Protein AF-0000000085036689 (afdb_homodimer)

Sequence (858 aa):
MASTMSAVLLLLTFVGFIYYIVKGGNLMIGFFVMAILWAVIGQIPADQVIQKVFAEPALNYGPTIIYIIFGSWFGRVLVDSGIAPAISEATNRVGKKRPLLAVLLVLIVTAFIFVSAYGVGSVIAIGVILLPIMLSVGLPRDIALSAFSMAIGAPMYLNVVLYNQIKAFFPKAQYGGTYLIFGVCATLVQLLAVMLFIFWHRKKIDPSKADENLKIIGAETQKATDVRVPRLAFVVPIIPVLMNMLFKWDAIPALTLATLLAMLLTGKFKGYQKFVTFLNDTIKQAISDIAGLIMFLMALIMFSGAASMDAVRFRPLFEAVLPHNMLILALAFGVLAPLALFRGPFHVWGAGAATAAVLSGIGLFSDAFLLPLLYVPTLLAVSTDITQSWNVWGLDYMKVQTRDFLKHGVPIMWGVSIINELLVYCFFGMASTMSAVLLLLTFVGFIYYIVKGGNLMIGFFVMAILWAVIGQIPADQVIQKVFAEPALNYGPTIIYIIFGSWFGRVLVDSGIAPAISEATNRVGKKRPLLAVLLVLIVTAFIFVSAYGVGSVIAIGVILLPIMLSVGLPRDIALSAFSMAIGAPMYLNVVLYNQIKAFFPKAQYGGTYLIFGVCATLVQLLAVMLFIFWHRKKIDPSKADENLKIIGAETQKATDVRVPRLAFVVPIIPVLMNMLFKWDAIPALTLATLLAMLLTGKFKGYQKFVTFLNDTIKQAISDIAGLIMFLMALIMFSGAASMDAVRFRPLFEAVLPHNMLILALAFGVLAPLALFRGPFHVWGAGAATAAVLSGIGLFSDAFLLPLLYVPTLLAVSTDITQSWNVWGLDYMKVQTRDFLKHGVPIMWGVSIINELLVYCFFG

Solvent-accessible surface area (backbone atoms only — not comparable to full-atom values): 41742 Å² total; per-residue (Å²): 106,74,58,58,53,34,38,51,51,52,50,52,51,49,53,52,46,52,52,42,44,67,73,62,46,60,61,42,60,50,28,39,52,47,20,53,50,44,30,58,62,60,60,51,52,69,77,48,39,50,43,51,18,42,26,47,34,42,39,70,42,12,37,42,50,48,40,44,48,50,22,17,30,34,16,34,44,38,48,76,58,32,47,48,57,41,59,49,48,63,38,49,71,50,21,81,81,36,45,68,61,20,45,51,43,46,39,52,50,42,21,45,45,26,29,45,37,32,54,55,59,34,51,51,63,50,43,71,56,48,51,54,51,38,21,58,39,8,38,48,57,49,60,48,51,30,42,50,38,37,19,46,35,18,23,41,62,54,10,58,47,60,45,44,56,57,32,70,63,20,73,81,38,67,97,45,74,68,49,50,53,50,17,52,50,44,19,49,52,37,44,49,50,47,50,48,52,50,61,72,47,48,84,60,48,34,58,85,46,9,64,60,53,32,57,73,51,63,52,63,81,61,72,73,71,82,57,88,55,54,75,75,51,73,55,39,41,46,38,33,58,49,36,28,75,77,69,65,44,53,66,57,47,23,38,50,51,31,41,52,47,47,35,54,59,50,53,45,64,61,51,68,68,57,24,51,51,53,52,52,52,35,41,31,52,24,42,35,62,40,25,64,55,53,55,32,50,42,21,44,37,18,23,29,25,23,34,37,74,41,19,75,59,43,42,67,59,46,66,69,68,51,65,86,48,54,60,58,42,29,50,50,46,13,74,50,22,71,45,6,40,67,43,20,56,39,8,51,96,37,49,6,27,46,49,43,22,29,50,53,56,69,58,84,58,54,35,68,40,50,46,55,58,42,43,43,20,27,42,38,18,66,23,41,19,72,77,34,68,60,47,41,49,47,33,62,53,55,71,38,59,69,65,56,33,39,66,62,28,43,62,55,38,42,53,39,26,38,54,43,22,51,49,43,30,73,75,52,90,105,73,59,57,52,33,38,52,52,52,51,50,52,50,53,52,47,52,52,41,45,67,73,64,46,61,61,40,61,50,29,40,51,47,20,53,50,43,32,58,62,62,62,51,53,68,77,49,40,50,44,51,18,44,28,47,34,40,38,71,43,12,36,43,52,49,41,45,48,50,23,16,29,35,16,34,45,37,49,76,58,32,47,49,57,39,58,50,50,63,36,49,70,49,21,82,82,35,44,70,61,19,45,53,44,47,39,52,50,44,22,44,44,26,29,44,39,33,55,57,60,35,52,50,62,48,42,69,54,48,52,54,50,37,22,57,37,9,38,49,56,48,60,47,51,31,41,5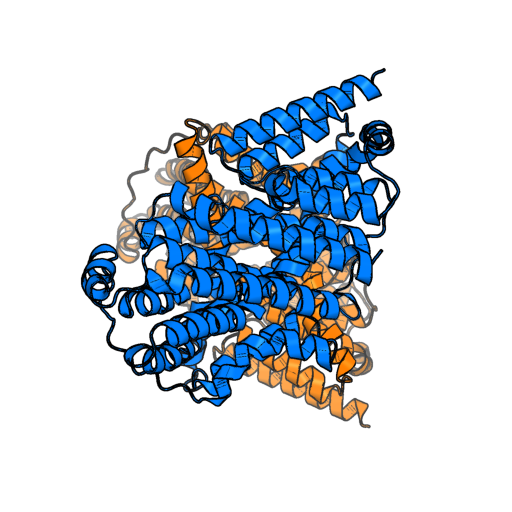0,37,39,20,46,36,18,22,42,62,55,11,58,46,60,45,44,58,56,32,68,60,20,72,81,39,66,96,47,74,68,49,49,54,50,17,53,52,44,18,50,50,36,44,50,51,46,49,48,53,49,58,74,47,49,84,60,46,34,59,85,46,8,63,60,54,31,58,73,51,61,52,64,82,62,71,74,71,83,55,90,56,53,74,75,50,71,55,39,41,47,38,34,55,48,37,27,75,77,68,64,43,54,67,57,47,24,37,51,50,30,41,52,48,47,34,54,58,50,53,47,63,61,51,68,68,58,23,51,50,53,52,51,52,37,40,30,52,24,41,34,63,41,25,64,57,54,55,32,51,42,22,44,36,18,23,28,26,24,35,36,74,43,17,74,59,43,42,68,60,46,65,70,68,52,65,87,48,55,61,59,40,29,49,48,46,14,74,50,22,72,45,6,39,67,43,19,59,40,8,52,94,36,49,6,26,48,50,42,22,30,50,53,54,67,57,82,59,55,36,68,41,50,45,54,58,42,45,43,19,24,43,38,19,66,23,43,18,71,77,34,66,58,46,42,49,48,32,62,52,54,70,39,58,68,65,55,34,38,67,62,26,45,63,55,36,42,54,40,24,38,54,41,23,50,47,42,30,72,76,52,89

Structure (mmCIF, N/CA/C/O backbone):
data_AF-0000000085036689-model_v1
#
loop_
_entity.id
_entity.type
_entity.pdbx_description
1 polymer 'H+/gluconate symporter related permease'
#
loop_
_atom_site.group_PDB
_atom_site.id
_atom_site.type_symbol
_atom_site.label_atom_id
_atom_site.label_alt_id
_atom_site.label_comp_id
_atom_site.label_asym_id
_atom_site.label_entity_id
_atom_site.label_seq_id
_atom_site.pdbx_PDB_ins_code
_atom_site.Cartn_x
_atom_site.Cartn_y
_atom_site.Cartn_z
_atom_site.occupancy
_atom_site.B_iso_or_equiv
_atom_site.auth_seq_id
_atom_site.auth_comp_id
_atom_site.auth_asym_id
_atom_site.auth_atom_id
_atom_site.pdbx_PDB_model_num
ATOM 1 N N . MET A 1 1 ? -37.438 -19.234 10.258 1 51.78 1 MET A N 1
ATOM 2 C CA . MET A 1 1 ? -37.969 -18.828 8.969 1 51.78 1 MET A CA 1
ATOM 3 C C . MET A 1 1 ? -37.219 -17.641 8.391 1 51.78 1 MET A C 1
ATOM 5 O O . MET A 1 1 ? -36.781 -17.672 7.234 1 51.78 1 MET A O 1
ATOM 9 N N . ALA A 1 2 ? -37.031 -16.656 9.195 1 57.5 2 ALA A N 1
ATOM 10 C CA . ALA A 1 2 ? -36.281 -15.492 8.75 1 57.5 2 ALA A CA 1
ATOM 11 C C . ALA A 1 2 ? -34.812 -15.875 8.414 1 57.5 2 ALA A C 1
ATOM 13 O O . ALA A 1 2 ? -34.25 -15.375 7.441 1 57.5 2 ALA A O 1
ATOM 14 N N . SER A 1 3 ? -34.406 -16.891 9.07 1 73.44 3 SER A N 1
ATOM 15 C CA . SER A 1 3 ? -33.031 -17.344 8.859 1 73.44 3 SER A CA 1
ATOM 16 C C . SER A 1 3 ? -32.906 -18.141 7.559 1 73.44 3 SER A C 1
ATOM 18 O O . SER A 1 3 ? -31.938 -17.953 6.809 1 73.44 3 SER A O 1
ATOM 20 N N . THR A 1 4 ? -33.906 -18.859 7.227 1 79.38 4 THR A N 1
ATOM 21 C CA . THR A 1 4 ? -33.875 -19.641 5.996 1 79.38 4 THR A CA 1
ATOM 22 C C . THR A 1 4 ? -34.031 -18.734 4.777 1 79.38 4 THR A C 1
ATOM 24 O O . THR A 1 4 ? -33.375 -18.922 3.76 1 79.38 4 THR A O 1
ATOM 27 N N . MET A 1 5 ? -34.875 -17.781 4.934 1 84.94 5 MET A N 1
ATOM 28 C CA . MET A 1 5 ? -35.094 -16.844 3.838 1 84.94 5 MET A CA 1
ATOM 29 C C . MET A 1 5 ? -33.812 -16.047 3.557 1 84.94 5 MET A C 1
ATOM 31 O O . MET A 1 5 ? -33.469 -15.828 2.396 1 84.94 5 MET A O 1
ATOM 35 N N . SER A 1 6 ? -33.188 -15.703 4.59 1 87 6 SER A N 1
ATOM 36 C CA . SER A 1 6 ? -31.922 -14.969 4.426 1 87 6 SER A CA 1
ATOM 37 C C . SER A 1 6 ? -30.859 -15.82 3.746 1 87 6 SER A C 1
ATOM 39 O O . SER A 1 6 ? -30.109 -15.328 2.896 1 87 6 SER A O 1
ATOM 41 N N . ALA A 1 7 ? -30.844 -17 4.102 1 85.31 7 ALA A N 1
ATOM 42 C CA . ALA A 1 7 ? -29.859 -17.906 3.508 1 85.31 7 ALA A CA 1
ATOM 43 C C . ALA A 1 7 ? -30.109 -18.094 2.016 1 85.31 7 ALA A C 1
ATOM 45 O O . ALA A 1 7 ? -29.172 -18.125 1.216 1 85.31 7 ALA A O 1
ATOM 46 N N . VAL A 1 8 ? -31.297 -18.188 1.628 1 88.81 8 VAL A N 1
ATOM 47 C CA . VAL A 1 8 ? -31.672 -18.375 0.229 1 88.81 8 VAL A CA 1
ATOM 48 C C . VAL A 1 8 ? -31.344 -17.109 -0.56 1 88.81 8 VAL A C 1
ATOM 50 O O . VAL A 1 8 ? -30.828 -17.188 -1.678 1 88.81 8 VAL A O 1
ATOM 53 N N . LEU A 1 9 ? -31.656 -16.016 0.013 1 91.38 9 LEU A N 1
ATOM 54 C CA . LEU A 1 9 ? -31.375 -14.75 -0.651 1 91.38 9 LEU A CA 1
ATOM 55 C C . LEU A 1 9 ? -29.875 -14.555 -0.835 1 91.38 9 LEU A C 1
ATOM 57 O O . LEU A 1 9 ? -29.438 -14.031 -1.858 1 91.38 9 LEU A O 1
ATOM 61 N N . LEU A 1 10 ? -29.172 -14.93 0.199 1 89.31 10 LEU A N 1
ATOM 62 C CA . LEU A 1 10 ? -27.719 -14.836 0.106 1 89.31 10 LEU A CA 1
ATOM 63 C C . LEU A 1 10 ? -27.188 -15.727 -1.005 1 89.31 10 LEU A C 1
ATOM 65 O O . LEU A 1 10 ? -26.297 -15.328 -1.756 1 89.31 10 LEU A O 1
ATOM 69 N N . LEU A 1 11 ? -27.734 -16.859 -1.144 1 87.44 11 LEU A N 1
ATOM 70 C CA . LEU A 1 11 ? -27.328 -17.781 -2.201 1 87.44 11 LEU A CA 1
ATOM 71 C C . LEU A 1 11 ? -27.703 -17.234 -3.574 1 87.44 11 LEU A C 1
ATOM 73 O O . LEU A 1 11 ? -26.938 -17.359 -4.531 1 87.44 11 LEU A O 1
ATOM 77 N N . LEU A 1 12 ? -28.812 -16.625 -3.727 1 91.56 12 LEU A N 1
ATOM 78 C CA . LEU A 1 12 ? -29.25 -16.031 -4.984 1 91.56 12 LEU A CA 1
ATOM 79 C C . LEU A 1 12 ? -28.328 -14.883 -5.398 1 91.56 12 LEU A C 1
ATOM 81 O O . LEU A 1 12 ? -28.016 -14.734 -6.578 1 91.56 12 LEU A O 1
ATOM 85 N N . THR A 1 13 ? -27.969 -14.094 -4.406 1 91.88 13 THR A N 1
ATOM 86 C CA . THR A 1 13 ? -27.062 -13 -4.719 1 91.88 13 THR A CA 1
ATOM 87 C C . THR A 1 13 ? -25.703 -13.531 -5.156 1 91.88 13 THR A C 1
ATOM 89 O O . THR A 1 13 ? -25.016 -12.922 -5.984 1 91.88 13 THR A O 1
ATOM 92 N N . PHE A 1 14 ? -25.375 -14.602 -4.555 1 86.81 14 PHE A N 1
ATOM 93 C CA . PHE A 1 14 ? -24.109 -15.227 -4.922 1 86.81 14 PHE A CA 1
ATOM 94 C C . PHE A 1 14 ? -24.141 -15.719 -6.367 1 86.81 14 PHE A C 1
ATOM 96 O O . PHE A 1 14 ? -23.188 -15.523 -7.117 1 86.81 14 PHE A O 1
ATOM 103 N N . VAL A 1 15 ? -25.156 -16.281 -6.797 1 89.38 15 VAL A N 1
ATOM 104 C CA . VAL A 1 15 ? -25.344 -16.75 -8.164 1 89.38 15 VAL A CA 1
ATOM 105 C C . VAL A 1 15 ? -25.359 -15.555 -9.117 1 89.38 15 VAL A C 1
ATOM 107 O O . VAL A 1 15 ? -24.75 -15.602 -10.195 1 89.38 15 VAL A O 1
ATOM 110 N N . GLY A 1 16 ? -26.078 -14.562 -8.758 1 91.31 16 GLY A N 1
ATOM 111 C CA . GLY A 1 16 ? -26.062 -13.336 -9.531 1 91.31 16 GLY A CA 1
ATOM 112 C C . GLY A 1 16 ? -24.672 -12.742 -9.688 1 91.31 16 GLY A C 1
A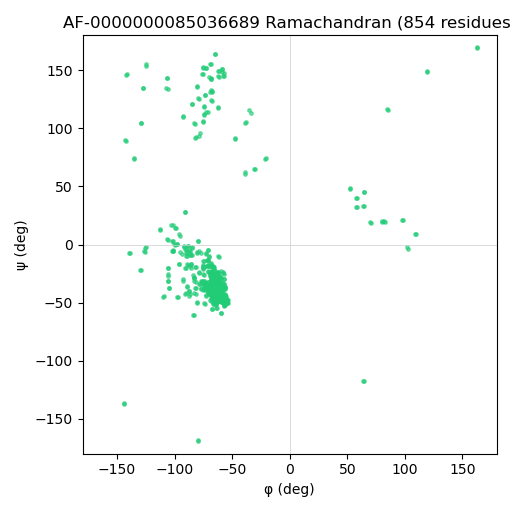TOM 113 O O . GLY A 1 16 ? -24.328 -12.227 -10.75 1 91.31 16 GLY A O 1
ATOM 114 N N . PHE A 1 17 ? -23.906 -12.852 -8.625 1 91 17 PHE A N 1
ATOM 115 C CA . PHE A 1 17 ? -22.531 -12.359 -8.648 1 91 17 PHE A CA 1
ATOM 116 C C . PHE A 1 17 ? -21.688 -13.148 -9.641 1 91 17 PHE A C 1
ATOM 118 O O . PHE A 1 17 ? -20.906 -12.57 -10.406 1 91 17 PHE A O 1
ATOM 125 N N . ILE A 1 18 ? -21.844 -14.414 -9.641 1 86.81 18 ILE A N 1
ATOM 126 C CA . ILE A 1 18 ? -21.109 -15.258 -10.578 1 86.81 18 ILE A CA 1
ATOM 127 C C . ILE A 1 18 ? -21.469 -14.875 -12.008 1 86.81 18 ILE A C 1
ATOM 129 O O . ILE A 1 18 ? -20.594 -14.758 -12.867 1 86.81 18 ILE A O 1
ATOM 133 N N . TYR A 1 19 ? -22.688 -14.633 -12.281 1 89.56 19 TYR A N 1
ATOM 134 C CA . TYR A 1 19 ? -23.141 -14.203 -13.602 1 89.56 19 TYR A CA 1
ATOM 135 C C . TYR A 1 19 ? -22.516 -12.867 -13.992 1 89.56 19 TYR A C 1
ATOM 137 O O . TYR A 1 19 ? -22.062 -12.695 -15.125 1 89.56 19 TYR A O 1
ATOM 145 N N . TYR A 1 20 ? -22.469 -11.977 -13.023 1 91 20 TYR A N 1
ATOM 146 C CA . TYR A 1 20 ? -21.875 -10.664 -13.227 1 91 20 TYR A CA 1
ATOM 147 C C . TYR A 1 20 ? -20.422 -10.789 -13.641 1 91 20 TYR A C 1
ATOM 149 O O . TYR A 1 20 ? -19.969 -10.125 -14.578 1 91 20 TYR A O 1
ATOM 157 N N . ILE A 1 21 ? -19.703 -11.641 -12.992 1 86.38 21 ILE A N 1
ATOM 158 C CA . ILE A 1 21 ? -18.281 -11.797 -13.234 1 86.38 21 ILE A CA 1
ATOM 159 C C . ILE A 1 21 ? -18.047 -12.438 -14.602 1 86.38 21 ILE A C 1
ATOM 161 O O . ILE A 1 21 ? -17.188 -12 -15.359 1 86.38 21 ILE A O 1
ATOM 165 N N . VAL A 1 22 ? -18.859 -13.398 -14.953 1 81.88 22 VAL A N 1
ATOM 166 C CA . VAL A 1 22 ? -18.703 -14.125 -16.203 1 81.88 22 VAL A CA 1
ATOM 167 C C . VAL A 1 22 ? -19.031 -13.203 -17.375 1 81.88 22 VAL A C 1
ATOM 169 O O . VAL A 1 22 ? -18.453 -13.32 -18.453 1 81.88 22 VAL A O 1
ATOM 172 N N . LYS A 1 23 ? -19.844 -12.211 -17.156 1 87.44 23 LYS A N 1
ATOM 173 C CA . LYS A 1 23 ? -20.219 -11.273 -18.203 1 87.44 23 LYS A CA 1
ATOM 174 C C . LYS A 1 23 ? -19.188 -10.156 -18.328 1 87.44 23 LYS A C 1
ATOM 176 O O . LYS A 1 23 ? -19.344 -9.242 -19.141 1 87.44 23 LYS A O 1
ATOM 181 N N . GLY A 1 24 ? -18.234 -10.227 -17.469 1 83 24 GLY A N 1
ATOM 182 C CA . GLY A 1 24 ? -17.125 -9.297 -17.625 1 83 24 GLY A CA 1
ATOM 183 C C . GLY A 1 24 ? -17.25 -8.078 -16.719 1 83 24 GLY A C 1
ATOM 184 O O . GLY A 1 24 ? -16.656 -7.031 -17 1 83 24 GLY A O 1
ATOM 185 N N . GLY A 1 25 ? -17.984 -8.211 -15.742 1 89.56 25 GLY A N 1
ATOM 186 C CA . GLY A 1 25 ? -18.125 -7.105 -14.805 1 89.56 25 GLY A CA 1
ATOM 187 C C . GLY A 1 25 ? -16.859 -6.844 -14 1 89.56 25 GLY A C 1
ATOM 188 O O . GLY A 1 25 ? -16 -7.727 -13.875 1 89.56 25 GLY A O 1
ATOM 189 N N . ASN A 1 26 ? -16.734 -5.602 -13.547 1 92.62 26 ASN A N 1
ATOM 190 C CA . ASN A 1 26 ? -15.578 -5.234 -12.734 1 92.62 26 ASN A CA 1
ATOM 191 C C . ASN A 1 26 ? -15.609 -5.914 -11.367 1 92.62 26 ASN A C 1
ATOM 193 O O . ASN A 1 26 ? -16.562 -5.746 -10.609 1 92.62 26 ASN A O 1
ATOM 197 N N . LEU A 1 27 ? -14.602 -6.602 -11.062 1 91.19 27 LEU A N 1
ATOM 198 C CA . LEU A 1 27 ? -14.562 -7.438 -9.867 1 91.19 27 LEU A CA 1
ATOM 199 C C . LEU A 1 27 ? -14.562 -6.578 -8.609 1 91.19 27 LEU A C 1
ATOM 201 O O . LEU A 1 27 ? -15.234 -6.906 -7.625 1 91.19 27 LEU A O 1
ATOM 205 N N . MET A 1 28 ? -13.797 -5.539 -8.586 1 94.81 28 MET A N 1
ATOM 206 C CA . MET A 1 28 ? -13.703 -4.664 -7.418 1 94.81 28 MET A CA 1
ATOM 207 C C . MET A 1 28 ? -15.078 -4.117 -7.047 1 94.81 28 MET A C 1
ATOM 209 O O . MET A 1 28 ? -15.484 -4.184 -5.887 1 94.81 28 MET A O 1
ATOM 213 N N . ILE A 1 29 ? -15.82 -3.615 -8.008 1 96.06 29 ILE A N 1
ATOM 214 C CA . ILE A 1 29 ? -17.156 -3.07 -7.797 1 96.06 29 ILE A CA 1
ATOM 215 C C . ILE A 1 29 ? -18.094 -4.184 -7.352 1 96.06 29 ILE A C 1
ATOM 217 O O . ILE A 1 29 ? -18.891 -4.004 -6.418 1 96.06 29 ILE A O 1
ATOM 221 N N . GLY A 1 30 ? -18 -5.27 -8.023 1 94.88 30 GLY A N 1
ATOM 222 C CA . GLY A 1 30 ? -18.859 -6.402 -7.684 1 94.88 30 GLY A CA 1
ATOM 223 C C . GLY A 1 30 ? -18.719 -6.836 -6.238 1 94.88 30 GLY A C 1
ATOM 224 O O . GLY A 1 30 ? -19.719 -6.996 -5.539 1 94.88 30 GLY A O 1
ATOM 225 N N . PHE A 1 31 ? -17.516 -7.012 -5.773 1 95.25 31 PHE A N 1
ATOM 226 C CA . PHE A 1 31 ? -17.281 -7.469 -4.406 1 95.25 31 PHE A CA 1
ATOM 227 C C . PHE A 1 31 ? -17.719 -6.418 -3.4 1 95.25 31 PHE A C 1
ATOM 229 O O . PHE A 1 31 ? -18.234 -6.754 -2.328 1 95.25 31 PHE A O 1
ATOM 236 N N . PHE A 1 32 ? -17.484 -5.195 -3.707 1 97.38 32 PHE A N 1
ATOM 237 C CA . PHE A 1 32 ? -17.906 -4.133 -2.803 1 97.38 32 PHE A CA 1
ATOM 238 C C . PHE A 1 32 ? -19.422 -4.121 -2.66 1 97.38 32 PHE A C 1
ATOM 240 O O . PHE A 1 32 ? -19.938 -4.008 -1.549 1 97.38 32 PHE A O 1
ATOM 247 N N . VAL A 1 33 ? -20.156 -4.207 -3.768 1 96.81 33 VAL A N 1
ATOM 248 C CA . VAL A 1 33 ? -21.609 -4.246 -3.754 1 96.81 33 VAL A CA 1
ATOM 249 C C . VAL A 1 33 ? -22.094 -5.488 -3.004 1 96.81 33 VAL A C 1
ATOM 251 O O . VAL A 1 33 ? -23.047 -5.426 -2.236 1 96.81 33 VAL A O 1
ATOM 254 N N . MET A 1 34 ? -21.422 -6.574 -3.217 1 95.62 34 MET A N 1
ATOM 255 C CA . MET A 1 34 ? -21.781 -7.812 -2.523 1 95.62 34 MET A CA 1
ATOM 256 C C . MET A 1 34 ? -21.609 -7.66 -1.017 1 95.62 34 MET A C 1
ATOM 258 O O . MET A 1 34 ? -22.391 -8.211 -0.24 1 95.62 34 MET A O 1
ATOM 262 N N . ALA A 1 35 ? -20.516 -6.98 -0.6 1 96.31 35 ALA A N 1
ATOM 263 C CA . ALA A 1 35 ? -20.328 -6.727 0.825 1 96.31 35 ALA A CA 1
ATOM 264 C C . ALA A 1 35 ? -21.516 -5.996 1.423 1 96.31 35 ALA A C 1
ATOM 266 O O . ALA A 1 35 ? -22 -6.359 2.5 1 96.31 35 ALA A O 1
ATOM 267 N N . ILE A 1 36 ? -22.016 -5.016 0.723 1 96.69 36 ILE A N 1
ATOM 268 C CA . ILE A 1 36 ? -23.156 -4.234 1.182 1 96.69 36 ILE A CA 1
ATOM 269 C C . ILE A 1 36 ? -24.422 -5.105 1.171 1 96.69 36 ILE A C 1
ATOM 271 O O . ILE A 1 36 ? -25.156 -5.145 2.154 1 96.69 36 ILE A O 1
ATOM 275 N N . LEU A 1 37 ? -24.672 -5.836 0.072 1 96.5 37 LEU A N 1
ATOM 276 C CA . LEU A 1 37 ? -25.859 -6.676 -0.071 1 96.5 37 LEU A CA 1
ATOM 277 C C . LEU A 1 37 ? -25.922 -7.734 1.025 1 96.5 37 LEU A C 1
ATOM 279 O O . LEU A 1 37 ? -26.969 -7.965 1.621 1 96.5 37 LEU A O 1
ATOM 283 N N . TRP A 1 38 ? -24.797 -8.352 1.251 1 95 38 TRP A N 1
ATOM 284 C CA . TRP A 1 38 ? -24.766 -9.414 2.248 1 95 38 TRP A CA 1
ATOM 285 C C . TRP A 1 38 ? -24.938 -8.852 3.652 1 95 38 TRP A C 1
ATOM 287 O O . TRP A 1 38 ? -25.516 -9.516 4.523 1 95 38 TRP A O 1
ATOM 297 N N . ALA A 1 39 ? -24.438 -7.66 3.9 1 96.06 39 ALA A N 1
ATOM 298 C CA . ALA A 1 39 ? -24.672 -7.008 5.188 1 96.06 39 ALA A CA 1
ATOM 299 C C . ALA A 1 39 ? -26.156 -6.719 5.395 1 96.06 39 ALA A C 1
ATOM 301 O O . ALA A 1 39 ? -26.688 -6.934 6.484 1 96.06 39 ALA A O 1
ATOM 302 N N . VAL A 1 40 ? -26.812 -6.285 4.359 1 95.44 40 VAL A N 1
ATOM 303 C CA . VAL A 1 40 ? -28.219 -5.906 4.441 1 95.44 40 VAL A CA 1
ATOM 304 C C . VAL A 1 40 ? -29.094 -7.16 4.539 1 95.44 40 VAL A C 1
ATOM 306 O O . VAL A 1 40 ? -29.938 -7.266 5.426 1 95.44 40 VAL A O 1
ATOM 309 N N . ILE A 1 41 ? -28.875 -8.078 3.65 1 94.56 41 ILE A N 1
ATOM 310 C CA . ILE A 1 41 ? -29.672 -9.297 3.611 1 94.56 41 ILE A CA 1
ATOM 311 C C . ILE A 1 41 ? -29.453 -10.094 4.895 1 94.56 41 ILE A C 1
ATOM 313 O O . ILE A 1 41 ? -30.406 -10.688 5.434 1 94.56 41 ILE A O 1
ATOM 317 N N . GLY A 1 42 ? -28.188 -10.141 5.355 1 92.69 42 GLY A N 1
ATOM 318 C CA . GLY A 1 42 ? -27.875 -10.836 6.594 1 92.69 42 GLY A CA 1
ATOM 319 C C . GLY A 1 42 ? -28.359 -10.102 7.832 1 92.69 42 GLY A C 1
ATOM 320 O O . GLY A 1 42 ? -28.281 -10.625 8.945 1 92.69 42 GLY A O 1
ATOM 321 N N . GLN A 1 43 ? -28.844 -8.883 7.672 1 92.81 43 GLN A N 1
ATOM 322 C CA . GLN A 1 43 ? -29.375 -8.055 8.75 1 92.81 43 GLN A CA 1
ATOM 323 C C . GLN A 1 43 ? -28.328 -7.816 9.828 1 92.81 43 GLN A C 1
ATOM 325 O O . GLN A 1 43 ? -28.594 -7.973 11.023 1 92.81 43 GLN A O 1
ATOM 330 N N . ILE A 1 44 ? -27.188 -7.605 9.375 1 93.25 44 ILE A N 1
ATOM 331 C CA . ILE A 1 44 ? -26.125 -7.25 10.305 1 93.25 44 ILE A CA 1
ATOM 332 C C . ILE A 1 44 ? -26.375 -5.859 10.875 1 93.25 44 ILE A C 1
ATOM 334 O O . ILE A 1 44 ? -26.656 -4.918 10.133 1 93.25 44 ILE A O 1
ATOM 338 N N . PRO A 1 45 ? -26.281 -5.715 12.18 1 93.56 45 PRO A N 1
ATOM 339 C CA . PRO A 1 45 ? -26.5 -4.395 12.781 1 93.56 45 PRO A CA 1
ATOM 340 C C . PRO A 1 45 ? -25.562 -3.328 12.227 1 93.56 45 PRO A C 1
ATOM 342 O O . PRO A 1 45 ? -24.391 -3.607 11.969 1 93.56 45 PRO A O 1
ATOM 345 N N . ALA A 1 46 ? -26.016 -2.182 12.164 1 88.44 46 ALA A N 1
ATOM 346 C CA . ALA A 1 46 ? -25.312 -1.079 11.523 1 88.44 46 ALA A CA 1
ATOM 347 C C . ALA A 1 46 ? -23.969 -0.832 12.203 1 88.44 46 ALA A C 1
ATOM 349 O O . ALA A 1 46 ? -22.969 -0.539 11.531 1 88.44 46 ALA A O 1
ATOM 350 N N . ASP A 1 47 ? -23.984 -0.813 13.461 1 86.44 47 ASP A N 1
ATOM 351 C CA . ASP A 1 47 ? -22.75 -0.567 14.195 1 86.44 47 ASP A CA 1
ATOM 352 C C . ASP A 1 47 ? -21.734 -1.677 13.938 1 86.44 47 ASP A C 1
ATOM 354 O O . ASP A 1 47 ? -20.531 -1.415 13.852 1 86.44 47 ASP A O 1
ATOM 358 N N . GLN A 1 48 ? -22.219 -2.854 13.695 1 94.06 48 GLN A N 1
ATOM 359 C CA . GLN A 1 48 ? -21.344 -3.988 13.43 1 94.06 48 GLN A CA 1
ATOM 360 C C . GLN A 1 48 ? -20.875 -3.996 11.969 1 94.06 48 GLN A C 1
ATOM 362 O O . GLN A 1 48 ? -19.75 -4.398 11.672 1 94.06 48 GLN A O 1
ATOM 367 N N . VAL A 1 49 ? -21.766 -3.5 11.148 1 96 49 VAL A N 1
ATOM 368 C CA . VAL A 1 49 ? -21.438 -3.492 9.727 1 96 49 VAL A CA 1
ATOM 369 C C . VAL A 1 49 ? -20.234 -2.602 9.469 1 96 49 VAL A C 1
ATOM 371 O O . VAL A 1 49 ? -19.297 -3.004 8.781 1 96 49 VAL A O 1
ATOM 374 N N . ILE A 1 50 ? -20.188 -1.428 10.078 1 96.25 50 ILE A N 1
ATOM 375 C CA . ILE A 1 50 ? -19.141 -0.451 9.836 1 96.25 50 ILE A CA 1
ATOM 376 C C . ILE A 1 50 ? -17.797 -0.993 10.359 1 96.25 50 ILE A C 1
ATOM 378 O O . ILE A 1 50 ? -16.781 -0.9 9.672 1 96.25 50 ILE A O 1
ATOM 382 N N . GLN A 1 51 ? -17.844 -1.628 11.461 1 95.75 51 GLN A N 1
ATOM 383 C CA . GLN A 1 51 ? -16.625 -2.082 12.109 1 95.75 51 GLN A CA 1
ATOM 384 C C . GLN A 1 51 ? -16.203 -3.461 11.594 1 95.75 51 GLN A C 1
ATOM 386 O O . GLN A 1 51 ? -15.055 -3.668 11.211 1 95.75 51 GLN A O 1
ATOM 391 N N . LYS A 1 52 ? -17.125 -4.371 11.469 1 95.75 52 LYS A N 1
ATOM 392 C CA . LYS A 1 52 ? -16.781 -5.777 11.273 1 95.75 52 LYS A CA 1
ATOM 393 C C . LYS A 1 52 ? -16.797 -6.141 9.789 1 95.75 52 LYS A C 1
ATOM 395 O O . LYS A 1 52 ? -16.25 -7.172 9.391 1 95.75 52 LYS A O 1
ATOM 400 N N . VAL A 1 53 ? -17.406 -5.336 8.961 1 96.56 53 VAL A N 1
ATOM 401 C CA . VAL A 1 53 ? -17.469 -5.633 7.535 1 96.56 53 VAL A CA 1
ATOM 402 C C . VAL A 1 53 ? -16.5 -4.734 6.777 1 96.56 53 VAL A C 1
ATOM 404 O O . VAL A 1 53 ? -15.789 -5.195 5.883 1 96.56 53 VAL A O 1
ATOM 407 N N . PHE A 1 54 ? -16.391 -3.502 7.207 1 97.25 54 PHE A N 1
ATOM 408 C CA . PHE A 1 54 ? -15.648 -2.562 6.375 1 97.25 54 PHE A CA 1
ATOM 409 C C . PHE A 1 54 ? -14.32 -2.191 7.027 1 97.25 54 PHE A C 1
ATOM 411 O O . PHE A 1 54 ? -13.266 -2.273 6.391 1 97.25 54 PHE A O 1
ATOM 418 N N . ALA A 1 55 ? -14.25 -1.912 8.258 1 96.56 55 ALA A N 1
ATOM 419 C CA . ALA A 1 55 ? -13.055 -1.37 8.883 1 96.56 55 ALA A CA 1
ATOM 420 C C . ALA A 1 55 ? -12.078 -2.484 9.258 1 96.56 55 ALA A C 1
ATOM 422 O O . ALA A 1 55 ? -10.969 -2.555 8.719 1 96.56 55 ALA A O 1
ATOM 423 N N . GLU A 1 56 ? -12.508 -3.396 10.109 1 96.5 56 GLU A N 1
ATOM 424 C CA . GLU A 1 56 ? -11.625 -4.395 10.695 1 96.5 56 GLU A CA 1
ATOM 425 C C . GLU A 1 56 ? -11.039 -5.316 9.625 1 96.5 56 GLU A C 1
ATOM 427 O O . GLU A 1 56 ? -9.836 -5.562 9.602 1 96.5 56 GLU A O 1
ATOM 432 N N . PRO A 1 57 ? -11.883 -5.797 8.695 1 95.81 57 PRO A N 1
ATOM 433 C CA . PRO A 1 57 ? -11.297 -6.676 7.68 1 95.81 57 PRO A CA 1
ATOM 434 C C . PRO A 1 57 ? -10.219 -5.98 6.848 1 95.81 57 PRO A C 1
ATOM 436 O O . PRO A 1 57 ? -9.164 -6.562 6.586 1 95.81 57 PRO A O 1
ATOM 439 N N . ALA A 1 58 ? -10.469 -4.777 6.461 1 96.94 58 ALA A N 1
ATOM 440 C CA . ALA A 1 58 ? -9.508 -4.016 5.668 1 96.94 58 ALA A CA 1
ATOM 441 C C . ALA A 1 58 ? -8.219 -3.783 6.449 1 96.94 58 ALA A C 1
ATOM 443 O O . ALA A 1 58 ? -7.121 -3.982 5.922 1 96.94 58 ALA A O 1
ATOM 444 N N . LEU A 1 59 ? -8.344 -3.398 7.641 1 96.75 59 LEU A N 1
ATOM 445 C CA . LEU A 1 59 ? -7.18 -3.092 8.469 1 96.75 59 LEU A CA 1
ATOM 446 C C . LEU A 1 59 ? -6.398 -4.359 8.797 1 96.75 59 LEU A C 1
ATOM 448 O O . LEU A 1 59 ? -5.164 -4.352 8.789 1 96.75 59 LEU A O 1
ATOM 452 N N . ASN A 1 60 ? -7.125 -5.453 9.078 1 95.75 60 ASN A N 1
ATOM 453 C CA . ASN A 1 60 ? -6.48 -6.723 9.391 1 95.75 60 ASN A CA 1
ATOM 454 C C . ASN A 1 60 ? -5.738 -7.289 8.188 1 95.75 60 ASN A C 1
ATOM 456 O O . ASN A 1 60 ? -4.863 -8.148 8.336 1 95.75 60 ASN A O 1
ATOM 460 N N . TYR A 1 61 ? -6.102 -6.801 7.02 1 96.88 61 TYR A N 1
ATOM 461 C CA . TYR A 1 61 ? -5.441 -7.246 5.801 1 96.88 61 TYR A CA 1
ATOM 462 C C . TYR A 1 61 ? -4.215 -6.391 5.504 1 96.88 61 TYR A C 1
ATOM 464 O O . TYR A 1 61 ? -3.492 -6.645 4.535 1 96.88 61 TYR A O 1
ATOM 472 N N . GLY A 1 62 ? -3.941 -5.402 6.324 1 97.31 62 GLY A N 1
ATOM 473 C CA . GLY A 1 62 ? -2.826 -4.484 6.164 1 97.31 62 GLY A CA 1
ATOM 474 C C . GLY A 1 62 ? -1.489 -5.184 6.027 1 97.31 62 GLY A C 1
ATOM 475 O O . GLY A 1 62 ? -0.74 -4.926 5.082 1 97.31 62 GLY A O 1
ATOM 476 N N . PRO A 1 63 ? -1.197 -6.078 6.914 1 96.88 63 PRO A N 1
ATOM 477 C CA . PRO A 1 63 ? 0.076 -6.793 6.809 1 96.88 63 PRO A CA 1
ATOM 478 C C . PRO A 1 63 ? 0.246 -7.496 5.465 1 96.88 63 PRO A C 1
ATOM 480 O O . PRO A 1 63 ? 1.346 -7.508 4.902 1 96.88 63 PRO A O 1
ATOM 483 N N . THR A 1 64 ? -0.825 -8.055 4.945 1 96.56 64 THR A N 1
ATOM 484 C CA . THR A 1 64 ? -0.771 -8.727 3.652 1 96.56 64 THR A CA 1
ATOM 485 C C . THR A 1 64 ? -0.383 -7.746 2.551 1 96.56 64 THR A C 1
ATOM 487 O O . THR A 1 64 ? 0.386 -8.086 1.649 1 96.56 64 THR A O 1
ATOM 490 N N . ILE A 1 65 ? -0.895 -6.543 2.648 1 97.62 65 ILE A N 1
ATOM 491 C CA . ILE A 1 65 ? -0.574 -5.527 1.655 1 97.62 65 ILE A CA 1
ATOM 492 C C . ILE A 1 65 ? 0.914 -5.191 1.723 1 97.62 65 ILE A C 1
ATOM 494 O O . ILE A 1 65 ? 1.545 -4.926 0.696 1 97.62 65 ILE A O 1
ATOM 498 N N . ILE A 1 66 ? 1.494 -5.219 2.893 1 97.75 66 ILE A N 1
ATOM 499 C CA . ILE A 1 66 ? 2.924 -4.961 3.029 1 97.75 66 ILE A CA 1
ATOM 500 C C . ILE A 1 66 ? 3.715 -6.055 2.314 1 97.75 66 ILE A C 1
ATOM 502 O O . ILE A 1 66 ? 4.68 -5.766 1.6 1 97.75 66 ILE A O 1
ATOM 506 N N . TYR A 1 67 ? 3.275 -7.301 2.465 1 96.81 67 TYR A N 1
ATOM 507 C CA . TYR A 1 67 ? 3.932 -8.398 1.761 1 96.81 67 TYR A CA 1
ATOM 508 C C . TYR A 1 67 ? 3.871 -8.188 0.252 1 96.81 67 TYR A C 1
ATOM 510 O O . TYR A 1 67 ? 4.852 -8.438 -0.454 1 96.81 67 TYR A O 1
ATOM 518 N N . ILE A 1 68 ? 2.758 -7.777 -0.212 1 96.56 68 ILE A N 1
ATOM 519 C CA . ILE A 1 68 ? 2.547 -7.594 -1.645 1 96.56 68 ILE A CA 1
ATOM 520 C C . ILE A 1 68 ? 3.447 -6.473 -2.158 1 96.56 68 ILE A C 1
ATOM 522 O O . ILE A 1 68 ? 4.059 -6.598 -3.223 1 96.56 68 ILE A O 1
ATOM 526 N N . ILE A 1 69 ? 3.553 -5.426 -1.383 1 97.56 69 ILE A N 1
ATOM 527 C CA . ILE A 1 69 ? 4.379 -4.285 -1.76 1 97.56 69 ILE A CA 1
ATOM 528 C C . ILE A 1 69 ? 5.84 -4.719 -1.872 1 97.56 69 ILE A C 1
ATOM 530 O O . ILE A 1 69 ? 6.496 -4.457 -2.885 1 97.56 69 ILE A O 1
ATOM 534 N N . PHE A 1 70 ? 6.355 -5.398 -0.913 1 97.75 70 PHE A N 1
ATOM 535 C CA . PHE A 1 70 ? 7.754 -5.82 -0.919 1 97.75 70 PHE A CA 1
ATOM 536 C C . PHE A 1 70 ? 7.992 -6.883 -1.987 1 97.75 70 PHE A C 1
ATOM 538 O O . PHE A 1 70 ? 9.055 -6.914 -2.609 1 97.75 70 PHE A O 1
ATOM 545 N N . GLY A 1 71 ? 7.02 -7.742 -2.139 1 96.31 71 GLY A N 1
ATOM 546 C CA . GLY A 1 71 ? 7.133 -8.734 -3.199 1 96.31 71 GLY A CA 1
ATOM 547 C C . GLY A 1 71 ? 7.188 -8.117 -4.586 1 96.31 71 GLY A C 1
ATOM 548 O O . GLY A 1 71 ? 7.988 -8.531 -5.426 1 96.31 71 GLY A O 1
ATOM 549 N N . SER A 1 72 ? 6.309 -7.191 -4.766 1 96.06 72 SER A N 1
ATOM 550 C CA . SER A 1 72 ? 6.293 -6.496 -6.047 1 96.06 72 SER A CA 1
ATOM 551 C C . SER A 1 72 ? 7.594 -5.73 -6.273 1 96.06 72 SER A C 1
ATOM 553 O O . SER A 1 72 ? 8.117 -5.711 -7.391 1 96.06 72 SER A O 1
ATOM 555 N N . TRP A 1 73 ? 8.094 -5.078 -5.262 1 97.62 73 TRP A N 1
ATOM 556 C CA . TRP A 1 73 ? 9.352 -4.352 -5.363 1 97.62 73 TRP A CA 1
ATOM 557 C C . TRP A 1 73 ? 10.5 -5.297 -5.707 1 97.62 73 TRP A C 1
ATOM 559 O O . TRP A 1 73 ? 11.32 -4.996 -6.578 1 97.62 73 TRP A O 1
ATOM 569 N N . PHE A 1 74 ? 10.562 -6.402 -5.055 1 97.62 74 PHE A N 1
ATOM 570 C CA . PHE A 1 74 ? 11.578 -7.41 -5.344 1 97.62 74 PHE A CA 1
ATOM 571 C C . PHE A 1 74 ? 11.516 -7.84 -6.801 1 97.62 74 PHE A C 1
ATOM 573 O O . PHE A 1 74 ? 12.539 -7.91 -7.48 1 97.62 74 PHE A O 1
ATOM 580 N N . GLY A 1 75 ? 10.312 -8.141 -7.27 1 95.06 75 GLY A N 1
ATOM 581 C CA . GLY A 1 75 ? 10.141 -8.523 -8.664 1 95.06 75 GLY A CA 1
ATOM 582 C C . GLY A 1 75 ? 10.641 -7.473 -9.633 1 95.06 75 GLY A C 1
ATOM 583 O O . GLY A 1 75 ? 11.328 -7.797 -10.602 1 95.06 75 GLY A O 1
ATOM 584 N N . ARG A 1 76 ? 10.32 -6.258 -9.336 1 95.44 76 ARG A N 1
ATOM 585 C CA . ARG A 1 76 ? 10.742 -5.16 -10.203 1 95.44 76 ARG A CA 1
ATOM 586 C C . ARG A 1 76 ? 12.258 -5.016 -10.203 1 95.44 76 ARG A C 1
ATOM 588 O O . ARG A 1 76 ? 12.867 -4.773 -11.25 1 95.44 76 ARG A O 1
ATOM 595 N N . VAL A 1 77 ? 12.906 -5.18 -9.102 1 97 77 VAL A N 1
ATOM 596 C CA . VAL A 1 77 ? 14.352 -5.062 -9 1 97 77 VAL A CA 1
ATOM 597 C C . VAL A 1 77 ? 15.023 -6.207 -9.758 1 97 77 VAL A C 1
ATOM 599 O O . VAL A 1 77 ? 16.047 -6.016 -10.398 1 97 77 VAL A O 1
ATOM 602 N N . LEU A 1 78 ? 14.453 -7.391 -9.688 1 95 78 LEU A N 1
ATOM 603 C CA . LEU A 1 78 ? 14.992 -8.523 -10.438 1 95 78 LEU A CA 1
ATOM 604 C C . LEU A 1 78 ? 15.023 -8.227 -11.93 1 95 78 LEU A C 1
ATOM 606 O O . LEU A 1 78 ? 15.953 -8.633 -12.625 1 95 78 LEU A O 1
ATOM 610 N N . VAL A 1 79 ? 14.047 -7.5 -12.352 1 92.62 79 VAL A N 1
ATOM 611 C CA . VAL A 1 79 ? 13.922 -7.188 -13.773 1 92.62 79 VAL A CA 1
ATOM 612 C C . VAL A 1 79 ? 14.852 -6.035 -14.141 1 92.62 79 VAL A C 1
ATOM 614 O O . VAL A 1 79 ? 15.672 -6.16 -15.055 1 92.62 79 VAL A O 1
ATOM 617 N N . ASP A 1 80 ? 14.828 -4.988 -13.414 1 94 80 ASP A N 1
ATOM 618 C CA . ASP A 1 80 ? 15.516 -3.758 -13.789 1 94 80 ASP A CA 1
ATOM 619 C C . ASP A 1 80 ? 17.016 -3.852 -13.492 1 94 80 ASP A C 1
ATOM 621 O O . ASP A 1 80 ? 17.812 -3.111 -14.062 1 94 80 ASP A O 1
ATOM 625 N N . SER A 1 81 ? 17.344 -4.719 -12.555 1 95.19 81 SER A N 1
ATOM 626 C CA . SER A 1 81 ? 18.766 -4.902 -12.273 1 95.19 81 SER A CA 1
ATOM 627 C C . SER A 1 81 ? 19.453 -5.719 -13.375 1 95.19 81 SER A C 1
ATOM 629 O O . SER A 1 81 ? 20.672 -5.762 -13.453 1 95.19 81 SER A O 1
ATOM 631 N N . GLY A 1 82 ? 18.656 -6.469 -14.164 1 92.75 82 GLY A N 1
ATOM 632 C CA . GLY A 1 82 ? 19.203 -7.25 -15.266 1 92.75 82 GLY A CA 1
ATOM 633 C C . GLY A 1 82 ? 19.328 -8.727 -14.945 1 92.75 82 GLY A C 1
ATOM 634 O O . GLY A 1 82 ? 19.656 -9.531 -15.82 1 92.75 82 GLY A O 1
ATOM 635 N N . ILE A 1 83 ? 18.984 -9.078 -13.75 1 93.44 83 ILE A N 1
ATOM 636 C CA . ILE A 1 83 ? 19.156 -10.469 -13.328 1 93.44 83 ILE A CA 1
ATOM 637 C C . ILE A 1 83 ? 18.203 -11.359 -14.125 1 93.44 83 ILE A C 1
ATOM 639 O O . ILE A 1 83 ? 18.625 -12.352 -14.727 1 93.44 83 ILE A O 1
ATOM 643 N N . ALA A 1 84 ? 16.953 -10.992 -14.141 1 89.38 84 ALA A N 1
ATOM 644 C CA . ALA A 1 84 ? 15.953 -11.82 -14.82 1 89.38 84 ALA A CA 1
ATOM 645 C C . ALA A 1 84 ? 16.25 -11.93 -16.312 1 89.38 84 ALA A C 1
ATOM 647 O O . ALA A 1 84 ? 16.281 -13.023 -16.859 1 89.38 84 ALA A O 1
ATOM 648 N N . PRO A 1 85 ? 16.562 -10.836 -16.969 1 86.94 85 PRO A N 1
ATOM 649 C CA . PRO A 1 85 ? 16.953 -10.93 -18.375 1 86.94 85 PRO A CA 1
ATOM 650 C C . PRO A 1 85 ? 18.188 -11.789 -18.578 1 86.94 85 PRO A C 1
ATOM 652 O O . PRO A 1 85 ? 18.266 -12.539 -19.562 1 86.94 85 PRO A O 1
ATOM 655 N N . ALA A 1 86 ? 19.141 -11.664 -17.719 1 88.88 86 ALA A N 1
ATOM 656 C CA . ALA A 1 86 ? 20.391 -12.422 -17.859 1 88.88 86 ALA A CA 1
ATOM 657 C C . ALA A 1 86 ? 20.141 -13.922 -17.734 1 88.88 86 ALA A C 1
ATOM 659 O O . ALA A 1 86 ? 20.703 -14.711 -18.5 1 88.88 86 ALA A O 1
ATOM 660 N N . ILE A 1 87 ? 19.391 -14.281 -16.781 1 86.06 87 ILE A N 1
ATOM 661 C CA . ILE A 1 87 ? 19.031 -15.688 -16.609 1 86.06 87 ILE A CA 1
ATOM 662 C C . ILE A 1 87 ? 18.312 -16.188 -17.859 1 86.06 87 ILE A C 1
ATOM 664 O O . ILE A 1 87 ? 18.578 -17.281 -18.344 1 86.06 87 ILE A O 1
ATOM 668 N N . SER A 1 88 ? 17.422 -15.375 -18.375 1 82.06 88 SER A N 1
ATOM 669 C CA . SER A 1 88 ? 16.625 -15.719 -19.562 1 82.06 88 SER A CA 1
ATOM 670 C C . SER A 1 88 ? 17.531 -15.883 -20.781 1 82.06 88 SER A C 1
ATOM 672 O O . SER A 1 88 ? 17.328 -16.797 -21.578 1 82.06 88 SER A O 1
ATOM 674 N N . GLU A 1 89 ? 18.516 -15.031 -20.906 1 80.88 89 GLU A N 1
ATOM 675 C CA . GLU A 1 89 ? 19.422 -15.086 -22.047 1 80.88 89 GLU A CA 1
ATOM 676 C C . GLU A 1 89 ? 20.328 -16.297 -21.969 1 80.88 89 GLU A C 1
ATOM 678 O O . GLU A 1 89 ? 20.688 -16.875 -23 1 80.88 89 GLU A O 1
ATOM 683 N N . ALA A 1 90 ? 20.766 -16.609 -20.812 1 81.81 90 ALA A N 1
ATOM 684 C CA . ALA A 1 90 ? 21.594 -17.797 -20.641 1 81.81 90 ALA A CA 1
ATOM 685 C C . ALA A 1 90 ? 20.875 -19.047 -21.141 1 81.81 90 ALA A C 1
ATOM 687 O O . ALA A 1 90 ? 21.5 -19.969 -21.656 1 81.81 90 ALA A O 1
ATOM 688 N N . THR A 1 91 ? 19.594 -19.094 -21.078 1 79.69 91 THR A N 1
ATOM 689 C CA . THR A 1 91 ? 18.766 -20.203 -21.547 1 79.69 91 THR A CA 1
ATOM 690 C C . THR A 1 91 ? 18.656 -20.203 -23.078 1 79.69 91 THR A C 1
ATOM 692 O O . THR A 1 91 ? 18.594 -21.266 -23.703 1 79.69 91 THR A O 1
ATOM 695 N N . ASN A 1 92 ? 18.672 -19.047 -23.672 1 78.25 92 ASN A N 1
ATOM 696 C CA . ASN A 1 92 ? 18.562 -18.891 -25.125 1 78.25 92 ASN A CA 1
ATOM 697 C C . ASN A 1 92 ? 19.75 -19.516 -25.844 1 78.25 92 ASN A C 1
ATOM 699 O O . ASN A 1 92 ? 19.609 -19.984 -26.984 1 78.25 92 ASN A O 1
ATOM 703 N N . ARG A 1 93 ? 20.844 -19.516 -25.281 1 77.31 93 ARG A N 1
ATOM 704 C CA . ARG A 1 93 ? 22.062 -20.031 -25.906 1 77.31 93 ARG A CA 1
ATOM 705 C C . ARG A 1 93 ? 21.969 -21.547 -26.109 1 77.31 93 ARG A C 1
ATOM 707 O O . ARG A 1 93 ? 22.609 -22.094 -27.016 1 77.31 93 ARG A O 1
ATOM 714 N N . VAL A 1 94 ? 21.172 -22.188 -25.344 1 74.5 94 VAL A N 1
ATOM 715 C CA . VAL A 1 94 ? 21.031 -23.625 -25.422 1 74.5 94 VAL A CA 1
ATOM 716 C C . VAL A 1 94 ? 20.047 -23.984 -26.547 1 74.5 94 VAL A C 1
ATOM 718 O O . VAL A 1 94 ? 20.141 -25.078 -27.125 1 74.5 94 VAL A O 1
ATOM 721 N N . GLY A 1 95 ? 19.109 -23.172 -26.906 1 67.81 95 GLY A N 1
ATOM 722 C CA . GLY A 1 95 ? 18 -23.406 -27.812 1 67.81 95 GLY A CA 1
ATOM 723 C C . GLY A 1 95 ? 18.422 -23.672 -29.234 1 67.81 95 GLY A C 1
ATOM 724 O O . GLY A 1 95 ? 17.812 -24.5 -29.922 1 67.81 95 GLY A O 1
ATOM 725 N N . LYS A 1 96 ? 19.484 -23.109 -29.688 1 66.81 96 LYS A N 1
ATOM 726 C CA . LYS A 1 96 ? 19.844 -23.25 -31.094 1 66.81 96 LYS A CA 1
ATOM 727 C C . LYS A 1 96 ? 20.188 -24.688 -31.438 1 66.81 96 LYS A C 1
ATOM 729 O O . LYS A 1 96 ? 19.844 -25.188 -32.5 1 66.81 96 LYS A O 1
ATOM 734 N N . LYS A 1 97 ? 20.609 -25.438 -30.516 1 77.38 97 LYS A N 1
ATOM 735 C CA . LYS A 1 97 ? 21.078 -26.781 -30.828 1 77.38 97 LYS A CA 1
ATOM 736 C C . LYS A 1 97 ? 20.062 -27.828 -30.375 1 77.38 97 LYS A C 1
ATOM 738 O O . LYS A 1 97 ? 19.984 -28.906 -30.969 1 77.38 97 LYS A O 1
ATOM 743 N N . ARG A 1 98 ? 19.297 -27.562 -29.469 1 89.12 98 ARG A N 1
ATOM 744 C CA . ARG A 1 98 ? 18.328 -28.5 -28.906 1 89.12 98 ARG A CA 1
ATOM 745 C C . ARG A 1 98 ? 17.031 -27.766 -28.531 1 89.12 98 ARG A C 1
ATOM 747 O O . ARG A 1 98 ? 16.812 -27.438 -27.375 1 89.12 98 ARG A O 1
ATOM 754 N N . PRO A 1 99 ? 16.141 -27.719 -29.516 1 88.12 99 PRO A N 1
ATOM 755 C CA . PRO A 1 99 ? 14.953 -26.906 -29.312 1 88.12 99 PRO A CA 1
ATOM 756 C C . PRO A 1 99 ? 14.133 -27.328 -28.109 1 88.12 99 PRO A C 1
ATOM 758 O O . PRO A 1 99 ? 13.742 -26.5 -27.297 1 88.12 99 PRO A O 1
ATOM 761 N N . LEU A 1 100 ? 13.883 -28.609 -27.938 1 93 100 LEU A N 1
ATOM 762 C CA . LEU A 1 100 ? 13.102 -29.109 -26.812 1 93 100 LEU A CA 1
ATOM 763 C C . LEU A 1 100 ? 13.766 -28.766 -25.5 1 93 100 LEU A C 1
ATOM 765 O O . LEU A 1 100 ? 13.102 -28.328 -24.547 1 93 100 LEU A O 1
ATOM 769 N N . LEU A 1 101 ? 15.023 -28.938 -25.391 1 92.31 101 LEU A N 1
ATOM 770 C CA . LEU A 1 101 ? 15.758 -28.625 -24.156 1 92.31 101 LEU A CA 1
ATOM 771 C C . LEU A 1 101 ? 15.672 -27.141 -23.828 1 92.31 101 LEU A C 1
ATOM 773 O O . LEU A 1 101 ? 15.578 -26.766 -22.656 1 92.31 101 LEU A O 1
ATOM 777 N N . ALA A 1 102 ? 15.727 -26.312 -24.844 1 90.12 102 ALA A N 1
ATOM 778 C CA . ALA A 1 102 ? 15.633 -24.875 -24.641 1 90.12 102 ALA A CA 1
ATOM 779 C C . ALA A 1 102 ? 14.305 -24.484 -24.016 1 90.12 102 ALA A C 1
ATOM 781 O O . ALA A 1 102 ? 14.258 -23.703 -23.062 1 90.12 102 ALA A O 1
ATOM 782 N N . VAL A 1 103 ? 13.281 -25.047 -24.547 1 94.56 103 VAL A N 1
ATOM 783 C CA . VAL A 1 103 ? 11.945 -24.734 -24.047 1 94.56 103 VAL A CA 1
ATOM 784 C C . VAL A 1 103 ? 11.812 -25.234 -22.609 1 94.56 103 VAL A C 1
ATOM 786 O O . VAL A 1 103 ? 11.289 -24.516 -21.75 1 94.56 103 VAL A O 1
ATOM 789 N N . LEU A 1 104 ? 12.289 -26.422 -22.328 1 95.94 104 LEU A N 1
ATOM 790 C CA . LEU A 1 104 ? 12.219 -26.969 -20.984 1 95.94 104 LEU A CA 1
ATOM 791 C C . LEU A 1 104 ? 13.016 -26.109 -20 1 95.94 104 LEU A C 1
ATOM 793 O O . LEU A 1 104 ? 12.578 -25.891 -18.875 1 95.94 104 LEU A O 1
ATOM 797 N N . LEU A 1 105 ? 14.117 -25.594 -20.438 1 93.62 105 LEU A N 1
ATOM 798 C CA . LEU A 1 105 ? 14.93 -24.734 -19.594 1 93.62 105 LEU A CA 1
ATOM 799 C C . LEU A 1 105 ? 14.219 -23.422 -19.312 1 93.62 105 LEU A C 1
ATOM 801 O O . LEU A 1 105 ? 14.312 -22.875 -18.219 1 93.62 105 LEU A O 1
ATOM 805 N N . VAL A 1 106 ? 13.562 -22.906 -20.344 1 93.62 106 VAL A N 1
ATOM 806 C CA . VAL A 1 106 ? 12.805 -21.672 -20.172 1 93.62 106 VAL A CA 1
ATOM 807 C C . VAL A 1 106 ? 11.734 -21.875 -19.094 1 93.62 106 VAL A C 1
ATOM 809 O O . VAL A 1 106 ? 11.508 -20.984 -18.266 1 93.62 106 VAL A O 1
ATOM 812 N N . LEU A 1 107 ? 11.086 -23 -19.078 1 96.69 107 LEU A N 1
ATOM 813 C CA . LEU A 1 107 ? 10.055 -23.297 -18.094 1 96.69 107 LEU A CA 1
ATOM 814 C C . LEU A 1 107 ? 10.656 -23.375 -16.688 1 96.69 107 LEU A C 1
ATOM 816 O O . LEU A 1 107 ? 10.078 -22.844 -15.742 1 96.69 107 LEU A O 1
ATOM 820 N N . ILE A 1 108 ? 11.773 -24 -16.562 1 96 108 ILE A N 1
ATOM 821 C CA . ILE A 1 108 ? 12.453 -24.125 -15.273 1 96 108 ILE A CA 1
ATOM 822 C C . ILE A 1 108 ? 12.883 -22.75 -14.773 1 96 108 ILE A C 1
ATOM 824 O O . ILE A 1 108 ? 12.711 -22.438 -13.594 1 96 108 ILE A O 1
ATOM 828 N N . VAL A 1 109 ? 13.383 -21.953 -15.656 1 93.62 109 VAL A N 1
ATOM 829 C CA . VAL A 1 109 ? 13.82 -20.594 -15.312 1 93.62 109 VAL A CA 1
ATOM 830 C C . VAL A 1 109 ? 12.625 -19.75 -14.891 1 93.62 109 VAL A C 1
ATOM 832 O O . VAL A 1 109 ? 12.695 -19 -13.922 1 93.62 109 VAL A O 1
ATOM 835 N N . THR A 1 110 ? 11.562 -19.891 -15.648 1 95.94 110 THR A N 1
ATOM 836 C CA . THR A 1 110 ? 10.344 -19.172 -15.297 1 95.94 110 THR A CA 1
ATOM 837 C C . THR A 1 110 ? 9.898 -19.516 -13.883 1 95.94 110 THR A C 1
ATOM 839 O O . THR A 1 110 ? 9.664 -18.625 -13.062 1 95.94 110 THR A O 1
ATOM 842 N N . ALA A 1 111 ? 9.805 -20.781 -13.641 1 96.94 111 ALA A N 1
ATOM 843 C CA . ALA A 1 111 ? 9.391 -21.25 -12.32 1 96.94 111 ALA A CA 1
ATOM 844 C C . ALA A 1 111 ? 10.359 -20.75 -11.242 1 96.94 111 ALA A C 1
ATOM 846 O O . ALA A 1 111 ? 9.938 -20.328 -10.164 1 96.94 111 ALA A O 1
ATOM 847 N N . PHE A 1 112 ? 11.586 -20.781 -11.562 1 95.25 112 PHE A N 1
ATOM 848 C CA . PHE A 1 112 ? 12.641 -20.391 -10.625 1 95.25 112 PHE A CA 1
ATOM 849 C C . PHE A 1 112 ? 12.5 -18.922 -10.25 1 95.25 112 PHE A C 1
ATOM 851 O O . PHE A 1 112 ? 12.578 -18.578 -9.07 1 95.25 112 PHE A O 1
ATOM 858 N N . ILE A 1 113 ? 12.289 -18.094 -11.188 1 93.62 113 ILE A N 1
ATOM 859 C CA . ILE A 1 113 ? 12.188 -16.656 -10.977 1 93.62 113 ILE A CA 1
ATOM 860 C C . ILE A 1 113 ? 10.961 -16.344 -10.125 1 93.62 113 ILE A C 1
ATOM 862 O O . ILE A 1 113 ? 11.023 -15.562 -9.188 1 93.62 113 ILE A O 1
ATOM 866 N N . PHE A 1 114 ? 9.875 -17.047 -10.305 1 96.56 114 PHE A N 1
ATOM 867 C CA . PHE A 1 114 ? 8.602 -16.656 -9.688 1 96.56 114 PHE A CA 1
ATOM 868 C C . PHE A 1 114 ? 8.383 -17.422 -8.383 1 96.56 114 PHE A C 1
ATOM 870 O O . PHE A 1 114 ? 7.316 -17.312 -7.773 1 96.56 114 PHE A O 1
ATOM 877 N N . VAL A 1 115 ? 9.414 -18.109 -7.977 1 95.38 115 VAL A N 1
ATOM 878 C CA . VAL A 1 115 ? 9.375 -18.656 -6.621 1 95.38 115 VAL A CA 1
ATOM 879 C C . VAL A 1 115 ? 9.141 -17.531 -5.617 1 95.38 115 VAL A C 1
ATOM 881 O O . VAL A 1 115 ? 8.383 -17.688 -4.66 1 95.38 115 VAL A O 1
ATOM 884 N N . SER A 1 116 ? 9.742 -16.359 -5.906 1 94.12 116 SER A N 1
ATOM 885 C CA . SER A 1 116 ? 9.617 -15.273 -4.938 1 94.12 116 SER A CA 1
ATOM 886 C C . SER A 1 116 ? 9.164 -13.984 -5.609 1 94.12 116 SER A C 1
ATOM 888 O O . SER A 1 116 ? 8.68 -13.07 -4.945 1 94.12 116 SER A O 1
ATOM 890 N N . ALA A 1 117 ? 9.406 -13.914 -6.918 1 92.81 117 ALA A N 1
ATOM 891 C CA . ALA A 1 117 ? 8.938 -12.719 -7.617 1 92.81 117 ALA A CA 1
ATOM 892 C C . ALA A 1 117 ? 7.418 -12.68 -7.684 1 92.81 117 ALA A C 1
ATOM 894 O O . ALA A 1 117 ? 6.766 -13.719 -7.773 1 92.81 117 ALA A O 1
ATOM 895 N N . TYR A 1 118 ? 6.918 -11.461 -7.566 1 91.69 118 TYR A N 1
ATOM 896 C CA . TYR A 1 118 ? 5.469 -11.281 -7.598 1 91.69 118 TYR A CA 1
ATOM 897 C C . TYR A 1 118 ? 5.094 -10.016 -8.367 1 91.69 118 TYR A C 1
ATOM 899 O O . TYR A 1 118 ? 5.848 -9.039 -8.367 1 91.69 118 TYR A O 1
ATOM 907 N N . GLY A 1 119 ? 3.912 -10.133 -9.039 1 90.56 119 GLY A N 1
ATOM 908 C CA . GLY A 1 119 ? 3.338 -8.945 -9.648 1 90.56 119 GLY A CA 1
ATOM 909 C C . GLY A 1 119 ? 3.186 -9.055 -11.148 1 90.56 119 GLY A C 1
ATOM 910 O O . GLY A 1 119 ? 4.008 -9.688 -11.82 1 90.56 119 GLY A O 1
ATOM 911 N N . VAL A 1 120 ? 2.189 -8.398 -11.617 1 91.81 120 VAL A N 1
ATOM 912 C CA . VAL A 1 120 ? 1.879 -8.43 -13.039 1 91.81 120 VAL A CA 1
ATOM 913 C C . VAL A 1 120 ? 3.012 -7.777 -13.828 1 91.81 120 VAL A C 1
ATOM 915 O O . VAL A 1 120 ? 3.383 -8.258 -14.906 1 91.81 120 VAL A O 1
ATOM 918 N N . GLY A 1 121 ? 3.553 -6.738 -13.344 1 90.06 121 GLY A N 1
ATOM 919 C CA . GLY A 1 121 ? 4.656 -6.059 -14.008 1 90.06 121 GLY A CA 1
ATOM 920 C C . GLY A 1 121 ? 5.863 -6.953 -14.219 1 90.06 121 GLY A C 1
ATOM 921 O O . GLY A 1 121 ? 6.48 -6.93 -15.289 1 90.06 121 GLY A O 1
ATOM 922 N N . SER A 1 122 ? 6.152 -7.684 -13.234 1 92.25 122 SER A N 1
ATOM 923 C CA . SER A 1 122 ? 7.281 -8.602 -13.336 1 92.25 122 SER A CA 1
ATOM 924 C C . SER A 1 122 ? 7.016 -9.695 -14.367 1 92.25 122 SER A C 1
ATOM 926 O O . SER A 1 122 ? 7.91 -10.062 -15.133 1 92.25 122 SER A O 1
ATOM 928 N N . VAL A 1 123 ? 5.781 -10.219 -14.398 1 94.62 123 VAL A N 1
ATOM 929 C CA . VAL A 1 123 ? 5.422 -11.266 -15.344 1 94.62 123 VAL A CA 1
ATOM 930 C C . VAL A 1 123 ? 5.551 -10.734 -16.766 1 94.62 123 VAL A C 1
ATOM 932 O O . VAL A 1 123 ? 6.086 -11.414 -17.656 1 94.62 123 VAL A O 1
ATOM 935 N N . ILE A 1 124 ? 5.121 -9.531 -17.031 1 92.94 124 ILE A N 1
ATOM 936 C CA . ILE A 1 124 ? 5.168 -8.922 -18.359 1 92.94 124 ILE A CA 1
ATOM 937 C C . ILE A 1 124 ? 6.621 -8.734 -18.781 1 92.94 124 ILE A C 1
ATOM 939 O O . ILE A 1 124 ? 7.004 -9.117 -19.891 1 92.94 124 ILE A O 1
ATOM 943 N N . ALA A 1 125 ? 7.391 -8.203 -17.891 1 89.44 125 ALA A N 1
ATOM 944 C CA . ALA A 1 125 ? 8.789 -7.914 -18.203 1 89.44 125 ALA A CA 1
ATOM 945 C C . ALA A 1 125 ? 9.555 -9.188 -18.531 1 89.44 125 ALA A C 1
ATOM 947 O O . ALA A 1 125 ? 10.375 -9.203 -19.453 1 89.44 125 ALA A O 1
ATOM 948 N N . ILE A 1 126 ? 9.289 -10.203 -17.812 1 91.06 126 ILE A N 1
ATOM 949 C CA . ILE A 1 126 ? 9.984 -11.477 -18.016 1 91.06 126 ILE A CA 1
ATOM 950 C C . ILE A 1 126 ? 9.406 -12.18 -19.25 1 91.06 126 ILE A C 1
ATOM 952 O O . ILE A 1 126 ? 10.141 -12.805 -20.016 1 91.06 126 ILE A O 1
ATOM 956 N N . GLY A 1 127 ? 8.117 -12.062 -19.406 1 93.69 127 GLY A N 1
ATOM 957 C CA . GLY A 1 127 ? 7.445 -12.688 -20.531 1 93.69 127 GLY A CA 1
ATOM 958 C C . GLY A 1 127 ? 7.922 -12.164 -21.875 1 93.69 127 GLY A C 1
ATOM 959 O O . GLY A 1 127 ? 8.102 -12.938 -22.812 1 93.69 127 GLY A O 1
ATOM 960 N N . VAL A 1 128 ? 8.203 -10.922 -21.953 1 92.06 128 VAL A N 1
ATOM 961 C CA . VAL A 1 128 ? 8.625 -10.305 -23.203 1 92.06 128 VAL A CA 1
ATOM 962 C C . VAL A 1 128 ? 10.016 -10.82 -23.594 1 92.06 128 VAL A C 1
ATOM 964 O O . VAL A 1 128 ? 10.422 -10.719 -24.75 1 92.06 128 VAL A O 1
ATOM 967 N N . ILE A 1 129 ? 10.664 -11.391 -22.641 1 88.38 129 ILE A N 1
ATOM 968 C CA . ILE A 1 129 ? 12 -11.922 -22.906 1 88.38 129 ILE A CA 1
ATOM 969 C C . ILE A 1 129 ? 11.914 -13.422 -23.188 1 88.38 129 ILE A C 1
ATOM 971 O O . ILE A 1 129 ? 12.492 -13.906 -24.172 1 88.38 129 ILE A O 1
ATOM 975 N N . LEU A 1 130 ? 11.172 -14.125 -22.406 1 92.62 130 LEU A N 1
ATOM 976 C CA . LEU A 1 130 ? 11.195 -15.586 -22.422 1 92.62 130 LEU A CA 1
ATOM 977 C C . LEU A 1 130 ? 10.312 -16.125 -23.547 1 92.62 130 LEU A C 1
ATOM 979 O O . LEU A 1 130 ? 10.664 -17.125 -24.188 1 92.62 130 LEU A O 1
ATOM 983 N N . LEU A 1 131 ? 9.234 -15.5 -23.781 1 94.56 131 LEU A N 1
ATOM 984 C CA . LEU A 1 131 ? 8.289 -16.016 -24.75 1 94.56 131 LEU A CA 1
ATOM 985 C C . LEU A 1 131 ? 8.898 -16.016 -26.156 1 94.56 131 LEU A C 1
ATOM 987 O O . LEU A 1 131 ? 8.828 -17 -26.875 1 94.56 131 LEU A O 1
ATOM 991 N N . PRO A 1 132 ? 9.57 -14.938 -26.547 1 91.44 132 PRO A N 1
ATOM 992 C CA . PRO A 1 132 ? 10.227 -14.945 -27.859 1 91.44 132 PRO A CA 1
ATOM 993 C C . PRO A 1 132 ? 11.297 -16.031 -27.984 1 91.44 132 PRO A C 1
ATOM 995 O O . PRO A 1 132 ? 11.531 -16.547 -29.078 1 91.44 132 PRO A O 1
ATOM 998 N N . ILE A 1 133 ? 11.93 -16.359 -26.938 1 89.06 133 ILE A N 1
ATOM 999 C CA . ILE A 1 133 ? 12.93 -17.422 -26.953 1 89.06 133 ILE A CA 1
ATOM 1000 C C . ILE A 1 133 ? 12.273 -18.75 -27.344 1 89.06 133 ILE A C 1
ATOM 1002 O O . ILE A 1 133 ? 12.805 -19.5 -28.172 1 89.06 133 ILE A O 1
ATOM 1006 N N . MET A 1 134 ? 11.117 -19.031 -26.797 1 93.31 134 MET A N 1
ATOM 1007 C CA . MET A 1 134 ? 10.391 -20.25 -27.125 1 93.31 134 MET A CA 1
ATOM 1008 C C . MET A 1 134 ? 9.914 -20.234 -28.578 1 93.31 134 MET A C 1
ATOM 1010 O O . MET A 1 134 ? 9.922 -21.266 -29.25 1 93.31 134 MET A O 1
ATOM 1014 N N . LEU A 1 135 ? 9.594 -19.078 -29 1 93.12 135 LEU A N 1
ATOM 1015 C CA . LEU A 1 135 ? 9.133 -18.953 -30.391 1 93.12 135 LEU A CA 1
ATOM 1016 C C . LEU A 1 135 ? 10.297 -19.094 -31.359 1 93.12 135 LEU A C 1
ATOM 1018 O O . LEU A 1 135 ? 10.125 -19.578 -32.469 1 93.12 135 LEU A O 1
ATOM 1022 N N . SER A 1 136 ? 11.43 -18.656 -30.984 1 89.44 136 SER A N 1
ATOM 1023 C CA . SER A 1 136 ? 12.602 -18.656 -31.859 1 89.44 136 SER A CA 1
ATOM 1024 C C . SER A 1 136 ? 13.031 -20.078 -32.188 1 89.44 136 SER A C 1
ATOM 1026 O O . SER A 1 136 ? 13.703 -20.297 -33.219 1 89.44 136 SER A O 1
ATOM 1028 N N . VAL A 1 137 ? 12.656 -21.016 -31.391 1 90.81 137 VAL A N 1
ATOM 1029 C CA . VAL A 1 137 ? 13.023 -22.406 -31.672 1 90.81 137 VAL A CA 1
ATOM 1030 C C . VAL A 1 137 ? 11.891 -23.094 -32.406 1 90.81 137 VAL A C 1
ATOM 1032 O O . VAL A 1 137 ? 12.016 -24.266 -32.781 1 90.81 137 VAL A O 1
ATOM 1035 N N . GLY A 1 138 ? 10.797 -22.406 -32.531 1 92.88 138 GLY A N 1
ATOM 1036 C CA . GLY A 1 138 ? 9.758 -22.922 -33.406 1 92.88 138 GLY A CA 1
ATOM 1037 C C . GLY A 1 138 ? 8.547 -23.438 -32.656 1 92.88 138 GLY A C 1
ATOM 1038 O O . GLY A 1 138 ? 7.68 -24.094 -33.219 1 92.88 138 GLY A O 1
ATOM 1039 N N . LEU A 1 139 ? 8.477 -23.219 -31.391 1 95.56 139 LEU A N 1
ATOM 1040 C CA . LEU A 1 139 ? 7.301 -23.625 -30.625 1 95.56 139 LEU A CA 1
ATOM 1041 C C . LEU A 1 139 ? 6.09 -22.781 -31.016 1 95.56 139 LEU A C 1
ATOM 1043 O O . LEU A 1 139 ? 6.199 -21.562 -31.156 1 95.56 139 LEU A O 1
ATOM 1047 N N . PRO A 1 140 ? 4.965 -23.422 -31.25 1 97 140 PRO A N 1
ATOM 1048 C CA . PRO A 1 140 ? 3.764 -22.641 -31.562 1 97 140 PRO A CA 1
ATOM 1049 C C . PRO A 1 140 ? 3.389 -21.672 -30.453 1 97 140 PRO A C 1
ATOM 1051 O O . PRO A 1 140 ? 3.561 -21.969 -29.266 1 97 140 PRO A O 1
ATOM 1054 N N . ARG A 1 141 ? 2.771 -20.609 -30.797 1 97.62 141 ARG A N 1
ATOM 1055 C CA . ARG A 1 141 ? 2.492 -19.5 -29.891 1 97.62 141 ARG A CA 1
ATOM 1056 C C . ARG A 1 141 ? 1.541 -19.922 -28.781 1 97.62 141 ARG A C 1
ATOM 1058 O O . ARG A 1 141 ? 1.729 -19.547 -27.625 1 97.62 141 ARG A O 1
ATOM 1065 N N . ASP A 1 142 ? 0.503 -20.672 -29.109 1 97.56 142 ASP A N 1
ATOM 1066 C CA . ASP A 1 142 ? -0.504 -21.078 -28.141 1 97.56 142 ASP A CA 1
ATOM 1067 C C . ASP A 1 142 ? 0.087 -22.031 -27.109 1 97.56 142 ASP A C 1
ATOM 1069 O O . ASP A 1 142 ? -0.199 -21.906 -25.906 1 97.56 142 ASP A O 1
ATOM 1073 N N . ILE A 1 143 ? 0.944 -22.922 -27.547 1 98 143 ILE A N 1
ATOM 1074 C CA . ILE A 1 143 ? 1.587 -23.875 -26.656 1 98 143 ILE A CA 1
ATOM 1075 C C . ILE A 1 143 ? 2.586 -23.141 -25.75 1 98 143 ILE A C 1
ATOM 1077 O O . ILE A 1 143 ? 2.652 -23.406 -24.547 1 98 143 ILE A O 1
ATOM 1081 N N . ALA A 1 144 ? 3.303 -22.219 -26.344 1 97.88 144 ALA A N 1
ATOM 1082 C CA . ALA A 1 144 ? 4.293 -21.453 -25.594 1 97.88 144 ALA A CA 1
ATOM 1083 C C . ALA A 1 144 ? 3.631 -20.641 -24.484 1 97.88 144 ALA A C 1
ATOM 1085 O O . ALA A 1 144 ? 4.098 -20.656 -23.344 1 97.88 144 ALA A O 1
ATOM 1086 N N . LEU A 1 145 ? 2.574 -19.969 -24.797 1 98.25 145 LEU A N 1
ATOM 1087 C CA . LEU A 1 145 ? 1.887 -19.125 -23.828 1 98.25 145 LEU A CA 1
ATOM 1088 C C . LEU A 1 145 ? 1.32 -19.969 -22.688 1 98.25 145 LEU A C 1
ATOM 1090 O O . LEU A 1 145 ? 1.452 -19.609 -21.516 1 98.25 145 LEU A O 1
ATOM 1094 N N . SER A 1 146 ? 0.63 -21.078 -23.031 1 98.44 146 SER A N 1
ATOM 1095 C CA . SER A 1 146 ? 0.042 -21.938 -22.016 1 98.44 146 SER A CA 1
ATOM 1096 C C . SER A 1 146 ? 1.111 -22.516 -21.078 1 98.44 146 SER A C 1
ATOM 1098 O O . SER A 1 146 ? 0.931 -22.547 -19.859 1 98.44 146 SER A O 1
ATOM 1100 N N . ALA A 1 147 ? 2.205 -22.953 -21.688 1 98.44 147 ALA A N 1
ATOM 1101 C CA . ALA A 1 147 ? 3.301 -23.5 -20.891 1 98.44 147 ALA A CA 1
ATOM 1102 C C . ALA A 1 147 ? 3.902 -22.438 -19.969 1 98.44 147 ALA A C 1
ATOM 1104 O O . ALA A 1 147 ? 4.188 -22.703 -18.797 1 98.44 147 ALA A O 1
ATOM 1105 N N . PHE A 1 148 ? 4.094 -21.266 -20.516 1 98 148 PHE A N 1
ATOM 1106 C CA . PHE A 1 148 ? 4.648 -20.141 -19.766 1 98 148 PHE A CA 1
ATOM 1107 C C . PHE A 1 148 ? 3.764 -19.812 -18.562 1 98 148 PHE A C 1
ATOM 1109 O O . PHE A 1 148 ? 4.254 -19.688 -17.438 1 98 148 PHE A O 1
ATOM 1116 N N . SER A 1 149 ? 2.48 -19.688 -18.734 1 98.31 149 SER A N 1
ATOM 1117 C CA . SER A 1 149 ? 1.529 -19.328 -17.688 1 98.31 149 SER A CA 1
ATOM 1118 C C . SER A 1 149 ? 1.492 -20.406 -16.594 1 98.31 149 SER A C 1
ATOM 1120 O O . SER A 1 149 ? 1.476 -20.094 -15.406 1 98.31 149 SER A O 1
ATOM 1122 N N . MET A 1 150 ? 1.463 -21.672 -17.031 1 98.62 150 MET A N 1
ATOM 1123 C CA . MET A 1 150 ? 1.441 -22.766 -16.062 1 98.62 150 MET A CA 1
ATOM 1124 C C . MET A 1 150 ? 2.75 -22.828 -15.281 1 98.62 150 MET A C 1
ATOM 1126 O O . MET A 1 150 ? 2.756 -23.188 -14.102 1 98.62 150 MET A O 1
ATOM 1130 N N . ALA A 1 151 ? 3.848 -22.438 -15.938 1 98.31 151 ALA A N 1
ATOM 1131 C CA . ALA A 1 151 ? 5.148 -22.438 -15.281 1 98.31 151 ALA A CA 1
ATOM 1132 C C . ALA A 1 151 ? 5.227 -21.328 -14.234 1 98.31 151 ALA A C 1
ATOM 1134 O O . ALA A 1 151 ? 5.934 -21.453 -13.234 1 98.31 151 ALA A O 1
ATOM 1135 N N . ILE A 1 152 ? 4.555 -20.234 -14.492 1 97.62 152 ILE A N 1
ATOM 1136 C CA . ILE A 1 152 ? 4.453 -19.172 -13.5 1 97.62 152 ILE A CA 1
ATOM 1137 C C . ILE A 1 152 ? 3.686 -19.672 -12.281 1 97.62 152 ILE A C 1
ATOM 1139 O O . ILE A 1 152 ? 4.059 -19.375 -11.141 1 97.62 152 ILE A O 1
ATOM 1143 N N . GLY A 1 153 ? 2.617 -20.453 -12.539 1 97.81 153 GLY A N 1
ATOM 1144 C CA . GLY A 1 153 ? 1.747 -20.938 -11.477 1 97.81 153 GLY A CA 1
ATOM 1145 C C . GLY A 1 153 ? 2.391 -22 -10.602 1 97.81 153 GLY A C 1
ATOM 1146 O O . GLY A 1 153 ? 2.049 -22.141 -9.43 1 97.81 153 GLY A O 1
ATOM 1147 N N . ALA A 1 154 ? 3.352 -22.672 -11.094 1 98.06 154 ALA A N 1
ATOM 1148 C CA . ALA A 1 154 ? 3.934 -23.828 -10.414 1 98.06 154 ALA A CA 1
ATOM 1149 C C . ALA A 1 154 ? 4.586 -23.422 -9.094 1 98.06 154 ALA A C 1
ATOM 1151 O O . ALA A 1 154 ? 4.266 -23.984 -8.047 1 98.06 154 ALA A O 1
ATOM 1152 N N . PRO A 1 155 ? 5.438 -22.453 -9.125 1 97.44 155 PRO A N 1
ATOM 1153 C CA . PRO A 1 155 ? 6.121 -22.141 -7.867 1 97.44 155 PRO A CA 1
ATOM 1154 C C . PRO A 1 155 ? 5.266 -21.312 -6.918 1 97.44 155 PRO A C 1
ATOM 1156 O O . PRO A 1 155 ? 5.703 -20.969 -5.816 1 97.44 155 PRO A O 1
ATOM 1159 N N . MET A 1 156 ? 4.062 -21.016 -7.242 1 97.12 156 MET A N 1
ATOM 1160 C CA . MET A 1 156 ? 3.203 -20.156 -6.43 1 97.12 156 MET A CA 1
ATOM 1161 C C . MET A 1 156 ? 2.814 -20.859 -5.129 1 97.12 156 MET A C 1
ATOM 1163 O O . MET A 1 156 ? 2.455 -20.188 -4.152 1 97.12 156 MET A O 1
ATOM 1167 N N . TYR A 1 157 ? 2.939 -22.172 -5.043 1 97.44 157 TYR A N 1
ATOM 1168 C CA . TYR A 1 157 ? 2.752 -22.906 -3.793 1 97.44 157 TYR A CA 1
ATOM 1169 C C . TYR A 1 157 ? 3.787 -22.484 -2.758 1 97.44 157 TYR A C 1
ATOM 1171 O O . TYR A 1 157 ? 3.549 -22.594 -1.552 1 97.44 157 TYR A O 1
ATOM 1179 N N . LEU A 1 158 ? 4.887 -21.984 -3.242 1 96.56 158 LEU A N 1
ATOM 1180 C CA . LEU A 1 158 ? 6.004 -21.641 -2.371 1 96.56 158 LEU A CA 1
ATOM 1181 C C . LEU A 1 158 ? 6.113 -20.125 -2.211 1 96.56 158 LEU A C 1
ATOM 1183 O O . LEU A 1 158 ? 6.734 -19.641 -1.264 1 96.56 158 LEU A O 1
ATOM 1187 N N . ASN A 1 159 ? 5.551 -19.391 -3.104 1 96.75 159 ASN A N 1
ATOM 1188 C CA . ASN A 1 159 ? 5.664 -17.922 -3.102 1 96.75 159 ASN A CA 1
ATOM 1189 C C . ASN A 1 159 ? 5.055 -17.328 -1.842 1 96.75 159 ASN A C 1
ATOM 1191 O O . ASN A 1 159 ? 3.842 -17.391 -1.639 1 96.75 159 ASN A O 1
ATOM 1195 N N . VAL A 1 160 ? 5.855 -16.703 -1.119 1 94.81 160 VAL A N 1
ATOM 1196 C CA . VAL A 1 160 ? 5.473 -16.25 0.212 1 94.81 160 VAL A CA 1
ATOM 1197 C C . VAL A 1 160 ? 4.445 -15.125 0.094 1 94.81 160 VAL A C 1
ATOM 1199 O O . VAL A 1 160 ? 3.557 -14.992 0.941 1 94.81 160 VAL A O 1
ATOM 1202 N N . VAL A 1 161 ? 4.547 -14.32 -0.894 1 94.94 161 VAL A N 1
ATOM 1203 C CA . VAL A 1 161 ? 3.627 -13.203 -1.075 1 94.94 161 VAL A CA 1
ATOM 1204 C C . VAL A 1 161 ? 2.219 -13.734 -1.337 1 94.94 161 VAL A C 1
ATOM 1206 O O . VAL A 1 161 ? 1.261 -13.312 -0.683 1 94.94 161 VAL A O 1
ATOM 1209 N N . LEU A 1 162 ? 2.133 -14.633 -2.248 1 95.81 162 LEU A N 1
ATOM 1210 C CA . LEU A 1 162 ? 0.828 -15.195 -2.576 1 95.81 162 LEU A CA 1
ATOM 1211 C C . LEU A 1 162 ? 0.284 -16.016 -1.411 1 95.81 162 LEU A C 1
ATOM 1213 O O . LEU A 1 162 ? -0.924 -16.016 -1.162 1 95.81 162 LEU A O 1
ATOM 1217 N N . TYR A 1 163 ? 1.152 -16.703 -0.751 1 96.25 163 TYR A N 1
ATOM 1218 C CA . TYR A 1 163 ? 0.733 -17.453 0.427 1 96.25 163 TYR A CA 1
ATOM 1219 C C . TYR A 1 163 ? 0.072 -16.531 1.45 1 96.25 163 TYR A C 1
ATOM 1221 O O . TYR A 1 163 ? -0.96 -16.891 2.029 1 96.25 163 TYR A O 1
ATOM 1229 N N . ASN A 1 164 ? 0.681 -15.453 1.715 1 95.06 164 ASN A N 1
ATOM 1230 C CA . ASN A 1 164 ? 0.131 -14.562 2.727 1 95.06 164 ASN A CA 1
ATOM 1231 C C . ASN A 1 164 ? -1.197 -13.953 2.281 1 95.06 164 ASN A C 1
ATOM 1233 O O . ASN A 1 164 ? -2.037 -13.609 3.111 1 95.06 164 ASN A O 1
ATOM 1237 N N . GLN A 1 165 ? -1.433 -13.852 1.035 1 95.06 165 GLN A N 1
ATOM 1238 C CA . GLN A 1 165 ? -2.73 -13.406 0.54 1 95.06 165 GLN A CA 1
ATOM 1239 C C . GLN A 1 165 ? -3.83 -14.398 0.903 1 95.06 165 GLN A C 1
ATOM 1241 O O . GLN A 1 165 ? -4.895 -14.008 1.387 1 95.06 165 GLN A O 1
ATOM 1246 N N . ILE A 1 166 ? -3.572 -15.633 0.656 1 95.5 166 ILE A N 1
ATOM 1247 C CA . ILE A 1 166 ? -4.602 -16.625 0.937 1 95.5 166 ILE A CA 1
ATOM 1248 C C . ILE A 1 166 ? -4.699 -16.859 2.443 1 95.5 166 ILE A C 1
ATOM 1250 O O . ILE A 1 166 ? -5.777 -17.156 2.965 1 95.5 166 ILE A O 1
ATOM 1254 N N . LYS A 1 167 ? -3.598 -16.734 3.166 1 95 167 LYS A N 1
ATOM 1255 C CA . LYS A 1 167 ? -3.57 -16.906 4.613 1 95 167 LYS A CA 1
ATOM 1256 C C . LYS A 1 167 ? -4.547 -15.961 5.305 1 95 167 LYS A C 1
ATOM 1258 O O . LYS A 1 167 ? -5.066 -16.266 6.379 1 95 167 LYS A O 1
ATOM 1263 N N . ALA A 1 168 ? -4.801 -14.953 4.688 1 90.5 168 ALA A N 1
ATOM 1264 C CA . ALA A 1 168 ? -5.734 -13.984 5.25 1 90.5 168 ALA A CA 1
ATOM 1265 C C . ALA A 1 168 ? -7.105 -14.617 5.48 1 90.5 168 ALA A C 1
ATOM 1267 O O . ALA A 1 168 ? -7.84 -14.203 6.383 1 90.5 168 ALA A O 1
ATOM 1268 N N . PHE A 1 169 ? -7.414 -15.586 4.691 1 92.62 169 PHE A N 1
ATOM 1269 C CA . PHE A 1 169 ? -8.688 -16.281 4.832 1 92.62 169 PHE A CA 1
ATOM 1270 C C . PHE A 1 169 ? -8.586 -17.406 5.859 1 92.62 169 PHE A C 1
ATOM 1272 O O . PHE A 1 169 ? -9.602 -17.891 6.355 1 92.62 169 PHE A O 1
ATOM 1279 N N . PHE A 1 170 ? -7.344 -17.75 6.137 1 95 170 PHE A N 1
ATOM 1280 C CA . PHE A 1 170 ? -7.051 -18.828 7.062 1 95 170 PHE A CA 1
ATOM 1281 C C . PHE A 1 170 ? -5.941 -18.438 8.031 1 95 170 PHE A C 1
ATOM 1283 O O . PHE A 1 170 ? -4.84 -18.984 7.98 1 95 170 PHE A O 1
ATOM 1290 N N . PRO A 1 171 ? -6.266 -17.609 8.953 1 90.19 171 PRO A N 1
ATOM 1291 C CA . PRO A 1 171 ? -5.246 -16.906 9.742 1 90.19 171 PRO A CA 1
ATOM 1292 C C . PRO A 1 171 ? -4.438 -17.859 10.633 1 90.19 171 PRO A C 1
ATOM 1294 O O . PRO A 1 171 ? -3.32 -17.531 11.031 1 90.19 171 PRO A O 1
ATOM 1297 N N . LYS A 1 172 ? -4.895 -19.016 10.953 1 92.94 172 LYS A N 1
ATOM 1298 C CA . LYS A 1 172 ? -4.188 -19.922 11.852 1 92.94 172 LYS A CA 1
ATOM 1299 C C . LYS A 1 172 ? -3.189 -20.797 11.086 1 92.94 172 LYS A C 1
ATOM 1301 O O . LYS A 1 172 ? -2.42 -21.547 11.688 1 92.94 172 LYS A O 1
ATOM 1306 N N . ALA A 1 173 ? -3.244 -20.625 9.758 1 94.56 173 ALA A N 1
ATOM 1307 C CA . ALA A 1 173 ? -2.279 -21.375 8.953 1 94.56 173 ALA A CA 1
ATOM 1308 C C . ALA A 1 173 ? -0.878 -20.781 9.102 1 94.56 173 ALA A C 1
ATOM 1310 O O . ALA A 1 173 ? -0.721 -19.594 9.359 1 94.56 173 ALA A O 1
ATOM 1311 N N . GLN A 1 174 ? 0.135 -21.625 8.938 1 92.88 174 GLN A N 1
ATOM 1312 C CA . GLN A 1 174 ? 1.518 -21.188 9.109 1 92.88 174 GLN A CA 1
ATOM 1313 C C . GLN A 1 174 ? 2.361 -21.547 7.887 1 92.88 174 GLN A C 1
ATOM 1315 O O . GLN A 1 174 ? 2.27 -22.656 7.371 1 92.88 174 GLN A O 1
ATOM 1320 N N . TYR A 1 175 ? 3.111 -20.625 7.477 1 94.38 175 TYR A N 1
ATOM 1321 C CA . TYR A 1 175 ? 4.082 -20.844 6.41 1 94.38 175 TYR A CA 1
ATOM 1322 C C . TYR A 1 175 ? 5.355 -21.469 6.957 1 94.38 175 TYR A C 1
ATOM 1324 O O . TYR A 1 175 ? 6.297 -20.766 7.332 1 94.38 175 TYR A O 1
ATOM 1332 N N . GLY A 1 176 ? 5.496 -22.719 6.984 1 91.44 176 GLY A N 1
ATOM 1333 C CA . GLY A 1 176 ? 6.637 -23.453 7.504 1 91.44 176 GLY A CA 1
ATOM 1334 C C . GLY A 1 176 ? 6.34 -24.906 7.77 1 91.44 176 GLY A C 1
ATOM 1335 O O . GLY A 1 176 ? 5.211 -25.359 7.562 1 91.44 176 GLY A O 1
ATOM 1336 N N . GLY A 1 177 ? 7.375 -25.625 8.023 1 91.31 177 GLY A N 1
ATOM 1337 C CA . GLY A 1 177 ? 7.223 -27.016 8.414 1 91.31 177 GLY A CA 1
ATOM 1338 C C . GLY A 1 177 ? 6.613 -27.875 7.32 1 91.31 177 GLY A C 1
ATOM 1339 O O . GLY A 1 177 ? 7.152 -27.953 6.215 1 91.31 177 GLY A O 1
ATOM 1340 N N . THR A 1 178 ? 5.484 -28.391 7.652 1 93.56 178 THR A N 1
ATOM 1341 C CA . THR A 1 178 ? 4.805 -29.328 6.781 1 93.56 178 THR A CA 1
ATOM 1342 C C . THR A 1 178 ? 4.316 -28.656 5.508 1 93.56 178 THR A C 1
ATOM 1344 O O . THR A 1 178 ? 4.344 -29.234 4.426 1 93.56 178 THR A O 1
ATOM 1347 N N . TYR A 1 179 ? 3.934 -27.438 5.613 1 96.56 179 TYR A N 1
ATOM 1348 C CA . TYR A 1 179 ? 3.404 -26.75 4.445 1 96.56 179 TYR A CA 1
ATOM 1349 C C . TYR A 1 179 ? 4.477 -26.578 3.375 1 96.56 179 TYR A C 1
ATOM 1351 O O . TYR A 1 179 ? 4.199 -26.75 2.184 1 96.56 179 TYR A O 1
ATOM 1359 N N . LEU A 1 180 ? 5.656 -26.234 3.771 1 95.31 180 LEU A N 1
ATOM 1360 C CA . LEU A 1 180 ? 6.711 -25.984 2.795 1 95.31 180 LEU A CA 1
ATOM 1361 C C . LEU A 1 180 ? 7.098 -27.281 2.08 1 95.31 180 LEU A C 1
ATOM 1363 O O . LEU A 1 180 ? 7.449 -27.266 0.898 1 95.31 180 LEU A O 1
ATOM 1367 N N . ILE A 1 181 ? 7.043 -28.375 2.787 1 96.06 181 ILE A N 1
ATOM 1368 C CA . ILE A 1 181 ? 7.305 -29.656 2.137 1 96.06 181 ILE A CA 1
ATOM 1369 C C . ILE A 1 181 ? 6.203 -29.953 1.121 1 96.06 181 ILE A C 1
ATOM 1371 O O . ILE A 1 181 ? 6.484 -30.344 -0.013 1 96.06 181 ILE A O 1
ATOM 1375 N N . PHE A 1 182 ? 4.988 -29.781 1.541 1 97.88 182 PHE A N 1
ATOM 1376 C CA . PHE A 1 182 ? 3.861 -29.891 0.62 1 97.88 182 PHE A CA 1
ATOM 1377 C C . PHE A 1 182 ? 4.051 -28.969 -0.582 1 97.88 182 PHE A C 1
ATOM 1379 O O . PHE A 1 182 ? 3.852 -29.391 -1.725 1 97.88 182 PHE A O 1
ATOM 1386 N N . GLY A 1 183 ? 4.426 -27.688 -0.254 1 97.69 183 GLY A N 1
ATOM 1387 C CA . GLY A 1 183 ? 4.613 -26.703 -1.312 1 97.69 183 GLY A CA 1
ATOM 1388 C C . GLY A 1 183 ? 5.633 -27.141 -2.35 1 97.69 183 GLY A C 1
ATOM 1389 O O . GLY A 1 183 ? 5.41 -26.969 -3.551 1 97.69 183 GLY A O 1
ATOM 1390 N N . VAL A 1 184 ? 6.73 -27.672 -1.917 1 97.31 184 VAL A N 1
ATOM 1391 C CA . VAL A 1 184 ? 7.77 -28.141 -2.824 1 97.31 184 VAL A CA 1
ATOM 1392 C C . VAL A 1 184 ? 7.23 -29.297 -3.676 1 97.31 184 VAL A C 1
ATOM 1394 O O . VAL A 1 184 ? 7.414 -29.312 -4.895 1 97.31 184 VAL A O 1
ATOM 1397 N N . CYS A 1 185 ? 6.535 -30.219 -3.047 1 98.44 185 CYS A N 1
ATOM 1398 C CA . CYS A 1 185 ? 5.984 -31.359 -3.758 1 98.44 185 CYS A CA 1
ATOM 1399 C C . CYS A 1 185 ? 4.965 -30.922 -4.801 1 98.44 185 CYS A C 1
ATOM 1401 O O . CYS A 1 185 ? 5.004 -31.375 -5.945 1 98.44 185 CYS A O 1
ATOM 1403 N N . ALA A 1 186 ? 4.062 -30.062 -4.359 1 98.69 186 ALA A N 1
ATOM 1404 C CA . ALA A 1 186 ? 3.021 -29.594 -5.262 1 98.69 186 ALA A CA 1
ATOM 1405 C C . ALA A 1 186 ? 3.625 -28.828 -6.438 1 98.69 186 ALA A C 1
ATOM 1407 O O . ALA A 1 186 ? 3.146 -28.938 -7.57 1 98.69 186 ALA A O 1
ATOM 1408 N N . THR A 1 187 ? 4.641 -28 -6.156 1 98.56 187 THR A N 1
ATOM 1409 C CA . THR A 1 187 ? 5.355 -27.266 -7.203 1 98.56 187 THR A CA 1
ATOM 1410 C C . THR A 1 187 ? 5.961 -28.234 -8.219 1 98.56 187 THR A C 1
ATOM 1412 O O . THR A 1 187 ? 5.828 -28.031 -9.43 1 98.56 187 THR A O 1
ATOM 1415 N N . LEU A 1 188 ? 6.602 -29.281 -7.766 1 98.62 188 LEU A N 1
ATOM 1416 C CA . LEU A 1 188 ? 7.266 -30.25 -8.633 1 98.62 188 LEU A CA 1
ATOM 1417 C C . LEU A 1 188 ? 6.246 -31 -9.477 1 98.62 188 LEU A C 1
ATOM 1419 O O . LEU A 1 188 ? 6.496 -31.281 -10.648 1 98.62 188 LEU A O 1
ATOM 1423 N N . VAL A 1 189 ? 5.121 -31.328 -8.844 1 98.75 189 VAL A N 1
ATOM 1424 C CA . VAL A 1 189 ? 4.059 -32 -9.578 1 98.75 189 VAL A CA 1
ATOM 1425 C C . VAL A 1 189 ? 3.605 -31.141 -10.75 1 98.75 189 VAL A C 1
ATOM 1427 O O . VAL A 1 189 ? 3.504 -31.625 -11.883 1 98.75 189 VAL A O 1
ATOM 1430 N N . GLN A 1 190 ? 3.332 -29.875 -10.477 1 98.69 190 GLN A N 1
ATOM 1431 C CA . GLN A 1 190 ? 2.852 -29 -11.531 1 98.69 190 GLN A CA 1
ATOM 1432 C C . GLN A 1 190 ? 3.938 -28.734 -12.57 1 98.69 190 GLN A C 1
ATOM 1434 O O . GLN A 1 190 ? 3.66 -28.719 -13.773 1 98.69 190 GLN A O 1
ATOM 1439 N N . LEU A 1 191 ? 5.16 -28.5 -12.148 1 98.56 191 LEU A N 1
ATOM 1440 C CA . LEU A 1 191 ? 6.25 -28.25 -13.094 1 98.56 191 LEU A CA 1
ATOM 1441 C C . LEU A 1 191 ? 6.465 -29.469 -13.992 1 98.56 191 LEU A C 1
ATOM 1443 O O . LEU A 1 191 ? 6.695 -29.312 -15.195 1 98.56 191 LEU A O 1
ATOM 1447 N N . LEU A 1 192 ? 6.414 -30.625 -13.438 1 98.5 192 LEU A N 1
ATOM 1448 C CA . LEU A 1 192 ? 6.547 -31.859 -14.211 1 98.5 192 LEU A CA 1
ATOM 1449 C C . LEU A 1 192 ? 5.414 -31.984 -15.227 1 98.5 192 LEU A C 1
ATOM 1451 O O . LEU A 1 192 ? 5.633 -32.406 -16.359 1 98.5 192 LEU A O 1
ATOM 1455 N N . ALA A 1 193 ? 4.234 -31.688 -14.789 1 98.69 193 ALA A N 1
ATOM 1456 C CA . ALA A 1 193 ? 3.086 -31.75 -15.688 1 98.69 193 ALA A CA 1
ATOM 1457 C C . ALA A 1 193 ? 3.266 -30.797 -16.875 1 98.69 193 ALA A C 1
ATOM 1459 O O . ALA A 1 193 ? 2.918 -31.125 -18 1 98.69 193 ALA A O 1
ATOM 1460 N N . VAL A 1 194 ? 3.783 -29.578 -16.625 1 98.38 194 VAL A N 1
ATOM 1461 C CA . VAL A 1 194 ? 4.016 -28.609 -17.688 1 98.38 194 VAL A CA 1
ATOM 1462 C C . VAL A 1 194 ? 5.098 -29.109 -18.625 1 98.38 194 VAL A C 1
ATOM 1464 O O . VAL A 1 194 ? 4.977 -28.969 -19.844 1 98.38 194 VAL A O 1
ATOM 1467 N N . MET A 1 195 ? 6.137 -29.672 -18.094 1 98.12 195 MET A N 1
ATOM 1468 C CA . MET A 1 195 ? 7.215 -30.219 -18.922 1 98.12 195 MET A CA 1
ATOM 1469 C C . MET A 1 195 ? 6.719 -31.391 -19.766 1 98.12 195 MET A C 1
ATOM 1471 O O . MET A 1 195 ? 7.102 -31.531 -20.922 1 98.12 195 MET A O 1
ATOM 1475 N N . LEU A 1 196 ? 5.879 -32.25 -19.172 1 98.06 196 LEU A N 1
ATOM 1476 C CA . LEU A 1 196 ? 5.281 -33.344 -19.922 1 98.06 196 LEU A CA 1
ATOM 1477 C C . LEU A 1 196 ? 4.379 -32.812 -21.031 1 98.06 196 LEU A C 1
ATOM 1479 O O . LEU A 1 196 ? 4.309 -33.406 -22.109 1 98.06 196 LEU A O 1
ATOM 1483 N N . PHE A 1 197 ? 3.662 -31.75 -20.75 1 98.06 197 PHE A N 1
ATOM 1484 C CA . PHE A 1 197 ? 2.826 -31.094 -21.75 1 98.06 197 PHE A CA 1
ATOM 1485 C C . PHE A 1 197 ? 3.65 -30.703 -22.969 1 98.06 197 PHE A C 1
ATOM 1487 O O . PHE A 1 197 ? 3.246 -30.953 -24.109 1 98.06 197 PHE A O 1
ATOM 1494 N N . ILE A 1 198 ? 4.855 -30.125 -22.734 1 97.5 198 ILE A N 1
ATOM 1495 C CA . ILE A 1 198 ? 5.742 -29.719 -23.828 1 97.5 198 ILE A CA 1
ATOM 1496 C C . ILE A 1 198 ? 6.293 -30.969 -24.516 1 97.5 198 ILE A C 1
ATOM 1498 O O . ILE A 1 198 ? 6.391 -31 -25.75 1 97.5 198 ILE A O 1
ATOM 1502 N N . PHE A 1 199 ? 6.621 -31.969 -23.734 1 96.44 199 PHE A N 1
ATOM 1503 C CA . PHE A 1 199 ? 7.145 -33.188 -24.297 1 96.44 199 PHE A CA 1
ATOM 1504 C C . PHE A 1 199 ? 6.129 -33.844 -25.234 1 96.44 199 PHE A C 1
ATOM 1506 O O . PHE A 1 199 ? 6.488 -34.344 -26.297 1 96.44 199 PHE A O 1
ATOM 1513 N N . TRP A 1 200 ? 4.906 -33.812 -24.844 1 96 200 TRP A N 1
ATOM 1514 C CA . TRP A 1 200 ? 3.844 -34.406 -25.641 1 96 200 TRP A CA 1
ATOM 1515 C C . TRP A 1 200 ? 3.613 -33.625 -26.922 1 96 200 TRP A C 1
ATOM 1517 O O . TRP A 1 200 ? 3.156 -34.156 -27.922 1 96 200 TRP A O 1
ATOM 1527 N N . HIS A 1 201 ? 3.91 -32.344 -26.906 1 96.31 201 HIS A N 1
ATOM 1528 C CA . HIS A 1 201 ? 3.713 -31.5 -28.078 1 96.31 201 HIS A CA 1
ATOM 1529 C C . HIS A 1 201 ? 5.031 -31.25 -28.797 1 96.31 201 HIS A C 1
ATOM 1531 O O . HIS A 1 201 ? 5.121 -30.344 -29.625 1 96.31 201 HIS A O 1
ATOM 1537 N N . ARG A 1 202 ? 6.039 -32.031 -28.516 1 94.44 202 ARG A N 1
ATOM 1538 C CA . ARG A 1 202 ? 7.383 -31.797 -29.047 1 94.44 202 ARG A CA 1
ATOM 1539 C C . ARG A 1 202 ? 7.398 -31.875 -30.562 1 94.44 202 ARG A C 1
ATOM 1541 O O . ARG A 1 202 ? 8.203 -31.203 -31.219 1 94.44 202 ARG A O 1
ATOM 1548 N N . LYS A 1 203 ? 6.5 -32.594 -31.172 1 95.06 203 LYS A N 1
ATOM 1549 C CA . LYS A 1 203 ? 6.465 -32.75 -32.625 1 95.06 203 LYS A CA 1
ATOM 1550 C C . LYS A 1 203 ? 5.953 -31.5 -33.312 1 95.06 203 LYS A C 1
ATOM 1552 O O . LYS A 1 203 ? 6.141 -31.312 -34.5 1 95.06 203 LYS A O 1
ATOM 1557 N N . LYS A 1 204 ? 5.395 -30.672 -32.531 1 95.62 204 LYS A N 1
ATOM 1558 C CA . LYS A 1 204 ? 4.859 -29.438 -33.094 1 95.62 204 LYS A CA 1
ATOM 1559 C C . LYS A 1 204 ? 5.93 -28.359 -33.156 1 95.62 204 LYS A C 1
ATOM 1561 O O . LYS A 1 204 ? 5.715 -27.312 -33.781 1 95.62 204 LYS A O 1
ATOM 1566 N N . ILE A 1 205 ? 7.062 -28.625 -32.594 1 94.75 205 ILE A N 1
ATOM 1567 C CA . ILE A 1 205 ? 8.172 -27.688 -32.688 1 94.75 205 ILE A CA 1
ATOM 1568 C C . ILE A 1 205 ? 8.742 -27.703 -34.094 1 94.75 205 ILE A C 1
ATOM 1570 O O . ILE A 1 205 ? 9.281 -28.703 -34.531 1 94.75 205 ILE A O 1
ATOM 1574 N N . ASP A 1 206 ? 8.57 -26.547 -34.75 1 93.25 206 ASP A N 1
ATOM 1575 C CA . ASP A 1 206 ? 9 -26.406 -36.125 1 93.25 206 ASP A CA 1
ATOM 1576 C C . ASP A 1 206 ? 9.859 -25.156 -36.312 1 93.25 206 ASP A C 1
ATOM 1578 O O . ASP A 1 206 ? 9.336 -24.047 -36.469 1 93.25 206 ASP A O 1
ATOM 1582 N N . PRO A 1 207 ? 11.172 -25.375 -36.438 1 89.62 207 PRO A N 1
ATOM 1583 C CA . PRO A 1 207 ? 12.094 -24.234 -36.594 1 89.62 207 PRO A CA 1
ATOM 1584 C C . PRO A 1 207 ? 11.781 -23.359 -37.812 1 89.62 207 PRO A C 1
ATOM 1586 O O . PRO A 1 207 ? 12.117 -22.172 -37.812 1 89.62 207 PRO A O 1
ATOM 1589 N N . SER A 1 208 ? 11.141 -23.891 -38.75 1 91.44 208 SER A N 1
ATOM 1590 C CA . SER A 1 208 ? 10.828 -23.141 -39.938 1 91.44 208 SER A CA 1
ATOM 1591 C C . SER A 1 208 ? 9.773 -22.078 -39.688 1 91.44 208 SER A C 1
ATOM 1593 O O . SER A 1 208 ? 9.656 -21.109 -40.438 1 91.44 208 SER A O 1
ATOM 1595 N N . LYS A 1 209 ? 9.07 -22.188 -38.656 1 93.56 209 LYS A N 1
ATOM 1596 C CA . LYS A 1 209 ? 8 -21.25 -38.344 1 93.56 209 LYS A CA 1
ATOM 1597 C C . LYS A 1 209 ? 8.461 -20.203 -37.312 1 93.56 209 LYS A C 1
ATOM 1599 O O . LYS A 1 209 ? 7.695 -19.328 -36.938 1 93.56 209 LYS A O 1
ATOM 1604 N N . ALA A 1 210 ? 9.648 -20.281 -36.875 1 91.38 210 ALA A N 1
ATOM 1605 C CA . ALA A 1 210 ? 10.195 -19.406 -35.844 1 91.38 210 ALA A CA 1
ATOM 1606 C C . ALA A 1 210 ? 10.094 -17.938 -36.25 1 91.38 210 ALA A C 1
ATOM 1608 O O . ALA A 1 210 ? 9.578 -17.109 -35.5 1 91.38 210 ALA A O 1
ATOM 1609 N N . ASP A 1 211 ? 10.531 -17.594 -37.438 1 90.62 211 ASP A N 1
ATOM 1610 C CA . ASP A 1 211 ? 10.547 -16.219 -37.938 1 90.62 211 ASP A CA 1
ATOM 1611 C C . ASP A 1 211 ? 9.133 -15.664 -38.062 1 90.62 211 ASP A C 1
ATOM 1613 O O . ASP A 1 211 ? 8.875 -14.508 -37.719 1 90.62 211 ASP A O 1
ATOM 1617 N N . GLU A 1 212 ? 8.336 -16.453 -38.594 1 93.12 212 GLU A N 1
ATOM 1618 C CA . GLU A 1 212 ? 6.941 -16.047 -38.75 1 93.12 212 GLU A CA 1
ATOM 1619 C C . GLU A 1 212 ? 6.293 -15.742 -37.406 1 93.12 212 GLU A C 1
ATOM 1621 O O . GLU A 1 212 ? 5.602 -14.734 -37.25 1 93.12 212 GLU A O 1
ATOM 1626 N N . ASN A 1 213 ? 6.48 -16.594 -36.469 1 93.19 213 ASN A N 1
ATOM 1627 C CA . ASN A 1 213 ? 5.93 -16.422 -35.125 1 93.19 213 ASN A CA 1
ATOM 1628 C C . ASN A 1 213 ? 6.461 -15.156 -34.438 1 93.19 213 ASN A C 1
ATOM 1630 O O . ASN A 1 213 ? 5.707 -14.43 -33.812 1 93.19 213 ASN A O 1
ATOM 1634 N N . LEU A 1 214 ? 7.684 -14.898 -34.594 1 92.44 214 LEU A N 1
ATOM 1635 C CA . LEU A 1 214 ? 8.312 -13.727 -34 1 92.44 214 LEU A CA 1
ATOM 1636 C C . LEU A 1 214 ? 7.801 -12.445 -34.656 1 92.44 214 LEU A C 1
ATOM 1638 O O . LEU A 1 214 ? 7.605 -11.43 -34 1 92.44 214 LEU A O 1
ATOM 1642 N N . LYS A 1 215 ? 7.609 -12.461 -35.938 1 91.44 215 LYS A N 1
ATOM 1643 C CA . LYS A 1 215 ? 7.082 -11.312 -36.688 1 91.44 215 LYS A CA 1
ATOM 1644 C C . LYS A 1 215 ? 5.66 -10.984 -36.219 1 91.44 215 LYS A C 1
ATOM 1646 O O . LYS A 1 215 ? 5.293 -9.812 -36.125 1 91.44 215 LYS A O 1
ATOM 1651 N N . ILE A 1 216 ? 4.91 -11.945 -35.969 1 92.69 216 ILE A N 1
ATOM 1652 C CA . ILE A 1 216 ? 3.518 -11.773 -35.562 1 92.69 216 ILE A CA 1
ATOM 1653 C C . ILE A 1 216 ? 3.445 -10.977 -34.281 1 92.69 216 ILE A C 1
ATOM 1655 O O . ILE A 1 216 ? 2.588 -10.109 -34.125 1 92.69 216 ILE A O 1
ATOM 1659 N N . ILE A 1 217 ? 4.301 -11.25 -33.344 1 92.31 217 ILE A N 1
ATOM 1660 C CA . ILE A 1 217 ? 4.223 -10.602 -32.031 1 92.31 217 ILE A CA 1
ATOM 1661 C C . ILE A 1 217 ? 5.082 -9.336 -32.031 1 92.31 217 ILE A C 1
ATOM 1663 O O . ILE A 1 217 ? 5.086 -8.578 -31.062 1 92.31 217 ILE A O 1
ATOM 1667 N N . GLY A 1 218 ? 5.727 -9.086 -33.125 1 87 218 GLY A N 1
ATOM 1668 C CA . GLY A 1 218 ? 6.555 -7.895 -33.25 1 87 218 GLY A CA 1
ATOM 1669 C C . GLY A 1 218 ? 7.812 -7.953 -32.406 1 87 218 GLY A C 1
ATOM 1670 O O . GLY A 1 218 ? 8.297 -6.922 -31.922 1 87 218 GLY A O 1
ATOM 1671 N N . ALA A 1 219 ? 8.141 -9.055 -32.031 1 76.19 219 ALA A N 1
ATOM 1672 C CA . ALA A 1 219 ? 9.32 -9.195 -31.188 1 76.19 219 ALA A CA 1
ATOM 1673 C C . ALA A 1 219 ? 10.594 -9.211 -32.031 1 76.19 219 ALA A C 1
ATOM 1675 O O . ALA A 1 219 ? 10.617 -9.766 -33.125 1 76.19 219 ALA A O 1
ATOM 1676 N N . GLU A 1 220 ? 11.32 -8.023 -32 1 59.25 220 GLU A N 1
ATOM 1677 C CA . GLU A 1 220 ? 12.633 -8.117 -32.625 1 59.25 220 GLU A CA 1
ATOM 1678 C C . GLU A 1 220 ? 13.617 -8.883 -31.75 1 59.25 220 GLU A C 1
ATOM 1680 O O . GLU A 1 220 ? 13.508 -8.852 -30.516 1 59.25 220 GLU A O 1
ATOM 1685 N N . THR A 1 221 ? 13.945 -9.969 -32.219 1 53.12 221 THR A N 1
ATOM 1686 C CA . THR A 1 221 ? 14.977 -10.633 -31.453 1 53.12 221 THR A CA 1
ATOM 1687 C C . THR A 1 221 ? 15.891 -9.609 -30.766 1 53.12 221 THR A C 1
ATOM 1689 O O . THR A 1 221 ? 16.578 -8.852 -31.453 1 53.12 221 THR A O 1
ATOM 1692 N N . GLN A 1 222 ? 15.336 -8.953 -29.953 1 51.41 222 GLN A N 1
ATOM 1693 C CA . GLN A 1 222 ? 16.125 -7.945 -29.266 1 51.41 222 GLN A CA 1
ATOM 1694 C C . GLN A 1 222 ? 17.562 -8.422 -29.047 1 51.41 222 GLN A C 1
ATOM 1696 O O . GLN A 1 222 ? 17.797 -9.547 -28.594 1 51.41 222 GLN A O 1
ATOM 1701 N N . LYS A 1 223 ? 18.375 -7.633 -29.75 1 47.31 223 LYS A N 1
ATOM 1702 C CA . LYS A 1 223 ? 19.797 -7.773 -29.438 1 47.31 223 LYS A CA 1
ATOM 1703 C C . LYS A 1 223 ? 20.016 -7.961 -27.938 1 47.31 223 LYS A C 1
ATOM 1705 O O . LYS A 1 223 ? 19.438 -7.227 -27.125 1 47.31 223 LYS A O 1
ATOM 1710 N N . ALA A 1 224 ? 20.312 -9.273 -27.609 1 45.78 224 ALA A N 1
ATOM 1711 C CA . ALA A 1 224 ? 20.812 -9.609 -26.281 1 45.78 224 ALA A CA 1
ATOM 1712 C C . ALA A 1 224 ? 21.422 -8.391 -25.594 1 45.78 224 ALA A C 1
ATOM 1714 O O . ALA A 1 224 ? 22.422 -7.844 -26.062 1 45.78 224 ALA A O 1
ATOM 1715 N N . THR A 1 225 ? 20.656 -7.492 -25.156 1 51.5 225 THR A N 1
ATOM 1716 C CA . THR A 1 225 ? 21.391 -6.488 -24.391 1 51.5 225 THR A CA 1
ATOM 1717 C C . THR A 1 225 ? 22.344 -7.148 -23.391 1 51.5 225 THR A C 1
ATOM 1719 O O . THR A 1 225 ? 21.938 -7.996 -22.609 1 51.5 225 THR A O 1
ATOM 1722 N N . ASP A 1 226 ? 23.547 -7.348 -23.859 1 57.34 226 ASP A N 1
ATOM 1723 C CA . ASP A 1 226 ? 24.656 -7.863 -23.047 1 57.34 226 ASP A CA 1
ATOM 1724 C C . ASP A 1 226 ? 24.625 -7.27 -21.641 1 57.34 226 ASP A C 1
ATOM 1726 O O . ASP A 1 226 ? 25.25 -6.238 -21.391 1 57.34 226 ASP A O 1
ATOM 1730 N N . VAL A 1 227 ? 23.547 -7.598 -20.984 1 66.75 227 VAL A N 1
ATOM 1731 C CA . VAL A 1 227 ? 23.641 -7.152 -19.594 1 66.75 227 VAL A CA 1
ATOM 1732 C C . VAL A 1 227 ? 24.594 -8.07 -18.828 1 66.75 227 VAL A C 1
ATOM 1734 O O . VAL A 1 227 ? 24.375 -9.281 -18.766 1 66.75 227 VAL A O 1
ATOM 1737 N N . ARG A 1 228 ? 25.75 -7.625 -18.531 1 77.25 228 ARG A N 1
ATOM 1738 C CA . ARG A 1 228 ? 26.734 -8.398 -17.797 1 77.25 228 ARG A CA 1
ATOM 1739 C C . ARG A 1 228 ? 26.422 -8.406 -16.297 1 77.25 228 ARG A C 1
ATOM 1741 O O . ARG A 1 228 ? 26.625 -7.406 -15.617 1 77.25 228 ARG A O 1
ATOM 1748 N N . VAL A 1 229 ? 25.641 -9.523 -15.883 1 90.88 229 VAL A N 1
ATOM 1749 C CA . VAL A 1 229 ? 25.391 -9.766 -14.461 1 90.88 229 VAL A CA 1
ATOM 1750 C C . VAL A 1 229 ? 26.234 -10.945 -13.984 1 90.88 229 VAL A C 1
ATOM 1752 O O . VAL A 1 229 ? 26.391 -11.938 -14.703 1 90.88 229 VAL A O 1
ATOM 1755 N N . PRO A 1 230 ? 26.875 -10.781 -12.844 1 92.19 230 PRO A N 1
ATOM 1756 C CA . PRO A 1 230 ? 27.609 -11.922 -12.312 1 92.19 230 PRO A CA 1
ATOM 1757 C C . PRO A 1 230 ? 26.734 -13.156 -12.102 1 92.19 230 PRO A C 1
ATOM 1759 O O . PRO A 1 230 ? 25.578 -13.031 -11.703 1 92.19 230 PRO A O 1
ATOM 1762 N N . ARG A 1 231 ? 27.281 -14.328 -12.312 1 90.62 231 ARG A N 1
ATOM 1763 C CA . ARG A 1 231 ? 26.547 -15.578 -12.219 1 90.62 231 ARG A CA 1
ATOM 1764 C C . ARG A 1 231 ? 26.031 -15.812 -10.797 1 90.62 231 ARG A C 1
ATOM 1766 O O . ARG A 1 231 ? 25 -16.453 -10.602 1 90.62 231 ARG A O 1
ATOM 1773 N N . LEU A 1 232 ? 26.656 -15.25 -9.859 1 93.44 232 LEU A N 1
ATOM 1774 C CA . LEU A 1 232 ? 26.25 -15.383 -8.469 1 93.44 232 LEU A CA 1
ATOM 1775 C C . LEU A 1 232 ? 24.875 -14.766 -8.25 1 93.44 232 LEU A C 1
ATOM 1777 O O . LEU A 1 232 ? 24.125 -15.219 -7.379 1 93.44 232 LEU A O 1
ATOM 1781 N N . ALA A 1 233 ? 24.516 -13.844 -9.055 1 94.88 233 ALA A N 1
ATOM 1782 C CA . ALA A 1 233 ? 23.25 -13.141 -8.922 1 94.88 233 ALA A CA 1
ATOM 1783 C C . ALA A 1 233 ? 22.078 -14.039 -9.312 1 94.88 233 ALA A C 1
ATOM 1785 O O . ALA A 1 233 ? 20.922 -13.742 -8.984 1 94.88 233 ALA A O 1
ATOM 1786 N N . PHE A 1 234 ? 22.344 -15.164 -9.945 1 93.25 234 PHE A N 1
ATOM 1787 C CA . PHE A 1 234 ? 21.297 -16.062 -10.43 1 93.25 234 PHE A CA 1
ATOM 1788 C C . PHE A 1 234 ? 20.609 -16.766 -9.266 1 93.25 234 PHE A C 1
ATOM 1790 O O . PHE A 1 234 ? 19.516 -17.312 -9.43 1 93.25 234 PHE A O 1
ATOM 1797 N N . VAL A 1 235 ? 21.188 -16.703 -8.094 1 95.12 235 VAL A N 1
ATOM 1798 C CA . VAL A 1 235 ? 20.625 -17.406 -6.945 1 95.12 235 VAL A CA 1
ATOM 1799 C C . VAL A 1 235 ? 19.641 -16.5 -6.219 1 95.12 235 VAL A C 1
ATOM 1801 O O . VAL A 1 235 ? 18.828 -16.969 -5.418 1 95.12 235 VAL A O 1
ATOM 1804 N N . VAL A 1 236 ? 19.531 -15.242 -6.59 1 96.12 236 VAL A N 1
ATOM 1805 C CA . VAL A 1 236 ? 18.828 -14.211 -5.832 1 96.12 236 VAL A CA 1
ATOM 1806 C C . VAL A 1 236 ? 17.328 -14.539 -5.777 1 96.12 236 VAL A C 1
ATOM 1808 O O . VAL A 1 236 ? 16.688 -14.359 -4.738 1 96.12 236 VAL A O 1
ATOM 1811 N N . PRO A 1 237 ? 16.719 -15.07 -6.844 1 93.94 237 PRO A N 1
ATOM 1812 C CA . PRO A 1 237 ? 15.273 -15.305 -6.844 1 93.94 237 PRO A CA 1
ATOM 1813 C C . PRO A 1 237 ? 14.844 -16.297 -5.77 1 93.94 237 PRO A C 1
ATOM 1815 O O . PRO A 1 237 ? 13.695 -16.266 -5.316 1 93.94 237 PRO A O 1
ATOM 1818 N N . ILE A 1 238 ? 15.648 -17.156 -5.289 1 95.12 238 ILE A N 1
ATOM 1819 C CA . ILE A 1 238 ? 15.219 -18.188 -4.359 1 95.12 238 ILE A CA 1
ATOM 1820 C C . ILE A 1 238 ? 15.609 -17.797 -2.936 1 95.12 238 ILE A C 1
ATOM 1822 O O . ILE A 1 238 ? 15.195 -18.453 -1.971 1 95.12 238 ILE A O 1
ATOM 1826 N N . ILE A 1 239 ? 16.312 -16.734 -2.777 1 95.81 239 ILE A N 1
ATOM 1827 C CA . ILE A 1 239 ? 16.859 -16.344 -1.488 1 95.81 239 ILE A CA 1
ATOM 1828 C C . ILE A 1 239 ? 15.734 -16.141 -0.485 1 95.81 239 ILE A C 1
ATOM 1830 O O . ILE A 1 239 ? 15.812 -16.594 0.656 1 95.81 239 ILE A O 1
ATOM 1834 N N . PRO A 1 240 ? 14.648 -15.469 -0.83 1 94.44 240 PRO A N 1
ATOM 1835 C CA . PRO A 1 240 ? 13.602 -15.266 0.173 1 94.44 240 PRO A CA 1
ATOM 1836 C C . PRO A 1 240 ? 13.055 -16.578 0.735 1 94.44 240 PRO A C 1
ATOM 1838 O O . PRO A 1 240 ? 12.906 -16.719 1.951 1 94.44 240 PRO A O 1
ATOM 1841 N N . VAL A 1 241 ? 12.766 -17.5 -0.089 1 92 241 VAL A N 1
ATOM 1842 C CA . VAL A 1 241 ? 12.227 -18.797 0.341 1 92 241 VAL A CA 1
ATOM 1843 C C . VAL A 1 241 ? 13.289 -19.562 1.135 1 92 241 VAL A C 1
ATOM 1845 O O . VAL A 1 241 ? 12.977 -20.188 2.148 1 92 241 VAL A O 1
ATOM 1848 N N . LEU A 1 242 ? 14.531 -19.5 0.698 1 93.88 242 LEU A N 1
ATOM 1849 C CA . LEU A 1 242 ? 15.633 -20.172 1.378 1 93.88 242 LEU A CA 1
ATOM 1850 C C . LEU A 1 242 ? 15.812 -19.625 2.791 1 93.88 242 LEU A C 1
ATOM 1852 O O . LEU A 1 242 ? 16.094 -20.391 3.723 1 93.88 242 LEU A O 1
ATOM 1856 N N . MET A 1 243 ? 15.688 -18.312 2.914 1 94.31 243 MET A N 1
ATOM 1857 C CA . MET A 1 243 ? 15.859 -17.703 4.227 1 94.31 243 MET A CA 1
ATOM 1858 C C . MET A 1 243 ? 14.773 -18.156 5.191 1 94.31 243 MET A C 1
ATOM 1860 O O . MET A 1 243 ? 15.023 -18.312 6.391 1 94.31 243 MET A O 1
ATOM 1864 N N . ASN A 1 244 ? 13.594 -18.344 4.711 1 90.56 244 ASN A N 1
ATOM 1865 C CA . ASN A 1 244 ? 12.523 -18.859 5.551 1 90.56 244 ASN A CA 1
ATOM 1866 C C . ASN A 1 244 ? 12.773 -20.312 5.938 1 90.56 244 ASN A C 1
ATOM 1868 O O . ASN A 1 244 ? 12.656 -20.688 7.105 1 90.56 244 ASN A O 1
ATOM 1872 N N . MET A 1 245 ? 13.141 -21.141 4.992 1 89.75 245 MET A N 1
ATOM 1873 C CA . MET A 1 245 ? 13.32 -22.578 5.207 1 89.75 245 MET A CA 1
ATOM 1874 C C . MET A 1 245 ? 14.492 -22.844 6.145 1 89.75 245 MET A C 1
ATOM 1876 O O . MET A 1 245 ? 14.406 -23.719 7.012 1 89.75 245 MET A O 1
ATOM 1880 N N . LEU A 1 246 ? 15.578 -22.094 5.988 1 91.81 246 LEU A N 1
ATOM 1881 C CA . LEU A 1 246 ? 16.812 -22.375 6.723 1 91.81 246 LEU A CA 1
ATOM 1882 C C . LEU A 1 246 ? 16.812 -21.641 8.062 1 91.81 246 LEU A C 1
ATOM 1884 O O . LEU A 1 246 ? 17.281 -22.188 9.062 1 91.81 246 LEU A O 1
ATOM 1888 N N . PHE A 1 247 ? 16.234 -20.422 8.086 1 93.06 247 PHE A N 1
ATOM 1889 C CA . PHE A 1 247 ? 16.422 -19.594 9.281 1 93.06 247 PHE A CA 1
ATOM 1890 C C . PHE A 1 247 ? 15.078 -19.156 9.844 1 93.06 247 PHE A C 1
ATOM 1892 O O . PHE A 1 247 ? 15.023 -18.406 10.82 1 93.06 247 PHE A O 1
ATOM 1899 N N . LYS A 1 248 ? 13.977 -19.516 9.164 1 92 248 LYS A N 1
ATOM 1900 C CA . LYS A 1 248 ? 12.617 -19.188 9.594 1 92 248 LYS A CA 1
ATOM 1901 C C . LYS A 1 248 ? 12.383 -17.688 9.586 1 92 248 LYS A C 1
ATOM 1903 O O . LYS A 1 248 ? 11.695 -17.141 10.453 1 92 248 LYS A O 1
ATOM 1908 N N . TRP A 1 249 ? 13.039 -17.031 8.648 1 94.12 249 TRP A N 1
ATOM 1909 C CA . TRP A 1 249 ? 12.836 -15.594 8.5 1 94.12 249 TRP A CA 1
ATOM 1910 C C . TRP A 1 249 ? 11.43 -15.297 8 1 94.12 249 TRP A C 1
ATOM 1912 O O . TRP A 1 249 ? 10.875 -16.047 7.188 1 94.12 249 TRP A O 1
ATOM 1922 N N . ASP A 1 250 ? 10.914 -14.219 8.539 1 94.31 250 ASP A N 1
ATOM 1923 C CA . ASP A 1 250 ? 9.695 -13.695 7.93 1 94.31 250 ASP A CA 1
ATOM 1924 C C . ASP A 1 250 ? 9.953 -13.211 6.504 1 94.31 250 ASP A C 1
ATOM 1926 O O . ASP A 1 250 ? 11.102 -12.984 6.121 1 94.31 250 ASP A O 1
ATOM 1930 N N . ALA A 1 251 ? 8.867 -13.031 5.785 1 94.69 251 ALA A N 1
ATOM 1931 C CA . ALA A 1 251 ? 8.953 -12.711 4.363 1 94.69 251 ALA A CA 1
ATOM 1932 C C . ALA A 1 251 ? 9.547 -11.328 4.145 1 94.69 251 ALA A C 1
ATOM 1934 O O . ALA A 1 251 ? 10.312 -11.109 3.199 1 94.69 251 ALA A O 1
ATOM 1935 N N . ILE A 1 252 ? 9.258 -10.391 5.023 1 97.06 252 ILE A N 1
ATOM 1936 C CA . ILE A 1 252 ? 9.633 -8.992 4.809 1 97.06 252 ILE A CA 1
ATOM 1937 C C . ILE A 1 252 ? 11.148 -8.852 4.859 1 97.06 252 ILE A C 1
ATOM 1939 O O . ILE A 1 252 ? 11.773 -8.383 3.902 1 97.06 252 ILE A O 1
ATOM 1943 N N . PRO A 1 253 ? 11.789 -9.289 5.949 1 96.81 253 PRO A N 1
ATOM 1944 C CA . PRO A 1 253 ? 13.25 -9.195 5.953 1 96.81 253 PRO A CA 1
ATOM 1945 C C . PRO A 1 253 ? 13.898 -10.055 4.867 1 96.81 253 PRO A C 1
ATOM 1947 O O . PRO A 1 253 ? 14.93 -9.672 4.309 1 96.81 253 PRO A O 1
ATOM 1950 N N .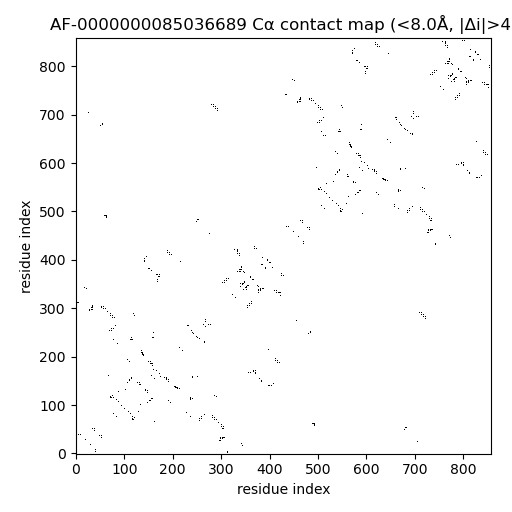 ALA A 1 254 ? 13.32 -11.195 4.52 1 96.44 254 ALA A N 1
ATOM 1951 C CA . ALA A 1 254 ? 13.875 -12.07 3.49 1 96.44 254 ALA A CA 1
ATOM 1952 C C . ALA A 1 254 ? 13.836 -11.398 2.121 1 96.44 254 ALA A C 1
ATOM 1954 O O . ALA A 1 254 ? 14.82 -11.422 1.382 1 96.44 254 ALA A O 1
ATOM 1955 N N . LEU A 1 255 ? 12.742 -10.812 1.818 1 97.12 255 LEU A N 1
ATOM 1956 C CA . LEU A 1 255 ? 12.586 -10.117 0.546 1 97.12 255 LEU A CA 1
ATOM 1957 C C . LEU A 1 255 ? 13.484 -8.891 0.486 1 97.12 255 LEU A C 1
ATOM 1959 O O . LEU A 1 255 ? 14.055 -8.578 -0.562 1 97.12 255 LEU A O 1
ATOM 1963 N N . THR A 1 256 ? 13.586 -8.18 1.583 1 97.75 256 THR A N 1
ATOM 1964 C CA . THR A 1 256 ? 14.438 -6.996 1.646 1 97.75 256 THR A CA 1
ATOM 1965 C C . THR A 1 256 ? 15.898 -7.371 1.415 1 97.75 256 THR A C 1
ATOM 1967 O O . THR A 1 256 ? 16.594 -6.723 0.634 1 97.75 256 THR A O 1
ATOM 1970 N N . LEU A 1 257 ? 16.344 -8.414 2.088 1 97.25 257 LEU A N 1
ATOM 1971 C CA . LEU A 1 257 ? 17.703 -8.891 1.909 1 97.25 257 LEU A CA 1
ATOM 1972 C C . LEU A 1 257 ? 17.969 -9.266 0.455 1 97.25 257 LEU A C 1
ATOM 1974 O O . LEU A 1 257 ? 19 -8.891 -0.117 1 97.25 257 LEU A O 1
ATOM 1978 N N . ALA A 1 258 ? 17.047 -10.047 -0.08 1 97.69 258 ALA A N 1
ATOM 1979 C CA . ALA A 1 258 ? 17.188 -10.484 -1.465 1 97.69 258 ALA A CA 1
ATOM 1980 C C . ALA A 1 258 ? 17.25 -9.297 -2.418 1 97.69 258 ALA A C 1
ATOM 1982 O O . ALA A 1 258 ? 18.031 -9.297 -3.375 1 97.69 258 ALA A O 1
ATOM 1983 N N . THR A 1 259 ? 16.469 -8.289 -2.168 1 97.88 259 THR A N 1
ATOM 1984 C CA . THR A 1 259 ? 16.438 -7.09 -2.996 1 97.88 259 THR A CA 1
ATOM 1985 C C . THR A 1 259 ? 17.766 -6.336 -2.912 1 97.88 259 THR A C 1
ATOM 1987 O O . THR A 1 259 ? 18.312 -5.914 -3.934 1 9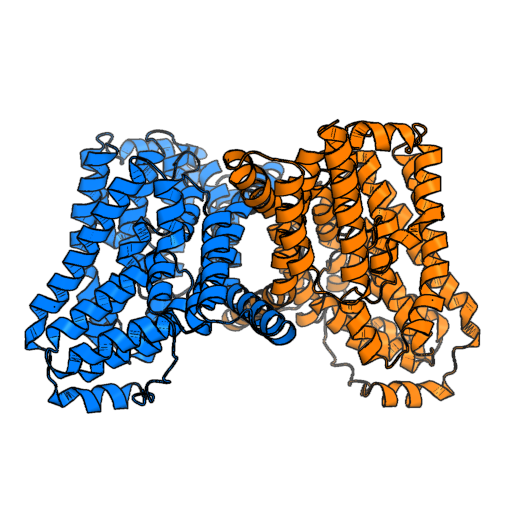7.88 259 THR A O 1
ATOM 1990 N N . LEU A 1 260 ? 18.266 -6.168 -1.755 1 97.56 260 LEU A N 1
ATOM 1991 C CA . LEU A 1 260 ? 19.531 -5.48 -1.557 1 97.56 260 LEU A CA 1
ATOM 1992 C C . LEU A 1 260 ? 20.688 -6.266 -2.182 1 97.56 260 LEU A C 1
ATOM 1994 O O . LEU A 1 260 ? 21.594 -5.68 -2.762 1 97.56 260 LEU A O 1
ATOM 1998 N N . LEU A 1 261 ? 20.641 -7.566 -2.035 1 97.44 261 LEU A N 1
ATOM 1999 C CA . LEU A 1 261 ? 21.656 -8.414 -2.639 1 97.44 261 LEU A CA 1
ATOM 2000 C C . LEU A 1 261 ? 21.625 -8.305 -4.16 1 97.44 261 LEU A C 1
ATOM 2002 O O . LEU A 1 261 ? 22.672 -8.312 -4.809 1 97.44 261 LEU A O 1
ATOM 2006 N N . ALA A 1 262 ? 20.406 -8.258 -4.707 1 97.31 262 ALA A N 1
ATOM 2007 C CA . ALA A 1 262 ? 20.281 -8.062 -6.148 1 97.31 262 ALA A CA 1
ATOM 2008 C C . ALA A 1 262 ? 20.969 -6.77 -6.582 1 97.31 262 ALA A C 1
ATOM 2010 O O . ALA A 1 262 ? 21.734 -6.758 -7.555 1 97.31 262 ALA A O 1
ATOM 2011 N N . MET A 1 263 ? 20.75 -5.719 -5.875 1 97.25 263 MET A N 1
ATOM 2012 C CA . MET A 1 263 ? 21.328 -4.422 -6.203 1 97.25 263 MET A CA 1
ATOM 2013 C C . MET A 1 263 ? 22.844 -4.445 -6.012 1 97.25 263 MET A C 1
ATOM 2015 O O . MET A 1 263 ? 23.578 -3.865 -6.809 1 97.25 263 MET A O 1
ATOM 2019 N N . LEU A 1 264 ? 23.25 -5.113 -4.98 1 96.62 264 LEU A N 1
ATOM 2020 C CA . LEU A 1 264 ? 24.672 -5.195 -4.68 1 96.62 264 LEU A CA 1
ATOM 2021 C C . LEU A 1 264 ? 25.406 -5.973 -5.762 1 96.62 264 LEU A C 1
ATOM 2023 O O . LEU A 1 264 ? 26.422 -5.508 -6.281 1 96.62 264 LEU A O 1
ATOM 2027 N N . LEU A 1 265 ? 24.922 -7.102 -6.102 1 96.44 265 LEU A N 1
ATOM 2028 C CA . LEU A 1 265 ? 25.609 -8.016 -7.012 1 96.44 265 LEU A CA 1
ATOM 2029 C C . LEU A 1 265 ? 25.578 -7.48 -8.438 1 96.44 265 LEU A C 1
ATOM 2031 O O . LEU A 1 265 ? 26.391 -7.891 -9.273 1 96.44 265 LEU A O 1
ATOM 2035 N N . THR A 1 266 ? 24.719 -6.59 -8.734 1 95.94 266 THR A N 1
ATOM 2036 C CA . THR A 1 266 ? 24.609 -6.078 -10.102 1 95.94 266 THR A CA 1
ATOM 2037 C C . THR A 1 266 ? 25.203 -4.672 -10.195 1 95.94 266 THR A C 1
ATOM 2039 O O . THR A 1 266 ? 25.031 -3.994 -11.211 1 95.94 266 THR A O 1
ATOM 2042 N N . GLY A 1 267 ? 25.781 -4.152 -9.148 1 94.06 267 GLY A N 1
ATOM 2043 C CA . GLY A 1 267 ? 26.5 -2.896 -9.148 1 94.06 267 GLY A CA 1
ATOM 2044 C C . GLY A 1 267 ? 25.594 -1.681 -9.07 1 94.06 267 GLY A C 1
ATOM 2045 O O . GLY A 1 267 ? 26 -0.577 -9.445 1 94.06 267 GLY A O 1
ATOM 2046 N N . LYS A 1 268 ? 24.406 -1.843 -8.641 1 94.19 268 LYS A N 1
ATOM 2047 C CA . LYS A 1 268 ? 23.469 -0.721 -8.578 1 94.19 268 LYS A CA 1
ATOM 2048 C C . LYS A 1 268 ? 23.766 0.174 -7.379 1 94.19 268 LYS A C 1
ATOM 2050 O O . LYS A 1 268 ? 23.219 1.275 -7.273 1 94.19 268 LYS A O 1
ATOM 2055 N N . PHE A 1 269 ? 24.688 -0.262 -6.516 1 93.62 269 PHE A N 1
ATOM 2056 C CA . PHE A 1 269 ? 25.094 0.553 -5.371 1 93.62 269 PHE A CA 1
ATOM 2057 C C . PHE A 1 269 ? 26.188 1.534 -5.766 1 93.62 269 PHE A C 1
ATOM 2059 O O . PHE A 1 269 ? 26.547 2.422 -4.988 1 93.62 269 PHE A O 1
ATOM 2066 N N . LYS A 1 270 ? 26.688 1.347 -6.973 1 92.5 270 LYS A N 1
ATOM 2067 C CA . LYS A 1 270 ? 27.766 2.221 -7.406 1 92.5 270 LYS A CA 1
ATOM 2068 C C . LYS A 1 270 ? 27.25 3.611 -7.762 1 92.5 270 LYS A C 1
ATOM 2070 O O . LYS A 1 270 ? 26.453 3.762 -8.695 1 92.5 270 LYS A O 1
ATOM 2075 N N . GLY A 1 271 ? 27.766 4.609 -7.031 1 93.19 271 GLY A N 1
ATOM 2076 C CA . GLY A 1 271 ? 27.281 5.969 -7.215 1 93.19 271 GLY A CA 1
ATOM 2077 C C . GLY A 1 271 ? 26.031 6.273 -6.41 1 93.19 271 GLY A C 1
ATOM 2078 O O . GLY A 1 271 ? 24.969 5.699 -6.664 1 93.19 271 GLY A O 1
ATOM 2079 N N . TYR A 1 272 ? 26.078 7.148 -5.516 1 93.44 272 TYR A N 1
ATOM 2080 C CA . TYR A 1 272 ? 25 7.422 -4.57 1 93.44 272 TYR A CA 1
ATOM 2081 C C . TYR A 1 272 ? 23.75 7.918 -5.293 1 93.44 272 TYR A C 1
ATOM 2083 O O . TYR A 1 272 ? 22.656 7.402 -5.074 1 93.44 272 TYR A O 1
ATOM 2091 N N . GLN A 1 273 ? 23.906 8.867 -6.164 1 94.25 273 GLN A N 1
ATOM 2092 C CA . GLN A 1 273 ? 22.766 9.445 -6.867 1 94.25 273 GLN A CA 1
ATOM 2093 C C . GLN A 1 273 ? 22.125 8.422 -7.793 1 94.25 273 GLN A C 1
ATOM 2095 O O . GLN A 1 273 ? 20.891 8.383 -7.922 1 94.25 273 GLN A O 1
ATOM 2100 N N . LYS A 1 274 ? 22.953 7.672 -8.438 1 95 274 LYS A N 1
ATOM 2101 C CA . LYS A 1 274 ? 22.422 6.629 -9.312 1 95 274 LYS A CA 1
ATOM 2102 C C . LYS A 1 274 ? 21.672 5.57 -8.516 1 95 274 LYS A C 1
ATOM 2104 O O . LYS A 1 274 ? 20.625 5.082 -8.961 1 95 274 LYS A O 1
ATOM 2109 N N . PHE A 1 275 ? 22.219 5.262 -7.398 1 96.5 275 PHE A N 1
ATOM 2110 C CA . PHE A 1 275 ? 21.578 4.297 -6.516 1 96.5 275 PHE A CA 1
ATOM 2111 C C . PHE A 1 275 ? 20.219 4.801 -6.051 1 96.5 275 PHE A C 1
ATOM 2113 O O . PHE A 1 275 ? 19.219 4.074 -6.133 1 96.5 275 PHE A O 1
ATOM 2120 N N . VAL A 1 276 ? 20.156 6.02 -5.652 1 95.88 276 VAL A N 1
ATOM 2121 C CA . VAL A 1 276 ? 18.922 6.617 -5.141 1 95.88 276 VAL A CA 1
ATOM 2122 C C . VAL A 1 276 ? 17.875 6.668 -6.246 1 95.88 276 VAL A C 1
ATOM 2124 O O . VAL A 1 276 ? 16.703 6.387 -6.008 1 95.88 276 VAL A O 1
ATOM 2127 N N . THR A 1 277 ? 18.281 6.992 -7.387 1 96.12 277 THR A N 1
ATOM 2128 C CA . THR A 1 277 ? 17.375 7.059 -8.523 1 96.12 277 THR A CA 1
ATOM 2129 C C . THR A 1 277 ? 16.812 5.676 -8.844 1 96.12 277 THR A C 1
ATOM 2131 O O . THR A 1 277 ? 15.602 5.523 -9.055 1 96.12 277 THR A O 1
ATOM 2134 N N . PHE A 1 278 ? 17.703 4.672 -8.898 1 97.19 278 PHE A N 1
ATOM 2135 C CA . PHE A 1 278 ? 17.266 3.303 -9.156 1 97.19 278 PHE A CA 1
ATOM 2136 C C . PHE A 1 278 ? 16.281 2.836 -8.094 1 97.19 278 PHE A C 1
ATOM 2138 O O . PHE A 1 278 ? 15.25 2.236 -8.422 1 97.19 278 PHE A O 1
ATOM 2145 N N . LEU A 1 279 ? 16.625 3.145 -6.871 1 97.06 279 LEU A N 1
ATOM 2146 C CA . LEU A 1 279 ? 15.789 2.764 -5.734 1 97.06 279 LEU A CA 1
ATOM 2147 C C . LEU A 1 279 ? 14.406 3.391 -5.84 1 97.06 279 LEU A C 1
ATOM 2149 O O . LEU A 1 279 ? 13.391 2.691 -5.746 1 97.06 279 LEU A O 1
ATOM 2153 N N . ASN A 1 280 ? 14.32 4.621 -6.09 1 95.88 280 ASN A N 1
ATOM 2154 C CA . ASN A 1 280 ? 13.055 5.348 -6.164 1 95.88 280 ASN A CA 1
ATOM 2155 C C . ASN A 1 280 ? 12.234 4.914 -7.371 1 95.88 280 ASN A C 1
ATOM 2157 O O . ASN A 1 280 ? 11.016 4.738 -7.266 1 95.88 280 ASN A O 1
ATOM 2161 N N . ASP A 1 281 ? 12.875 4.738 -8.5 1 96.69 281 ASP A N 1
ATOM 2162 C CA . ASP A 1 281 ? 12.172 4.359 -9.727 1 96.69 281 ASP A CA 1
ATOM 2163 C C . ASP A 1 281 ? 11.555 2.971 -9.602 1 96.69 281 ASP A C 1
ATOM 2165 O O . ASP A 1 281 ? 10.406 2.76 -10.008 1 96.69 281 ASP A O 1
ATOM 2169 N N . THR A 1 282 ? 12.32 2.07 -9.031 1 97.19 282 THR A N 1
ATOM 2170 C CA . THR A 1 282 ? 11.812 0.708 -8.906 1 97.19 282 THR A CA 1
ATOM 2171 C C . THR A 1 282 ? 10.664 0.647 -7.906 1 97.19 282 THR A C 1
ATOM 2173 O O . THR A 1 282 ? 9.688 -0.071 -8.117 1 97.19 282 THR A O 1
ATOM 2176 N N . ILE A 1 283 ? 10.75 1.379 -6.844 1 97.38 283 ILE A N 1
ATOM 2177 C CA . ILE A 1 283 ? 9.688 1.431 -5.844 1 97.38 283 ILE A CA 1
ATOM 2178 C C . ILE A 1 283 ? 8.422 2.018 -6.457 1 97.38 283 ILE A C 1
ATOM 2180 O O . ILE A 1 283 ? 7.336 1.442 -6.332 1 97.38 283 ILE A O 1
ATOM 2184 N N . LYS A 1 284 ? 8.586 3.127 -7.098 1 96.44 284 LYS A N 1
ATOM 2185 C CA . LYS A 1 284 ? 7.438 3.801 -7.699 1 96.44 284 LYS A CA 1
ATOM 2186 C C . LYS A 1 284 ? 6.746 2.904 -8.719 1 96.44 284 LYS A C 1
ATOM 2188 O O . LYS A 1 284 ? 5.52 2.766 -8.703 1 96.44 284 LYS A O 1
ATOM 2193 N N . GLN A 1 285 ? 7.52 2.305 -9.562 1 95.94 285 GLN A N 1
ATOM 2194 C CA . GLN A 1 285 ? 6.957 1.445 -10.594 1 95.94 285 GLN A CA 1
ATOM 2195 C C . GLN A 1 285 ? 6.293 0.215 -9.984 1 95.94 285 GLN A C 1
ATOM 2197 O O . GLN A 1 285 ? 5.199 -0.178 -10.406 1 95.94 285 GLN A O 1
ATOM 2202 N N . ALA A 1 286 ? 6.949 -0.394 -9.047 1 96.44 286 ALA A N 1
ATOM 2203 C CA . ALA A 1 286 ? 6.438 -1.611 -8.422 1 96.44 286 ALA A CA 1
ATOM 2204 C C . ALA A 1 286 ? 5.086 -1.361 -7.762 1 96.44 286 ALA A C 1
ATOM 2206 O O . ALA A 1 286 ? 4.156 -2.156 -7.914 1 96.44 286 ALA A O 1
ATOM 2207 N N . ILE A 1 287 ? 4.945 -0.325 -7.043 1 96.69 287 ILE A N 1
ATOM 2208 C CA . ILE A 1 287 ? 3.73 -0.04 -6.285 1 96.69 287 ILE A CA 1
ATOM 2209 C C . ILE A 1 287 ? 2.631 0.427 -7.238 1 96.69 287 ILE A C 1
ATOM 2211 O O . ILE A 1 287 ? 1.465 0.057 -7.074 1 96.69 287 ILE A O 1
ATOM 2215 N N . SER A 1 288 ? 3.018 1.207 -8.234 1 95.25 288 SER A N 1
ATOM 2216 C CA . SER A 1 288 ? 2.047 1.625 -9.242 1 95.25 288 SER A CA 1
ATOM 2217 C C . SER A 1 288 ? 1.434 0.423 -9.953 1 95.25 288 SER A C 1
ATOM 2219 O O . SER A 1 288 ? 0.233 0.405 -10.227 1 95.25 288 SER A O 1
ATOM 2221 N N . ASP A 1 289 ? 2.215 -0.566 -10.133 1 93.19 289 ASP A N 1
ATOM 2222 C CA . ASP A 1 289 ? 1.794 -1.749 -10.875 1 93.19 289 ASP A CA 1
ATOM 2223 C C . ASP A 1 289 ? 0.738 -2.535 -10.102 1 93.19 289 ASP A C 1
ATOM 2225 O O . ASP A 1 289 ? -0.068 -3.254 -10.695 1 93.19 289 ASP A O 1
ATOM 2229 N N . ILE A 1 290 ? 0.717 -2.361 -8.82 1 95.81 290 ILE A N 1
ATOM 2230 C CA . ILE A 1 290 ? -0.192 -3.201 -8.047 1 95.81 290 ILE A CA 1
ATOM 2231 C C . ILE A 1 290 ? -1.302 -2.342 -7.445 1 95.81 290 ILE A C 1
ATOM 2233 O O . ILE A 1 290 ? -2.018 -2.783 -6.543 1 95.81 290 ILE A O 1
ATOM 2237 N N . ALA A 1 291 ? -1.439 -1.107 -7.875 1 96.56 291 ALA A N 1
ATOM 2238 C CA . ALA A 1 291 ? -2.432 -0.185 -7.328 1 96.56 291 ALA A CA 1
ATOM 2239 C C . ALA A 1 291 ? -3.84 -0.763 -7.445 1 96.56 291 ALA A C 1
ATOM 2241 O O . ALA A 1 291 ? -4.574 -0.834 -6.457 1 96.56 291 ALA A O 1
ATOM 2242 N N . GLY A 1 292 ? -4.223 -1.184 -8.641 1 94.75 292 GLY A N 1
ATOM 2243 C CA . GLY A 1 292 ? -5.539 -1.767 -8.852 1 94.75 292 GLY A CA 1
ATOM 2244 C C . GLY A 1 292 ? -5.77 -3.025 -8.039 1 94.75 292 GLY A C 1
ATOM 2245 O O . GLY A 1 292 ? -6.863 -3.236 -7.508 1 94.75 292 GLY A O 1
ATOM 2246 N N . LEU A 1 293 ? -4.727 -3.816 -7.922 1 94.06 293 LEU A N 1
ATOM 2247 C CA . LEU A 1 293 ? -4.816 -5.055 -7.152 1 94.06 293 LEU A CA 1
ATOM 2248 C C . LEU A 1 293 ? -5.105 -4.762 -5.684 1 94.06 293 LEU A C 1
ATOM 2250 O O . LEU A 1 293 ? -5.926 -5.438 -5.062 1 94.06 293 LEU A O 1
ATOM 2254 N N . ILE A 1 294 ? -4.445 -3.805 -5.102 1 96.56 294 ILE A N 1
ATOM 2255 C CA . ILE A 1 294 ? -4.613 -3.461 -3.693 1 96.56 294 ILE A CA 1
ATOM 2256 C C . ILE A 1 294 ? -6.078 -3.141 -3.41 1 96.56 294 ILE A C 1
ATOM 2258 O O . ILE A 1 294 ? -6.672 -3.691 -2.48 1 96.56 294 ILE A O 1
ATOM 2262 N N . MET A 1 295 ? -6.676 -2.289 -4.172 1 96.31 295 MET A N 1
ATOM 2263 C CA . MET A 1 295 ? -8.047 -1.858 -3.916 1 96.31 295 MET A CA 1
ATOM 2264 C C . MET A 1 295 ? -9.031 -2.984 -4.211 1 96.31 295 MET A C 1
ATOM 2266 O O . MET A 1 295 ? -10.062 -3.102 -3.545 1 96.31 295 MET A O 1
ATOM 2270 N N . PHE A 1 296 ? -8.734 -3.785 -5.266 1 95.44 296 PHE A N 1
ATOM 2271 C CA . PHE A 1 296 ? -9.523 -4.984 -5.512 1 95.44 296 PHE A CA 1
ATOM 2272 C C . PHE A 1 296 ? -9.555 -5.879 -4.277 1 95.44 296 PHE A C 1
ATOM 2274 O O . PHE A 1 296 ? -10.617 -6.32 -3.848 1 95.44 296 PHE A O 1
ATOM 2281 N N . LEU A 1 297 ? -8.406 -6.125 -3.676 1 95.5 297 LEU A N 1
ATOM 2282 C CA . LEU A 1 297 ? -8.297 -7 -2.512 1 95.5 297 LEU A CA 1
ATOM 2283 C C . LEU A 1 297 ? -9.008 -6.395 -1.309 1 95.5 297 LEU A C 1
ATOM 2285 O O . LEU A 1 297 ? -9.57 -7.121 -0.482 1 95.5 297 LEU A O 1
ATOM 2289 N N . MET A 1 298 ? -8.969 -5.047 -1.198 1 97.25 298 MET A N 1
ATOM 2290 C CA . MET A 1 298 ? -9.719 -4.402 -0.12 1 97.25 298 MET A CA 1
ATOM 2291 C C . MET A 1 298 ? -11.203 -4.707 -0.23 1 97.25 298 MET A C 1
ATOM 2293 O O . MET A 1 298 ? -11.844 -5.059 0.762 1 97.25 298 MET A O 1
ATOM 2297 N N . ALA A 1 299 ? -11.773 -4.582 -1.439 1 96.75 299 ALA A N 1
ATOM 2298 C CA . ALA A 1 299 ? -13.188 -4.891 -1.653 1 96.75 299 ALA A CA 1
ATOM 2299 C C . ALA A 1 299 ? -13.477 -6.359 -1.359 1 96.75 299 ALA A C 1
ATOM 2301 O O . ALA A 1 299 ? -14.508 -6.688 -0.758 1 96.75 299 ALA A O 1
ATOM 2302 N N . LEU A 1 300 ? -12.586 -7.156 -1.751 1 94.94 300 LEU A N 1
ATOM 2303 C CA . LEU A 1 300 ? -12.734 -8.594 -1.558 1 94.94 300 LEU A CA 1
ATOM 2304 C C . LEU A 1 300 ? -12.789 -8.945 -0.073 1 94.94 300 LEU A C 1
ATOM 2306 O O . LEU A 1 300 ? -13.633 -9.727 0.357 1 94.94 300 LEU A O 1
ATOM 2310 N N . ILE A 1 301 ? -11.938 -8.375 0.69 1 95.69 301 ILE A N 1
ATOM 2311 C CA . ILE A 1 301 ? -11.852 -8.734 2.102 1 95.69 301 ILE A CA 1
ATOM 2312 C C . ILE A 1 301 ? -13.039 -8.148 2.859 1 95.69 301 ILE A C 1
ATOM 2314 O O . ILE A 1 301 ? -13.492 -8.727 3.85 1 95.69 301 ILE A O 1
ATOM 2318 N N . MET A 1 302 ? -13.492 -7 2.463 1 96.81 302 MET A N 1
ATOM 2319 C CA . MET A 1 302 ? -14.734 -6.477 3.035 1 96.81 302 MET A CA 1
ATOM 2320 C C . MET A 1 302 ? -15.883 -7.449 2.814 1 96.81 302 MET A C 1
ATOM 2322 O O . MET A 1 302 ? -16.672 -7.707 3.729 1 96.81 302 MET A O 1
ATOM 2326 N N . PHE A 1 303 ? -15.977 -7.988 1.589 1 95.81 303 PHE A N 1
ATOM 2327 C CA . PHE A 1 303 ? -16.984 -9 1.306 1 95.81 303 PHE A CA 1
ATOM 2328 C C . PHE A 1 303 ? -16.797 -10.219 2.197 1 95.81 303 PHE A C 1
ATOM 2330 O O . PHE A 1 303 ? -17.766 -10.766 2.73 1 95.81 303 PHE A O 1
ATOM 2337 N N . SER A 1 304 ? -15.586 -10.641 2.316 1 93.19 304 SER A N 1
ATOM 2338 C CA . SER A 1 304 ? -15.281 -11.773 3.182 1 93.19 304 SER A CA 1
ATOM 2339 C C . SER A 1 304 ? -15.727 -11.516 4.617 1 93.19 304 SER A C 1
ATOM 2341 O O . SER A 1 304 ? -16.156 -12.438 5.312 1 93.19 304 SER A O 1
ATOM 2343 N N . GLY A 1 305 ? -15.539 -10.266 5.074 1 93.69 305 GLY A N 1
ATOM 2344 C CA . GLY A 1 305 ? -16.031 -9.891 6.391 1 93.69 305 GLY A CA 1
ATOM 2345 C C . GLY A 1 305 ? -17.516 -10.094 6.555 1 93.69 305 GLY A C 1
ATOM 2346 O O . GLY A 1 305 ? -17.969 -10.672 7.547 1 93.69 305 GLY A O 1
ATOM 2347 N N . ALA A 1 306 ? -18.281 -9.664 5.574 1 95.06 306 ALA A N 1
ATOM 2348 C CA . ALA A 1 306 ? -19.734 -9.852 5.605 1 95.06 306 ALA A CA 1
ATOM 2349 C C . ALA A 1 306 ? -20.094 -11.336 5.555 1 95.06 306 ALA A C 1
ATOM 2351 O O . ALA A 1 306 ? -20.969 -11.789 6.285 1 95.06 306 ALA A O 1
ATOM 2352 N N . ALA A 1 307 ? -19.438 -12.023 4.719 1 91.81 307 ALA A N 1
ATOM 2353 C CA . ALA A 1 307 ? -19.703 -13.445 4.551 1 91.81 307 ALA A CA 1
ATOM 2354 C C . ALA A 1 307 ? -19.422 -14.211 5.844 1 91.81 307 ALA A C 1
ATOM 2356 O O . ALA A 1 307 ? -20.156 -15.141 6.191 1 91.81 307 ALA A O 1
ATOM 2357 N N . SER A 1 308 ? -18.359 -13.844 6.52 1 90.75 308 SER A N 1
ATOM 2358 C CA . SER A 1 308 ? -18 -14.508 7.773 1 90.75 308 SER A CA 1
ATOM 2359 C C . SER A 1 308 ? -19.062 -14.273 8.844 1 90.75 308 SER A C 1
ATOM 2361 O O . SER A 1 308 ? -19.344 -15.164 9.641 1 90.75 308 SER A O 1
ATOM 2363 N N . MET A 1 309 ? -19.594 -13.086 8.836 1 91.69 309 MET A N 1
ATOM 2364 C CA . MET A 1 309 ? -20.641 -12.773 9.812 1 91.69 309 MET A CA 1
ATOM 2365 C C . MET A 1 309 ? -21.922 -13.547 9.516 1 91.69 309 MET A C 1
ATOM 2367 O O . MET A 1 309 ? -22.703 -13.828 10.414 1 91.69 309 MET A O 1
ATOM 2371 N N . ASP A 1 310 ? -22.094 -13.938 8.273 1 90.94 310 ASP A N 1
ATOM 2372 C CA . ASP A 1 310 ? -23.297 -14.633 7.855 1 90.94 310 ASP A CA 1
ATOM 2373 C C . ASP A 1 310 ? -23.078 -16.141 7.816 1 90.94 310 ASP A C 1
ATOM 2375 O O . ASP A 1 310 ? -23.969 -16.906 7.441 1 90.94 310 ASP A O 1
ATOM 2379 N N . ALA A 1 311 ? -21.922 -16.594 8.141 1 86.44 311 ALA A N 1
ATOM 2380 C CA . ALA A 1 311 ? -21.531 -17.984 8.008 1 86.44 311 ALA A CA 1
ATOM 2381 C C . ALA A 1 311 ? -22.484 -18.891 8.781 1 86.44 311 ALA A C 1
ATOM 2383 O O . ALA A 1 311 ? -22.781 -20.016 8.336 1 86.44 311 ALA A O 1
ATOM 2384 N N . VAL A 1 312 ? -22.938 -18.453 9.922 1 84.06 312 VAL A N 1
ATOM 2385 C CA . VAL A 1 312 ? -23.797 -19.25 10.781 1 84.06 312 VAL A CA 1
ATOM 2386 C C . VAL A 1 312 ? -25.094 -19.594 10.047 1 84.06 312 VAL A C 1
ATOM 2388 O O . VAL A 1 312 ? -25.656 -20.672 10.227 1 84.06 312 VAL A O 1
ATOM 2391 N N . ARG A 1 313 ? -25.453 -18.75 9.156 1 84.62 313 ARG A N 1
ATOM 2392 C CA . ARG A 1 313 ? -26.703 -18.938 8.43 1 84.62 313 ARG A CA 1
ATOM 2393 C C . ARG A 1 313 ? -26.562 -20.047 7.379 1 84.62 313 ARG A C 1
ATOM 2395 O O . ARG A 1 313 ? -27.547 -20.609 6.926 1 84.62 313 ARG A O 1
ATOM 2402 N N . PHE A 1 314 ? -25.359 -20.375 7.043 1 82.75 314 PHE A N 1
ATOM 2403 C CA . PHE A 1 314 ? -25.109 -21.359 5.996 1 82.75 314 PHE A CA 1
ATOM 2404 C C . PHE A 1 314 ? -24.75 -22.719 6.602 1 82.75 314 PHE A C 1
ATOM 2406 O O . PHE A 1 314 ? -24.625 -23.703 5.883 1 82.75 314 PHE A O 1
ATOM 2413 N N . ARG A 1 315 ? -24.625 -22.75 7.883 1 81.44 315 ARG A N 1
ATOM 2414 C CA . ARG A 1 315 ? -24.141 -23.953 8.562 1 81.44 315 ARG A CA 1
ATOM 2415 C C . ARG A 1 315 ? -25 -25.156 8.234 1 81.44 315 ARG A C 1
ATOM 2417 O O . ARG A 1 315 ? -24.484 -26.219 7.887 1 81.44 315 ARG A O 1
ATOM 2424 N N . PRO A 1 316 ? -26.312 -25.047 8.273 1 79.44 316 PRO A N 1
ATOM 2425 C CA . PRO A 1 316 ? -27.125 -26.234 7.969 1 79.44 316 PRO A CA 1
ATOM 2426 C C . PRO A 1 316 ? -26.922 -26.719 6.535 1 79.44 316 PRO A C 1
ATOM 2428 O O . PRO A 1 316 ? -26.922 -27.922 6.285 1 79.44 316 PRO A O 1
ATOM 2431 N N . LEU A 1 317 ? -26.797 -25.828 5.699 1 77.56 317 LEU A N 1
ATOM 2432 C CA . LEU A 1 317 ? -26.578 -26.188 4.301 1 77.56 317 LEU A CA 1
ATOM 2433 C C . LEU A 1 317 ? -25.25 -26.891 4.121 1 77.56 317 LEU A C 1
ATOM 2435 O O . LEU A 1 317 ? -25.172 -27.906 3.424 1 77.56 317 LEU A O 1
ATOM 2439 N N . PHE A 1 318 ? -24.188 -26.422 4.723 1 76.75 318 PHE A N 1
ATOM 2440 C CA . PHE A 1 318 ? -22.844 -26.969 4.574 1 76.75 318 PHE A CA 1
ATOM 2441 C C . PHE A 1 318 ? -22.734 -28.297 5.305 1 76.75 318 PHE A C 1
ATOM 2443 O O . PHE A 1 318 ? -22.031 -29.219 4.84 1 76.75 318 PHE A O 1
ATOM 2450 N N . GLU A 1 319 ? -23.406 -28.328 6.387 1 77.19 319 GLU A N 1
ATOM 2451 C CA . GLU A 1 319 ? -23.406 -29.594 7.113 1 77.19 319 GLU A CA 1
ATOM 2452 C C . GLU A 1 319 ? -24.094 -30.688 6.309 1 77.19 319 GLU A C 1
ATOM 2454 O O . GLU A 1 319 ? -23.734 -31.859 6.402 1 77.19 319 GLU A O 1
ATOM 2459 N N . ALA A 1 320 ? -24.969 -30.188 5.492 1 78.19 320 ALA A N 1
ATOM 2460 C CA . ALA A 1 320 ? -25.734 -31.156 4.707 1 78.19 320 ALA A CA 1
ATOM 2461 C C . ALA A 1 320 ? -24.969 -31.594 3.463 1 78.19 320 ALA A C 1
ATOM 2463 O O . ALA A 1 320 ? -25.109 -32.719 2.99 1 78.19 320 ALA A O 1
ATOM 2464 N N . VAL A 1 321 ? -24.141 -30.734 2.969 1 79.88 321 VAL A N 1
ATOM 2465 C CA . VAL A 1 321 ? -23.562 -30.969 1.654 1 79.88 321 VAL A CA 1
ATOM 2466 C C . VAL A 1 321 ? -22.094 -31.391 1.81 1 79.88 321 VAL A C 1
ATOM 2468 O O . VAL A 1 321 ? -21.594 -32.188 1.028 1 79.88 321 VAL A O 1
ATOM 2471 N N . LEU A 1 322 ? -21.422 -30.938 2.793 1 81.81 322 LEU A N 1
ATOM 2472 C CA . LEU A 1 322 ? -19.984 -31.125 2.895 1 81.81 322 LEU A CA 1
ATOM 2473 C C . LEU A 1 322 ? -19.656 -32.469 3.533 1 81.81 322 LEU A C 1
ATOM 2475 O O . LEU A 1 322 ? -20.125 -32.75 4.645 1 81.81 322 LEU A O 1
ATOM 2479 N N . PRO A 1 323 ? -18.953 -33.25 2.816 1 83 323 PRO A N 1
ATOM 2480 C CA . PRO A 1 323 ? -18.484 -34.5 3.451 1 83 323 PRO A CA 1
ATOM 2481 C C . PRO A 1 323 ? -17.578 -34.25 4.648 1 83 323 PRO A C 1
ATOM 2483 O O . PRO A 1 323 ? -16.781 -33.281 4.629 1 83 323 PRO A O 1
ATOM 2486 N N . HIS A 1 324 ? -17.688 -35.062 5.617 1 84.25 324 HIS A N 1
ATOM 2487 C CA . HIS A 1 324 ? -16.891 -34.906 6.82 1 84.25 324 HIS A CA 1
ATOM 2488 C C . HIS A 1 324 ? -15.555 -35.625 6.699 1 84.25 324 HIS A C 1
ATOM 2490 O O . HIS A 1 324 ? -14.609 -35.312 7.422 1 84.25 324 HIS A O 1
ATOM 2496 N N . ASN A 1 325 ? -15.531 -36.531 5.727 1 91.38 325 ASN A N 1
ATOM 2497 C CA . ASN A 1 325 ? -14.273 -37.219 5.473 1 91.38 325 ASN A CA 1
ATOM 2498 C C . ASN A 1 325 ? -13.312 -36.344 4.664 1 91.38 325 ASN A C 1
ATOM 2500 O O . ASN A 1 325 ? -13.633 -35.938 3.549 1 91.38 325 ASN A O 1
ATOM 2504 N N . MET A 1 326 ? -12.109 -36.156 5.191 1 94.44 326 MET A N 1
ATOM 2505 C CA . MET A 1 326 ? -11.141 -35.25 4.59 1 94.44 326 MET A CA 1
ATOM 2506 C C . MET A 1 326 ? -10.672 -35.75 3.236 1 94.44 326 MET A C 1
ATOM 2508 O O . MET A 1 326 ? -10.375 -34.969 2.338 1 94.44 326 MET A O 1
ATOM 2512 N N . LEU A 1 327 ? -10.57 -37.031 3.102 1 95.94 327 LEU A N 1
ATOM 2513 C CA . LEU A 1 327 ? -10.164 -37.594 1.821 1 95.94 327 LEU A CA 1
ATOM 2514 C C . LEU A 1 327 ? -11.219 -37.344 0.75 1 95.94 327 LEU A C 1
ATOM 2516 O O . LEU A 1 327 ? -10.883 -36.938 -0.367 1 95.94 327 LEU A O 1
ATOM 2520 N N . ILE A 1 328 ? -12.461 -37.562 1.08 1 95.44 328 ILE A N 1
ATOM 2521 C CA . ILE A 1 328 ? -13.555 -37.312 0.142 1 95.44 328 ILE A CA 1
ATOM 2522 C C . ILE A 1 328 ? -13.625 -35.844 -0.219 1 95.44 328 ILE A C 1
ATOM 2524 O O . ILE A 1 328 ? -13.875 -35.5 -1.374 1 95.44 328 ILE A O 1
ATOM 2528 N N . LEU A 1 329 ? -13.445 -35.062 0.77 1 94.56 329 LEU A N 1
ATOM 2529 C CA . LEU A 1 329 ? -13.461 -33.625 0.53 1 94.56 329 LEU A CA 1
ATOM 2530 C C . LEU A 1 329 ? -12.336 -33.219 -0.41 1 94.56 329 LEU A C 1
ATOM 2532 O O . LEU A 1 329 ? -12.555 -32.469 -1.356 1 94.56 329 LEU A O 1
ATOM 2536 N N . ALA A 1 330 ? -11.141 -33.656 -0.161 1 96.94 330 ALA A N 1
ATOM 2537 C CA . ALA A 1 330 ? -9.992 -33.375 -1.009 1 96.94 330 ALA A CA 1
ATOM 2538 C C . ALA A 1 330 ? -10.227 -33.844 -2.441 1 96.94 330 ALA A C 1
ATOM 2540 O O . ALA A 1 330 ? -9.961 -33.094 -3.395 1 96.94 330 ALA A O 1
ATOM 2541 N N . LEU A 1 331 ? -10.758 -35 -2.59 1 96.56 331 LEU A N 1
ATOM 2542 C CA . LEU A 1 331 ? -11.023 -35.531 -3.916 1 96.56 331 LEU A CA 1
ATOM 2543 C C . LEU A 1 331 ? -12.117 -34.75 -4.625 1 96.56 331 LEU A C 1
ATOM 2545 O O . LEU A 1 331 ? -12.039 -34.531 -5.836 1 96.56 331 LEU A O 1
ATOM 2549 N N . ALA A 1 332 ? -13.102 -34.375 -3.893 1 96 332 ALA A N 1
ATOM 2550 C CA . ALA A 1 332 ? -14.172 -33.594 -4.469 1 96 332 ALA A CA 1
ATOM 2551 C C . ALA A 1 332 ? -13.633 -32.25 -4.988 1 96 332 ALA A C 1
ATOM 2553 O O . ALA A 1 332 ? -13.984 -31.812 -6.09 1 96 332 ALA A O 1
ATOM 2554 N N . PHE A 1 333 ? -12.797 -31.609 -4.191 1 96.88 333 PHE A N 1
ATOM 2555 C CA . PHE A 1 333 ? -12.234 -30.312 -4.602 1 96.88 333 PHE A CA 1
ATOM 2556 C C . PHE A 1 333 ? -11.289 -30.5 -5.781 1 96.88 333 PHE A C 1
ATOM 2558 O O . PHE A 1 333 ? -11.148 -29.594 -6.613 1 96.88 333 PHE A O 1
ATOM 2565 N N . GLY A 1 334 ? -10.625 -31.641 -5.859 1 97.75 334 GLY A N 1
ATOM 2566 C CA . GLY A 1 334 ? -9.797 -31.938 -7.016 1 97.75 334 GLY A CA 1
ATOM 2567 C C . GLY A 1 334 ? -10.594 -32.125 -8.289 1 97.75 334 GLY A C 1
ATOM 2568 O O . GLY A 1 334 ? -10.281 -31.547 -9.32 1 97.75 334 GLY A O 1
ATOM 2569 N N . VAL A 1 335 ? -11.664 -32.844 -8.203 1 97.75 335 VAL A N 1
ATOM 2570 C CA . VAL A 1 335 ? -12.492 -33.188 -9.352 1 97.75 335 VAL A CA 1
ATOM 2571 C C . VAL A 1 335 ? -13.266 -31.938 -9.797 1 97.75 335 VAL A C 1
ATOM 2573 O O . VAL A 1 335 ? -13.438 -31.703 -11 1 97.75 335 VAL A O 1
ATOM 2576 N N . LEU A 1 336 ? -13.633 -31.109 -8.859 1 97.19 336 LEU A N 1
ATOM 2577 C CA . LEU A 1 336 ? -14.422 -29.922 -9.172 1 97.19 336 LEU A CA 1
ATOM 2578 C C . LEU A 1 336 ? -13.539 -28.688 -9.266 1 97.19 336 LEU A C 1
ATOM 2580 O O . LEU A 1 336 ? -14.039 -27.562 -9.266 1 97.19 336 LEU A O 1
ATOM 2584 N N . ALA A 1 337 ? -12.289 -28.859 -9.352 1 97.94 337 ALA A N 1
ATOM 2585 C CA . ALA A 1 337 ? -11.328 -27.766 -9.336 1 97.94 337 ALA A CA 1
ATOM 2586 C C . ALA A 1 337 ? -11.617 -26.766 -10.445 1 97.94 337 ALA A C 1
ATOM 2588 O O . ALA A 1 337 ? -11.406 -25.562 -10.281 1 97.94 337 ALA A O 1
ATOM 2589 N N . PRO A 1 338 ? -12.109 -27.172 -11.641 1 97.06 338 PRO A N 1
ATOM 2590 C CA . PRO A 1 338 ? -12.391 -26.219 -12.727 1 97.06 338 PRO A CA 1
ATOM 2591 C C . PRO A 1 338 ? -13.445 -25.188 -12.344 1 97.06 338 PRO A C 1
ATOM 2593 O O . PRO A 1 338 ? -13.602 -24.188 -13.039 1 97.06 338 PRO A O 1
ATOM 2596 N N . LEU A 1 339 ? -14.117 -25.375 -11.242 1 95 339 LEU A N 1
ATOM 2597 C CA . LEU A 1 339 ? -15.078 -24.391 -10.766 1 95 339 LEU A CA 1
ATOM 2598 C C . LEU A 1 339 ? -14.367 -23.141 -10.266 1 95 339 LEU A C 1
ATOM 2600 O O . LEU A 1 339 ? -15.016 -22.125 -9.969 1 95 339 LEU A O 1
ATOM 2604 N N . ALA A 1 340 ? -13.086 -23.188 -10.25 1 95.94 340 ALA A N 1
ATOM 2605 C CA . ALA A 1 340 ? -12.297 -22 -9.891 1 95.94 340 ALA A CA 1
ATOM 2606 C C . ALA A 1 340 ? -12.148 -21.062 -11.078 1 95.94 340 ALA A C 1
ATOM 2608 O O . ALA A 1 340 ? -11.805 -19.891 -10.906 1 95.94 340 ALA A O 1
ATOM 2609 N N . LEU A 1 341 ? -12.352 -21.562 -12.297 1 93.75 341 LEU A N 1
ATOM 2610 C CA . LEU A 1 341 ? -12.203 -20.75 -13.5 1 93.75 341 LEU A CA 1
ATOM 2611 C C . LEU A 1 341 ? -13.188 -19.594 -13.508 1 93.75 341 LEU A C 1
ATOM 2613 O O . LEU A 1 341 ? -14.266 -19.688 -12.914 1 93.75 341 LEU A O 1
ATOM 2617 N N . PHE A 1 342 ? -12.727 -18.453 -14.18 1 90.62 342 PHE A N 1
ATOM 2618 C CA . PHE A 1 342 ? -13.539 -17.25 -14.32 1 90.62 342 PHE A CA 1
ATOM 2619 C C . PHE A 1 342 ? -13.961 -16.703 -12.961 1 90.62 342 PHE A C 1
ATOM 2621 O O . PHE A 1 342 ? -15.102 -16.297 -12.773 1 90.62 342 PHE A O 1
ATOM 2628 N N . ARG A 1 343 ? -13.016 -16.938 -11.969 1 91.62 343 ARG A N 1
ATOM 2629 C CA . ARG A 1 343 ? -13.211 -16.453 -10.609 1 91.62 343 ARG A CA 1
ATOM 2630 C C . ARG A 1 343 ? -14.422 -17.125 -9.953 1 91.62 343 ARG A C 1
ATOM 2632 O O . ARG A 1 343 ? -15.211 -16.453 -9.281 1 91.62 343 ARG A O 1
ATOM 2639 N N . GLY A 1 344 ? -14.523 -18.391 -10.094 1 90.56 344 GLY A N 1
ATOM 2640 C CA . GLY A 1 344 ? -15.664 -19.172 -9.625 1 90.56 344 GLY A CA 1
ATOM 2641 C C . GLY A 1 344 ? -15.609 -19.469 -8.141 1 90.56 344 GLY A C 1
ATOM 2642 O O . GLY A 1 344 ? -14.836 -18.859 -7.402 1 90.56 344 GLY A O 1
ATOM 2643 N N . PRO A 1 345 ? -16.484 -20.375 -7.688 1 91.25 345 PRO A N 1
ATOM 2644 C CA . PRO A 1 345 ? -16.703 -20.609 -6.262 1 91.25 345 PRO A CA 1
ATOM 2645 C C . PRO A 1 345 ? -15.484 -21.219 -5.578 1 91.25 345 PRO A C 1
ATOM 2647 O O . PRO A 1 345 ? -15.383 -21.203 -4.348 1 91.25 345 PRO A O 1
ATOM 2650 N N . PHE A 1 346 ? -14.562 -21.812 -6.309 1 95.5 346 PHE A N 1
ATOM 2651 C CA . PHE A 1 346 ? -13.391 -22.406 -5.676 1 95.5 346 PHE A CA 1
ATOM 2652 C C . PHE A 1 346 ? -12.18 -21.5 -5.805 1 95.5 346 PHE A C 1
ATOM 2654 O O . PHE A 1 346 ? -11.086 -21.844 -5.344 1 95.5 346 PHE A O 1
ATOM 2661 N N . HIS A 1 347 ? -12.359 -20.312 -6.402 1 95.5 347 HIS A N 1
ATOM 2662 C CA . HIS A 1 347 ? -11.305 -19.312 -6.523 1 95.5 347 HIS A CA 1
ATOM 2663 C C . HIS A 1 347 ? -11.344 -18.328 -5.359 1 95.5 347 HIS A C 1
ATOM 2665 O O . HIS A 1 347 ? -12.188 -17.422 -5.332 1 95.5 347 HIS A O 1
ATOM 2671 N N . VAL A 1 348 ? -10.391 -18.406 -4.527 1 95 348 VAL A N 1
ATOM 2672 C CA . VAL A 1 348 ? -10.438 -17.641 -3.283 1 95 348 VAL A CA 1
ATOM 2673 C C . VAL A 1 348 ? -10.406 -16.141 -3.592 1 95 348 VAL A C 1
ATOM 2675 O O . VAL A 1 348 ? -10.977 -15.344 -2.852 1 95 348 VAL A O 1
ATOM 2678 N N . TRP A 1 349 ? -9.758 -15.719 -4.625 1 93.94 349 TRP A N 1
ATOM 2679 C CA . TRP A 1 349 ? -9.742 -14.32 -5.023 1 93.94 349 TRP A CA 1
ATOM 2680 C C . TRP A 1 349 ? -10.867 -14.016 -6.004 1 93.94 349 TRP A C 1
ATOM 2682 O O . TRP A 1 349 ? -10.703 -13.211 -6.922 1 93.94 349 TRP A O 1
ATOM 2692 N N . GLY A 1 350 ? -11.891 -14.688 -5.949 1 91.62 350 GLY A N 1
ATOM 2693 C CA . GLY A 1 350 ? -13.164 -14.547 -6.637 1 91.62 350 GLY A CA 1
ATOM 2694 C C . GLY A 1 350 ? -14.352 -14.938 -5.777 1 91.62 350 GLY A C 1
ATOM 2695 O O . GLY A 1 350 ? -14.445 -14.539 -4.613 1 91.62 350 GLY A O 1
ATOM 2696 N N . ALA A 1 351 ? -15.266 -15.664 -6.383 1 88.88 351 ALA A N 1
ATOM 2697 C CA . ALA A 1 351 ? -16.453 -16.094 -5.66 1 88.88 351 ALA A CA 1
ATOM 2698 C C . ALA A 1 351 ? -16.094 -17.094 -4.559 1 88.88 351 ALA A C 1
ATOM 2700 O O . ALA A 1 351 ? -16.859 -17.297 -3.617 1 88.88 351 ALA A O 1
ATOM 2701 N N . GLY A 1 352 ? -14.961 -17.672 -4.641 1 92.06 352 GLY A N 1
ATOM 2702 C CA . GLY A 1 352 ? -14.5 -18.609 -3.633 1 92.06 352 GLY A CA 1
ATOM 2703 C C . GLY A 1 352 ? -14.164 -17.938 -2.311 1 92.06 352 GLY A C 1
ATOM 2704 O O . GLY A 1 352 ? -13.992 -18.625 -1.295 1 92.06 352 GLY A O 1
ATOM 2705 N N . ALA A 1 353 ? -14.125 -16.672 -2.332 1 91.19 353 ALA A N 1
ATOM 2706 C CA . ALA A 1 353 ? -13.93 -15.945 -1.075 1 91.19 353 ALA A CA 1
ATOM 2707 C C . ALA A 1 353 ? -15.062 -16.234 -0.093 1 91.19 353 ALA A C 1
ATOM 2709 O O . ALA A 1 353 ? -14.828 -16.359 1.111 1 91.19 353 ALA A O 1
ATOM 2710 N N . ALA A 1 354 ? -16.234 -16.266 -0.626 1 86.69 354 ALA A N 1
ATOM 2711 C CA . ALA A 1 354 ? -17.391 -16.609 0.203 1 86.69 354 ALA A CA 1
ATOM 2712 C C . ALA A 1 354 ? -17.266 -18.016 0.764 1 86.69 354 ALA A C 1
ATOM 2714 O O . ALA A 1 354 ? -17.531 -18.25 1.942 1 86.69 354 ALA A O 1
ATOM 2715 N N . THR A 1 355 ? -16.859 -18.891 -0.127 1 88.5 355 THR A N 1
ATOM 2716 C CA . THR A 1 355 ? -16.656 -20.281 0.28 1 88.5 355 THR A CA 1
ATOM 2717 C C . THR A 1 355 ? -15.617 -20.375 1.388 1 88.5 355 THR A C 1
ATOM 2719 O O . THR A 1 355 ? -15.828 -21.047 2.398 1 88.5 355 THR A O 1
ATOM 2722 N N . ALA A 1 356 ? -14.547 -19.703 1.223 1 92.44 356 ALA A N 1
ATOM 2723 C CA . ALA A 1 356 ? -13.469 -19.703 2.205 1 92.44 356 ALA A CA 1
ATOM 2724 C C . ALA A 1 356 ? -13.93 -19.125 3.537 1 92.44 356 ALA A C 1
ATOM 2726 O O . ALA A 1 356 ? -13.633 -19.672 4.598 1 92.44 356 ALA A O 1
ATOM 2727 N N . ALA A 1 357 ? -14.648 -18.078 3.441 1 87.62 357 ALA A N 1
ATOM 2728 C CA . ALA A 1 357 ? -15.102 -17.406 4.652 1 87.62 357 ALA A CA 1
ATOM 2729 C C . ALA A 1 357 ? -16.078 -18.281 5.434 1 87.62 357 ALA A C 1
ATOM 2731 O O . ALA A 1 357 ? -16 -18.359 6.66 1 87.62 357 ALA A O 1
ATOM 2732 N N . VAL A 1 358 ? -16.938 -18.875 4.711 1 83.75 358 VAL A N 1
ATOM 2733 C CA . VAL A 1 358 ? -17.953 -19.703 5.359 1 83.75 358 VAL A CA 1
ATOM 2734 C C . VAL A 1 358 ? -17.312 -20.953 5.934 1 83.75 358 VAL A C 1
ATOM 2736 O O . VAL A 1 358 ? -17.578 -21.344 7.07 1 83.75 358 VAL A O 1
ATOM 2739 N N . LEU A 1 359 ? -16.422 -21.562 5.199 1 87.31 359 LEU A N 1
ATOM 2740 C CA . LEU A 1 359 ? -15.758 -22.781 5.668 1 87.31 359 LEU A CA 1
ATOM 2741 C C . LEU A 1 359 ? -14.898 -22.5 6.898 1 87.31 359 LEU A C 1
ATOM 2743 O O . LEU A 1 359 ? -14.891 -23.281 7.848 1 87.31 359 LEU A O 1
ATOM 2747 N N . SER A 1 360 ? -14.211 -21.438 6.828 1 87.44 360 SER A N 1
ATOM 2748 C CA . SER A 1 360 ? -13.383 -21.047 7.969 1 87.44 360 SER A CA 1
ATOM 2749 C C . SER A 1 360 ? -14.242 -20.656 9.164 1 87.44 360 SER A C 1
ATOM 2751 O O . SER A 1 360 ? -13.891 -20.922 10.312 1 87.44 360 SER A O 1
ATOM 2753 N N . GLY A 1 361 ? -15.336 -20.141 8.953 1 82.44 361 GLY A N 1
ATOM 2754 C CA . GLY A 1 361 ? -16.219 -19.641 10 1 82.44 361 GLY A CA 1
ATOM 2755 C C . GLY A 1 361 ? -16.938 -20.75 10.742 1 82.44 361 GLY A C 1
ATOM 2756 O O . GLY A 1 361 ? -17.234 -20.625 11.93 1 82.44 361 GLY A O 1
ATOM 2757 N N . ILE A 1 362 ? -17.203 -21.766 10.07 1 81.69 362 ILE A N 1
ATOM 2758 C CA . ILE A 1 362 ? -17.938 -22.875 10.688 1 81.69 362 ILE A CA 1
ATOM 2759 C C . ILE A 1 362 ? -17.016 -23.641 11.633 1 81.69 362 ILE A C 1
ATOM 2761 O O . ILE A 1 362 ? -17.5 -24.281 12.578 1 81.69 362 ILE A O 1
ATOM 2765 N N . GLY A 1 363 ? -15.727 -23.766 11.336 1 83.56 363 GLY A N 1
ATOM 2766 C CA . GLY A 1 363 ? -14.758 -24.344 12.25 1 83.56 363 GLY A CA 1
ATOM 2767 C C . GLY A 1 363 ? -14.734 -25.859 12.203 1 83.56 363 GLY A C 1
ATOM 2768 O O . GLY A 1 363 ? -14.281 -26.516 13.148 1 83.56 363 GLY A O 1
ATOM 2769 N N . LEU A 1 364 ? -15.219 -26.422 11.188 1 84.25 364 LEU A N 1
ATOM 2770 C CA . LEU A 1 364 ? -15.273 -27.875 11.047 1 84.25 364 LEU A CA 1
ATOM 2771 C C . LEU A 1 364 ? -13.891 -28.438 10.711 1 84.25 364 LEU A C 1
ATOM 2773 O O . LEU A 1 364 ? -13.57 -29.562 11.078 1 84.25 364 LEU A O 1
ATOM 2777 N N . PHE A 1 365 ? -13.117 -27.719 9.992 1 91.5 365 PHE A N 1
ATOM 2778 C CA . PHE A 1 365 ? -11.797 -28.141 9.547 1 91.5 365 PHE A CA 1
ATOM 2779 C C . PHE A 1 365 ? -10.727 -27.141 9.961 1 91.5 365 PHE A C 1
ATOM 2781 O O . PHE A 1 365 ? -11.031 -25.969 10.172 1 91.5 365 PHE A O 1
ATOM 2788 N N . SER A 1 366 ? -9.578 -27.641 10.086 1 94.19 366 SER A N 1
ATOM 2789 C CA . SER A 1 366 ? -8.477 -26.766 10.492 1 94.19 366 SER A CA 1
ATOM 2790 C C . SER A 1 366 ? -8.023 -25.875 9.336 1 94.19 366 SER A C 1
ATOM 2792 O O . SER A 1 366 ? -8.156 -26.25 8.164 1 94.19 366 SER A O 1
ATOM 2794 N N . ASP A 1 367 ? -7.473 -24.703 9.656 1 95.62 367 ASP A N 1
ATOM 2795 C CA . ASP A 1 367 ? -6.93 -23.781 8.656 1 95.62 367 ASP A CA 1
ATOM 2796 C C . ASP A 1 367 ? -5.781 -24.422 7.887 1 95.62 367 ASP A C 1
ATOM 2798 O O . ASP A 1 367 ? -5.586 -24.141 6.703 1 95.62 367 ASP A O 1
ATOM 2802 N N . ALA A 1 368 ? -5 -25.297 8.594 1 96.19 368 ALA A N 1
ATOM 2803 C CA . ALA A 1 368 ? -3.863 -25.969 7.969 1 96.19 368 ALA A CA 1
ATOM 2804 C C . ALA A 1 368 ? -4.312 -26.828 6.793 1 96.19 368 ALA A C 1
ATOM 2806 O O . ALA A 1 368 ? -3.588 -26.969 5.809 1 96.19 368 ALA A O 1
ATOM 2807 N N . PHE A 1 369 ? -5.516 -27.328 6.902 1 96.81 369 PHE A N 1
ATOM 2808 C CA . PHE A 1 369 ? -6.082 -28.188 5.859 1 96.81 369 PHE A CA 1
ATOM 2809 C C . PHE A 1 369 ? -6.844 -27.344 4.836 1 96.81 369 PHE A C 1
ATOM 2811 O O . PHE A 1 369 ? -6.711 -27.562 3.631 1 96.81 369 PHE A O 1
ATOM 2818 N N . LEU A 1 370 ? -7.617 -26.359 5.273 1 96.25 370 LEU A N 1
ATOM 2819 C CA . LEU A 1 370 ? -8.5 -25.594 4.406 1 96.25 370 LEU A CA 1
ATOM 2820 C C . LEU A 1 370 ? -7.699 -24.719 3.443 1 96.25 370 LEU A C 1
ATOM 2822 O O . LEU A 1 370 ? -8.109 -24.516 2.299 1 96.25 370 LEU A O 1
ATOM 2826 N N . LEU A 1 371 ? -6.582 -24.188 3.918 1 97.56 371 LEU A N 1
ATOM 2827 C CA . LEU A 1 371 ? -5.793 -23.281 3.084 1 97.56 371 LEU A CA 1
ATOM 2828 C C . LEU A 1 371 ? -5.332 -23.984 1.811 1 97.56 371 LEU A C 1
ATOM 2830 O O . LEU A 1 371 ? -5.684 -23.562 0.705 1 97.56 371 LEU A O 1
ATOM 2834 N N . PRO A 1 372 ? -4.555 -25.125 1.961 1 98.12 372 PRO A N 1
ATOM 2835 C CA . PRO A 1 372 ? -4.137 -25.781 0.719 1 98.12 372 PRO A CA 1
ATOM 2836 C C . PRO A 1 372 ? -5.309 -26.375 -0.06 1 98.12 372 PRO A C 1
ATOM 2838 O O . PRO A 1 372 ? -5.258 -26.453 -1.29 1 98.12 372 PRO A O 1
ATOM 2841 N N . LEU A 1 373 ? -6.387 -26.75 0.625 1 97.5 373 LEU A N 1
ATOM 2842 C CA . LEU A 1 373 ? -7.566 -27.312 -0.031 1 97.5 373 LEU A CA 1
ATOM 2843 C C . LEU A 1 373 ? -8.125 -26.328 -1.065 1 97.5 373 LEU A C 1
ATOM 2845 O O . LEU A 1 373 ? -8.461 -26.734 -2.18 1 97.5 373 LEU A O 1
ATOM 2849 N N . LEU A 1 374 ? -8.203 -25.078 -0.677 1 97.5 374 LEU A N 1
ATOM 2850 C CA . LEU A 1 374 ? -8.758 -24.078 -1.578 1 97.5 374 LEU A CA 1
ATOM 2851 C C . LEU A 1 374 ? -7.66 -23.453 -2.428 1 97.5 374 LEU A C 1
ATOM 2853 O O . LEU A 1 374 ? -7.945 -22.828 -3.459 1 97.5 374 LEU A O 1
ATOM 2857 N N . TYR A 1 375 ? -6.391 -23.547 -1.992 1 98.31 375 TYR A N 1
ATOM 2858 C CA . TYR A 1 375 ? -5.262 -22.984 -2.723 1 98.31 375 TYR A CA 1
ATOM 2859 C C . TYR A 1 375 ? -5.059 -23.703 -4.051 1 98.31 375 TYR A C 1
ATOM 2861 O O . TYR A 1 375 ? -4.793 -23.062 -5.074 1 98.31 375 TYR A O 1
ATOM 2869 N N . VAL A 1 376 ? -5.254 -25 -4.066 1 98.69 376 VAL A N 1
ATOM 2870 C CA . VAL A 1 376 ? -4.98 -25.859 -5.219 1 98.69 376 VAL A CA 1
ATOM 2871 C C . VAL A 1 376 ? -5.895 -25.469 -6.379 1 98.69 376 VAL A C 1
ATOM 2873 O O . VAL A 1 376 ? -5.422 -25.141 -7.469 1 98.69 376 VAL A O 1
ATOM 2876 N N . PRO A 1 377 ? -7.23 -25.438 -6.184 1 98.31 377 PRO A N 1
ATOM 2877 C CA . PRO A 1 377 ? -8.062 -25.016 -7.312 1 98.31 377 PRO A CA 1
ATOM 2878 C C . PRO A 1 377 ? -7.828 -23.562 -7.699 1 98.31 377 PRO A C 1
ATOM 2880 O O . PRO A 1 377 ? -7.949 -23.203 -8.875 1 98.31 377 PRO A O 1
ATOM 2883 N N . THR A 1 378 ? -7.504 -22.734 -6.758 1 97.94 378 THR A N 1
ATOM 2884 C CA . THR A 1 378 ? -7.215 -21.328 -7.055 1 97.94 378 THR A CA 1
ATOM 2885 C C . THR A 1 378 ? -6.008 -21.203 -7.977 1 97.94 378 THR A C 1
ATOM 2887 O O . THR A 1 378 ? -6.004 -20.391 -8.898 1 97.94 378 THR A O 1
ATOM 2890 N N . LEU A 1 379 ? -5.012 -22.031 -7.77 1 98.25 379 LEU A N 1
ATOM 2891 C CA . LEU A 1 379 ? -3.797 -21.984 -8.578 1 98.25 379 LEU A CA 1
ATOM 2892 C C . LEU A 1 379 ? -4.035 -22.562 -9.961 1 98.25 379 LEU A C 1
ATOM 2894 O O . LEU A 1 379 ? -3.328 -22.234 -10.914 1 98.25 379 LEU A O 1
ATOM 2898 N N . LEU A 1 380 ? -5.039 -23.469 -10.031 1 98.38 380 LEU A N 1
ATOM 2899 C CA . LEU A 1 380 ? -5.477 -23.891 -11.359 1 98.38 380 LEU A CA 1
ATOM 2900 C C . LEU A 1 380 ? -5.949 -22.688 -12.172 1 98.38 380 LEU A C 1
ATOM 2902 O O . LEU A 1 380 ? -5.551 -22.516 -13.328 1 98.38 380 LEU A O 1
ATOM 2906 N N . ALA A 1 381 ? -6.727 -21.859 -11.57 1 96.25 381 ALA A N 1
ATOM 2907 C CA . ALA A 1 381 ? -7.262 -20.688 -12.242 1 96.25 381 ALA A CA 1
ATOM 2908 C C . ALA A 1 381 ? -6.16 -19.656 -12.516 1 96.25 381 ALA A C 1
ATOM 2910 O O . ALA A 1 381 ? -6.117 -19.062 -13.594 1 96.25 381 ALA A O 1
ATOM 2911 N N . VAL A 1 382 ? -5.27 -19.453 -11.609 1 95.62 382 VAL A N 1
ATOM 2912 C CA . VAL A 1 382 ? -4.168 -18.516 -11.773 1 95.62 382 VAL A CA 1
ATOM 2913 C C . VAL A 1 382 ? -3.326 -18.906 -12.984 1 95.62 382 VAL A C 1
ATOM 2915 O O . VAL A 1 382 ? -2.838 -18.047 -13.719 1 95.62 382 VAL A O 1
ATOM 2918 N N . SER A 1 383 ? -3.229 -20.188 -13.242 1 97.69 383 SER A N 1
ATOM 2919 C CA . SER A 1 383 ? -2.355 -20.719 -14.281 1 97.69 383 SER A CA 1
ATOM 2920 C C . SER A 1 383 ? -3.049 -20.734 -15.633 1 97.69 383 SER A C 1
ATOM 2922 O O . SER A 1 383 ? -2.391 -20.812 -16.672 1 97.69 383 SER A O 1
ATOM 2924 N N . THR A 1 384 ? -4.43 -20.656 -15.625 1 97.31 384 THR A N 1
ATOM 2925 C CA . THR A 1 384 ? -5.066 -20.938 -16.906 1 97.31 384 THR A CA 1
ATOM 2926 C C . THR A 1 384 ? -6.23 -19.969 -17.156 1 97.31 384 THR A C 1
ATOM 2928 O O . THR A 1 384 ? -6.797 -19.938 -18.25 1 97.31 384 THR A O 1
ATOM 2931 N N . ASP A 1 385 ? -6.562 -19.188 -16.172 1 94.81 385 ASP A N 1
ATOM 2932 C CA . ASP A 1 385 ? -7.777 -18.375 -16.25 1 94.81 385 ASP A CA 1
ATOM 2933 C C . ASP A 1 385 ? -7.547 -17.109 -17.062 1 94.81 385 ASP A C 1
ATOM 2935 O O . ASP A 1 385 ? -6.539 -16.422 -16.891 1 94.81 385 ASP A O 1
ATOM 2939 N N . ILE A 1 386 ? -8.492 -16.766 -17.938 1 91.81 386 ILE A N 1
ATOM 2940 C CA . ILE A 1 386 ? -8.359 -15.648 -18.875 1 91.81 386 ILE A CA 1
ATOM 2941 C C . ILE A 1 386 ? -8.672 -14.336 -18.156 1 91.81 386 ILE A C 1
ATOM 2943 O O . ILE A 1 386 ? -8.531 -13.258 -18.734 1 91.81 386 ILE A O 1
ATOM 2947 N N . THR A 1 387 ? -9.148 -14.43 -16.875 1 88.62 387 THR A N 1
ATOM 2948 C CA . THR A 1 387 ? -9.43 -13.219 -16.109 1 88.62 387 THR A CA 1
ATOM 2949 C C . THR A 1 387 ? -8.195 -12.773 -15.328 1 88.62 387 THR A C 1
ATOM 2951 O O . THR A 1 387 ? -8.172 -11.68 -14.766 1 88.62 387 THR A O 1
ATOM 2954 N N . GLN A 1 388 ? -7.211 -13.625 -15.32 1 91.94 388 GLN A N 1
ATOM 2955 C CA . GLN A 1 388 ? -5.953 -13.281 -14.664 1 91.94 388 GLN A CA 1
ATOM 2956 C C . GLN A 1 388 ? -5.168 -12.266 -15.492 1 91.94 388 GLN A C 1
ATOM 2958 O O . GLN A 1 388 ? -4.957 -12.461 -16.688 1 91.94 388 GLN A O 1
ATOM 2963 N N . SER A 1 389 ? -4.75 -11.219 -14.914 1 90.31 389 SER A N 1
ATOM 2964 C CA . SER A 1 389 ? -4.191 -10.047 -15.578 1 90.31 389 SER A CA 1
ATOM 2965 C C . SER A 1 389 ? -3.029 -10.422 -16.484 1 90.31 389 SER A C 1
ATOM 2967 O O . SER A 1 389 ? -2.979 -10 -17.641 1 90.31 389 SER A O 1
ATOM 2969 N N . TRP A 1 390 ? -2.09 -11.195 -15.984 1 93.62 390 TRP A N 1
ATOM 2970 C CA . TRP A 1 390 ? -0.926 -11.477 -16.812 1 93.62 390 TRP A CA 1
ATOM 2971 C C . TRP A 1 390 ? -1.271 -12.492 -17.906 1 93.62 390 TRP A C 1
ATOM 2973 O O . TRP A 1 390 ? -0.61 -12.539 -18.938 1 93.62 390 TRP A O 1
ATOM 2983 N N . ASN A 1 391 ? -2.352 -13.281 -17.734 1 96.31 391 ASN A N 1
ATOM 2984 C CA . ASN A 1 391 ? -2.807 -14.148 -18.812 1 96.31 391 ASN A CA 1
ATOM 2985 C C . ASN A 1 391 ? -3.486 -13.352 -19.922 1 96.31 391 ASN A C 1
ATOM 2987 O O . ASN A 1 391 ? -3.318 -13.656 -21.109 1 96.31 391 ASN A O 1
ATOM 2991 N N . VAL A 1 392 ? -4.207 -12.352 -19.594 1 93.06 392 VAL A N 1
ATOM 2992 C CA . VAL A 1 392 ? -4.828 -11.461 -20.562 1 93.06 392 VAL A CA 1
ATOM 2993 C C . VAL A 1 392 ? -3.748 -10.773 -21.391 1 93.06 392 VAL A C 1
ATOM 2995 O O . VAL A 1 392 ? -3.85 -10.711 -22.625 1 93.06 392 VAL A O 1
ATOM 2998 N N . TRP A 1 393 ? -2.803 -10.266 -20.75 1 95 393 TRP A N 1
ATOM 2999 C CA . TRP A 1 393 ? -1.676 -9.656 -21.453 1 95 393 TRP A CA 1
ATOM 3000 C C . TRP A 1 393 ? -1.026 -10.641 -22.406 1 95 393 TRP A C 1
ATOM 3002 O O . TRP A 1 393 ? -0.748 -10.305 -23.562 1 95 393 TRP A O 1
ATOM 3012 N N . GLY A 1 394 ? -0.776 -11.836 -21.906 1 96.75 394 GLY A N 1
ATOM 3013 C CA . GLY A 1 394 ? -0.134 -12.844 -22.734 1 96.75 394 GLY A CA 1
ATOM 3014 C C . GLY A 1 394 ? -0.923 -13.188 -23.984 1 96.75 394 GLY A C 1
ATOM 3015 O O . GLY A 1 394 ? -0.346 -13.359 -25.062 1 96.75 394 GLY A O 1
ATOM 3016 N N . LEU A 1 395 ? -2.207 -13.25 -23.828 1 96.75 395 LEU A N 1
ATOM 3017 C CA . LEU A 1 395 ? -3.082 -13.547 -24.953 1 96.75 395 LEU A CA 1
ATOM 3018 C C . LEU A 1 395 ? -2.982 -12.453 -26.016 1 96.75 395 LEU A C 1
ATOM 3020 O O . LEU A 1 395 ? -2.893 -12.75 -27.219 1 96.75 395 LEU A O 1
ATOM 3024 N N . ASP A 1 396 ? -2.926 -11.297 -25.609 1 95.06 396 ASP A N 1
ATOM 3025 C CA . ASP A 1 396 ? -2.82 -10.164 -26.531 1 95.06 396 ASP A CA 1
ATOM 3026 C C . ASP A 1 396 ? -1.428 -10.086 -27.156 1 95.06 396 ASP A C 1
ATOM 3028 O O . ASP A 1 396 ? -1.292 -9.906 -28.359 1 95.06 396 ASP A O 1
ATOM 3032 N N . TYR A 1 397 ? -0.456 -10.281 -26.344 1 95.5 397 TYR A N 1
ATOM 3033 C CA . TYR A 1 397 ? 0.931 -10.188 -26.797 1 95.5 397 TYR A CA 1
ATOM 3034 C C . TYR A 1 397 ? 1.256 -11.289 -27.797 1 95.5 397 TYR A C 1
ATOM 3036 O O . TYR A 1 397 ? 1.888 -11.039 -28.812 1 95.5 397 TYR A O 1
ATOM 3044 N N . MET A 1 398 ? 0.779 -12.477 -27.516 1 97.38 398 MET A N 1
ATOM 3045 C CA . MET A 1 398 ? 1.111 -13.656 -28.312 1 97.38 398 MET A CA 1
ATOM 3046 C C . MET A 1 398 ? 0.103 -13.844 -29.438 1 97.38 398 MET A C 1
ATOM 3048 O O . MET A 1 398 ? 0.279 -14.719 -30.297 1 97.38 398 MET A O 1
ATOM 3052 N N . LYS A 1 399 ? -0.944 -13 -29.469 1 96.12 399 LYS A N 1
ATOM 3053 C CA . LYS A 1 399 ? -2 -13.094 -30.469 1 96.12 399 LYS A CA 1
ATOM 3054 C C . LYS A 1 399 ? -2.576 -14.508 -30.531 1 96.12 399 LYS A C 1
ATOM 3056 O O . LYS A 1 399 ? -2.676 -15.102 -31.609 1 96.12 399 LYS A O 1
ATOM 3061 N N . VAL A 1 400 ? -2.875 -14.992 -29.359 1 97.06 400 VAL A N 1
ATOM 3062 C CA . VAL A 1 400 ? -3.434 -16.328 -29.219 1 97.06 400 VAL A CA 1
ATOM 3063 C C . VAL A 1 400 ? -4.918 -16.25 -28.875 1 97.06 400 VAL A C 1
ATOM 3065 O O . VAL A 1 400 ? -5.332 -15.352 -28.141 1 97.06 400 VAL A O 1
ATOM 3068 N N . GLN A 1 401 ? -5.66 -17.125 -29.391 1 95.12 401 GLN A N 1
ATOM 3069 C CA . GLN A 1 401 ? -7.082 -17.172 -29.078 1 95.12 401 GLN A CA 1
ATOM 3070 C C . GLN A 1 401 ? -7.316 -17.766 -27.688 1 95.12 401 GLN A C 1
ATOM 3072 O O . GLN A 1 401 ? -6.621 -18.688 -27.266 1 95.12 401 GLN A O 1
ATOM 3077 N N . THR A 1 402 ? -8.336 -17.281 -27.016 1 95.31 402 THR A N 1
ATOM 3078 C CA . THR A 1 402 ? -8.672 -17.688 -25.656 1 95.31 402 THR A CA 1
ATOM 3079 C C . THR A 1 402 ? -9 -19.188 -25.609 1 95.31 402 THR A C 1
ATOM 3081 O O . THR A 1 402 ? -8.625 -19.875 -24.672 1 95.31 402 THR A O 1
ATOM 3084 N N . ARG A 1 403 ? -9.625 -19.625 -26.609 1 94.94 403 ARG A N 1
ATOM 3085 C CA . ARG A 1 403 ? -10.047 -21.016 -26.656 1 94.94 403 ARG A CA 1
ATOM 3086 C C . ARG A 1 403 ? -8.844 -21.953 -26.641 1 94.94 403 ARG A C 1
ATOM 3088 O O . ARG A 1 403 ? -8.852 -22.984 -25.953 1 94.94 403 ARG A O 1
ATOM 3095 N N . ASP A 1 404 ? -7.879 -21.672 -27.359 1 96.06 404 ASP A N 1
ATOM 3096 C CA . ASP A 1 404 ? -6.684 -22.516 -27.453 1 96.06 404 ASP A CA 1
ATOM 3097 C C . ASP A 1 404 ? -5.926 -22.516 -26.125 1 96.06 404 ASP A C 1
ATOM 3099 O O . ASP A 1 404 ? -5.414 -23.562 -25.703 1 96.06 404 ASP A O 1
ATOM 3103 N N . PHE A 1 405 ? -5.898 -21.391 -25.547 1 96.88 405 PHE A N 1
ATOM 3104 C CA . PHE A 1 405 ? -5.242 -21.25 -24.25 1 96.88 405 PHE A CA 1
ATOM 3105 C C . PHE A 1 405 ? -5.914 -22.141 -23.203 1 96.88 405 PHE A C 1
ATOM 3107 O O . PHE A 1 405 ? -5.238 -22.891 -22.484 1 96.88 405 PHE A O 1
ATOM 3114 N N . LEU A 1 406 ? -7.211 -22.141 -23.125 1 96.38 406 LEU A N 1
ATOM 3115 C CA . LEU A 1 406 ? -7.973 -22.938 -22.172 1 96.38 406 LEU A CA 1
ATOM 3116 C C . LEU A 1 406 ? -7.879 -24.422 -22.516 1 96.38 406 LEU A C 1
ATOM 3118 O O . LEU A 1 406 ? -7.723 -25.25 -21.609 1 96.38 406 LEU A O 1
ATOM 3122 N N . LYS A 1 407 ? -7.973 -24.734 -23.734 1 96.56 407 LYS A N 1
ATOM 3123 C CA . LYS A 1 407 ? -7.941 -26.125 -24.188 1 96.56 407 LYS A CA 1
ATOM 3124 C C . LYS A 1 407 ? -6.617 -26.797 -23.828 1 96.56 407 LYS A C 1
ATOM 3126 O O . LYS A 1 407 ? -6.586 -27.984 -23.5 1 96.56 407 LYS A O 1
ATOM 3131 N N . HIS A 1 408 ? -5.555 -26.031 -23.891 1 97 408 HIS A N 1
ATOM 3132 C CA . HIS A 1 408 ? -4.234 -26.578 -23.594 1 97 408 HIS A CA 1
ATOM 3133 C C . HIS A 1 408 ? -3.988 -26.641 -22.094 1 97 408 HIS A C 1
ATOM 3135 O O . HIS A 1 408 ? -3.436 -27.625 -21.594 1 97 408 HIS A O 1
ATOM 3141 N N . GLY A 1 409 ? -4.344 -25.656 -21.406 1 97.56 409 GLY A N 1
ATOM 3142 C CA . GLY A 1 409 ? -3.926 -25.5 -20.016 1 97.56 409 GLY A CA 1
ATOM 3143 C C . GLY A 1 409 ? -4.852 -26.188 -19.031 1 97.56 409 GLY A C 1
ATOM 3144 O O . GLY A 1 409 ? -4.391 -26.828 -18.078 1 97.56 409 GLY A O 1
ATOM 3145 N N . VAL A 1 410 ? -6.164 -26.125 -19.234 1 97.94 410 VAL A N 1
ATOM 3146 C CA . VAL A 1 410 ? -7.152 -26.516 -18.234 1 97.94 410 VAL A CA 1
ATOM 3147 C C . VAL A 1 410 ? -7.066 -28.016 -17.969 1 97.94 410 VAL A C 1
ATOM 3149 O O . VAL A 1 410 ? -7.035 -28.438 -16.812 1 97.94 410 VAL A O 1
ATOM 3152 N N . PRO A 1 411 ? -7.023 -28.875 -19 1 97.94 411 PRO A N 1
ATOM 3153 C CA . PRO A 1 411 ? -6.941 -30.312 -18.719 1 97.94 411 PRO A CA 1
ATOM 3154 C C . PRO A 1 411 ? -5.688 -30.688 -17.938 1 97.94 411 PRO A C 1
ATOM 3156 O O . PRO A 1 411 ? -5.742 -31.547 -17.047 1 97.94 411 PRO A O 1
ATOM 3159 N N . ILE A 1 412 ? -4.586 -30.078 -18.234 1 98.25 412 ILE A N 1
ATOM 3160 C CA . ILE A 1 412 ? -3.334 -30.359 -17.547 1 98.25 412 ILE A CA 1
ATOM 3161 C C . ILE A 1 412 ? -3.449 -29.953 -16.078 1 98.25 412 ILE A C 1
ATOM 3163 O O . ILE A 1 412 ? -3.131 -30.734 -15.18 1 98.25 412 ILE A O 1
ATOM 3167 N N . MET A 1 413 ? -3.912 -28.734 -15.852 1 98.62 413 MET A N 1
ATOM 3168 C CA . MET A 1 413 ? -4.008 -28.219 -14.492 1 98.62 413 MET A CA 1
ATOM 3169 C C . MET A 1 413 ? -5.082 -28.953 -13.703 1 98.62 413 MET A C 1
ATOM 3171 O O . MET A 1 413 ? -5 -29.047 -12.477 1 98.62 413 MET A O 1
ATOM 3175 N N . TRP A 1 414 ? -6.105 -29.406 -14.43 1 98.62 414 TRP A N 1
ATOM 3176 C CA . TRP A 1 414 ? -7.113 -30.219 -13.773 1 98.62 414 TRP A CA 1
ATOM 3177 C C . TRP A 1 414 ? -6.492 -31.5 -13.203 1 98.62 414 TRP A C 1
ATOM 3179 O O . TRP A 1 414 ? -6.715 -31.828 -12.039 1 98.62 414 TRP A O 1
ATOM 3189 N N . GLY A 1 415 ? -5.719 -32.188 -13.992 1 98.56 415 GLY A N 1
ATOM 3190 C CA . GLY A 1 415 ? -4.984 -33.344 -13.5 1 98.56 415 GLY A CA 1
ATOM 3191 C C . GLY A 1 415 ? -4.059 -33.031 -12.344 1 98.56 415 GLY A C 1
ATOM 3192 O O . GLY A 1 415 ? -4.004 -33.75 -11.352 1 98.56 415 GLY A O 1
ATOM 3193 N N . VAL A 1 416 ? -3.338 -31.922 -12.484 1 98.81 416 VAL A N 1
ATOM 3194 C CA . VAL A 1 416 ? -2.432 -31.469 -11.438 1 98.81 416 VAL A CA 1
ATOM 3195 C C . VAL A 1 416 ? -3.213 -31.234 -10.148 1 98.81 416 VAL A C 1
ATOM 3197 O O . VAL A 1 416 ? -2.75 -31.578 -9.062 1 98.81 416 VAL A O 1
ATOM 3200 N N . SER A 1 417 ? -4.375 -30.625 -10.273 1 98.75 417 SER A N 1
ATOM 3201 C CA . SER A 1 417 ? -5.184 -30.297 -9.102 1 98.75 417 SER A CA 1
ATOM 3202 C C . SER A 1 417 ? -5.633 -31.562 -8.375 1 98.75 417 SER A C 1
ATOM 3204 O O . SER A 1 417 ? -5.672 -31.594 -7.141 1 98.75 417 SER A O 1
ATOM 3206 N N . ILE A 1 418 ? -5.996 -32.594 -9.102 1 98.62 418 ILE A N 1
ATOM 3207 C CA . ILE A 1 418 ? -6.414 -33.844 -8.484 1 98.62 418 ILE A CA 1
ATOM 3208 C C . ILE A 1 418 ? -5.246 -34.469 -7.711 1 98.62 418 ILE A C 1
ATOM 3210 O O . ILE A 1 418 ? -5.402 -34.875 -6.559 1 98.62 418 ILE A O 1
ATOM 3214 N N . ILE A 1 419 ? -4.082 -34.469 -8.312 1 98.75 419 ILE A N 1
ATOM 3215 C CA . ILE A 1 419 ? -2.902 -35.031 -7.664 1 98.75 419 ILE A CA 1
ATOM 3216 C C . ILE A 1 419 ? -2.527 -34.188 -6.449 1 98.75 419 ILE A C 1
ATOM 3218 O O . ILE A 1 419 ? -2.246 -34.719 -5.375 1 98.75 419 ILE A O 1
ATOM 3222 N N . ASN A 1 420 ? -2.527 -32.844 -6.602 1 98.81 420 ASN A N 1
ATOM 3223 C CA . ASN A 1 420 ? -2.129 -31.969 -5.508 1 98.81 420 ASN A CA 1
ATOM 3224 C C . ASN A 1 420 ? -3.139 -32 -4.363 1 98.81 420 ASN A C 1
ATOM 3226 O O . ASN A 1 420 ? -2.777 -31.797 -3.205 1 98.81 420 ASN A O 1
ATOM 3230 N N . GLU A 1 421 ? -4.426 -32.281 -4.699 1 98.69 421 GLU A N 1
ATOM 3231 C CA . GLU A 1 421 ? -5.402 -32.438 -3.623 1 98.69 421 GLU A CA 1
ATOM 3232 C C . GLU A 1 421 ? -5.152 -33.719 -2.838 1 98.69 421 GLU A C 1
ATOM 3234 O O . GLU A 1 421 ? -5.383 -33.75 -1.629 1 98.69 421 GLU A O 1
ATOM 3239 N N . LEU A 1 422 ? -4.754 -34.719 -3.502 1 98.31 422 LEU A N 1
ATOM 3240 C CA . LEU A 1 422 ? -4.355 -35.938 -2.803 1 98.31 422 LEU A CA 1
ATOM 3241 C C . LEU A 1 422 ? -3.16 -35.656 -1.895 1 98.31 422 LEU A C 1
ATOM 3243 O O . LEU A 1 422 ? -3.086 -36.219 -0.788 1 98.31 422 LEU A O 1
ATOM 3247 N N . LEU A 1 423 ? -2.232 -34.875 -2.404 1 98.5 423 LEU A N 1
ATOM 3248 C CA . LEU A 1 423 ? -1.107 -34.469 -1.563 1 98.5 423 LEU A CA 1
ATOM 3249 C C . LEU A 1 423 ? -1.588 -33.688 -0.341 1 98.5 423 LEU A C 1
ATOM 3251 O O . LEU A 1 423 ? -1.043 -33.844 0.754 1 98.5 423 LEU A O 1
ATOM 3255 N N . VAL A 1 424 ? -2.59 -32.812 -0.55 1 98.44 424 VAL A N 1
ATOM 3256 C CA . VAL A 1 424 ? -3.148 -32.062 0.566 1 98.44 424 VAL A CA 1
ATOM 3257 C C . VAL A 1 424 ? -3.641 -33.031 1.646 1 98.44 424 VAL A C 1
ATOM 3259 O O . VAL A 1 424 ? -3.373 -32.812 2.834 1 98.44 424 VAL A O 1
ATOM 3262 N N . TYR A 1 425 ? -4.34 -34.094 1.254 1 97.75 425 TYR A N 1
ATOM 3263 C CA . TYR A 1 425 ? -4.84 -35.094 2.205 1 97.75 425 TYR A CA 1
ATOM 3264 C C . TYR A 1 425 ? -3.689 -35.812 2.896 1 97.75 425 TYR A C 1
ATOM 3266 O O . TYR A 1 425 ? -3.725 -36.031 4.113 1 97.75 425 TYR A O 1
ATOM 3274 N N . CYS A 1 426 ? -2.697 -36.156 2.199 1 97.81 426 CYS A N 1
ATOM 3275 C CA . CYS A 1 426 ? -1.573 -36.906 2.744 1 97.81 426 CYS A CA 1
ATOM 3276 C C . CYS A 1 426 ? -0.829 -36.094 3.793 1 97.81 426 CYS A C 1
ATOM 3278 O O . CYS A 1 426 ? -0.385 -36.625 4.809 1 97.81 426 CYS A O 1
ATOM 3280 N N . PHE A 1 427 ? -0.715 -34.781 3.576 1 97.44 427 PHE A N 1
ATOM 3281 C CA . PHE A 1 427 ? 0.109 -33.969 4.453 1 97.44 427 PHE A CA 1
ATOM 3282 C C . PHE A 1 427 ? -0.726 -33.375 5.578 1 97.44 427 PHE A C 1
ATOM 3284 O O . PHE A 1 427 ? -0.216 -33.125 6.676 1 97.44 427 PHE A O 1
ATOM 3291 N N . PHE A 1 428 ? -1.988 -33.125 5.324 1 96.44 428 PHE A N 1
ATOM 3292 C CA . PHE A 1 428 ? -2.74 -32.344 6.293 1 96.44 428 PHE A CA 1
ATOM 3293 C C . PHE A 1 428 ? -4.016 -33.062 6.707 1 96.44 428 PHE A C 1
ATOM 3295 O O . PHE A 1 428 ? -4.75 -32.594 7.578 1 96.44 428 PHE A O 1
ATOM 3302 N N . GLY A 1 429 ? -4.305 -34.219 6.047 1 91.06 429 GLY A N 1
ATOM 3303 C CA . GLY A 1 429 ? -5.531 -34.906 6.352 1 91.06 429 GLY A CA 1
ATOM 3304 C C . GLY A 1 429 ? -5.41 -35.844 7.547 1 91.06 429 GLY A C 1
ATOM 3305 O O . GLY A 1 429 ? -4.301 -36.125 8.016 1 91.06 429 GLY A O 1
ATOM 3306 N N . MET B 1 1 ? 28.844 -1.028 32.281 1 50.81 1 MET B N 1
ATOM 3307 C CA . MET B 1 1 ? 29.844 -0.417 31.422 1 50.81 1 MET B CA 1
ATOM 3308 C C . MET B 1 1 ? 29.5 -0.653 29.953 1 50.81 1 MET B C 1
ATOM 3310 O O . MET B 1 1 ? 29.484 0.287 29.156 1 50.81 1 MET B O 1
ATOM 3314 N N . ALA B 1 2 ? 29.203 -1.871 29.625 1 57.06 2 ALA B N 1
ATOM 3315 C CA . ALA B 1 2 ? 28.812 -2.182 28.25 1 57.06 2 ALA B CA 1
ATOM 3316 C C . ALA B 1 2 ? 27.531 -1.465 27.875 1 57.06 2 ALA B C 1
ATOM 3318 O O . ALA B 1 2 ? 27.391 -0.98 26.75 1 57.06 2 ALA B O 1
ATOM 3319 N N . SER B 1 3 ? 26.766 -1.215 28.875 1 73.5 3 SER B N 1
ATOM 3320 C CA . SER B 1 3 ? 25.484 -0.552 28.641 1 73.5 3 SER B CA 1
ATOM 3321 C C . SER B 1 3 ? 25.656 0.947 28.438 1 73.5 3 SER B C 1
ATOM 3323 O O . SER B 1 3 ? 25.047 1.533 27.547 1 73.5 3 SER B O 1
ATOM 3325 N N . THR B 1 4 ? 26.609 1.505 29.109 1 79.38 4 THR B N 1
ATOM 3326 C CA . THR B 1 4 ? 26.844 2.936 28.969 1 79.38 4 THR B CA 1
ATOM 3327 C C . THR B 1 4 ? 27.531 3.232 27.641 1 79.38 4 THR B C 1
ATOM 3329 O O . THR B 1 4 ? 27.203 4.215 26.969 1 79.38 4 THR B O 1
ATOM 3332 N N . MET B 1 5 ? 28.422 2.369 27.297 1 84.88 5 MET B N 1
ATOM 3333 C CA . MET B 1 5 ? 29.109 2.539 26.016 1 84.88 5 MET B CA 1
ATOM 3334 C C . MET B 1 5 ? 28.125 2.434 24.844 1 84.88 5 MET B C 1
ATOM 3336 O O . MET B 1 5 ? 28.203 3.205 23.891 1 84.88 5 MET B O 1
ATOM 3340 N N . SER B 1 6 ? 27.266 1.539 24.984 1 87 6 SER B N 1
ATOM 3341 C CA . SER B 1 6 ? 26.266 1.374 23.938 1 87 6 SER B CA 1
ATOM 3342 C C . SER B 1 6 ? 25.359 2.6 23.844 1 87 6 SER B C 1
ATOM 3344 O O . SER B 1 6 ? 25.016 3.029 22.734 1 87 6 SER B O 1
ATOM 3346 N N . ALA B 1 7 ? 25.047 3.109 24.906 1 85.31 7 ALA B N 1
ATOM 3347 C CA . ALA B 1 7 ? 24.188 4.289 24.922 1 85.31 7 ALA B CA 1
ATOM 3348 C C . ALA B 1 7 ? 24.875 5.484 24.281 1 85.31 7 ALA B C 1
ATOM 3350 O O . ALA B 1 7 ? 24.25 6.242 23.531 1 85.31 7 ALA B O 1
ATOM 3351 N N . VAL B 1 8 ? 26.094 5.656 24.516 1 88.81 8 VAL B N 1
ATOM 3352 C CA . VAL B 1 8 ? 26.875 6.754 23.953 1 88.81 8 VAL B CA 1
ATOM 3353 C C . VAL B 1 8 ? 27 6.574 22.438 1 88.81 8 VAL B C 1
ATOM 3355 O O . VAL B 1 8 ? 26.875 7.535 21.672 1 88.81 8 VAL B O 1
ATOM 3358 N N . LEU B 1 9 ? 27.281 5.387 22.062 1 91.5 9 LEU B N 1
ATOM 3359 C CA . LEU B 1 9 ? 27.422 5.105 20.641 1 91.5 9 LEU B CA 1
ATOM 3360 C C . LEU B 1 9 ? 26.094 5.348 19.906 1 91.5 9 LEU B C 1
ATOM 3362 O O . LEU B 1 9 ? 26.094 5.836 18.766 1 91.5 9 LEU B O 1
ATOM 3366 N N . LEU B 1 10 ? 25.062 4.926 20.562 1 89.56 10 LEU B N 1
ATOM 3367 C CA . LEU B 1 10 ? 23.75 5.156 19.969 1 89.56 10 LEU B CA 1
ATOM 3368 C C . LEU B 1 10 ? 23.469 6.648 19.812 1 89.56 10 LEU B C 1
ATOM 3370 O O . LEU B 1 10 ? 22.938 7.086 18.797 1 89.56 10 LEU B O 1
ATOM 3374 N N . LEU B 1 11 ? 23.859 7.41 20.75 1 87.69 11 LEU B N 1
ATOM 3375 C CA . LEU B 1 11 ? 23.688 8.859 20.688 1 87.69 11 LEU B CA 1
ATOM 3376 C C . LEU B 1 11 ? 24.547 9.469 19.594 1 87.69 11 LEU B C 1
ATOM 3378 O O . LEU B 1 11 ? 24.125 10.391 18.906 1 87.69 11 LEU B O 1
ATOM 3382 N N . LEU B 1 12 ? 25.719 9.008 19.422 1 91.75 12 LEU B N 1
ATOM 3383 C CA . LEU B 1 12 ? 26.625 9.5 18.375 1 91.75 12 LEU B CA 1
ATOM 3384 C C . LEU B 1 12 ? 26.078 9.203 16.984 1 91.75 12 LEU B C 1
ATOM 3386 O O . LEU B 1 12 ? 26.172 10.031 16.094 1 91.75 12 LEU B O 1
ATOM 3390 N N . THR B 1 13 ? 25.547 8.008 16.859 1 92 13 THR B N 1
ATOM 3391 C CA . THR B 1 13 ? 24.969 7.664 15.57 1 92 13 THR B CA 1
ATOM 3392 C C . THR B 1 13 ? 23.75 8.539 15.273 1 92 13 THR B C 1
ATOM 3394 O O . THR B 1 13 ? 23.469 8.859 14.117 1 92 13 THR B O 1
ATOM 3397 N N . PHE B 1 14 ? 23.078 8.836 16.328 1 87 14 PHE B N 1
ATOM 3398 C CA . PHE B 1 14 ? 21.922 9.711 16.172 1 87 14 PHE B CA 1
ATOM 3399 C C . PHE B 1 14 ? 22.344 11.094 15.703 1 87 14 PHE B C 1
ATOM 3401 O O . PHE B 1 14 ? 21.734 11.672 14.812 1 87 14 PHE B O 1
ATOM 3408 N N . VAL B 1 15 ? 23.344 11.633 16.203 1 89.62 15 VAL B N 1
ATOM 3409 C CA . VAL B 1 15 ? 23.891 12.93 15.797 1 89.62 15 VAL B CA 1
ATOM 3410 C C . VAL B 1 15 ? 24.391 12.859 14.359 1 89.62 15 VAL B C 1
ATOM 3412 O O . VAL B 1 15 ? 24.156 13.789 13.57 1 89.62 15 VAL B O 1
ATOM 3415 N N . GLY B 1 16 ? 25.094 11.828 14.07 1 91.44 16 GLY B N 1
ATOM 3416 C CA . GLY B 1 16 ? 25.516 11.617 12.695 1 91.44 16 GLY B CA 1
ATOM 3417 C C . GLY B 1 16 ? 24.359 11.555 11.719 1 91.44 16 GLY B C 1
ATOM 3418 O O . GLY B 1 16 ? 24.453 12.07 10.594 1 91.44 16 GLY B O 1
ATOM 3419 N N . PHE B 1 17 ? 23.281 10.953 12.172 1 91.25 17 PHE B N 1
ATOM 3420 C CA . PHE B 1 17 ? 22.078 10.859 11.352 1 91.25 17 PHE B CA 1
ATOM 3421 C C . PHE B 1 17 ? 21.484 12.242 11.094 1 91.25 17 PHE B C 1
ATOM 3423 O O . PHE B 1 17 ? 21.094 12.547 9.969 1 91.25 17 PHE B O 1
ATOM 3430 N N . ILE B 1 18 ? 21.453 13.039 12.078 1 87.12 18 ILE B N 1
ATOM 3431 C CA . ILE B 1 18 ? 20.938 14.398 11.938 1 87.12 18 ILE B CA 1
ATOM 3432 C C . ILE B 1 18 ? 21.797 15.156 10.922 1 87.12 18 ILE B C 1
ATOM 3434 O O . ILE B 1 18 ? 21.266 15.859 10.055 1 87.12 18 ILE B O 1
ATOM 3438 N N . TYR B 1 19 ? 23.062 15.008 10.977 1 89.75 19 TYR B N 1
ATOM 3439 C CA . TYR B 1 19 ? 23.969 15.648 10.031 1 89.75 19 TYR B CA 1
ATOM 3440 C C . TYR B 1 19 ? 23.703 15.164 8.609 1 89.75 19 TYR B C 1
ATOM 3442 O O . TYR B 1 19 ? 23.672 15.969 7.672 1 89.75 19 TYR B O 1
ATOM 3450 N N . TYR B 1 20 ? 23.5 13.883 8.484 1 91.25 20 TYR B N 1
ATOM 3451 C CA . TYR B 1 20 ? 23.203 13.273 7.188 1 91.25 20 TYR B CA 1
ATOM 3452 C C . TYR B 1 20 ? 21.953 13.883 6.574 1 91.25 20 TYR B C 1
ATOM 3454 O O . TYR B 1 20 ? 21.938 14.227 5.387 1 91.25 20 TYR B O 1
ATOM 3462 N N . ILE B 1 21 ? 20.938 14.062 7.371 1 86.5 21 ILE B N 1
ATOM 3463 C CA . ILE B 1 21 ? 19.656 14.562 6.891 1 86.5 21 ILE B CA 1
ATOM 3464 C C . ILE B 1 21 ? 19.797 16.031 6.496 1 86.5 21 ILE B C 1
ATOM 3466 O O . ILE B 1 21 ? 19.297 16.453 5.445 1 86.5 21 ILE B O 1
ATOM 3470 N N . VAL B 1 22 ? 20.5 16.797 7.277 1 82.19 22 VAL B N 1
ATOM 3471 C CA . VAL B 1 22 ? 20.672 18.219 7.035 1 82.19 22 VAL B CA 1
ATOM 3472 C C . VAL B 1 22 ? 21.484 18.453 5.766 1 82.19 22 VAL B C 1
ATOM 3474 O O . VAL B 1 22 ? 21.266 19.422 5.035 1 82.19 22 VAL B O 1
ATOM 3477 N N . LYS B 1 23 ? 22.328 17.516 5.414 1 87.56 23 LYS B N 1
ATOM 3478 C CA . LYS B 1 23 ? 23.141 17.625 4.215 1 87.56 23 LYS B CA 1
ATOM 3479 C C . LYS B 1 23 ? 22.391 17.156 2.979 1 87.56 23 LYS B C 1
ATOM 3481 O O . LYS B 1 23 ? 22.938 17.156 1.872 1 87.56 23 LYS B O 1
ATOM 3486 N N . GLY B 1 24 ? 21.203 16.703 3.23 1 83.25 24 GLY B N 1
ATOM 3487 C CA . GLY B 1 24 ? 20.359 16.375 2.096 1 83.25 24 GLY B CA 1
ATOM 3488 C C . GLY B 1 24 ? 20.375 14.898 1.756 1 83.25 24 GLY B C 1
ATOM 3489 O O . GLY B 1 24 ? 20.078 14.516 0.622 1 83.25 24 GLY B O 1
ATOM 3490 N N . GLY B 1 25 ? 20.734 14.148 2.652 1 89.56 25 GLY B N 1
ATOM 3491 C CA . GLY B 1 25 ? 20.734 12.711 2.416 1 89.56 25 GLY B CA 1
ATOM 3492 C C . GLY B 1 25 ? 19.328 12.133 2.283 1 89.56 25 GLY B C 1
ATOM 3493 O O . GLY B 1 25 ? 18.359 12.734 2.748 1 89.56 25 GLY B O 1
ATOM 3494 N N . ASN B 1 26 ? 19.25 11.008 1.58 1 92.75 26 ASN B N 1
ATOM 3495 C CA . ASN B 1 26 ? 17.969 10.336 1.409 1 92.75 26 ASN B CA 1
ATOM 3496 C C . ASN B 1 26 ? 17.453 9.758 2.727 1 92.75 26 ASN B C 1
ATOM 3498 O O . ASN B 1 26 ? 18.141 8.938 3.352 1 92.75 26 ASN B O 1
ATOM 3502 N N . LEU B 1 27 ? 16.312 10.133 3.102 1 91.38 27 LEU B N 1
ATOM 3503 C CA . LEU B 1 27 ? 15.758 9.789 4.41 1 91.38 27 LEU B CA 1
ATOM 3504 C C . LEU B 1 27 ? 15.484 8.289 4.504 1 91.38 27 LEU B C 1
ATOM 3506 O O . LEU B 1 27 ? 15.742 7.672 5.535 1 91.38 27 LEU B O 1
ATOM 3510 N N . MET B 1 28 ? 14.914 7.711 3.49 1 94.94 28 MET B N 1
ATOM 3511 C CA . MET B 1 28 ? 14.594 6.285 3.486 1 94.94 28 MET B CA 1
ATOM 3512 C C . MET B 1 28 ? 15.844 5.445 3.738 1 94.94 28 MET B C 1
ATOM 3514 O O . MET B 1 28 ? 15.836 4.562 4.598 1 94.94 28 MET B O 1
ATOM 3518 N N . ILE B 1 29 ? 16.906 5.73 3.037 1 96.12 29 ILE B N 1
ATOM 3519 C CA . ILE B 1 29 ? 18.172 5.02 3.186 1 96.12 29 ILE B CA 1
ATOM 3520 C C . ILE B 1 29 ? 18.75 5.266 4.578 1 96.12 29 ILE B C 1
ATOM 3522 O O . ILE B 1 29 ? 19.219 4.336 5.242 1 96.12 29 ILE B O 1
ATOM 3526 N N . GLY B 1 30 ? 18.719 6.488 4.961 1 94.94 30 GLY B N 1
ATOM 3527 C CA . GLY B 1 30 ? 19.234 6.844 6.277 1 94.94 30 GLY B CA 1
ATOM 3528 C C . GLY B 1 30 ? 18.578 6.066 7.402 1 94.94 30 GLY B C 1
ATOM 3529 O O . GLY B 1 30 ? 19.266 5.496 8.25 1 94.94 30 GLY B O 1
ATOM 3530 N N . PHE B 1 31 ? 17.266 6.008 7.434 1 95.38 31 PHE B N 1
ATOM 3531 C CA . PHE B 1 31 ? 16.531 5.324 8.492 1 95.38 31 PHE B CA 1
ATOM 3532 C C . PHE B 1 31 ? 16.797 3.822 8.445 1 95.38 31 PHE B C 1
ATOM 3534 O O . PHE B 1 31 ? 16.875 3.166 9.484 1 95.38 31 PHE B O 1
ATOM 3541 N N . PHE B 1 32 ? 16.844 3.299 7.266 1 97.44 32 PHE B N 1
ATOM 3542 C CA . PHE B 1 32 ? 17.109 1.871 7.141 1 97.44 32 PHE B CA 1
ATOM 3543 C C . PHE B 1 32 ? 18.484 1.524 7.699 1 97.44 32 PHE B C 1
ATOM 3545 O O . PHE B 1 32 ? 18.625 0.546 8.438 1 97.44 32 PHE B O 1
ATOM 3552 N N . VAL B 1 33 ? 19.516 2.291 7.344 1 96.81 33 VAL B N 1
ATOM 3553 C CA . VAL B 1 33 ? 20.859 2.084 7.848 1 96.81 33 VAL B CA 1
ATOM 3554 C C . VAL B 1 33 ? 20.891 2.258 9.367 1 96.81 33 VAL B C 1
ATOM 3556 O O . VAL B 1 33 ? 21.547 1.501 10.07 1 96.81 33 VAL B O 1
ATOM 3559 N N . MET B 1 34 ? 20.172 3.227 9.836 1 95.69 34 MET B N 1
ATOM 3560 C CA . MET B 1 34 ? 20.094 3.463 11.273 1 95.69 34 MET B CA 1
ATOM 3561 C C . MET B 1 34 ? 19.469 2.268 11.992 1 95.69 34 MET B C 1
ATOM 3563 O O . MET B 1 34 ? 19.859 1.932 13.109 1 95.69 34 MET B O 1
ATOM 3567 N N . ALA B 1 35 ? 18.422 1.679 11.391 1 96.38 35 ALA B N 1
ATOM 3568 C CA . ALA B 1 35 ? 17.812 0.484 11.969 1 96.38 35 ALA B CA 1
ATOM 3569 C C . ALA B 1 35 ? 18.844 -0.62 12.156 1 96.38 35 ALA B C 1
ATOM 3571 O O . ALA B 1 35 ? 18.891 -1.262 13.211 1 96.38 35 ALA B O 1
ATOM 3572 N N . ILE B 1 36 ? 19.688 -0.821 11.18 1 96.69 36 ILE B N 1
ATOM 3573 C CA . ILE B 1 36 ? 20.719 -1.844 11.227 1 96.69 36 ILE B CA 1
ATOM 3574 C C . ILE B 1 36 ? 21.766 -1.463 12.273 1 96.69 36 ILE B C 1
ATOM 3576 O O . ILE B 1 36 ? 22.141 -2.283 13.117 1 96.69 36 ILE B O 1
ATOM 3580 N N . LEU B 1 37 ? 22.266 -0.2 12.25 1 96.5 37 LEU B N 1
ATOM 3581 C CA . LEU B 1 37 ? 23.281 0.272 13.172 1 96.5 37 LEU B CA 1
ATOM 3582 C C . LEU B 1 37 ? 22.828 0.136 14.625 1 96.5 37 LEU B C 1
ATOM 3584 O O . LEU B 1 37 ? 23.578 -0.316 15.484 1 96.5 37 LEU B O 1
ATOM 3588 N N . TRP B 1 38 ? 21.609 0.536 14.859 1 95.06 38 TRP B N 1
ATOM 3589 C CA . TRP B 1 38 ? 21.094 0.491 16.219 1 95.06 38 TRP B CA 1
ATOM 3590 C C . TRP B 1 38 ? 20.906 -0.95 16.688 1 95.06 38 TRP B C 1
ATOM 3592 O O . TRP B 1 38 ? 21.062 -1.256 17.875 1 95.06 38 TRP B O 1
ATOM 3602 N N . ALA B 1 39 ? 20.531 -1.826 15.781 1 96 39 ALA B N 1
ATOM 3603 C CA . ALA B 1 39 ? 20.422 -3.244 16.125 1 96 39 ALA B CA 1
ATOM 3604 C C . ALA B 1 39 ? 21.797 -3.812 16.5 1 96 39 ALA B C 1
ATOM 3606 O O . ALA B 1 39 ? 21.906 -4.57 17.469 1 96 39 ALA B O 1
ATOM 3607 N N . VAL B 1 40 ? 22.812 -3.436 15.781 1 95.5 40 VAL B N 1
ATOM 3608 C CA . VAL B 1 40 ? 24.156 -3.957 16 1 95.5 40 VAL B CA 1
ATOM 3609 C C . VAL B 1 40 ? 24.75 -3.352 17.266 1 95.5 40 VAL B C 1
ATOM 3611 O O . VAL B 1 40 ? 25.234 -4.074 18.141 1 95.5 40 VAL B O 1
ATOM 3614 N N . ILE B 1 41 ? 24.703 -2.051 17.359 1 94.62 41 ILE B N 1
ATOM 3615 C CA . ILE B 1 41 ? 25.266 -1.354 18.5 1 94.62 41 ILE B CA 1
ATOM 3616 C C . ILE B 1 41 ? 24.531 -1.764 19.781 1 94.62 41 ILE B C 1
ATOM 3618 O O . ILE B 1 41 ? 25.156 -1.93 20.828 1 94.62 41 ILE B O 1
ATOM 3622 N N . GLY B 1 42 ? 23.203 -1.885 19.688 1 92.62 42 GLY B N 1
ATOM 3623 C CA . GLY B 1 42 ? 22.406 -2.307 20.828 1 92.62 42 GLY B CA 1
ATOM 3624 C C . GLY B 1 42 ? 22.562 -3.779 21.141 1 92.62 42 GLY B C 1
ATOM 3625 O O . GLY B 1 42 ? 22.047 -4.25 22.172 1 92.62 42 GLY B O 1
ATOM 3626 N N . GLN B 1 43 ? 23.25 -4.52 20.312 1 92.81 43 GLN B N 1
ATOM 3627 C CA . GLN B 1 43 ? 23.516 -5.941 20.484 1 92.81 43 GLN B CA 1
ATOM 3628 C C . GLN B 1 43 ? 22.219 -6.738 20.594 1 92.81 43 GLN B C 1
ATOM 3630 O O . GLN B 1 43 ? 22.062 -7.57 21.5 1 92.81 43 GLN B O 1
ATOM 3635 N N . ILE B 1 44 ? 21.328 -6.367 19.828 1 93.25 44 ILE B N 1
ATOM 3636 C CA . ILE B 1 44 ? 20.094 -7.129 19.75 1 93.25 44 ILE B CA 1
ATOM 3637 C C . ILE B 1 44 ? 20.359 -8.5 19.141 1 93.25 44 ILE B C 1
ATOM 3639 O O . ILE B 1 44 ? 21.016 -8.602 18.094 1 93.25 44 ILE B O 1
ATOM 3643 N N . PRO B 1 45 ? 19.875 -9.547 19.75 1 93.38 45 PRO B N 1
ATOM 3644 C CA . PRO B 1 45 ? 20.109 -10.883 19.203 1 93.38 45 PRO B CA 1
ATOM 3645 C C . PRO B 1 45 ? 19.562 -11.039 17.781 1 93.38 45 PRO B C 1
ATOM 3647 O O . PRO B 1 45 ? 18.516 -10.484 17.453 1 93.38 45 PRO B O 1
ATOM 3650 N N . ALA B 1 46 ? 20.188 -11.812 17.047 1 88.12 46 ALA B N 1
ATOM 3651 C CA . ALA B 1 46 ? 19.891 -11.961 15.633 1 88.12 46 ALA B CA 1
ATOM 3652 C C . ALA B 1 46 ? 18.469 -12.438 15.406 1 88.12 46 ALA B C 1
ATOM 3654 O O . ALA B 1 46 ? 17.797 -12 14.469 1 88.12 46 ALA B O 1
ATOM 3655 N N . ASP B 1 47 ? 18.094 -13.375 16.141 1 86.19 47 ASP B N 1
ATOM 3656 C CA . ASP B 1 47 ? 16.75 -13.906 15.992 1 86.19 47 ASP B CA 1
ATOM 3657 C C . ASP B 1 47 ? 15.695 -12.852 16.328 1 86.19 47 ASP B C 1
ATOM 3659 O O . ASP B 1 47 ? 14.633 -12.805 15.711 1 86.19 47 ASP B O 1
ATOM 3663 N N . GLN B 1 48 ? 16.047 -11.953 17.203 1 93.94 48 GLN B N 1
ATOM 3664 C CA . GLN B 1 48 ? 15.133 -10.891 17.609 1 93.94 48 GLN B CA 1
ATOM 3665 C C . GLN B 1 48 ? 15.164 -9.734 16.625 1 93.94 48 GLN B C 1
ATOM 3667 O O . GLN B 1 48 ? 14.141 -9.086 16.375 1 93.94 48 GLN B O 1
ATOM 3672 N N . VAL B 1 49 ? 16.328 -9.562 16.047 1 95.94 49 VAL B N 1
ATOM 3673 C CA . VAL B 1 49 ? 16.484 -8.445 15.125 1 95.94 49 VAL B CA 1
ATOM 3674 C C . VAL B 1 49 ? 15.57 -8.641 13.914 1 95.94 49 VAL B C 1
ATOM 3676 O O . VAL B 1 49 ? 14.859 -7.719 13.516 1 95.94 49 VAL B O 1
ATOM 3679 N N . ILE B 1 50 ? 15.516 -9.852 13.375 1 96.19 50 ILE B N 1
ATOM 3680 C CA . ILE B 1 50 ? 14.758 -10.133 12.156 1 96.19 50 ILE B CA 1
ATOM 3681 C C . ILE B 1 50 ? 13.266 -9.969 12.438 1 96.19 50 ILE B C 1
ATOM 3683 O O . ILE B 1 50 ? 12.547 -9.359 11.641 1 96.19 50 ILE B O 1
ATOM 3687 N N . GLN B 1 51 ? 12.852 -10.414 13.555 1 95.69 51 GLN B N 1
ATOM 3688 C CA . GLN B 1 51 ? 11.422 -10.406 13.875 1 95.69 51 GLN B CA 1
ATOM 3689 C C . GLN B 1 51 ? 11 -9.078 14.484 1 95.69 51 GLN B C 1
ATOM 3691 O O . GLN B 1 51 ? 10.008 -8.484 14.055 1 95.69 51 GLN B O 1
ATOM 3696 N N . LYS B 1 52 ? 11.766 -8.531 15.375 1 95.75 52 LYS B N 1
ATOM 3697 C CA . LYS B 1 52 ? 11.297 -7.426 16.203 1 95.75 52 LYS B CA 1
ATOM 3698 C C . LYS B 1 52 ? 11.727 -6.082 15.625 1 95.75 52 LYS B C 1
ATOM 3700 O O . LYS B 1 52 ? 11.18 -5.039 15.984 1 95.75 52 LYS B O 1
ATOM 3705 N N . VAL B 1 53 ? 12.688 -6.07 14.734 1 96.56 53 VAL B N 1
ATOM 3706 C CA . VAL B 1 53 ? 13.156 -4.82 14.148 1 96.56 53 VAL B CA 1
ATOM 3707 C C . VAL B 1 53 ? 12.625 -4.688 12.727 1 96.56 53 VAL B C 1
ATOM 3709 O O . VAL B 1 53 ? 12.18 -3.609 12.32 1 96.56 53 VAL B O 1
ATOM 3712 N N . PHE B 1 54 ? 12.562 -5.789 12.023 1 97.25 54 PHE B N 1
ATOM 3713 C CA . PHE B 1 54 ? 12.281 -5.664 10.594 1 97.25 54 PHE B CA 1
ATOM 3714 C C . PHE B 1 54 ? 10.883 -6.188 10.273 1 97.25 54 PHE B C 1
ATOM 3716 O O . PHE B 1 54 ? 10.086 -5.496 9.633 1 97.25 54 PHE B O 1
ATOM 3723 N N . ALA B 1 55 ? 10.477 -7.281 10.758 1 96.5 55 ALA B N 1
ATOM 3724 C CA . ALA B 1 55 ? 9.234 -7.918 10.336 1 96.5 55 ALA B CA 1
ATOM 3725 C C . ALA B 1 55 ? 8.031 -7.324 11.07 1 96.5 55 ALA B C 1
ATOM 3727 O O . ALA B 1 55 ? 7.164 -6.707 10.453 1 96.5 55 ALA B O 1
ATOM 3728 N N . GLU B 1 56 ? 8.031 -7.434 12.391 1 96.44 56 GLU B N 1
ATOM 3729 C CA . GLU B 1 56 ? 6.859 -7.086 13.195 1 96.44 56 GLU B CA 1
ATOM 3730 C C . GLU B 1 56 ? 6.523 -5.602 13.062 1 96.44 56 GLU B C 1
ATOM 3732 O O . GLU B 1 56 ? 5.363 -5.242 12.852 1 96.44 56 GLU B O 1
ATOM 3737 N N . PRO B 1 57 ? 7.539 -4.723 13.148 1 95.81 57 PRO B N 1
ATOM 3738 C CA . PRO B 1 57 ? 7.184 -3.307 13.023 1 95.81 57 PRO B CA 1
ATOM 3739 C C . PRO B 1 57 ? 6.555 -2.975 11.672 1 95.81 57 PRO B C 1
ATOM 3741 O O . PRO B 1 57 ? 5.559 -2.246 11.617 1 95.81 57 PRO B O 1
ATOM 3744 N N . ALA B 1 58 ? 7.094 -3.504 10.633 1 96.94 58 ALA B N 1
ATOM 3745 C CA . ALA B 1 58 ? 6.562 -3.262 9.297 1 96.94 58 ALA B CA 1
ATOM 3746 C C . ALA B 1 58 ? 5.141 -3.799 9.164 1 96.94 58 ALA B C 1
ATOM 3748 O O . ALA B 1 58 ? 4.258 -3.111 8.648 1 96.94 58 ALA B O 1
ATOM 3749 N N . LEU B 1 59 ? 4.938 -4.961 9.602 1 96.75 59 LEU B N 1
ATOM 3750 C CA . LEU B 1 59 ? 3.633 -5.602 9.484 1 96.75 59 LEU B CA 1
ATOM 3751 C C . LEU B 1 59 ? 2.602 -4.906 10.367 1 96.75 59 LEU B C 1
ATOM 3753 O O . LEU B 1 59 ? 1.454 -4.719 9.961 1 96.75 59 LEU B O 1
ATOM 3757 N N . ASN B 1 60 ? 3.023 -4.52 11.586 1 95.75 60 ASN B N 1
ATOM 3758 C CA . ASN B 1 60 ? 2.123 -3.834 12.508 1 95.75 60 ASN B CA 1
ATOM 3759 C C . ASN B 1 60 ? 1.729 -2.455 11.984 1 95.75 60 ASN B C 1
ATOM 3761 O O . ASN B 1 60 ? 0.734 -1.88 12.43 1 95.75 60 ASN B O 1
ATOM 3765 N N . TYR B 1 61 ? 2.516 -1.951 11.055 1 96.94 61 TYR B N 1
ATOM 3766 C CA . TYR B 1 61 ? 2.225 -0.652 10.461 1 96.94 61 TYR B CA 1
ATOM 3767 C C . TYR B 1 61 ? 1.303 -0.798 9.258 1 96.94 61 TYR B C 1
ATOM 3769 O O . TYR B 1 61 ? 0.896 0.198 8.656 1 96.94 61 TYR B O 1
ATOM 3777 N N . GLY B 1 62 ? 0.934 -2.016 8.914 1 97.31 62 GLY B N 1
ATOM 3778 C CA . GLY B 1 62 ? 0.081 -2.322 7.773 1 97.31 62 GLY B CA 1
ATOM 3779 C C . GLY B 1 62 ? -1.231 -1.562 7.789 1 97.31 62 GLY B C 1
ATOM 3780 O O . GLY B 1 62 ? -1.591 -0.912 6.805 1 97.31 62 GLY B O 1
ATOM 3781 N N . PRO B 1 63 ? -1.923 -1.595 8.883 1 96.88 63 PRO B N 1
ATOM 3782 C CA . PRO B 1 63 ? -3.188 -0.859 8.945 1 96.88 63 PRO B CA 1
ATOM 3783 C C . PRO B 1 63 ? -3.021 0.627 8.633 1 96.88 63 PRO B C 1
ATOM 3785 O O . PRO B 1 63 ? -3.873 1.221 7.965 1 96.88 63 PRO B O 1
ATOM 3788 N N . THR B 1 64 ? -1.937 1.212 9.086 1 96.56 64 THR B N 1
ATOM 3789 C CA . THR B 1 64 ? -1.674 2.621 8.812 1 96.56 64 THR B CA 1
ATOM 3790 C C . THR B 1 64 ? -1.534 2.867 7.316 1 96.56 64 THR B C 1
ATOM 3792 O O . THR B 1 64 ? -2.014 3.879 6.801 1 96.56 64 THR B O 1
ATOM 3795 N N . ILE B 1 65 ? -0.908 1.933 6.637 1 97.62 65 ILE B N 1
ATOM 3796 C CA . ILE B 1 65 ? -0.736 2.064 5.195 1 97.62 65 ILE B CA 1
ATOM 3797 C C . ILE B 1 65 ? -2.098 2.021 4.508 1 97.62 65 ILE B C 1
ATOM 3799 O O . ILE B 1 65 ? -2.318 2.713 3.51 1 97.62 65 ILE B O 1
ATOM 3803 N N . ILE B 1 66 ? -3.021 1.261 5.031 1 97.75 66 ILE B N 1
ATOM 3804 C CA . ILE B 1 66 ? -4.363 1.209 4.461 1 97.75 66 ILE B CA 1
ATOM 3805 C C . ILE B 1 66 ? -5.039 2.57 4.602 1 97.75 66 ILE B C 1
ATOM 3807 O O . ILE B 1 66 ? -5.664 3.062 3.662 1 97.75 66 ILE B O 1
ATOM 3811 N N . TYR B 1 67 ? -4.867 3.201 5.758 1 96.75 67 TYR B N 1
ATOM 3812 C CA . TYR B 1 67 ? -5.414 4.539 5.953 1 96.75 67 TYR B CA 1
ATOM 3813 C C . TYR B 1 67 ? -4.84 5.52 4.938 1 96.75 67 TYR B C 1
ATOM 3815 O O . TYR B 1 67 ? -5.566 6.355 4.395 1 96.75 67 TYR B O 1
ATOM 3823 N N . ILE B 1 68 ? -3.588 5.43 4.719 1 96.5 68 ILE B N 1
ATOM 3824 C CA . ILE B 1 68 ? -2.902 6.344 3.812 1 96.5 68 ILE B CA 1
ATOM 3825 C C . ILE B 1 68 ? -3.408 6.137 2.387 1 96.5 68 ILE B C 1
ATOM 3827 O O . ILE B 1 68 ? -3.654 7.105 1.663 1 96.5 68 ILE B O 1
ATOM 3831 N N . ILE B 1 69 ? -3.6 4.895 2.025 1 97.56 69 ILE B N 1
ATOM 3832 C CA . ILE B 1 69 ? -4.078 4.562 0.688 1 97.56 69 ILE B CA 1
ATOM 3833 C C . ILE B 1 69 ? -5.473 5.148 0.478 1 97.56 69 ILE B C 1
ATOM 3835 O O . ILE B 1 69 ? -5.719 5.836 -0.516 1 97.56 69 ILE B O 1
ATOM 3839 N N . PHE B 1 70 ? -6.367 4.949 1.382 1 97.75 70 PHE B N 1
ATOM 3840 C CA . PHE B 1 70 ? -7.73 5.445 1.247 1 97.75 70 PHE B CA 1
ATOM 3841 C C . PHE B 1 70 ? -7.77 6.965 1.337 1 97.75 70 PHE B C 1
ATOM 3843 O O . PHE B 1 70 ? -8.57 7.613 0.657 1 97.75 70 PHE B O 1
ATOM 3850 N N . GLY B 1 71 ? -6.945 7.496 2.199 1 96.19 71 GLY B N 1
ATOM 3851 C CA . GLY B 1 71 ? -6.855 8.945 2.279 1 96.19 71 GLY B CA 1
ATOM 3852 C C . GLY B 1 71 ? -6.367 9.586 0.993 1 96.19 71 GLY B C 1
ATOM 3853 O O . GLY B 1 71 ? -6.906 10.602 0.557 1 96.19 71 GLY B O 1
ATOM 3854 N N . SER B 1 72 ? -5.348 8.977 0.48 1 95.94 72 SER B N 1
ATOM 3855 C CA . SER B 1 72 ? -4.82 9.477 -0.784 1 95.94 72 SER B CA 1
ATOM 3856 C C . SER B 1 72 ? -5.848 9.352 -1.903 1 95.94 72 SER B C 1
ATOM 3858 O O . SER B 1 72 ? -5.98 10.25 -2.738 1 95.94 72 SER B O 1
ATOM 3860 N N . TRP B 1 73 ? -6.535 8.25 -1.959 1 97.56 73 TRP B N 1
ATOM 3861 C CA . TRP B 1 73 ? -7.574 8.047 -2.963 1 97.56 73 TRP B CA 1
ATOM 3862 C C . TRP B 1 73 ? -8.672 9.094 -2.826 1 97.56 73 TRP B C 1
ATOM 3864 O O . TRP B 1 73 ? -9.117 9.672 -3.82 1 97.56 73 TRP B O 1
ATOM 3874 N N . PHE B 1 74 ? -9.109 9.336 -1.64 1 97.56 74 PHE B N 1
ATOM 3875 C CA . PHE B 1 74 ? -10.117 10.359 -1.385 1 97.56 74 PHE B CA 1
ATOM 3876 C C . PHE B 1 74 ? -9.648 11.719 -1.896 1 97.56 74 PHE B C 1
ATOM 3878 O O . PHE B 1 74 ? -10.406 12.422 -2.57 1 97.56 74 PHE B O 1
ATOM 3885 N N . GLY B 1 75 ? -8.43 12.078 -1.559 1 94.88 75 GLY B N 1
ATOM 3886 C CA . GLY B 1 75 ? -7.875 13.336 -2.035 1 94.88 75 GLY B CA 1
ATOM 3887 C C . GLY B 1 75 ? -7.879 13.453 -3.547 1 94.88 75 GLY B C 1
ATOM 3888 O O . GLY B 1 75 ? -8.258 14.492 -4.09 1 94.88 75 GLY B O 1
ATOM 3889 N N . ARG B 1 76 ? -7.492 12.383 -4.176 1 95.25 76 ARG B N 1
ATOM 3890 C CA . ARG B 1 76 ? -7.445 12.383 -5.637 1 95.25 76 ARG B CA 1
ATOM 3891 C C . ARG B 1 76 ? -8.844 12.516 -6.23 1 95.25 76 ARG B C 1
ATOM 3893 O O . ARG B 1 76 ? -9.039 13.234 -7.215 1 95.25 76 ARG B O 1
ATOM 3900 N N . VAL B 1 77 ? -9.828 11.906 -5.672 1 96.88 77 VAL B N 1
ATOM 3901 C CA . VAL B 1 77 ? -11.195 11.977 -6.16 1 96.88 77 VAL B CA 1
ATOM 3902 C C . VAL B 1 77 ? -11.742 13.391 -5.965 1 96.88 77 VAL B C 1
ATOM 3904 O O . VAL B 1 77 ? -12.484 13.898 -6.812 1 96.88 77 VAL B O 1
ATOM 3907 N N . LEU B 1 78 ? -11.414 14.016 -4.859 1 94.81 78 LEU B N 1
ATOM 3908 C CA . LEU B 1 78 ? -11.844 15.391 -4.617 1 94.81 78 LEU B CA 1
ATOM 3909 C C . LEU B 1 78 ? -11.352 16.312 -5.723 1 94.81 78 LEU B C 1
ATOM 3911 O O . LEU B 1 78 ? -12.055 17.25 -6.125 1 94.81 78 LEU B O 1
ATOM 3915 N N . VAL B 1 79 ? -10.203 16.016 -6.211 1 92.38 79 VAL B N 1
ATOM 3916 C CA . VAL B 1 79 ? -9.578 16.844 -7.23 1 92.38 79 VAL B CA 1
ATOM 3917 C C . VAL B 1 79 ? -10.164 16.516 -8.602 1 92.38 79 VAL B C 1
ATOM 3919 O O . VAL B 1 79 ? -10.656 17.406 -9.305 1 92.38 79 VAL B O 1
ATOM 3922 N N . ASP B 1 80 ? -10.211 15.289 -8.945 1 94 80 ASP B N 1
ATOM 3923 C CA . ASP B 1 80 ? -10.555 14.875 -10.305 1 94 80 ASP B CA 1
ATOM 3924 C C . ASP B 1 80 ? -12.062 14.93 -10.539 1 94 80 ASP B C 1
ATOM 3926 O O . ASP B 1 80 ? -12.516 15 -11.68 1 94 80 ASP B O 1
ATOM 3930 N N . SER B 1 81 ? -12.812 14.852 -9.453 1 95.06 81 SER B N 1
ATOM 3931 C CA . SER B 1 81 ? -14.258 14.977 -9.609 1 95.06 81 SER B CA 1
ATOM 3932 C C . SER B 1 81 ? -14.664 16.422 -9.859 1 95.06 81 SER B C 1
ATOM 3934 O O . SER B 1 81 ? -15.797 16.688 -10.266 1 95.06 81 SER B O 1
ATOM 3936 N N . GLY B 1 82 ? -13.797 17.391 -9.516 1 92.5 82 GLY B N 1
ATOM 3937 C CA . GLY B 1 82 ? -14.078 18.797 -9.75 1 92.5 82 GLY B CA 1
ATOM 3938 C C . GLY B 1 82 ? -14.5 19.531 -8.5 1 92.5 82 GLY B C 1
ATOM 3939 O O . GLY B 1 82 ? -14.656 20.766 -8.516 1 92.5 82 GLY B O 1
ATOM 3940 N N . ILE B 1 83 ? -14.625 18.828 -7.438 1 93.31 83 ILE B N 1
ATOM 3941 C CA . ILE B 1 83 ? -15.117 19.438 -6.207 1 93.31 83 ILE B CA 1
ATOM 3942 C C . ILE B 1 83 ? -14.102 20.469 -5.699 1 93.31 83 ILE B C 1
ATOM 3944 O O . ILE B 1 83 ? -14.453 21.625 -5.445 1 93.31 83 ILE B O 1
ATOM 3948 N N . ALA B 1 84 ? -12.875 20.047 -5.602 1 89.19 84 ALA B N 1
ATOM 3949 C CA . ALA B 1 84 ? -11.844 20.938 -5.07 1 89.19 84 ALA B CA 1
ATOM 3950 C C . ALA B 1 84 ? -11.672 22.172 -5.961 1 89.19 84 ALA B C 1
ATOM 3952 O O . ALA B 1 84 ? -11.672 23.312 -5.469 1 89.19 84 ALA B O 1
ATOM 3953 N N . PRO B 1 85 ? -11.594 22 -7.242 1 86.88 85 PRO B N 1
ATOM 3954 C CA . PRO B 1 85 ? -11.523 23.172 -8.117 1 86.88 85 PRO B CA 1
ATOM 3955 C C . PRO B 1 85 ? -12.75 24.062 -7.996 1 86.88 85 PRO B C 1
ATOM 3957 O O . PRO B 1 85 ? -12.633 25.297 -8.031 1 86.88 85 PRO B O 1
ATOM 3960 N N . ALA B 1 86 ? -13.898 23.484 -7.875 1 88.69 86 ALA B N 1
ATOM 3961 C CA . ALA B 1 86 ? -15.133 24.266 -7.789 1 88.69 86 ALA B CA 1
ATOM 3962 C C . ALA B 1 86 ? -15.156 25.109 -6.52 1 88.69 86 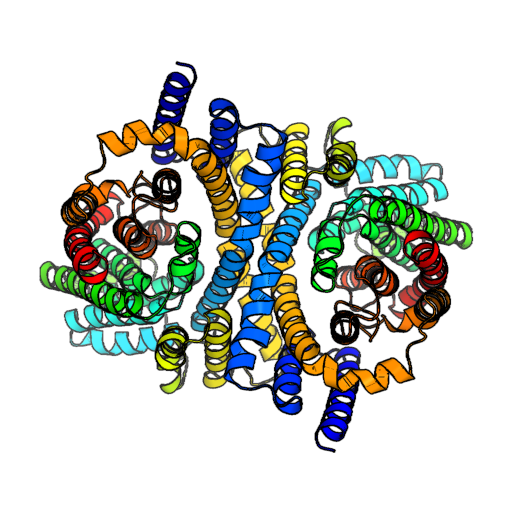ALA B C 1
ATOM 3964 O O . ALA B 1 86 ? -15.562 26.281 -6.555 1 88.69 86 ALA B O 1
ATOM 3965 N N . ILE B 1 87 ? -14.805 24.516 -5.449 1 85.94 87 ILE B N 1
ATOM 3966 C CA . ILE B 1 87 ? -14.734 25.25 -4.191 1 85.94 87 ILE B CA 1
ATOM 3967 C C . ILE B 1 87 ? -13.734 26.391 -4.316 1 85.94 87 ILE B C 1
ATOM 3969 O O . ILE B 1 87 ? -14 27.516 -3.865 1 85.94 87 ILE B O 1
ATOM 3973 N N . SER B 1 88 ? -12.625 26.125 -4.941 1 81.88 88 SER B N 1
ATOM 3974 C CA . SER B 1 88 ? -11.562 27.109 -5.129 1 81.88 88 SER B CA 1
ATOM 3975 C C . SER B 1 88 ? -12.039 28.266 -6.004 1 81.88 88 SER B C 1
ATOM 3977 O O . SER B 1 88 ? -11.734 29.438 -5.719 1 81.88 88 SER B O 1
ATOM 3979 N N . GLU B 1 89 ? -12.797 27.953 -7.016 1 80.81 89 GLU B N 1
ATOM 3980 C CA . GLU B 1 89 ? -13.297 28.969 -7.938 1 80.81 89 GLU B CA 1
ATOM 3981 C C . GLU B 1 89 ? -14.359 29.844 -7.27 1 80.81 89 GLU B C 1
ATOM 3983 O O . GLU B 1 89 ? -14.453 31.031 -7.559 1 80.81 89 GLU B O 1
ATOM 3988 N N . ALA B 1 90 ? -15.164 29.25 -6.512 1 81.81 90 ALA B N 1
ATOM 3989 C CA . ALA B 1 90 ? -16.172 30 -5.785 1 81.81 90 ALA B CA 1
ATOM 3990 C C . ALA B 1 90 ? -15.539 31.078 -4.918 1 81.81 90 ALA B C 1
ATOM 3992 O O . ALA B 1 90 ? -16.109 32.156 -4.73 1 81.81 90 ALA B O 1
ATOM 3993 N N . THR B 1 91 ? -14.352 30.891 -4.441 1 79.75 91 THR B N 1
ATOM 3994 C CA . THR B 1 91 ? -13.617 31.844 -3.621 1 79.75 91 THR B CA 1
ATOM 3995 C C . THR B 1 91 ? -13.031 32.969 -4.484 1 79.75 91 THR B C 1
ATOM 3997 O O . THR B 1 91 ? -12.922 34.094 -4.035 1 79.75 91 THR B O 1
ATOM 4000 N N . ASN B 1 92 ? -12.688 32.656 -5.699 1 78.25 92 ASN B N 1
ATOM 4001 C CA . ASN B 1 92 ? -12.094 33.625 -6.629 1 78.25 92 ASN B CA 1
ATOM 4002 C C . ASN B 1 92 ? -13.07 34.75 -6.969 1 78.25 92 ASN B C 1
ATOM 4004 O O . ASN B 1 92 ? -12.648 35.875 -7.23 1 78.25 92 ASN B O 1
ATOM 4008 N N . ARG B 1 93 ? -14.273 34.469 -6.965 1 77.19 93 ARG B N 1
ATOM 4009 C CA . ARG B 1 93 ? -15.281 35.469 -7.34 1 77.19 93 ARG B CA 1
ATOM 4010 C C . ARG B 1 93 ? -15.367 36.594 -6.301 1 77.19 93 ARG B C 1
ATOM 4012 O O . ARG B 1 93 ? -15.742 37.719 -6.625 1 77.19 93 ARG B O 1
ATOM 4019 N N . VAL B 1 94 ? -14.953 36.312 -5.129 1 74.62 94 VAL B N 1
ATOM 4020 C CA . VAL B 1 94 ? -15.008 37.312 -4.047 1 74.62 94 VAL B CA 1
ATOM 4021 C C . VAL B 1 94 ? -13.789 38.219 -4.117 1 74.62 94 VAL B C 1
ATOM 4023 O O . VAL B 1 94 ? -13.844 39.375 -3.674 1 74.62 94 VAL B O 1
ATOM 4026 N N . GLY B 1 95 ? -12.672 37.812 -4.656 1 68.12 95 GLY B N 1
ATOM 4027 C CA . GLY B 1 95 ? -11.375 38.469 -4.652 1 68.12 95 GLY B CA 1
ATOM 4028 C C . GLY B 1 95 ? -11.367 39.781 -5.422 1 68.12 95 GLY B C 1
ATOM 4029 O O . GLY B 1 95 ? -10.688 40.75 -5.027 1 68.12 95 GLY B O 1
ATOM 4030 N N . LYS B 1 96 ? -12.148 39.906 -6.441 1 66.75 96 LYS B N 1
ATOM 4031 C CA . LYS B 1 96 ? -12.055 41.125 -7.273 1 66.75 96 LYS B CA 1
ATOM 4032 C C . LYS B 1 96 ? -12.477 42.375 -6.496 1 66.75 96 LYS B C 1
ATOM 4034 O O . LYS B 1 96 ? -11.859 43.406 -6.633 1 66.75 96 LYS B O 1
ATOM 4039 N N . LYS B 1 97 ? -13.273 42.219 -5.547 1 77.75 97 LYS B N 1
ATOM 4040 C CA . LYS B 1 97 ? -13.812 43.375 -4.859 1 77.75 97 LYS B CA 1
ATOM 4041 C C . LYS B 1 97 ? -13.164 43.562 -3.488 1 77.75 97 LYS B C 1
ATOM 4043 O O . LYS B 1 97 ? -13.07 44.688 -2.986 1 77.75 97 LYS B O 1
ATOM 4048 N N . ARG B 1 98 ? -12.719 42.594 -2.914 1 89.19 98 ARG B N 1
ATOM 4049 C CA . ARG B 1 98 ? -12.125 42.625 -1.578 1 89.19 98 ARG B CA 1
ATOM 4050 C C . ARG B 1 98 ? -10.93 41.688 -1.491 1 89.19 98 ARG B C 1
ATOM 4052 O O . ARG B 1 98 ? -11.055 40.562 -0.993 1 89.19 98 ARG B O 1
ATOM 4059 N N . PRO B 1 99 ? -9.781 42.25 -1.819 1 88.19 99 PRO B N 1
ATOM 4060 C CA . PRO B 1 99 ? -8.602 41.375 -1.937 1 88.19 99 PRO B CA 1
ATOM 4061 C C . PRO B 1 99 ? -8.289 40.656 -0.643 1 88.19 99 PRO B C 1
ATOM 4063 O O . PRO B 1 99 ? -8.047 39.438 -0.669 1 88.19 99 PRO B O 1
ATOM 4066 N N . LEU B 1 100 ? -8.312 41.312 0.482 1 93 100 LEU B N 1
ATOM 4067 C CA . LEU B 1 100 ? -8.016 40.688 1.763 1 93 100 LEU B CA 1
ATOM 4068 C C . LEU B 1 100 ? -9.008 39.562 2.062 1 93 100 LEU B C 1
ATOM 4070 O O . LEU B 1 100 ? -8.609 38.469 2.506 1 93 100 LEU B O 1
ATOM 4074 N N . LEU B 1 101 ? -10.234 39.781 1.85 1 92.31 101 LEU B N 1
ATOM 4075 C CA . LEU B 1 101 ? -11.266 38.781 2.1 1 92.31 101 LEU B CA 1
ATOM 4076 C C . LEU B 1 101 ? -11.062 37.562 1.214 1 92.31 101 LEU B C 1
ATOM 4078 O O . LEU B 1 101 ? -11.289 36.406 1.648 1 92.31 101 LEU B O 1
ATOM 4082 N N . ALA B 1 102 ? -10.656 37.781 -0.016 1 90.12 102 ALA B N 1
ATOM 4083 C CA . ALA B 1 102 ? -10.414 36.688 -0.946 1 90.12 102 ALA B CA 1
ATOM 4084 C C . ALA B 1 102 ? -9.305 35.75 -0.434 1 90.12 102 ALA B C 1
ATOM 4086 O O . ALA B 1 102 ? -9.453 34.531 -0.452 1 90.12 102 ALA B O 1
ATOM 4087 N N . VAL B 1 103 ? -8.281 36.375 -0.002 1 94.56 103 VAL B N 1
ATOM 4088 C CA . VAL B 1 103 ? -7.141 35.594 0.49 1 94.56 103 VAL B CA 1
ATOM 4089 C C . VAL B 1 103 ? -7.551 34.812 1.738 1 94.56 103 VAL B C 1
ATOM 4091 O O . VAL B 1 103 ? -7.219 33.656 1.875 1 94.56 103 VAL B O 1
ATOM 4094 N N . LEU B 1 104 ? -8.258 35.469 2.627 1 95.94 104 LEU B N 1
ATOM 4095 C CA . LEU B 1 104 ? -8.711 34.812 3.85 1 95.94 104 LEU B CA 1
ATOM 4096 C C . LEU B 1 104 ? -9.633 33.625 3.527 1 95.94 104 LEU B C 1
ATOM 4098 O O . LEU B 1 104 ? -9.562 32.594 4.168 1 95.94 104 LEU B O 1
ATOM 4102 N N . LEU B 1 105 ? -10.445 33.781 2.539 1 93.62 105 LEU B N 1
ATOM 4103 C CA . LEU B 1 105 ? -11.344 32.719 2.127 1 93.62 105 LEU B CA 1
ATOM 4104 C C . LEU B 1 105 ? -10.57 31.547 1.535 1 93.62 105 LEU B C 1
ATOM 4106 O O . LEU B 1 105 ? -10.93 30.391 1.749 1 93.62 105 LEU B O 1
ATOM 4110 N N . VAL B 1 106 ? -9.547 31.875 0.76 1 93.56 106 VAL B N 1
ATOM 4111 C CA . VAL B 1 106 ? -8.703 30.844 0.186 1 93.56 106 VAL B CA 1
ATOM 4112 C C . VAL B 1 106 ? -8.078 30 1.304 1 93.56 106 VAL B C 1
ATOM 4114 O O . VAL B 1 106 ? -7.992 28.781 1.201 1 93.56 106 VAL B O 1
ATOM 4117 N N . LEU B 1 107 ? -7.645 30.625 2.361 1 96.69 107 LEU B N 1
ATOM 4118 C CA . LEU B 1 107 ? -7.039 29.938 3.49 1 96.69 107 LEU B CA 1
ATOM 4119 C C . LEU B 1 107 ? -8.055 29.031 4.176 1 96.69 107 LEU B C 1
ATOM 4121 O O . LEU B 1 107 ? -7.742 27.891 4.523 1 96.69 107 LEU B O 1
ATOM 4125 N N . ILE B 1 108 ? -9.25 29.5 4.363 1 95.94 108 ILE B N 1
ATOM 4126 C CA . ILE B 1 108 ? -10.305 28.734 5 1 95.94 108 ILE B CA 1
ATOM 4127 C C . ILE B 1 108 ? -10.656 27.516 4.129 1 95.94 108 ILE B C 1
ATOM 4129 O O . ILE B 1 108 ? -10.828 26.406 4.633 1 95.94 108 ILE B O 1
ATOM 4133 N N . VAL B 1 109 ? -10.727 27.734 2.85 1 93.62 109 VAL B N 1
ATOM 4134 C CA . VAL B 1 109 ? -11.039 26.672 1.9 1 93.62 109 VAL B CA 1
ATOM 4135 C C . VAL B 1 109 ? -9.922 25.641 1.902 1 93.62 109 VAL B C 1
ATOM 4137 O O . VAL B 1 109 ? -10.188 24.438 1.879 1 93.62 109 VAL B O 1
ATOM 4140 N N . THR B 1 110 ? -8.719 26.125 1.901 1 95.75 110 THR B N 1
ATOM 4141 C CA . THR B 1 110 ? -7.574 25.219 1.959 1 95.75 110 THR B CA 1
ATOM 4142 C C . THR B 1 110 ? -7.664 24.312 3.186 1 95.75 110 THR B C 1
ATOM 4144 O O . THR B 1 110 ? -7.566 23.094 3.072 1 95.75 110 THR B O 1
ATOM 4147 N N . ALA B 1 111 ? -7.844 24.953 4.309 1 96.81 111 ALA B N 1
ATOM 4148 C CA . ALA B 1 111 ? -7.953 24.188 5.555 1 96.81 111 ALA B CA 1
ATOM 4149 C C . ALA B 1 111 ? -9.117 23.219 5.5 1 96.81 111 ALA B C 1
ATOM 4151 O O . ALA B 1 111 ? -9 22.078 5.949 1 96.81 111 ALA B O 1
ATOM 4152 N N . PHE B 1 112 ? -10.172 23.656 4.949 1 95.12 112 PHE B N 1
ATOM 4153 C CA . PHE B 1 112 ? -11.391 22.859 4.859 1 95.12 112 PHE B CA 1
ATOM 4154 C C . PHE B 1 112 ? -11.156 21.609 4.027 1 95.12 112 PHE B C 1
ATOM 4156 O O . PHE B 1 112 ? -11.547 20.5 4.43 1 95.12 112 PHE B O 1
ATOM 4163 N N . ILE B 1 113 ? -10.531 21.75 2.941 1 93.44 113 ILE B N 1
ATOM 4164 C CA . ILE B 1 113 ? -10.281 20.641 2.027 1 93.44 113 ILE B CA 1
ATOM 4165 C C . ILE B 1 113 ? -9.352 19.625 2.686 1 93.44 113 ILE B C 1
ATOM 4167 O O . ILE B 1 113 ? -9.594 18.422 2.627 1 93.44 113 ILE B O 1
ATOM 4171 N N . PHE B 1 114 ? -8.391 20.047 3.447 1 96.44 114 PHE B N 1
ATOM 4172 C CA . PHE B 1 114 ? -7.34 19.156 3.928 1 96.44 114 PHE B CA 1
ATOM 4173 C C . PHE B 1 114 ? -7.668 18.625 5.324 1 96.44 114 PHE B C 1
ATOM 4175 O O . PHE B 1 114 ? -6.848 17.953 5.945 1 96.44 114 PHE B O 1
ATOM 4182 N N . VAL B 1 115 ? -8.859 18.922 5.762 1 95.25 115 VAL B N 1
ATOM 4183 C CA . VAL B 1 115 ? -9.336 18.266 6.969 1 95.25 115 VAL B CA 1
ATOM 4184 C C . VAL B 1 115 ? -9.273 16.75 6.789 1 95.25 115 VAL B C 1
ATOM 4186 O O . VAL B 1 115 ? -8.898 16.031 7.711 1 95.25 115 VAL B O 1
ATOM 4189 N N . SER B 1 116 ? -9.57 16.297 5.551 1 94 116 SER B N 1
ATOM 4190 C CA . SER B 1 116 ? -9.594 14.859 5.344 1 94 116 SER B CA 1
ATOM 4191 C C . SER B 1 116 ? -8.758 14.453 4.137 1 94 116 SER B C 1
ATOM 4193 O O . SER B 1 116 ? -8.383 13.289 3.998 1 94 116 SER B O 1
ATOM 4195 N N . ALA B 1 117 ? -8.547 15.422 3.254 1 92.62 117 ALA B N 1
ATOM 4196 C CA . ALA B 1 117 ? -7.707 15.094 2.104 1 92.62 117 ALA B CA 1
ATOM 4197 C C . ALA B 1 117 ? -6.254 14.898 2.523 1 92.62 117 ALA B C 1
ATOM 4199 O O . ALA B 1 117 ? -5.777 15.547 3.457 1 92.62 117 ALA B O 1
ATOM 4200 N N . TYR B 1 118 ? -5.633 13.953 1.836 1 91.44 118 TYR B N 1
ATOM 4201 C CA . TYR B 1 118 ? -4.246 13.641 2.15 1 91.44 118 TYR B CA 1
ATOM 4202 C C . TYR B 1 118 ? -3.453 13.336 0.883 1 91.44 118 TYR B C 1
ATOM 4204 O O . TYR B 1 118 ? -4.008 12.836 -0.096 1 91.44 118 TYR B O 1
ATOM 4212 N N . GLY B 1 119 ? -2.152 13.75 0.957 1 90.19 119 GLY B N 1
ATOM 4213 C CA . GLY B 1 119 ? -1.237 13.344 -0.098 1 90.19 119 GLY B CA 1
ATOM 4214 C C . GLY B 1 119 ? -0.634 14.516 -0.849 1 90.19 119 GLY B C 1
ATOM 4215 O O . GLY B 1 119 ? -1.289 15.539 -1.034 1 90.19 119 GLY B O 1
ATOM 4216 N N . VAL B 1 120 ? 0.548 14.281 -1.294 1 91.62 120 VAL B N 1
ATOM 4217 C CA . VAL B 1 120 ? 1.286 15.312 -2.006 1 91.62 120 VAL B CA 1
ATOM 4218 C C . VAL B 1 120 ? 0.575 15.648 -3.316 1 91.62 120 VAL B C 1
ATOM 4220 O O . VAL B 1 120 ? 0.494 16.812 -3.705 1 91.62 120 VAL B O 1
ATOM 4223 N N . GLY B 1 121 ? 0.077 14.695 -3.977 1 89.81 121 GLY B N 1
ATOM 4224 C CA . GLY B 1 121 ? -0.639 14.914 -5.223 1 89.81 121 GLY B CA 1
ATOM 4225 C C . GLY B 1 121 ? -1.842 15.828 -5.066 1 89.81 121 GLY B C 1
ATOM 4226 O O . GLY B 1 121 ? -2.08 16.703 -5.906 1 89.81 121 GLY B O 1
ATOM 4227 N N . SER B 1 122 ? -2.539 15.609 -4.039 1 91.94 122 SER B N 1
ATOM 4228 C CA . SER B 1 122 ? -3.705 16.453 -3.771 1 91.94 122 SER B CA 1
ATOM 4229 C C . SER B 1 122 ? -3.295 17.891 -3.479 1 91.94 122 SER B C 1
ATOM 4231 O O . SER B 1 122 ? -3.945 18.828 -3.941 1 91.94 122 SER B O 1
ATOM 4233 N N . VAL B 1 123 ? -2.207 18.062 -2.709 1 94.44 123 VAL B N 1
ATOM 4234 C CA . VAL B 1 123 ? -1.731 19.391 -2.371 1 94.44 123 VAL B CA 1
ATOM 4235 C C . VAL B 1 123 ? -1.316 20.125 -3.641 1 94.44 123 VAL B C 1
ATOM 4237 O O . VAL B 1 123 ? -1.642 21.312 -3.816 1 94.44 123 VAL B O 1
ATOM 4240 N N . ILE B 1 124 ? -0.653 19.484 -4.555 1 92.81 124 ILE B N 1
ATOM 4241 C CA . ILE B 1 124 ? -0.184 20.094 -5.797 1 92.81 124 ILE B CA 1
ATOM 4242 C C . ILE B 1 124 ? -1.379 20.5 -6.656 1 92.81 124 ILE B C 1
ATOM 4244 O O . ILE B 1 124 ? -1.444 21.625 -7.145 1 92.81 124 ILE B O 1
ATOM 4248 N N . ALA B 1 125 ? -2.307 19.594 -6.777 1 89.25 125 ALA B N 1
ATOM 4249 C CA . ALA B 1 125 ? -3.469 19.844 -7.625 1 89.25 125 ALA B CA 1
ATOM 4250 C C . ALA B 1 125 ? -4.273 21.031 -7.113 1 89.25 125 ALA B C 1
ATOM 4252 O O . ALA B 1 125 ? -4.75 21.859 -7.902 1 89.25 125 ALA B O 1
ATOM 4253 N N . ILE B 1 126 ? -4.414 21.109 -5.852 1 90.88 126 ILE B N 1
ATOM 4254 C CA . ILE B 1 126 ? -5.188 22.203 -5.246 1 90.88 126 ILE B CA 1
ATOM 4255 C C . ILE B 1 126 ? -4.367 23.484 -5.25 1 90.88 126 ILE B C 1
ATOM 4257 O O . ILE B 1 126 ? -4.91 24.562 -5.473 1 90.88 126 ILE B O 1
ATOM 4261 N N . GLY B 1 127 ? -3.09 23.328 -5.023 1 93.56 127 GLY B N 1
ATOM 4262 C CA . GLY B 1 127 ? -2.199 24.484 -5.004 1 93.56 127 GLY B CA 1
ATOM 4263 C C . GLY B 1 127 ? -2.143 25.219 -6.328 1 93.56 127 GLY B C 1
ATOM 4264 O O . GLY B 1 127 ? -2.131 26.453 -6.363 1 93.56 127 GLY B O 1
ATOM 4265 N N . VAL B 1 128 ? -2.195 24.516 -7.395 1 91.94 128 VAL B N 1
ATOM 4266 C CA . VAL B 1 128 ? -2.105 25.109 -8.719 1 91.94 128 VAL B CA 1
ATOM 4267 C C . VAL B 1 128 ? -3.359 25.938 -9.008 1 91.94 128 VAL B C 1
ATOM 4269 O O . VAL B 1 128 ? -3.355 26.797 -9.883 1 91.94 128 VAL B O 1
ATOM 4272 N N . ILE B 1 129 ? -4.348 25.703 -8.227 1 88.25 129 ILE B N 1
ATOM 4273 C CA . ILE B 1 129 ? -5.594 26.438 -8.406 1 88.25 129 ILE B CA 1
ATOM 4274 C C . ILE B 1 129 ? -5.656 27.609 -7.43 1 88.25 129 ILE B C 1
ATOM 4276 O O . ILE B 1 129 ? -5.957 28.734 -7.816 1 88.25 129 ILE B O 1
ATOM 4280 N N . LEU B 1 130 ? -5.316 27.359 -6.203 1 92.56 130 LEU B N 1
ATOM 4281 C CA . LEU B 1 130 ? -5.555 28.328 -5.137 1 92.56 130 LEU B CA 1
ATOM 4282 C C . LEU B 1 130 ? -4.457 29.3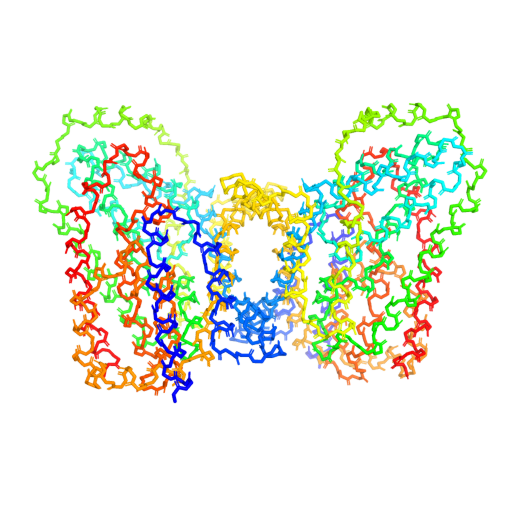91 -5.109 1 92.56 130 LEU B C 1
ATOM 4284 O O . LEU B 1 130 ? -4.73 30.562 -4.848 1 92.56 130 LEU B O 1
ATOM 4288 N N . LEU B 1 131 ? -3.279 28.984 -5.367 1 94.5 131 LEU B N 1
ATOM 4289 C CA . LEU B 1 131 ? -2.164 29.922 -5.25 1 94.5 131 LEU B CA 1
ATOM 4290 C C . LEU B 1 131 ? -2.287 31.047 -6.273 1 94.5 131 LEU B C 1
ATOM 4292 O O . LEU B 1 131 ? -2.141 32.219 -5.926 1 94.5 131 LEU B O 1
ATOM 4296 N N . PRO B 1 132 ? -2.637 30.766 -7.512 1 91.38 132 PRO B N 1
ATOM 4297 C CA . PRO B 1 132 ? -2.834 31.828 -8.484 1 91.38 132 PRO B CA 1
ATOM 4298 C C . PRO B 1 132 ? -3.961 32.781 -8.094 1 91.38 132 PRO B C 1
ATOM 4300 O O . PRO B 1 132 ? -3.912 33.969 -8.422 1 91.38 132 PRO B O 1
ATOM 4303 N N . ILE B 1 133 ? -4.934 32.312 -7.426 1 89.12 133 ILE B N 1
ATOM 4304 C CA . ILE B 1 133 ? -6.023 33.188 -6.973 1 89.12 133 ILE B CA 1
ATOM 4305 C C . ILE B 1 133 ? -5.484 34.219 -6.004 1 89.12 133 ILE B C 1
ATOM 4307 O O . ILE B 1 133 ? -5.844 35.406 -6.09 1 89.12 133 ILE B O 1
ATOM 4311 N N . MET B 1 134 ? -4.617 33.812 -5.109 1 93.31 134 MET B N 1
ATOM 4312 C CA . MET B 1 134 ? -4.023 34.75 -4.156 1 93.31 134 MET B CA 1
ATOM 4313 C C . MET B 1 134 ? -3.109 35.75 -4.863 1 93.31 134 MET B C 1
ATOM 4315 O O . MET B 1 134 ? -3.061 36.938 -4.5 1 93.31 134 MET B O 1
ATOM 4319 N N . LEU B 1 135 ? -2.508 35.281 -5.867 1 93.19 135 LEU B N 1
ATOM 4320 C CA . LEU B 1 135 ? -1.622 36.156 -6.625 1 93.19 135 LEU B CA 1
ATOM 4321 C C . LEU B 1 135 ? -2.424 37.156 -7.465 1 93.19 135 LEU B C 1
ATOM 4323 O O . LEU B 1 135 ? -1.979 38.281 -7.699 1 93.19 135 LEU B O 1
ATOM 4327 N N . SER B 1 136 ? -3.527 36.75 -7.926 1 89.5 136 SER B N 1
ATOM 4328 C CA . SER B 1 136 ? -4.352 37.594 -8.805 1 89.5 136 SER B CA 1
ATOM 4329 C C . SER B 1 136 ? -4.859 38.812 -8.086 1 89.5 136 SER B C 1
ATOM 4331 O O . SER B 1 136 ? -5.199 39.812 -8.727 1 89.5 136 SER B O 1
ATOM 4333 N N . VAL B 1 137 ? -4.914 38.75 -6.797 1 90.88 137 VAL B N 1
ATOM 4334 C CA . VAL B 1 137 ? -5.383 39.906 -6.051 1 90.88 137 VAL B CA 1
ATOM 4335 C C . VAL B 1 137 ? -4.191 40.781 -5.613 1 90.88 137 VAL B C 1
ATOM 4337 O O . VAL B 1 137 ? -4.363 41.844 -5.012 1 90.88 137 VAL B O 1
ATOM 4340 N N . GLY B 1 138 ? -3.016 40.25 -5.84 1 92.88 138 GLY B N 1
ATOM 4341 C CA . GLY B 1 138 ? -1.84 41.094 -5.637 1 92.88 138 GLY B CA 1
ATOM 4342 C C . GLY B 1 138 ? -1.027 40.688 -4.422 1 92.88 138 GLY B C 1
ATOM 4343 O O . GLY B 1 138 ? -0.131 41.406 -3.996 1 92.88 138 GLY B O 1
ATOM 4344 N N . LEU B 1 139 ? -1.328 39.594 -3.818 1 95.56 139 LEU B N 1
ATOM 4345 C CA . LEU B 1 139 ? -0.533 39.094 -2.697 1 95.56 139 LEU B CA 1
ATOM 4346 C C . LEU B 1 139 ? 0.851 38.656 -3.162 1 95.56 139 LEU B C 1
ATOM 4348 O O . LEU B 1 139 ? 0.982 38 -4.188 1 95.56 139 LEU B O 1
ATOM 4352 N N . PRO B 1 140 ? 1.88 39.094 -2.455 1 97 140 PRO B N 1
ATOM 4353 C CA . PRO B 1 140 ? 3.221 38.656 -2.84 1 97 140 PRO B CA 1
ATOM 4354 C C . PRO B 1 140 ? 3.371 37.125 -2.803 1 97 140 PRO B C 1
ATOM 4356 O O . PRO B 1 140 ? 2.789 36.469 -1.938 1 97 140 PRO B O 1
ATOM 4359 N N . ARG B 1 141 ? 4.219 36.594 -3.611 1 97.62 141 ARG B N 1
ATOM 4360 C CA . ARG B 1 141 ? 4.359 35.156 -3.818 1 97.62 141 ARG B CA 1
ATOM 4361 C C . ARG B 1 141 ? 4.832 34.469 -2.545 1 97.62 141 ARG B C 1
ATOM 4363 O O . ARG B 1 141 ? 4.344 33.406 -2.203 1 97.62 141 ARG B O 1
ATOM 4370 N N . ASP B 1 142 ? 5.797 35.062 -1.844 1 97.56 142 ASP B N 1
ATOM 4371 C CA . ASP B 1 142 ? 6.367 34.438 -0.65 1 97.56 142 ASP B CA 1
ATOM 4372 C C . ASP B 1 142 ? 5.344 34.375 0.479 1 97.56 142 ASP B C 1
ATOM 4374 O O . ASP B 1 142 ? 5.25 33.375 1.181 1 97.56 142 ASP B O 1
ATOM 4378 N N . ILE B 1 143 ? 4.543 35.406 0.604 1 98 143 ILE B N 1
ATOM 4379 C CA . ILE B 1 143 ? 3.514 35.469 1.636 1 98 143 ILE B CA 1
ATOM 4380 C C . ILE B 1 143 ? 2.404 34.469 1.297 1 98 143 ILE B C 1
ATOM 4382 O O . ILE B 1 143 ? 1.921 33.75 2.172 1 98 143 ILE B O 1
ATOM 4386 N N . ALA B 1 144 ? 2.062 34.406 0.045 1 97.88 144 ALA B N 1
ATOM 4387 C CA . ALA B 1 144 ? 1.017 33.5 -0.411 1 97.88 144 ALA B CA 1
ATOM 4388 C C . ALA B 1 144 ? 1.402 32.031 -0.147 1 97.88 144 ALA B C 1
ATOM 4390 O O . ALA B 1 144 ? 0.601 31.266 0.378 1 97.88 144 ALA B O 1
ATOM 4391 N N . LEU B 1 145 ? 2.596 31.688 -0.5 1 98.25 145 LEU B N 1
ATOM 4392 C CA . LEU B 1 145 ? 3.057 30.312 -0.337 1 98.25 145 LEU B CA 1
ATOM 4393 C C . LEU B 1 145 ? 3.096 29.922 1.137 1 98.25 145 LEU B C 1
ATOM 4395 O O . LEU B 1 145 ? 2.658 28.828 1.507 1 98.25 145 LEU B O 1
ATOM 4399 N N . SER B 1 146 ? 3.688 30.797 1.975 1 98.38 146 SER B N 1
ATOM 4400 C CA . SER B 1 146 ? 3.783 30.5 3.402 1 98.38 146 SER B CA 1
ATOM 4401 C C . SER B 1 146 ? 2.4 30.344 4.027 1 98.38 146 SER B C 1
ATOM 4403 O O . SER B 1 146 ? 2.178 29.422 4.82 1 98.38 146 SER B O 1
ATOM 4405 N N . ALA B 1 147 ? 1.496 31.234 3.652 1 98.44 147 ALA B N 1
ATOM 4406 C CA . ALA B 1 147 ? 0.136 31.156 4.176 1 98.44 147 ALA B CA 1
ATOM 4407 C C . ALA B 1 147 ? -0.554 29.875 3.729 1 98.44 147 ALA B C 1
ATOM 4409 O O . ALA B 1 147 ? -1.232 29.219 4.523 1 98.44 147 ALA B O 1
ATOM 4410 N N . PHE B 1 148 ? -0.389 29.547 2.484 1 98 148 PHE B N 1
ATOM 4411 C CA . PHE B 1 148 ? -0.974 28.344 1.912 1 98 148 PHE B CA 1
ATOM 4412 C C . PHE B 1 148 ? -0.476 27.094 2.643 1 98 148 PHE B C 1
ATOM 4414 O O . PHE B 1 148 ? -1.272 26.25 3.059 1 98 148 PHE B O 1
ATOM 4421 N N . SER B 1 149 ? 0.803 26.953 2.855 1 98.25 149 SER B N 1
ATOM 4422 C CA . SER B 1 149 ? 1.412 25.812 3.516 1 98.25 149 SER B CA 1
ATOM 4423 C C . SER B 1 149 ? 0.941 25.688 4.961 1 98.25 149 SER B C 1
ATOM 4425 O O . SER B 1 149 ? 0.631 24.578 5.43 1 98.25 149 SER B O 1
ATOM 4427 N N . MET B 1 150 ? 0.909 26.828 5.664 1 98.56 150 MET B N 1
ATOM 4428 C CA . MET B 1 150 ? 0.457 26.812 7.051 1 98.56 150 MET B CA 1
ATOM 4429 C C . MET B 1 150 ? -1.025 26.453 7.137 1 98.56 150 MET B C 1
ATOM 4431 O O . MET B 1 150 ? -1.46 25.812 8.094 1 98.56 150 MET B O 1
ATOM 4435 N N . ALA B 1 151 ? -1.784 26.859 6.109 1 98.25 151 ALA B N 1
ATOM 4436 C CA . ALA B 1 151 ? -3.213 26.562 6.074 1 98.25 151 ALA B CA 1
ATOM 4437 C C . ALA B 1 151 ? -3.449 25.062 5.828 1 98.25 151 ALA B C 1
ATOM 4439 O O . ALA B 1 151 ? -4.449 24.516 6.285 1 98.25 151 ALA B O 1
ATOM 4440 N N . ILE B 1 152 ? -2.574 24.453 5.09 1 97.62 152 ILE B N 1
ATOM 4441 C CA . ILE B 1 152 ? -2.633 23 4.902 1 97.62 152 ILE B CA 1
ATOM 4442 C C . ILE B 1 152 ? -2.381 22.312 6.238 1 97.62 152 ILE B C 1
ATOM 4444 O O . ILE B 1 152 ? -3.053 21.328 6.566 1 97.62 152 ILE B O 1
ATOM 4448 N N . GLY B 1 153 ? -1.415 22.844 7.012 1 97.75 153 GLY B N 1
ATOM 4449 C CA . GLY B 1 153 ? -1.012 22.234 8.266 1 97.75 153 GLY B CA 1
ATOM 4450 C C . GLY B 1 153 ? -2.053 22.375 9.359 1 97.75 153 GLY B C 1
ATOM 4451 O O . GLY B 1 153 ? -2.131 21.531 10.266 1 97.75 153 GLY B O 1
ATOM 4452 N N . ALA B 1 154 ? -2.902 23.312 9.273 1 98 154 ALA B N 1
ATOM 4453 C CA . ALA B 1 154 ? -3.838 23.641 10.344 1 98 154 ALA B CA 1
ATOM 4454 C C . ALA B 1 154 ? -4.809 22.5 10.609 1 98 154 ALA B C 1
ATOM 4456 O O . ALA B 1 154 ? -4.93 22.031 11.742 1 98 154 ALA B O 1
ATOM 4457 N N . PRO B 1 155 ? -5.441 22.016 9.609 1 97.38 155 PRO B N 1
ATOM 4458 C CA . PRO B 1 155 ? -6.434 20.969 9.883 1 97.38 155 PRO B CA 1
ATOM 4459 C C . PRO B 1 155 ? -5.809 19.594 10.086 1 97.38 155 PRO B C 1
ATOM 4461 O O . PRO B 1 155 ? -6.52 18.625 10.336 1 97.38 155 PRO B O 1
ATOM 4464 N N . MET B 1 156 ? -4.539 19.469 10.07 1 97.06 156 MET B N 1
ATOM 4465 C CA . MET B 1 156 ? -3.863 18.188 10.172 1 97.06 156 MET B CA 1
ATOM 4466 C C . MET B 1 156 ? -4.016 17.609 11.578 1 97.06 156 MET B C 1
ATOM 4468 O O . MET B 1 156 ? -3.885 16.391 11.766 1 97.06 156 MET B O 1
ATOM 4472 N N . TYR B 1 157 ? -4.367 18.406 12.57 1 97.44 157 TYR B N 1
ATOM 4473 C CA . TYR B 1 157 ? -4.699 17.922 13.906 1 97.44 157 TYR B CA 1
ATOM 4474 C C . TYR B 1 157 ? -5.934 17.031 13.859 1 97.44 157 TYR B C 1
ATOM 4476 O O . TYR B 1 157 ? -6.105 16.156 14.727 1 97.44 157 TYR B O 1
ATOM 4484 N N . LEU B 1 158 ? -6.73 17.234 12.859 1 96.5 158 LEU B N 1
ATOM 4485 C CA . LEU B 1 158 ? -7.996 16.516 12.75 1 96.5 158 LEU B CA 1
ATOM 4486 C C . LEU B 1 158 ? -7.922 15.438 11.68 1 96.5 158 LEU B C 1
ATOM 4488 O O . LEU B 1 158 ? -8.734 14.516 11.672 1 96.5 158 LEU B O 1
ATOM 4492 N N . ASN B 1 159 ? -7 15.539 10.789 1 96.62 159 ASN B N 1
ATOM 4493 C CA . ASN B 1 159 ? -6.887 14.609 9.664 1 96.62 159 ASN B CA 1
ATOM 4494 C C . ASN B 1 159 ? -6.625 13.188 10.148 1 96.62 159 ASN B C 1
ATOM 4496 O O . ASN B 1 159 ? -5.566 12.898 10.711 1 96.62 159 ASN B O 1
ATOM 4500 N N . VAL B 1 160 ? -7.512 12.375 9.852 1 94.69 160 VAL B N 1
ATOM 4501 C CA . VAL B 1 160 ? -7.508 11.023 10.414 1 94.69 160 VAL B CA 1
ATOM 4502 C C . VAL B 1 160 ? -6.336 10.234 9.836 1 94.69 160 VAL B C 1
ATOM 4504 O O . VAL B 1 160 ? -5.754 9.383 10.516 1 94.69 160 VAL B O 1
ATOM 4507 N N . VAL B 1 161 ? -5.996 10.453 8.625 1 94.81 161 VAL B N 1
ATOM 4508 C CA . VAL B 1 161 ? -4.906 9.727 7.98 1 94.81 161 VAL B CA 1
ATOM 4509 C C . VAL B 1 161 ? -3.586 10.055 8.664 1 94.81 161 VAL B C 1
ATOM 4511 O O . VAL B 1 161 ? -2.834 9.156 9.047 1 94.81 161 VAL B O 1
ATOM 4514 N N . LEU B 1 162 ? -3.35 11.32 8.828 1 95.69 162 LEU B N 1
ATOM 4515 C CA . LEU B 1 162 ? -2.111 11.742 9.477 1 95.69 162 LEU B CA 1
ATOM 4516 C C . LEU B 1 162 ? -2.096 11.32 10.945 1 95.69 162 LEU B C 1
ATOM 4518 O O . LEU B 1 162 ? -1.044 10.961 11.477 1 95.69 162 LEU B O 1
ATOM 4522 N N . TYR B 1 163 ? -3.219 11.398 11.562 1 96.12 163 TYR B N 1
ATOM 4523 C CA . TYR B 1 163 ? -3.312 10.953 12.945 1 96.12 163 TYR B CA 1
ATOM 4524 C C . TYR B 1 163 ? -2.883 9.492 13.078 1 96.12 163 TYR B C 1
ATOM 4526 O O . TYR B 1 163 ? -2.152 9.133 14.008 1 96.12 163 TYR B O 1
ATOM 4534 N N . ASN B 1 164 ? -3.371 8.68 12.234 1 95.06 164 ASN B N 1
ATOM 4535 C CA . ASN B 1 164 ? -3.043 7.266 12.344 1 95.06 164 ASN B CA 1
ATOM 4536 C C . ASN B 1 164 ? -1.565 7.008 12.055 1 95.06 164 ASN B C 1
ATOM 4538 O O . ASN B 1 164 ? -0.993 6.035 12.547 1 95.06 164 ASN B O 1
ATOM 4542 N N . GLN B 1 165 ? -0.938 7.824 11.32 1 95.06 165 GLN B N 1
ATOM 4543 C CA . GLN B 1 165 ? 0.501 7.711 11.109 1 95.06 165 GLN B CA 1
ATOM 4544 C C . GLN B 1 165 ? 1.266 7.926 12.414 1 95.06 165 GLN B C 1
ATOM 4546 O O . GLN B 1 165 ? 2.17 7.152 12.742 1 95.06 165 GLN B O 1
ATOM 4551 N N . ILE B 1 166 ? 0.92 8.953 13.109 1 95.5 166 ILE B N 1
ATOM 4552 C CA . ILE B 1 166 ? 1.645 9.234 14.344 1 95.5 166 ILE B CA 1
ATOM 4553 C C . ILE B 1 166 ? 1.219 8.25 15.422 1 95.5 166 ILE B C 1
ATOM 4555 O O . ILE B 1 166 ? 2.018 7.887 16.297 1 95.5 166 ILE B O 1
ATOM 4559 N N . LYS B 1 167 ? -0.023 7.785 15.391 1 95 167 LYS B N 1
ATOM 4560 C CA . LYS B 1 167 ? -0.538 6.824 16.375 1 95 167 LYS B CA 1
ATOM 4561 C C . LYS B 1 167 ? 0.298 5.551 16.375 1 95 167 LYS B C 1
ATOM 4563 O O . LYS B 1 167 ? 0.393 4.871 17.406 1 95 167 LYS B O 1
ATOM 4568 N N . ALA B 1 168 ? 0.887 5.324 15.352 1 90.56 168 ALA B N 1
ATOM 4569 C CA . ALA B 1 168 ? 1.732 4.137 15.25 1 90.56 168 ALA B CA 1
ATOM 4570 C C . ALA B 1 168 ? 2.842 4.164 16.297 1 90.56 168 ALA B C 1
ATOM 4572 O O . ALA B 1 168 ? 3.305 3.117 16.75 1 90.56 168 ALA B O 1
ATOM 4573 N N . PHE B 1 169 ? 3.232 5.336 16.656 1 92.62 169 PHE B N 1
ATOM 4574 C CA . PHE B 1 169 ? 4.273 5.492 17.672 1 92.62 169 PHE B CA 1
ATOM 4575 C C . PHE B 1 169 ? 3.674 5.465 19.062 1 92.62 169 PHE B C 1
ATOM 4577 O O . PHE B 1 169 ? 4.391 5.262 20.047 1 92.62 169 PHE B O 1
ATOM 4584 N N . PHE B 1 170 ? 2.375 5.668 19.094 1 94.94 170 PHE B N 1
ATOM 4585 C CA . PHE B 1 170 ? 1.637 5.727 20.344 1 94.94 170 PHE B CA 1
ATOM 4586 C C . PHE B 1 170 ? 0.352 4.91 20.25 1 94.94 170 PHE B C 1
ATOM 4588 O O . PHE B 1 170 ? -0.747 5.469 20.281 1 94.94 170 PHE B O 1
ATOM 4595 N N . PRO B 1 171 ? 0.477 3.635 20.281 1 90.19 171 PRO B N 1
ATOM 4596 C CA . PRO B 1 171 ? -0.622 2.746 19.906 1 90.19 171 PRO B CA 1
ATOM 4597 C C . PRO B 1 171 ? -1.804 2.818 20.859 1 90.19 171 PRO B C 1
ATOM 4599 O O . PRO B 1 171 ? -2.928 2.473 20.5 1 90.19 171 PRO B O 1
ATOM 4602 N N . LYS B 1 172 ? -1.65 3.262 22.062 1 92.88 172 LYS B N 1
ATOM 4603 C CA . LYS B 1 172 ? -2.734 3.289 23.047 1 92.88 172 LYS B CA 1
ATOM 4604 C C . LYS B 1 172 ? -3.553 4.5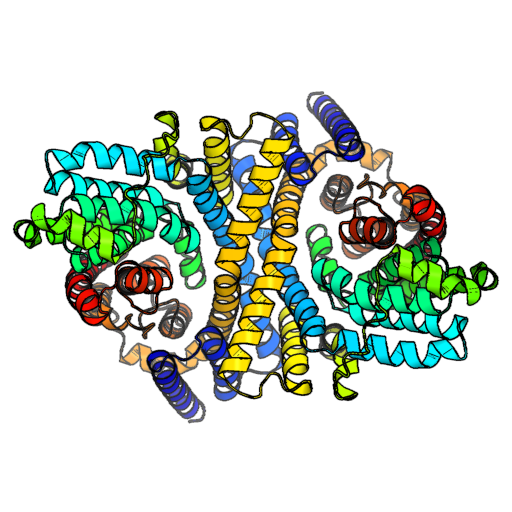7 22.922 1 92.88 172 LYS B C 1
ATOM 4606 O O . LYS B 1 172 ? -4.578 4.723 23.578 1 92.88 172 LYS B O 1
ATOM 4611 N N . ALA B 1 173 ? -3.055 5.445 22.031 1 94.5 173 ALA B N 1
ATOM 4612 C CA . ALA B 1 173 ? -3.812 6.672 21.812 1 94.5 173 ALA B CA 1
ATOM 4613 C C . ALA B 1 173 ? -5.082 6.395 21.016 1 94.5 173 ALA B C 1
ATOM 4615 O O . ALA B 1 173 ? -5.133 5.441 20.234 1 94.5 173 ALA B O 1
ATOM 4616 N N . GLN B 1 174 ? -6.105 7.215 21.219 1 92.81 174 GLN B N 1
ATOM 4617 C CA . GLN B 1 174 ? -7.387 7.012 20.547 1 92.81 174 GLN B CA 1
ATOM 4618 C C . GLN B 1 174 ? -7.84 8.281 19.828 1 92.81 174 GLN B C 1
ATOM 4620 O O . GLN B 1 174 ? -7.762 9.375 20.391 1 92.81 174 GLN B O 1
ATOM 4625 N N . TYR B 1 175 ? -8.273 8.094 18.656 1 94.25 175 TYR B N 1
ATOM 4626 C CA . TYR B 1 175 ? -8.875 9.172 17.891 1 94.25 175 TYR B CA 1
ATOM 4627 C C . TYR B 1 175 ? -10.336 9.367 18.281 1 94.25 175 TYR B C 1
ATOM 4629 O O . TYR B 1 175 ? -11.227 8.758 17.672 1 94.25 175 TYR B O 1
ATOM 4637 N N . GLY B 1 176 ? -10.664 10.18 19.172 1 91.31 176 GLY B N 1
ATOM 4638 C CA . GLY B 1 176 ? -12.008 10.438 19.656 1 91.31 176 GLY B CA 1
ATOM 4639 C C . GLY B 1 176 ? -12.039 11.141 21 1 91.31 176 GLY B C 1
ATOM 4640 O O . GLY B 1 176 ? -10.984 11.422 21.578 1 91.31 176 GLY B O 1
ATOM 4641 N N . GLY B 1 177 ? -13.195 11.562 21.359 1 91.12 177 GLY B N 1
ATOM 4642 C CA . GLY B 1 177 ? -13.391 12.148 22.672 1 91.12 177 GLY B CA 1
ATOM 4643 C C . GLY B 1 177 ? -12.609 13.438 22.875 1 91.12 177 GLY B C 1
ATOM 4644 O O . GLY B 1 177 ? -12.773 14.391 22.109 1 91.12 177 GLY B O 1
ATOM 4645 N N . THR B 1 178 ? -11.734 13.344 23.812 1 93.5 178 THR B N 1
ATOM 4646 C CA . THR B 1 178 ? -10.969 14.516 24.219 1 93.5 178 THR B CA 1
ATOM 4647 C C . THR B 1 178 ? -10 14.945 23.125 1 93.5 178 THR B C 1
ATOM 4649 O O . THR B 1 178 ? -9.766 16.141 22.922 1 93.5 178 THR B O 1
ATOM 4652 N N . TYR B 1 179 ? -9.492 14.031 22.406 1 96.44 179 TYR B N 1
ATOM 4653 C CA . TYR B 1 179 ? -8.516 14.367 21.375 1 96.44 179 TYR B CA 1
ATOM 4654 C C . TYR B 1 179 ? -9.156 15.227 20.281 1 96.44 179 TYR B C 1
ATOM 4656 O O . TYR B 1 179 ? -8.539 16.172 19.797 1 96.44 179 TYR B O 1
ATOM 4664 N N . LEU B 1 180 ? -10.336 14.875 19.891 1 95.19 180 LEU B N 1
ATOM 4665 C CA . LEU B 1 180 ? -10.977 15.609 18.797 1 95.19 180 LEU B CA 1
ATOM 4666 C C . LEU B 1 180 ? -11.305 17.031 19.219 1 95.19 180 LEU B C 1
ATOM 4668 O O . LEU B 1 180 ? -11.25 17.953 18.406 1 95.19 180 LEU B O 1
ATOM 4672 N N . ILE B 1 181 ? -11.641 17.219 20.469 1 96 181 ILE B N 1
ATOM 4673 C CA . ILE B 1 181 ? -11.867 18.562 20.969 1 96 181 ILE B CA 1
ATOM 4674 C C . ILE B 1 181 ? -10.562 19.359 20.938 1 96 181 ILE B C 1
ATOM 4676 O O . ILE B 1 181 ? -10.523 20.5 20.484 1 96 181 ILE B O 1
ATOM 4680 N N . PHE B 1 182 ? -9.531 18.734 21.438 1 97.88 182 PHE B N 1
ATOM 4681 C CA . PHE B 1 182 ? -8.203 19.328 21.344 1 97.88 182 PHE B CA 1
ATOM 4682 C C . PHE B 1 182 ? -7.855 19.656 19.891 1 97.88 182 PHE B C 1
ATOM 4684 O O . PHE B 1 182 ? -7.367 20.75 19.594 1 97.88 182 PHE B O 1
ATOM 4691 N N . GLY B 1 183 ? -8.117 18.641 19 1 97.62 183 GLY B N 1
ATOM 4692 C CA . GLY B 1 183 ? -7.809 18.812 17.594 1 97.62 183 GLY B CA 1
ATOM 4693 C C . GLY B 1 183 ? -8.5 20.031 16.984 1 97.62 183 GLY B C 1
ATOM 4694 O O . GLY B 1 183 ? -7.883 20.781 16.234 1 97.62 183 GLY B O 1
ATOM 4695 N N . VAL B 1 184 ? -9.742 20.219 17.297 1 97.31 184 VAL B N 1
ATOM 4696 C CA . VAL B 1 184 ? -10.5 21.359 16.781 1 97.31 184 VAL B CA 1
ATOM 4697 C C . VAL B 1 184 ? -9.898 22.656 17.312 1 97.31 184 VAL B C 1
ATOM 4699 O O . VAL B 1 184 ? -9.688 23.609 16.547 1 97.31 184 VAL B O 1
ATOM 4702 N N . CYS B 1 185 ? -9.586 22.688 18.578 1 98.44 185 CYS B N 1
ATOM 4703 C CA . CYS B 1 185 ? -9.016 23.875 19.203 1 98.44 185 CYS B CA 1
ATOM 4704 C C . CYS B 1 185 ? -7.664 24.219 18.594 1 98.44 185 CYS B C 1
ATOM 4706 O O . CYS B 1 185 ? -7.406 25.375 18.25 1 98.44 185 CYS B O 1
ATOM 4708 N N . ALA B 1 186 ? -6.828 23.203 18.5 1 98.69 186 ALA B N 1
ATOM 4709 C CA . ALA B 1 186 ? -5.492 23.406 17.953 1 98.69 186 ALA B CA 1
ATOM 4710 C C . ALA B 1 186 ? -5.566 23.875 16.5 1 98.69 186 ALA B C 1
ATOM 4712 O O . ALA B 1 186 ? -4.773 24.719 16.078 1 98.69 186 ALA B O 1
ATOM 4713 N N . THR B 1 187 ? -6.492 23.281 15.719 1 98.56 187 THR B N 1
ATOM 4714 C CA . THR B 1 187 ? -6.715 23.703 14.344 1 98.56 187 THR B CA 1
ATOM 4715 C C . THR B 1 187 ? -7.105 25.172 14.281 1 98.56 187 THR B C 1
ATOM 4717 O O . THR B 1 187 ? -6.57 25.922 13.461 1 98.56 187 THR B O 1
ATOM 4720 N N . LEU B 1 188 ? -8.008 25.594 15.109 1 98.56 188 LEU B N 1
ATOM 4721 C CA . LEU B 1 188 ? -8.5 26.969 15.117 1 98.56 188 LEU B CA 1
ATOM 4722 C C . LEU B 1 188 ? -7.391 27.938 15.516 1 98.56 188 LEU B C 1
ATOM 4724 O O . LEU B 1 188 ? -7.293 29.047 14.961 1 98.56 188 LEU B O 1
ATOM 4728 N N . VAL B 1 189 ? -6.586 27.531 16.469 1 98.75 189 VAL B N 1
ATOM 4729 C CA . VAL B 1 189 ? -5.461 28.359 16.891 1 98.75 189 VAL B CA 1
ATOM 4730 C C . VAL B 1 189 ? -4.531 28.594 15.703 1 98.75 189 VAL B C 1
ATOM 4732 O O . VAL B 1 189 ? -4.141 29.734 15.43 1 98.75 189 VAL B O 1
ATOM 4735 N N . GLN B 1 190 ? -4.172 27.531 15.008 1 98.69 190 GLN B N 1
ATOM 4736 C CA . GLN B 1 190 ? -3.252 27.672 13.883 1 98.69 190 GLN B CA 1
ATOM 4737 C C . GLN B 1 190 ? -3.898 28.438 12.734 1 98.69 190 GLN B C 1
ATOM 4739 O O . GLN B 1 190 ? -3.252 29.281 12.109 1 98.69 190 GLN B O 1
ATOM 4744 N N . LEU B 1 191 ? -5.133 28.156 12.422 1 98.56 191 LEU B N 1
ATOM 4745 C CA . LEU B 1 191 ? -5.816 28.859 11.344 1 98.56 191 LEU B CA 1
ATOM 4746 C C . LEU B 1 191 ? -5.918 30.359 11.656 1 98.56 191 LEU B C 1
ATOM 4748 O O . LEU B 1 191 ? -5.73 31.188 10.766 1 98.56 191 LEU B O 1
ATOM 4752 N N . LEU B 1 192 ? -6.223 30.688 12.867 1 98.5 192 LEU B N 1
ATOM 4753 C CA . LEU B 1 192 ? -6.285 32.094 13.281 1 98.5 192 LEU B CA 1
ATOM 4754 C C . LEU B 1 192 ? -4.922 32.75 13.148 1 98.5 192 LEU B C 1
ATOM 4756 O O . LEU B 1 192 ? -4.828 33.906 12.727 1 98.5 192 LEU B O 1
ATOM 4760 N N . ALA B 1 193 ? -3.914 32.062 13.547 1 98.69 193 ALA B N 1
ATOM 4761 C CA . ALA B 1 193 ? -2.561 32.594 13.43 1 98.69 193 ALA B CA 1
ATOM 4762 C C . ALA B 1 193 ? -2.211 32.875 11.977 1 98.69 193 ALA B C 1
ATOM 4764 O O . ALA B 1 193 ? -1.57 33.906 11.672 1 98.69 193 ALA B O 1
ATOM 4765 N N . VAL B 1 194 ? -2.594 32 11.055 1 98.38 194 VAL B N 1
ATOM 4766 C CA . VAL B 1 194 ? -2.326 32.188 9.633 1 98.38 194 VAL B CA 1
ATOM 4767 C C . VAL B 1 194 ? -3.113 33.375 9.109 1 98.38 194 VAL B C 1
ATOM 4769 O O . VAL B 1 194 ? -2.594 34.188 8.328 1 98.38 194 VAL B O 1
ATOM 4772 N N . MET B 1 195 ? -4.34 33.531 9.516 1 98.12 195 MET B N 1
ATOM 4773 C CA . MET B 1 195 ? -5.168 34.656 9.094 1 98.12 195 MET B CA 1
ATOM 4774 C C . MET B 1 195 ? -4.613 35.969 9.633 1 98.12 195 MET B C 1
ATOM 4776 O O . MET B 1 195 ? -4.621 36.969 8.93 1 98.12 195 MET B O 1
ATOM 4780 N N . LEU B 1 196 ? -4.141 35.938 10.883 1 98.06 196 LEU B N 1
ATOM 4781 C CA . LEU B 1 196 ? -3.51 37.125 11.453 1 98.06 196 LEU B CA 1
ATOM 4782 C C . LEU B 1 196 ? -2.232 37.469 10.703 1 98.06 196 LEU B C 1
ATOM 4784 O O . LEU B 1 196 ? -1.915 38.656 10.523 1 98.06 196 LEU B O 1
ATOM 4788 N N . PHE B 1 197 ? -1.491 36.469 10.297 1 98.06 197 PHE B N 1
ATOM 4789 C CA . PHE B 1 197 ? -0.294 36.656 9.492 1 98.06 197 PHE B CA 1
ATOM 4790 C C . PHE B 1 197 ? -0.62 37.438 8.219 1 98.06 197 PHE B C 1
ATOM 4792 O O . PHE B 1 197 ? 0.083 38.406 7.867 1 98.06 197 PHE B O 1
ATOM 4799 N N . ILE B 1 198 ? -1.734 37.062 7.535 1 97.5 198 ILE B N 1
ATOM 4800 C CA . ILE B 1 198 ? -2.158 37.75 6.32 1 97.5 198 ILE B CA 1
ATOM 4801 C C . ILE B 1 198 ? -2.641 39.156 6.668 1 97.5 198 ILE B C 1
ATOM 4803 O O . ILE B 1 198 ? -2.352 40.125 5.945 1 97.5 198 ILE B O 1
ATOM 4807 N N . PHE B 1 199 ? -3.34 39.281 7.77 1 96.44 199 PHE B N 1
ATOM 4808 C CA . PHE B 1 199 ? -3.842 40.594 8.195 1 96.44 199 PHE B CA 1
ATOM 4809 C C . PHE B 1 199 ? -2.693 41.531 8.453 1 96.44 199 PHE B C 1
ATOM 4811 O O . PHE B 1 199 ? -2.766 42.719 8.086 1 96.44 199 PHE B O 1
ATOM 4818 N N . TRP B 1 200 ? -1.673 41.062 9.047 1 96 200 TRP B N 1
ATOM 4819 C CA . TRP B 1 200 ? -0.514 41.875 9.359 1 96 200 TRP B CA 1
ATOM 4820 C C . TRP B 1 200 ? 0.229 42.281 8.094 1 96 200 TRP B C 1
ATOM 4822 O O . TRP B 1 200 ? 0.9 43.312 8.062 1 96 200 TRP B O 1
ATOM 4832 N N . HIS B 1 201 ? 0.13 41.5 7.062 1 96.25 201 HIS B N 1
ATOM 4833 C CA . HIS B 1 201 ? 0.812 41.781 5.805 1 96.25 201 HIS B CA 1
ATOM 4834 C C . HIS B 1 201 ? -0.156 42.344 4.77 1 96.25 201 HIS B C 1
ATOM 4836 O O . HIS B 1 201 ? 0.162 42.406 3.58 1 96.25 201 HIS B O 1
ATOM 4842 N N . ARG B 1 202 ? -1.313 42.812 5.203 1 94.44 202 ARG B N 1
ATOM 4843 C CA . ARG B 1 202 ? -2.371 43.25 4.297 1 94.44 202 ARG B CA 1
ATOM 4844 C C . ARG B 1 202 ? -1.918 44.438 3.459 1 94.44 202 ARG B C 1
ATOM 4846 O O . ARG B 1 202 ? -2.361 44.594 2.32 1 94.44 202 ARG B O 1
ATOM 4853 N N . LYS B 1 203 ? -0.981 45.219 3.92 1 95 203 LYS B N 1
ATOM 4854 C CA . LYS B 1 203 ? -0.515 46.406 3.207 1 95 203 LYS B CA 1
ATOM 4855 C C . LYS B 1 203 ? 0.373 46 2.025 1 95 203 LYS B C 1
ATOM 4857 O O . LYS B 1 203 ? 0.601 46.812 1.126 1 95 203 LYS B O 1
ATOM 4862 N N . LYS B 1 204 ? 0.764 44.812 2.043 1 95.56 204 LYS B N 1
ATOM 4863 C CA . LYS B 1 204 ? 1.636 44.344 0.962 1 95.56 204 LYS B CA 1
ATOM 4864 C C . LYS B 1 204 ? 0.823 43.875 -0.231 1 95.56 204 LYS B C 1
ATOM 4866 O O . LYS B 1 204 ? 1.375 43.594 -1.303 1 95.56 204 LYS B O 1
ATOM 4871 N N . ILE B 1 205 ? -0.457 43.781 -0.048 1 94.75 205 ILE B N 1
ATOM 4872 C CA . ILE B 1 205 ? -1.324 43.406 -1.159 1 94.75 205 ILE B CA 1
ATOM 4873 C C . ILE B 1 205 ? -1.403 44.531 -2.164 1 94.75 205 ILE B C 1
ATOM 4875 O O . ILE B 1 205 ? -1.911 45.625 -1.846 1 94.75 205 ILE B O 1
ATOM 4879 N N . ASP B 1 206 ? -0.869 44.25 -3.342 1 93.31 206 ASP B N 1
ATOM 4880 C CA . ASP B 1 206 ? -0.805 45.25 -4.402 1 93.31 206 ASP B CA 1
ATOM 4881 C C . ASP B 1 206 ? -1.363 44.719 -5.711 1 93.31 206 ASP B C 1
ATOM 4883 O O . ASP B 1 206 ? -0.653 44.031 -6.461 1 93.31 206 ASP B O 1
ATOM 4887 N N . PRO B 1 207 ? -2.582 45.156 -6.07 1 89.62 207 PRO B N 1
ATOM 4888 C CA . PRO B 1 207 ? -3.223 44.656 -7.285 1 89.62 207 PRO B CA 1
ATOM 4889 C C . PRO B 1 207 ? -2.414 44.938 -8.547 1 89.62 207 PRO B C 1
ATOM 4891 O O . PRO B 1 207 ? -2.539 44.25 -9.547 1 89.62 207 PRO B O 1
ATOM 4894 N N . SER B 1 208 ? -1.583 45.906 -8.492 1 91.44 208 SER B N 1
ATOM 4895 C CA . SER B 1 208 ? -0.785 46.281 -9.656 1 91.44 208 SER B CA 1
ATOM 4896 C C . SER B 1 208 ? 0.277 45.219 -9.953 1 91.44 208 SER B C 1
ATOM 4898 O O . SER B 1 208 ? 0.777 45.125 -11.078 1 91.44 208 SER B O 1
ATOM 4900 N N . LYS B 1 209 ? 0.574 44.406 -9.047 1 93.62 209 LYS B N 1
ATOM 4901 C CA . LYS B 1 209 ? 1.618 43.406 -9.219 1 93.62 209 LYS B CA 1
ATOM 4902 C C . LYS B 1 209 ? 1.018 42.031 -9.539 1 93.62 209 LYS B C 1
ATOM 4904 O O . LYS B 1 209 ? 1.746 41.062 -9.727 1 93.62 209 LYS B O 1
ATOM 4909 N N . ALA B 1 210 ? -0.237 41.938 -9.617 1 91.44 210 ALA B N 1
ATOM 4910 C CA . ALA B 1 210 ? -0.941 40.688 -9.836 1 91.44 210 ALA B CA 1
ATOM 4911 C C . ALA B 1 210 ? -0.498 40.031 -11.133 1 91.44 210 ALA B C 1
ATOM 4913 O O . ALA B 1 210 ? -0.125 38.844 -11.148 1 91.44 210 ALA B O 1
ATOM 4914 N N . ASP B 1 211 ? -0.477 40.75 -12.219 1 90.69 211 ASP B N 1
ATOM 4915 C CA . ASP B 1 211 ? -0.133 40.219 -13.531 1 90.69 211 ASP B CA 1
ATOM 4916 C C . ASP B 1 211 ? 1.321 39.75 -13.57 1 90.69 211 ASP B C 1
ATOM 4918 O O . ASP B 1 211 ? 1.628 38.719 -14.156 1 90.69 211 ASP B O 1
ATOM 4922 N N . GLU B 1 212 ? 2.125 40.531 -13.055 1 93.12 212 GLU B N 1
ATOM 4923 C CA . GLU B 1 212 ? 3.541 40.188 -13.008 1 93.12 212 GLU B CA 1
ATOM 4924 C C . GLU B 1 212 ? 3.766 38.906 -12.234 1 93.12 212 GLU B C 1
ATOM 4926 O O . GLU B 1 212 ? 4.512 38.031 -12.672 1 93.12 212 GLU B O 1
ATOM 4931 N N . ASN B 1 213 ? 3.156 38.781 -11.094 1 93.25 213 ASN B N 1
ATOM 4932 C CA . ASN B 1 213 ? 3.275 37.562 -10.266 1 93.25 213 ASN B CA 1
ATOM 4933 C C . ASN B 1 213 ? 2.76 36.344 -10.992 1 93.25 213 ASN B C 1
ATOM 4935 O O . ASN B 1 213 ? 3.365 35.25 -10.898 1 93.25 213 ASN B O 1
ATOM 4939 N N . LEU B 1 214 ? 1.696 36.469 -11.664 1 92.5 214 LEU B N 1
ATOM 4940 C CA . LEU B 1 214 ? 1.102 35.344 -12.391 1 92.5 214 LEU B CA 1
ATOM 4941 C C . LEU B 1 214 ? 1.983 34.938 -13.57 1 92.5 214 LEU B C 1
ATOM 4943 O O . LEU B 1 214 ? 2.105 33.75 -13.867 1 92.5 214 LEU B O 1
ATOM 4947 N N . LYS B 1 215 ? 2.566 35.875 -14.242 1 91.5 215 LYS B N 1
ATOM 4948 C CA . LYS B 1 215 ? 3.467 35.594 -15.352 1 91.5 215 LYS B CA 1
ATOM 4949 C C . LYS B 1 215 ? 4.703 34.844 -14.883 1 91.5 215 LYS B C 1
ATOM 4951 O O . LYS B 1 215 ? 5.199 33.938 -15.586 1 91.5 215 LYS B O 1
ATOM 4956 N N . ILE B 1 216 ? 5.172 35.125 -13.773 1 92.69 216 ILE B N 1
ATOM 4957 C CA . ILE B 1 216 ? 6.379 34.531 -13.227 1 92.69 216 ILE B CA 1
ATOM 4958 C C . ILE B 1 216 ? 6.148 33.031 -13.023 1 92.69 216 ILE B C 1
ATOM 4960 O O . ILE B 1 216 ? 7.035 32.219 -13.297 1 92.69 216 ILE B O 1
ATOM 4964 N N . ILE B 1 217 ? 5.008 32.656 -12.555 1 92.31 217 ILE B N 1
ATOM 4965 C CA . ILE B 1 217 ? 4.766 31.25 -12.25 1 92.31 217 ILE B CA 1
ATOM 4966 C C . ILE B 1 217 ? 4.152 30.547 -13.461 1 92.31 217 ILE B C 1
ATOM 4968 O O . ILE B 1 217 ? 3.945 29.328 -13.453 1 92.31 217 ILE B O 1
ATOM 4972 N N . GLY B 1 218 ? 3.936 31.281 -14.492 1 87 218 GLY B N 1
ATOM 4973 C CA . GLY B 1 218 ? 3.381 30.719 -15.719 1 87 218 GLY B CA 1
ATOM 4974 C C . GLY B 1 218 ? 1.927 30.312 -15.578 1 87 218 GLY B C 1
ATOM 4975 O O . GLY B 1 218 ? 1.483 29.359 -16.219 1 87 218 GLY B O 1
ATOM 4976 N N . ALA B 1 219 ? 1.344 30.828 -14.648 1 76.25 219 ALA B N 1
ATOM 4977 C CA . ALA B 1 219 ? -0.053 30.453 -14.43 1 76.25 219 ALA B CA 1
ATOM 4978 C C . ALA B 1 219 ? -0.981 31.266 -15.328 1 76.25 219 ALA B C 1
ATOM 4980 O O . ALA B 1 219 ? -0.74 32.469 -15.562 1 76.25 219 ALA B O 1
ATOM 4981 N N . GLU B 1 220 ? -1.496 30.562 -16.422 1 59.41 220 GLU B N 1
ATOM 4982 C CA . GLU B 1 220 ? -2.543 31.281 -17.141 1 59.41 220 GLU B CA 1
ATOM 4983 C C . GLU B 1 220 ? -3.855 31.266 -16.359 1 59.41 220 GLU B C 1
ATOM 4985 O O . GLU B 1 220 ? -4.141 30.328 -15.617 1 59.41 220 GLU B O 1
ATOM 4990 N N . THR B 1 221 ? -4.172 32.406 -15.945 1 53.06 221 THR B N 1
ATOM 4991 C CA . THR B 1 221 ? -5.492 32.406 -15.328 1 53.06 221 THR B CA 1
ATOM 4992 C C . THR B 1 221 ? -6.398 31.359 -15.977 1 53.06 221 THR B C 1
ATOM 4994 O O . THR B 1 221 ? -6.715 31.453 -17.156 1 53.06 221 THR B O 1
ATOM 4997 N N . GLN B 1 222 ? -6.023 30.25 -15.805 1 51.28 222 GLN B N 1
ATOM 4998 C CA . GLN B 1 222 ? -6.832 29.188 -16.391 1 51.28 222 GLN B CA 1
ATOM 4999 C C . GLN B 1 222 ? -8.312 29.547 -16.391 1 51.28 222 GLN B C 1
ATOM 5001 O O . GLN B 1 222 ? -8.844 29.984 -15.367 1 51.28 222 GLN B O 1
ATOM 5006 N N . LYS B 1 223 ? -8.734 29.703 -17.656 1 47.03 223 LYS B N 1
ATOM 5007 C CA . LYS B 1 223 ? -10.188 29.781 -17.828 1 47.03 223 LYS B CA 1
ATOM 5008 C C . LYS B 1 223 ? -10.891 28.828 -16.875 1 47.03 223 LYS B C 1
ATOM 5010 O O . LYS B 1 223 ? -10.5 27.656 -16.75 1 47.03 223 LYS B O 1
ATOM 5015 N N . ALA B 1 224 ? -11.484 29.484 -15.812 1 45.81 224 ALA B N 1
ATOM 5016 C CA . ALA B 1 224 ? -12.445 28.797 -14.945 1 45.81 224 ALA B CA 1
ATOM 5017 C C . ALA B 1 224 ? -13.031 27.578 -15.648 1 45.81 224 ALA B C 1
ATOM 5019 O O . ALA B 1 224 ? -13.727 27.703 -16.656 1 45.81 224 ALA B O 1
ATOM 5020 N N . THR B 1 225 ? -12.305 26.547 -15.766 1 51.47 225 THR B N 1
ATOM 5021 C CA . THR B 1 225 ? -13.062 25.422 -16.297 1 51.47 225 THR B CA 1
ATOM 5022 C C . THR B 1 225 ? -14.383 25.266 -15.555 1 51.47 225 THR B C 1
ATOM 5024 O O . THR B 1 225 ? -14.406 25.172 -14.328 1 51.47 225 THR B O 1
ATOM 5027 N N . ASP B 1 226 ? -15.375 25.906 -16.078 1 57.16 226 ASP B N 1
ATOM 5028 C CA . ASP B 1 226 ? -16.75 25.797 -15.594 1 57.16 226 ASP B CA 1
ATOM 5029 C C . ASP B 1 226 ? -17.078 24.359 -15.195 1 57.16 226 ASP B C 1
ATOM 5031 O O . ASP B 1 226 ? -17.578 23.578 -16.016 1 57.16 226 ASP B O 1
ATOM 5035 N N . VAL B 1 227 ? -16.312 23.906 -14.234 1 66.81 227 VAL B N 1
ATOM 5036 C CA . VAL B 1 227 ? -16.797 22.609 -13.781 1 66.81 227 VAL B CA 1
ATOM 5037 C C . VAL B 1 227 ? -18.047 22.797 -12.93 1 66.81 227 VAL B C 1
ATOM 5039 O O . VAL B 1 227 ? -18.031 23.484 -11.914 1 66.81 227 VAL B O 1
ATOM 5042 N N . ARG B 1 228 ? -19.172 22.484 -13.461 1 76.75 228 ARG B N 1
ATOM 5043 C CA . ARG B 1 228 ? -20.438 22.594 -12.75 1 76.75 228 ARG B CA 1
ATOM 5044 C C . ARG B 1 228 ? -20.625 21.422 -11.781 1 76.75 228 ARG B C 1
ATOM 5046 O O . ARG B 1 228 ? -20.891 20.297 -12.203 1 76.75 228 ARG B O 1
ATOM 5053 N N . VAL B 1 229 ? -20.234 21.719 -10.453 1 90.81 229 VAL B N 1
ATOM 5054 C CA . VAL B 1 229 ? -20.484 20.766 -9.367 1 90.81 229 VAL B CA 1
ATOM 5055 C C . VAL B 1 229 ? -21.609 21.297 -8.477 1 90.81 229 VAL B C 1
ATOM 5057 O O . VAL B 1 229 ? -21.672 22.5 -8.195 1 90.81 229 VAL B O 1
ATOM 5060 N N . PRO B 1 230 ? -22.531 20.438 -8.141 1 92.12 230 PRO B N 1
ATOM 5061 C CA . PRO B 1 230 ? -23.578 20.891 -7.219 1 92.12 230 PRO B CA 1
ATOM 5062 C C . PRO B 1 230 ? -23 21.391 -5.895 1 92.12 230 PRO B C 1
ATOM 5064 O O . PRO B 1 230 ? -22.031 20.844 -5.387 1 92.12 230 PRO B O 1
ATOM 5067 N N . ARG B 1 231 ? -23.641 22.406 -5.336 1 90.5 231 ARG B N 1
ATOM 5068 C CA . ARG B 1 231 ? -23.156 23.031 -4.109 1 90.5 231 ARG B CA 1
ATOM 5069 C C . ARG B 1 231 ? -23.172 22.047 -2.945 1 90.5 231 ARG B C 1
ATOM 5071 O O . ARG B 1 231 ? -22.375 22.172 -2.018 1 90.5 231 ARG B O 1
ATOM 5078 N N . LEU B 1 232 ? -23.984 21.078 -3.004 1 93.38 232 LEU B N 1
ATOM 5079 C CA . LEU B 1 232 ? -24.047 20.062 -1.961 1 93.38 232 LEU B CA 1
ATOM 5080 C C . LEU B 1 232 ? -22.734 19.297 -1.854 1 93.38 232 LEU B C 1
ATOM 5082 O O . LEU B 1 232 ? -22.391 18.812 -0.776 1 93.38 232 LEU B O 1
ATOM 5086 N N . ALA B 1 233 ? -22.016 19.234 -2.91 1 94.81 233 ALA B N 1
ATOM 5087 C CA . ALA B 1 233 ? -20.75 18.484 -2.951 1 94.81 233 ALA B CA 1
ATOM 5088 C C . ALA B 1 233 ? -19.672 19.188 -2.137 1 94.81 233 ALA B C 1
ATOM 5090 O O . ALA B 1 233 ? -18.656 18.578 -1.795 1 94.81 233 ALA B O 1
ATOM 5091 N N . PHE B 1 234 ? -19.891 20.438 -1.751 1 93.19 234 PHE B N 1
ATOM 5092 C CA . PHE B 1 234 ? -18.891 21.219 -1.032 1 93.19 234 PHE B CA 1
ATOM 5093 C C . PHE B 1 234 ? -18.719 20.703 0.393 1 93.19 234 PHE B C 1
ATOM 5095 O O . PHE B 1 234 ? -17.734 21.016 1.055 1 93.19 234 PHE B O 1
ATOM 5102 N N . VAL B 1 235 ? -19.641 19.875 0.856 1 95.06 235 VAL B N 1
ATOM 5103 C CA . VAL B 1 235 ? -19.578 19.391 2.23 1 95.06 235 VAL B CA 1
ATOM 5104 C C . VAL B 1 235 ? -18.75 18.109 2.291 1 95.06 235 VAL B C 1
ATOM 5106 O O . VAL B 1 235 ? -18.312 17.688 3.369 1 95.06 235 VAL B O 1
ATOM 5109 N N . VAL B 1 236 ? -18.344 17.562 1.167 1 96 236 VAL B N 1
ATOM 5110 C CA . VAL B 1 236 ? -17.766 16.219 1.064 1 96 236 VAL B CA 1
ATOM 5111 C C . VAL B 1 236 ? -16.438 16.172 1.816 1 96 236 VAL B C 1
ATOM 5113 O O . VAL B 1 236 ? -16.141 15.188 2.498 1 96 236 VAL B O 1
ATOM 5116 N N . PRO B 1 237 ? -15.609 17.219 1.792 1 93.81 237 PRO B N 1
ATOM 5117 C CA . PRO B 1 237 ? -14.289 17.156 2.432 1 93.81 237 PRO B CA 1
ATOM 5118 C C . PRO B 1 237 ? -14.375 16.938 3.939 1 93.81 237 PRO B C 1
ATOM 5120 O O . PRO B 1 237 ? -13.445 16.391 4.543 1 93.81 237 PRO B O 1
ATOM 5123 N N . ILE B 1 238 ? -15.406 17.25 4.598 1 95 238 ILE B N 1
ATOM 5124 C CA . ILE B 1 238 ? -15.469 17.156 6.055 1 95 238 ILE B CA 1
ATOM 5125 C C . ILE B 1 238 ? -16.234 15.906 6.469 1 95 238 ILE B C 1
ATOM 5127 O O . ILE B 1 238 ? -16.25 15.539 7.648 1 95 238 ILE B O 1
ATOM 5131 N N . ILE B 1 239 ? -16.781 15.203 5.543 1 95.69 239 ILE B N 1
ATOM 5132 C CA . ILE B 1 239 ? -17.656 14.062 5.82 1 95.69 239 ILE B CA 1
ATOM 5133 C C . ILE B 1 239 ? -16.875 13.016 6.617 1 95.69 239 ILE B C 1
ATOM 5135 O O . ILE B 1 239 ? -17.391 12.477 7.602 1 95.69 239 ILE B O 1
ATOM 5139 N N . PRO B 1 240 ? -15.656 12.672 6.27 1 94.25 240 PRO B N 1
ATOM 5140 C CA . PRO B 1 240 ? -14.961 11.633 7.031 1 94.25 240 PRO B CA 1
ATOM 5141 C C . PRO B 1 240 ? -14.828 11.977 8.516 1 94.25 240 PRO B C 1
ATOM 5143 O O . PRO B 1 240 ? -15.102 11.141 9.375 1 94.25 240 PRO B O 1
ATOM 5146 N N . VAL B 1 241 ? -14.438 13.156 8.82 1 91.81 241 VAL B N 1
ATOM 5147 C CA . VAL B 1 241 ? -14.266 13.594 10.203 1 91.81 241 VAL B CA 1
ATOM 5148 C C . VAL B 1 241 ? -15.625 13.656 10.898 1 91.81 241 VAL B C 1
ATOM 5150 O O . VAL B 1 241 ? -15.758 13.266 12.062 1 91.81 241 VAL B O 1
ATOM 5153 N N . LEU B 1 242 ? -16.641 14.133 10.203 1 93.75 242 LEU B N 1
ATOM 5154 C CA . LEU B 1 242 ? -17.984 14.234 10.75 1 93.75 242 LEU B CA 1
ATOM 5155 C C . LEU B 1 242 ? -18.531 12.852 11.117 1 93.75 242 LEU B C 1
ATOM 5157 O O . LEU B 1 242 ? -19.203 12.695 12.141 1 93.75 242 LEU B O 1
ATOM 5161 N N . MET B 1 243 ? -18.266 11.891 10.242 1 94.25 243 MET B N 1
ATOM 5162 C CA . MET B 1 243 ? -18.75 10.539 10.508 1 94.25 243 MET B CA 1
ATOM 5163 C C . MET B 1 243 ? -18.125 9.961 11.758 1 94.25 243 MET B C 1
ATOM 5165 O O . MET B 1 243 ? -18.766 9.203 12.492 1 94.25 243 MET B O 1
ATOM 5169 N N . ASN B 1 244 ? -16.875 10.25 11.992 1 90.5 244 ASN B N 1
ATOM 5170 C CA . ASN B 1 244 ? -16.234 9.805 13.219 1 90.5 244 ASN B CA 1
ATOM 5171 C C . ASN B 1 244 ? -16.797 10.5 14.445 1 90.5 244 ASN B C 1
ATOM 5173 O O . ASN B 1 244 ? -17.125 9.852 15.445 1 90.5 244 ASN B O 1
ATOM 5177 N N . MET B 1 245 ? -16.953 11.797 14.391 1 89.62 245 MET B N 1
ATOM 5178 C CA . MET B 1 245 ? -17.406 12.602 15.523 1 89.62 245 MET B CA 1
ATOM 5179 C C . MET B 1 245 ? -18.844 12.25 15.898 1 89.62 245 MET B C 1
ATOM 5181 O O . MET B 1 245 ? -19.172 12.156 17.078 1 89.62 245 MET B O 1
ATOM 5185 N N . LEU B 1 246 ? -19.703 12.023 14.906 1 91.75 246 LEU B N 1
ATOM 5186 C CA . LEU B 1 246 ? -21.141 11.836 15.156 1 91.75 246 LEU B CA 1
ATOM 5187 C C . LEU B 1 246 ? -21.453 10.367 15.406 1 91.75 246 LEU B C 1
ATOM 5189 O O . LEU B 1 246 ? -22.297 10.047 16.25 1 91.75 246 LEU B O 1
ATOM 5193 N N . PHE B 1 247 ? -20.75 9.477 14.68 1 93.06 247 PHE B N 1
ATOM 5194 C CA . PHE B 1 247 ? -21.172 8.078 14.711 1 93.06 247 PHE B CA 1
ATOM 5195 C C . PHE B 1 247 ? -20.016 7.172 15.133 1 93.06 247 PHE B C 1
ATOM 5197 O O . PHE B 1 247 ? -20.172 5.949 15.18 1 93.06 247 PHE B O 1
ATOM 5204 N N . LYS B 1 248 ? -18.828 7.746 15.352 1 91.94 248 LYS B N 1
ATOM 5205 C CA . LYS B 1 248 ? -17.641 7.012 15.789 1 91.94 248 LYS B CA 1
ATOM 5206 C C . LYS B 1 248 ? -17.203 6.004 14.734 1 91.94 248 LYS B C 1
ATOM 5208 O O . LYS B 1 248 ? -16.75 4.906 15.062 1 91.94 248 LYS B O 1
ATOM 5213 N N . TRP B 1 249 ? -17.422 6.383 13.492 1 94.06 249 TRP B N 1
ATOM 5214 C CA . TRP B 1 249 ? -16.969 5.531 12.398 1 94.06 249 TRP B CA 1
ATOM 5215 C C . TRP B 1 249 ? -15.453 5.492 12.328 1 94.06 249 TRP B C 1
ATOM 5217 O O . TRP B 1 249 ? -14.789 6.5 12.594 1 94.06 249 TRP B O 1
ATOM 5227 N N . ASP B 1 250 ? -14.984 4.32 12.008 1 94.31 250 ASP B N 1
ATOM 5228 C CA . ASP B 1 250 ? -13.57 4.242 11.656 1 94.31 250 ASP B CA 1
ATOM 5229 C C . ASP B 1 250 ? -13.281 5.027 10.375 1 94.31 250 ASP B C 1
ATOM 5231 O O . ASP B 1 250 ? -14.195 5.348 9.617 1 94.31 250 ASP B O 1
ATOM 5235 N N . ALA B 1 251 ? -12.008 5.289 10.172 1 94.62 251 ALA B N 1
ATOM 5236 C CA . ALA B 1 251 ? -11.578 6.156 9.078 1 94.62 251 ALA B CA 1
ATOM 5237 C C . ALA B 1 251 ? -11.859 5.508 7.723 1 94.62 251 ALA B C 1
ATOM 5239 O O . ALA B 1 251 ? -12.242 6.188 6.77 1 94.62 251 ALA B O 1
ATOM 5240 N N . ILE B 1 252 ? -11.734 4.203 7.629 1 97.12 252 ILE B N 1
ATOM 5241 C CA . ILE B 1 252 ? -11.812 3.516 6.34 1 97.12 252 ILE B CA 1
ATOM 5242 C C . ILE B 1 252 ? -13.227 3.617 5.781 1 97.12 252 ILE B C 1
ATOM 5244 O O . ILE B 1 252 ? -13.43 4.117 4.672 1 97.12 252 ILE B O 1
ATOM 5248 N N . PRO B 1 253 ? -14.234 3.184 6.543 1 96.81 253 PRO B N 1
ATOM 5249 C CA . PRO B 1 253 ? -15.586 3.342 6.008 1 96.81 253 PRO B CA 1
ATOM 5250 C C . PRO B 1 253 ? -15.977 4.805 5.805 1 96.81 253 PRO B C 1
ATOM 5252 O O . PRO B 1 253 ? -16.703 5.125 4.863 1 96.81 253 PRO B O 1
ATOM 5255 N N . ALA B 1 254 ? -15.5 5.715 6.633 1 96.44 254 ALA B N 1
ATOM 5256 C CA . ALA B 1 254 ? -15.82 7.133 6.504 1 96.44 254 ALA B CA 1
ATOM 5257 C C . ALA B 1 254 ? -15.242 7.711 5.215 1 96.44 254 ALA B C 1
ATOM 5259 O O . ALA B 1 254 ? -15.938 8.43 4.488 1 96.44 254 ALA B O 1
ATOM 5260 N N . LEU B 1 255 ? -14.031 7.398 4.957 1 97.12 255 LEU B N 1
ATOM 5261 C CA . LEU B 1 255 ? -13.375 7.871 3.742 1 97.12 255 LEU B CA 1
ATOM 5262 C C . LEU B 1 255 ? -14.008 7.25 2.502 1 97.12 255 LEU B C 1
ATOM 5264 O O . LEU B 1 255 ? -14.156 7.918 1.477 1 97.12 255 LEU B O 1
ATOM 5268 N N . THR B 1 256 ? -14.344 5.988 2.584 1 97.69 256 THR B N 1
ATOM 5269 C CA . THR B 1 256 ? -14.984 5.301 1.468 1 97.69 256 THR B CA 1
ATOM 5270 C C . THR B 1 256 ? -16.328 5.938 1.146 1 97.69 256 THR B C 1
ATOM 5272 O O . THR B 1 256 ? -16.641 6.203 -0.019 1 97.69 256 THR B O 1
ATOM 5275 N N . LEU B 1 257 ? -17.125 6.188 2.18 1 97.25 257 LEU B N 1
ATOM 5276 C CA . LEU B 1 257 ? -18.406 6.836 1.99 1 97.25 257 LEU B CA 1
ATOM 5277 C C . LEU B 1 257 ? -18.25 8.203 1.34 1 97.25 257 LEU B C 1
ATOM 5279 O O . LEU B 1 257 ? -18.969 8.539 0.393 1 97.25 257 LEU B O 1
ATOM 5283 N N . ALA B 1 258 ? -17.312 8.969 1.896 1 97.69 258 ALA B N 1
ATOM 5284 C CA . ALA B 1 258 ? -17.078 10.312 1.37 1 97.69 258 ALA B CA 1
ATOM 5285 C C . ALA B 1 258 ? -16.656 10.258 -0.095 1 97.69 258 ALA B C 1
ATOM 5287 O O . ALA B 1 258 ? -17.078 11.086 -0.9 1 97.69 258 ALA B O 1
ATOM 5288 N N . THR B 1 259 ? -15.852 9.297 -0.456 1 97.88 259 THR B N 1
ATOM 5289 C CA . THR B 1 259 ? -15.375 9.125 -1.823 1 97.88 259 THR B CA 1
ATOM 5290 C C . THR B 1 259 ? -16.531 8.773 -2.762 1 97.88 259 THR B C 1
ATOM 5292 O O . THR B 1 259 ? -16.641 9.344 -3.848 1 97.88 259 THR B O 1
ATOM 5295 N N . LEU B 1 260 ? -17.344 7.883 -2.365 1 97.5 260 LEU B N 1
ATOM 5296 C CA . LEU B 1 260 ? -18.5 7.484 -3.17 1 97.5 260 LEU B CA 1
ATOM 5297 C C . LEU B 1 260 ? -19.484 8.633 -3.314 1 97.5 260 LEU B C 1
ATOM 5299 O O . LEU B 1 260 ? -20.078 8.828 -4.383 1 97.5 260 LEU B O 1
ATOM 5303 N N . LEU B 1 261 ? -19.672 9.359 -2.246 1 97.38 261 LEU B N 1
ATOM 5304 C CA . LEU B 1 261 ? -20.578 10.516 -2.297 1 97.38 261 LEU B CA 1
ATOM 5305 C C . LEU B 1 261 ? -20.031 11.57 -3.256 1 97.38 261 LEU B C 1
ATOM 5307 O O . LEU B 1 261 ? -20.812 12.219 -3.965 1 97.38 261 LEU B O 1
ATOM 5311 N N . ALA B 1 262 ? -18.719 11.766 -3.217 1 97.25 262 ALA B N 1
ATOM 5312 C CA . ALA B 1 262 ? -18.109 12.695 -4.168 1 97.25 262 ALA B CA 1
ATOM 5313 C C . ALA B 1 262 ? -18.406 12.281 -5.605 1 97.25 262 ALA B C 1
ATOM 5315 O O . ALA B 1 262 ? -18.812 13.117 -6.426 1 97.25 262 ALA B O 1
ATOM 5316 N N . MET B 1 263 ? -18.281 11.039 -5.898 1 97.12 263 MET B N 1
ATOM 5317 C CA . MET B 1 263 ? -18.531 10.531 -7.246 1 97.12 263 MET B CA 1
ATOM 5318 C C . MET B 1 263 ? -20 10.633 -7.602 1 97.12 263 MET B C 1
ATOM 5320 O O . MET B 1 263 ? -20.344 10.961 -8.734 1 97.12 263 MET B O 1
ATOM 5324 N N . LEU B 1 264 ? -20.812 10.367 -6.637 1 96.56 264 LEU B N 1
ATOM 5325 C CA . LEU B 1 264 ? -22.25 10.406 -6.855 1 96.56 264 LEU B CA 1
ATOM 5326 C C . LEU B 1 264 ? -22.719 11.836 -7.145 1 96.56 264 LEU B C 1
ATOM 5328 O O . LEU B 1 264 ? -23.438 12.07 -8.117 1 96.56 264 LEU B O 1
ATOM 5332 N N . LEU B 1 265 ? -22.312 12.742 -6.34 1 96.38 265 LEU B N 1
ATOM 5333 C CA . LEU B 1 265 ? -22.797 14.117 -6.406 1 96.38 265 LEU B CA 1
ATOM 5334 C C . LEU B 1 265 ? -22.234 14.828 -7.633 1 96.38 265 LEU B C 1
ATOM 5336 O O . LEU B 1 265 ? -22.781 15.844 -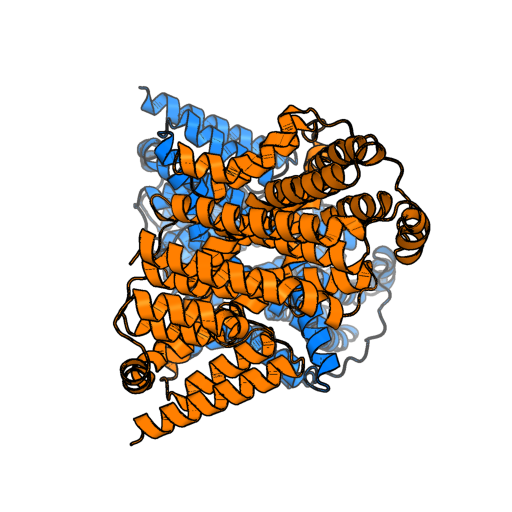8.07 1 96.38 265 LEU B O 1
ATOM 5340 N N . THR B 1 266 ? -21.203 14.336 -8.203 1 95.81 266 THR B N 1
ATOM 5341 C CA . THR B 1 266 ? -20.594 15.008 -9.344 1 95.81 266 THR B CA 1
ATOM 5342 C C . THR B 1 266 ? -20.891 14.258 -10.641 1 95.81 266 THR B C 1
ATOM 5344 O O . THR B 1 266 ? -20.312 14.555 -11.688 1 95.81 266 THR B O 1
ATOM 5347 N N . GLY B 1 267 ? -21.688 13.219 -10.594 1 94 267 GLY B N 1
ATOM 5348 C CA . GLY B 1 267 ? -22.172 12.516 -11.766 1 94 267 GLY B CA 1
ATOM 5349 C C . GLY B 1 267 ? -21.156 11.539 -12.336 1 94 267 GLY B C 1
ATOM 5350 O O . GLY B 1 267 ? -21.25 11.148 -13.5 1 94 267 GLY B O 1
ATOM 5351 N N . LYS B 1 268 ? -20.219 11.141 -11.578 1 94.06 268 LYS B N 1
ATOM 5352 C CA . LYS B 1 268 ? -19.188 10.227 -12.086 1 94.06 268 LYS B CA 1
ATOM 5353 C C . LYS B 1 268 ? -19.703 8.789 -12.133 1 94.06 268 LYS B C 1
ATOM 5355 O O . LYS B 1 268 ? -19.047 7.914 -12.703 1 94.06 268 LYS B O 1
ATOM 5360 N N . PHE B 1 269 ? -20.922 8.57 -11.609 1 93.5 269 PHE B N 1
ATOM 5361 C CA . PHE B 1 269 ? -21.531 7.25 -11.68 1 93.5 269 PHE B CA 1
ATOM 5362 C C . PHE B 1 269 ? -22.281 7.07 -12.992 1 93.5 269 PHE B C 1
ATOM 5364 O O . PHE B 1 269 ? -22.734 5.969 -13.305 1 93.5 269 PHE B O 1
ATOM 5371 N N . LYS B 1 270 ? -22.391 8.164 -13.711 1 92.38 270 LYS B N 1
ATOM 5372 C CA . LYS B 1 270 ? -23.125 8.086 -14.961 1 92.38 270 LYS B CA 1
ATOM 5373 C C . LYS B 1 270 ? -22.328 7.371 -16.047 1 92.38 270 LYS B C 1
ATOM 5375 O O . LYS B 1 270 ? -21.266 7.848 -16.438 1 92.38 270 LYS B O 1
ATOM 5380 N N . GLY B 1 271 ? -22.891 6.25 -16.516 1 93.06 271 GLY B N 1
ATOM 5381 C CA . GLY B 1 271 ? -22.172 5.434 -17.484 1 93.06 271 GLY B CA 1
ATOM 5382 C C . GLY B 1 271 ? -21.219 4.445 -16.844 1 93.06 271 GLY B C 1
ATOM 5383 O O . GLY B 1 271 ? -20.234 4.844 -16.219 1 93.06 271 GLY B O 1
ATOM 5384 N N . TYR B 1 272 ? -21.422 3.227 -16.984 1 93.44 272 TYR B N 1
ATOM 5385 C CA . TYR B 1 272 ? -20.672 2.186 -16.297 1 93.44 272 TYR B CA 1
ATOM 5386 C C . TYR B 1 272 ? -19.203 2.213 -16.688 1 93.44 272 TYR B C 1
ATOM 5388 O O . TYR B 1 272 ? -18.328 2.221 -15.82 1 93.44 272 TYR B O 1
ATOM 5396 N N . GLN B 1 273 ? -18.922 2.271 -17.953 1 94.25 273 GLN B N 1
ATOM 5397 C CA . GLN B 1 273 ? -17.547 2.25 -18.438 1 94.25 273 GLN B CA 1
ATOM 5398 C C . GLN B 1 273 ? -16.797 3.506 -18 1 94.25 273 GLN B C 1
ATOM 5400 O O . GLN B 1 273 ? -15.617 3.441 -17.656 1 94.25 273 GLN B O 1
ATOM 5405 N N . LYS B 1 274 ? -17.484 4.59 -18.078 1 94.94 274 LYS B N 1
ATOM 5406 C CA . LYS B 1 274 ? -16.859 5.844 -17.656 1 94.94 274 LYS B CA 1
ATOM 5407 C C . LYS B 1 274 ? -16.578 5.82 -16.156 1 94.94 274 LYS B C 1
ATOM 5409 O O . LYS B 1 274 ? -15.531 6.309 -15.711 1 94.94 274 LYS B O 1
ATOM 5414 N N . PHE B 1 275 ? -17.484 5.266 -15.445 1 96.5 275 PHE B N 1
ATOM 5415 C CA . PHE B 1 275 ? -17.328 5.141 -14 1 96.5 275 PHE B CA 1
ATOM 5416 C C . PHE B 1 275 ? -16.125 4.262 -13.672 1 96.5 275 PHE B C 1
ATOM 5418 O O . PHE B 1 275 ? -15.273 4.641 -12.859 1 96.5 275 PHE B O 1
ATOM 5425 N N . VAL B 1 276 ? -16.016 3.176 -14.336 1 95.88 276 VAL B N 1
ATOM 5426 C CA . VAL B 1 276 ? -14.938 2.221 -14.086 1 95.88 276 VAL B CA 1
ATOM 5427 C C . VAL B 1 276 ? -13.594 2.854 -14.43 1 95.88 276 VAL B C 1
ATOM 5429 O O . VAL B 1 276 ? -12.609 2.68 -13.703 1 95.88 276 VAL B O 1
ATOM 5432 N N . THR B 1 277 ? -13.562 3.555 -15.469 1 96.12 277 THR B N 1
ATOM 5433 C CA . THR B 1 277 ? -12.328 4.223 -15.891 1 96.12 277 THR B CA 1
ATOM 5434 C C . THR B 1 277 ? -11.914 5.273 -14.867 1 96.12 277 THR B C 1
ATOM 5436 O O . THR B 1 277 ? -10.742 5.348 -14.492 1 96.12 277 THR B O 1
ATOM 5439 N N . PHE B 1 278 ? -12.883 6.082 -14.43 1 97.12 278 PHE B N 1
ATOM 5440 C CA . PHE B 1 278 ? -12.609 7.102 -13.422 1 97.12 278 PHE B CA 1
ATOM 5441 C C . PHE B 1 278 ? -12.086 6.465 -12.141 1 97.12 278 PHE B C 1
ATOM 5443 O O . PHE B 1 278 ? -11.117 6.945 -11.555 1 97.12 278 PHE B O 1
ATOM 5450 N N . LEU B 1 279 ? -12.75 5.402 -11.766 1 97.06 279 LEU B N 1
ATOM 5451 C CA . LEU B 1 279 ? -12.398 4.68 -10.555 1 97.06 279 LEU B CA 1
ATOM 5452 C C . LEU B 1 279 ? -10.977 4.141 -10.633 1 97.06 279 LEU B C 1
ATOM 5454 O O . LEU B 1 279 ? -10.164 4.375 -9.734 1 97.06 279 LEU B O 1
ATOM 5458 N N . ASN B 1 280 ? -10.633 3.52 -11.68 1 95.94 280 ASN B N 1
ATOM 5459 C CA . ASN B 1 280 ? -9.312 2.912 -11.852 1 95.94 280 ASN B CA 1
ATOM 5460 C C . ASN B 1 280 ? -8.219 3.969 -11.977 1 95.94 280 ASN B C 1
ATOM 5462 O O . ASN B 1 280 ? -7.145 3.822 -11.391 1 95.94 280 ASN B O 1
ATOM 5466 N N . ASP B 1 281 ? -8.484 5.027 -12.711 1 96.62 281 ASP B N 1
ATOM 5467 C CA . ASP B 1 281 ? -7.5 6.082 -12.914 1 96.62 281 ASP B CA 1
ATOM 5468 C C . ASP B 1 281 ? -7.164 6.789 -11.609 1 96.62 281 ASP B C 1
ATOM 5470 O O . ASP B 1 281 ? -5.996 7.055 -11.32 1 96.62 281 ASP B O 1
ATOM 5474 N N . THR B 1 282 ? -8.203 7.066 -10.844 1 97.12 282 THR B N 1
ATOM 5475 C CA . THR B 1 282 ? -7.973 7.781 -9.594 1 97.12 282 THR B CA 1
ATOM 5476 C C . THR B 1 282 ? -7.23 6.898 -8.594 1 97.12 282 THR B C 1
ATOM 5478 O O . THR B 1 282 ? -6.355 7.375 -7.871 1 97.12 282 THR B O 1
ATOM 5481 N N . ILE B 1 283 ? -7.535 5.641 -8.555 1 97.31 283 ILE B N 1
ATOM 5482 C CA . ILE B 1 283 ? -6.859 4.699 -7.664 1 97.31 283 ILE B CA 1
ATOM 5483 C C . ILE B 1 283 ? -5.391 4.586 -8.055 1 97.31 283 ILE B C 1
ATOM 5485 O O . ILE B 1 283 ? -4.504 4.699 -7.203 1 97.31 283 ILE B O 1
ATOM 5489 N N . LYS B 1 284 ? -5.168 4.367 -9.305 1 96.38 284 LYS B N 1
ATOM 5490 C CA . LYS B 1 284 ? -3.803 4.203 -9.789 1 96.38 284 LYS B CA 1
ATOM 5491 C C . LYS B 1 284 ? -2.963 5.445 -9.5 1 96.38 284 LYS B C 1
ATOM 5493 O O . LYS B 1 284 ? -1.842 5.336 -9 1 96.38 284 LYS B O 1
ATOM 5498 N N . GLN B 1 285 ? -3.512 6.578 -9.797 1 95.88 285 GLN B N 1
ATOM 5499 C CA . GLN B 1 285 ? -2.783 7.824 -9.578 1 95.88 285 GLN B CA 1
ATOM 5500 C C . GLN B 1 285 ? -2.543 8.07 -8.094 1 95.88 285 GLN B C 1
ATOM 5502 O O . GLN B 1 285 ? -1.449 8.477 -7.691 1 95.88 285 GLN B O 1
ATOM 5507 N N . ALA B 1 286 ? -3.553 7.855 -7.301 1 96.38 286 ALA B N 1
ATOM 5508 C CA . ALA B 1 286 ? -3.461 8.109 -5.863 1 96.38 286 ALA B CA 1
ATOM 5509 C C . ALA B 1 286 ? -2.375 7.246 -5.227 1 96.38 286 ALA B C 1
ATOM 5511 O O . ALA B 1 286 ? -1.575 7.734 -4.426 1 96.38 286 ALA B O 1
ATOM 5512 N N . ILE B 1 287 ? -2.318 6.016 -5.531 1 96.62 287 ILE B N 1
ATOM 5513 C CA . ILE B 1 287 ? -1.384 5.082 -4.91 1 96.62 287 ILE B CA 1
ATOM 5514 C C . ILE B 1 287 ? 0.022 5.316 -5.461 1 96.62 287 ILE B C 1
ATOM 5516 O O . ILE B 1 287 ? 1.003 5.262 -4.715 1 96.62 287 ILE B O 1
ATOM 5520 N N . SER B 1 288 ? 0.101 5.617 -6.746 1 95.19 288 SER B N 1
ATOM 5521 C CA . SER B 1 288 ? 1.396 5.945 -7.336 1 95.19 288 SER B CA 1
ATOM 5522 C C . SER B 1 288 ? 2.018 7.164 -6.66 1 95.19 288 SER B C 1
ATOM 5524 O O . SER B 1 288 ? 3.227 7.199 -6.426 1 95.19 288 SER B O 1
ATOM 5526 N N . ASP B 1 289 ? 1.199 8.062 -6.281 1 93.06 289 ASP B N 1
ATOM 5527 C CA . ASP B 1 289 ? 1.655 9.32 -5.703 1 93.06 289 ASP B CA 1
ATOM 5528 C C . ASP B 1 289 ? 2.273 9.094 -4.324 1 93.06 289 ASP B C 1
ATOM 5530 O O . ASP B 1 289 ? 3.113 9.883 -3.879 1 93.06 289 ASP B O 1
ATOM 5534 N N . ILE B 1 290 ? 1.901 8.023 -3.697 1 95.69 290 ILE B N 1
ATOM 5535 C CA . ILE B 1 290 ? 2.377 7.859 -2.328 1 95.69 290 ILE B CA 1
ATOM 5536 C C . ILE B 1 290 ? 3.346 6.68 -2.26 1 95.69 290 ILE B C 1
ATOM 5538 O O . ILE B 1 290 ? 3.652 6.184 -1.173 1 95.69 290 ILE B O 1
ATOM 5542 N N . ALA B 1 291 ? 3.809 6.184 -3.387 1 96.56 291 ALA B N 1
ATOM 5543 C CA . ALA B 1 291 ? 4.699 5.027 -3.434 1 96.56 291 ALA B CA 1
ATOM 5544 C C . ALA B 1 291 ? 5.965 5.273 -2.619 1 96.56 291 ALA B C 1
ATOM 5546 O O . ALA B 1 291 ? 6.32 4.473 -1.753 1 96.56 291 ALA B O 1
ATOM 5547 N N . GLY B 1 292 ? 6.645 6.375 -2.877 1 94.69 292 GLY B N 1
ATOM 5548 C CA . GLY B 1 292 ? 7.852 6.715 -2.145 1 94.69 292 GLY B CA 1
ATOM 5549 C C . GLY B 1 292 ? 7.621 6.891 -0.656 1 94.69 292 GLY B C 1
ATOM 5550 O O . GLY B 1 292 ? 8.445 6.473 0.161 1 94.69 292 GLY B O 1
ATOM 5551 N N . LEU B 1 293 ? 6.48 7.477 -0.337 1 94.06 293 LEU B N 1
ATOM 5552 C CA . LEU B 1 293 ? 6.133 7.695 1.062 1 94.06 293 LEU B CA 1
ATOM 5553 C C . LEU B 1 293 ? 5.973 6.367 1.796 1 94.06 293 LEU B C 1
ATOM 5555 O O . LEU B 1 293 ? 6.441 6.219 2.926 1 94.06 293 LEU B O 1
ATOM 5559 N N . ILE B 1 294 ? 5.309 5.414 1.216 1 96.56 294 ILE B N 1
ATOM 5560 C CA . ILE B 1 294 ? 5.062 4.117 1.837 1 96.56 294 ILE B CA 1
ATOM 5561 C C . ILE B 1 294 ? 6.391 3.473 2.232 1 96.56 294 ILE B C 1
ATOM 5563 O O . ILE B 1 294 ? 6.562 3.047 3.375 1 96.56 294 ILE B O 1
ATOM 5567 N N . MET B 1 295 ? 7.328 3.393 1.343 1 96.31 295 MET B N 1
ATOM 5568 C CA . MET B 1 295 ? 8.594 2.713 1.61 1 96.31 295 MET B CA 1
ATOM 5569 C C . MET B 1 295 ? 9.438 3.512 2.596 1 96.31 295 MET B C 1
ATOM 5571 O O . MET B 1 295 ? 10.172 2.936 3.4 1 96.31 295 MET B O 1
ATOM 5575 N N . PHE B 1 296 ? 9.383 4.863 2.48 1 95.5 296 PHE B N 1
ATOM 5576 C CA . PHE B 1 296 ? 10.023 5.703 3.486 1 95.5 296 PHE B CA 1
ATOM 5577 C C . PHE B 1 296 ? 9.516 5.359 4.883 1 95.5 296 PHE B C 1
ATOM 5579 O O . PHE B 1 296 ? 10.305 5.168 5.805 1 95.5 296 PHE B O 1
ATOM 5586 N N . LEU B 1 297 ? 8.211 5.242 5.055 1 95.62 297 LEU B N 1
ATOM 5587 C CA . LEU B 1 297 ? 7.602 4.961 6.348 1 95.62 297 LEU B CA 1
ATOM 5588 C C . LEU B 1 297 ? 7.973 3.564 6.832 1 95.62 297 LEU B C 1
ATOM 5590 O O . LEU B 1 297 ? 8.117 3.336 8.039 1 95.62 297 LEU B O 1
ATOM 5594 N N . MET B 1 298 ? 8.109 2.619 5.879 1 97.25 298 MET B N 1
ATOM 5595 C CA . MET B 1 298 ? 8.555 1.285 6.27 1 97.25 298 MET B CA 1
ATOM 5596 C C . MET B 1 298 ? 9.938 1.34 6.91 1 97.25 298 MET B C 1
ATOM 5598 O O . MET B 1 298 ? 10.164 0.733 7.957 1 97.25 298 MET B O 1
ATOM 5602 N N . ALA B 1 299 ? 10.883 2.066 6.285 1 96.75 299 ALA B N 1
ATOM 5603 C CA . ALA B 1 299 ? 12.219 2.215 6.844 1 96.75 299 ALA B CA 1
ATOM 5604 C C . ALA B 1 299 ? 12.18 2.906 8.203 1 96.75 299 ALA B C 1
ATOM 5606 O O . ALA B 1 299 ? 12.891 2.518 9.133 1 96.75 299 ALA B O 1
ATOM 5607 N N . LEU B 1 300 ? 11.344 3.852 8.289 1 95.06 300 LEU B N 1
ATOM 5608 C CA . LEU B 1 300 ? 11.203 4.617 9.523 1 95.06 300 LEU B CA 1
ATOM 5609 C C . LEU B 1 300 ? 10.719 3.729 10.664 1 95.06 300 LEU B C 1
ATOM 5611 O O . LEU B 1 300 ? 11.258 3.789 11.773 1 95.06 300 LEU B O 1
ATOM 5615 N N . ILE B 1 301 ? 9.773 2.924 10.406 1 95.81 301 ILE B N 1
ATOM 5616 C CA . ILE B 1 301 ? 9.18 2.117 11.469 1 95.81 301 ILE B CA 1
ATOM 5617 C C . ILE B 1 301 ? 10.133 0.989 11.859 1 95.81 301 ILE B C 1
ATOM 5619 O O . ILE B 1 301 ? 10.156 0.558 13.008 1 95.81 301 ILE B O 1
ATOM 5623 N N . MET B 1 302 ? 10.859 0.472 10.922 1 96.88 302 MET B N 1
ATOM 5624 C CA . MET B 1 302 ? 11.914 -0.481 11.266 1 96.88 302 MET B CA 1
ATOM 5625 C C . MET B 1 302 ? 12.914 0.141 12.227 1 96.88 302 MET B C 1
ATOM 5627 O O . MET B 1 302 ? 13.312 -0.49 13.211 1 96.88 302 MET B O 1
ATOM 5631 N N . PHE B 1 303 ? 13.312 1.392 11.922 1 95.88 303 PHE B N 1
ATOM 5632 C CA . PHE B 1 303 ? 14.195 2.107 12.844 1 95.88 303 PHE B CA 1
ATOM 5633 C C . PHE B 1 303 ? 13.539 2.264 14.211 1 95.88 303 PHE B C 1
ATOM 5635 O O . PHE B 1 303 ? 14.195 2.078 15.234 1 95.88 303 PHE B O 1
ATOM 5642 N N . SER B 1 304 ? 12.305 2.623 14.219 1 93.31 304 SER B N 1
ATOM 5643 C CA . SER B 1 304 ? 11.57 2.762 15.469 1 93.31 304 SER B CA 1
ATOM 5644 C C . SER B 1 304 ? 11.57 1.455 16.25 1 93.31 304 SER B C 1
ATOM 5646 O O . SER B 1 304 ? 11.609 1.467 17.484 1 93.31 304 SER B O 1
ATOM 5648 N N . GLY B 1 305 ? 11.438 0.33 15.531 1 93.75 305 GLY B N 1
ATOM 5649 C CA . GLY B 1 305 ? 11.523 -0.968 16.188 1 93.75 305 GLY B CA 1
ATOM 5650 C C . GLY B 1 305 ? 12.836 -1.185 16.906 1 93.75 305 GLY B C 1
ATOM 5651 O O . GLY B 1 305 ? 12.852 -1.619 18.062 1 93.75 305 GLY B O 1
ATOM 5652 N N . ALA B 1 306 ? 13.93 -0.849 16.266 1 95.06 306 ALA B N 1
ATOM 5653 C CA . ALA B 1 306 ? 15.242 -0.968 16.891 1 95.06 306 ALA B CA 1
ATOM 5654 C C . ALA B 1 306 ? 15.375 -0.024 18.078 1 95.06 306 ALA B C 1
ATOM 5656 O O . ALA B 1 306 ? 15.891 -0.408 19.125 1 95.06 306 ALA B O 1
ATOM 5657 N N . ALA B 1 307 ? 14.938 1.149 17.891 1 91.88 307 ALA B N 1
ATOM 5658 C CA . ALA B 1 307 ? 15.023 2.162 18.938 1 91.88 307 ALA B CA 1
ATOM 5659 C C . ALA B 1 307 ? 14.227 1.74 20.172 1 91.88 307 ALA B C 1
ATOM 5661 O O . ALA B 1 307 ? 14.656 1.977 21.297 1 91.88 307 ALA B O 1
ATOM 5662 N N . SER B 1 308 ? 13.07 1.15 19.953 1 90.75 308 SER B N 1
ATOM 5663 C CA . SER B 1 308 ? 12.234 0.703 21.062 1 90.75 308 SER B CA 1
ATOM 5664 C C . SER B 1 308 ? 12.914 -0.406 21.859 1 90.75 308 SER B C 1
ATOM 5666 O O . SER B 1 308 ? 12.789 -0.464 23.078 1 90.75 308 SER B O 1
ATOM 5668 N N . MET B 1 309 ? 13.594 -1.244 21.141 1 91.62 309 MET B N 1
ATOM 5669 C CA . MET B 1 309 ? 14.297 -2.334 21.812 1 91.62 309 MET B CA 1
ATOM 5670 C C . MET B 1 309 ? 15.477 -1.803 22.625 1 91.62 309 MET B C 1
ATOM 5672 O O . MET B 1 309 ? 15.875 -2.412 23.609 1 91.62 309 MET B O 1
ATOM 5676 N N . ASP B 1 310 ? 15.984 -0.663 22.25 1 91.06 310 ASP B N 1
ATOM 5677 C CA . ASP B 1 310 ? 17.141 -0.08 22.906 1 91.06 310 ASP B CA 1
ATOM 5678 C C . ASP B 1 310 ? 16.719 0.964 23.938 1 91.06 310 ASP B C 1
ATOM 5680 O O . ASP B 1 310 ? 17.562 1.601 24.578 1 91.06 310 ASP B O 1
ATOM 5684 N N . ALA B 1 311 ? 15.469 1.184 24.094 1 86.56 311 ALA B N 1
ATOM 5685 C CA . ALA B 1 311 ? 14.945 2.256 24.938 1 86.56 311 ALA B CA 1
ATOM 5686 C C . ALA B 1 311 ? 15.453 2.127 26.359 1 86.56 311 ALA B C 1
ATOM 5688 O O . ALA B 1 311 ? 15.703 3.133 27.031 1 86.56 311 ALA B O 1
ATOM 5689 N N . VAL B 1 312 ? 15.586 0.916 26.844 1 84.06 312 VAL B N 1
ATOM 5690 C CA . VAL B 1 312 ? 16 0.674 28.219 1 84.06 312 VAL B CA 1
ATOM 5691 C C . VAL B 1 312 ? 17.391 1.243 28.453 1 84.06 312 VAL B C 1
ATOM 5693 O O . VAL B 1 312 ? 17.703 1.729 29.547 1 84.06 312 VAL B O 1
ATOM 5696 N N . ARG B 1 313 ? 18.125 1.302 27.422 1 84.75 313 ARG B N 1
ATOM 5697 C CA . ARG B 1 313 ? 19.5 1.785 27.531 1 84.75 313 ARG B CA 1
ATOM 5698 C C . ARG B 1 313 ? 19.531 3.303 27.688 1 84.75 313 ARG B C 1
ATOM 5700 O O . ARG B 1 313 ? 20.531 3.859 28.156 1 84.75 313 ARG B O 1
ATOM 5707 N N . PHE B 1 314 ? 18.469 3.945 27.344 1 82.94 314 PHE B N 1
ATOM 5708 C CA . PHE B 1 314 ? 18.422 5.402 27.375 1 82.94 314 PHE B CA 1
ATOM 5709 C C . PHE B 1 314 ? 17.688 5.887 28.625 1 82.94 314 PHE B C 1
ATOM 5711 O O . PHE B 1 314 ? 17.656 7.09 28.906 1 82.94 314 PHE B O 1
ATOM 5718 N N . ARG B 1 315 ? 17.172 4.977 29.375 1 81.5 315 ARG B N 1
ATOM 5719 C CA . ARG B 1 315 ? 16.312 5.324 30.5 1 81.5 315 ARG B CA 1
ATOM 5720 C C . ARG B 1 315 ? 17.047 6.227 31.484 1 81.5 315 ARG B C 1
ATOM 5722 O O . ARG B 1 315 ? 16.5 7.254 31.906 1 81.5 315 ARG B O 1
ATOM 5729 N N . PRO B 1 316 ? 18.266 5.93 31.844 1 79.44 316 PRO B N 1
ATOM 5730 C CA . PRO B 1 316 ? 18.938 6.805 32.812 1 79.44 316 PRO B CA 1
ATOM 5731 C C . PRO B 1 316 ? 19.141 8.219 32.281 1 79.44 316 PRO B C 1
ATOM 5733 O O . PRO B 1 316 ? 19.047 9.195 33.031 1 79.44 316 PRO B O 1
ATOM 5736 N N . LEU B 1 317 ? 19.422 8.281 31.062 1 77.69 317 LEU B N 1
ATOM 5737 C CA . LEU B 1 317 ? 19.625 9.594 30.453 1 77.69 317 LEU B CA 1
ATOM 5738 C C . LEU B 1 317 ? 18.312 10.383 30.438 1 77.69 317 LEU B C 1
ATOM 5740 O O . LEU B 1 317 ? 18.312 11.578 30.75 1 77.69 317 LEU B O 1
ATOM 5744 N N . PHE B 1 318 ? 17.219 9.781 30.109 1 76.88 318 PHE B N 1
ATOM 5745 C CA . PHE B 1 318 ? 15.922 10.453 30 1 76.88 318 PHE B CA 1
ATOM 5746 C C . PHE B 1 318 ? 15.383 10.797 31.375 1 76.88 318 PHE B C 1
ATOM 5748 O O . PHE B 1 318 ? 14.75 11.844 31.562 1 76.88 318 PHE B O 1
ATOM 5755 N N . GLU B 1 319 ? 15.664 9.914 32.25 1 77.38 319 GLU B N 1
ATOM 5756 C CA . GLU B 1 319 ? 15.242 10.203 33.625 1 77.38 319 GLU B CA 1
ATOM 5757 C C . GLU B 1 319 ? 15.977 11.406 34.188 1 77.38 319 GLU B C 1
ATOM 5759 O O . GLU B 1 319 ? 15.43 12.156 35 1 77.38 319 GLU B O 1
ATOM 5764 N N . ALA B 1 320 ? 17.141 11.562 33.625 1 78.38 320 ALA B N 1
ATOM 5765 C CA . ALA B 1 320 ? 17.953 12.664 34.125 1 78.38 320 ALA B CA 1
ATOM 5766 C C . ALA B 1 320 ? 17.562 13.984 33.469 1 78.38 320 ALA B C 1
ATOM 5768 O O . ALA B 1 320 ? 17.688 15.047 34.094 1 78.38 320 ALA B O 1
ATOM 5769 N N . VAL B 1 321 ? 17.078 13.922 32.281 1 80 321 VAL B N 1
ATOM 5770 C CA . VAL B 1 321 ? 16.922 15.141 31.5 1 80 321 VAL B CA 1
ATOM 5771 C C . VAL B 1 321 ? 15.438 15.516 31.438 1 80 321 VAL B C 1
ATOM 5773 O O . VAL B 1 321 ? 15.094 16.703 31.422 1 80 321 VAL B O 1
ATOM 5776 N N . LEU B 1 322 ? 14.57 14.586 31.453 1 82.19 322 LEU B N 1
ATOM 5777 C CA . LEU B 1 322 ? 13.156 14.859 31.203 1 82.19 322 LEU B CA 1
ATOM 5778 C C . LEU B 1 322 ? 12.453 15.297 32.469 1 82.19 322 LEU B C 1
ATOM 5780 O O . LEU B 1 322 ? 12.477 14.586 33.5 1 82.19 322 LEU B O 1
ATOM 5784 N N . PRO B 1 323 ? 11.906 16.453 32.406 1 83.56 323 PRO B N 1
ATOM 5785 C CA . PRO B 1 323 ? 11.086 16.859 33.562 1 83.56 323 PRO B CA 1
ATOM 5786 C C . PRO B 1 323 ? 9.891 15.938 33.781 1 83.56 323 PRO B C 1
ATOM 5788 O O . PRO B 1 323 ? 9.289 15.461 32.812 1 83.56 323 PRO B O 1
ATOM 5791 N N . HIS B 1 324 ? 9.555 15.742 35.031 1 84.69 324 HIS B N 1
ATOM 5792 C CA . HIS B 1 324 ? 8.438 14.859 35.344 1 84.69 324 HIS B CA 1
ATOM 5793 C C . HIS B 1 324 ? 7.121 15.625 35.375 1 84.69 324 HIS B C 1
ATOM 5795 O O . HIS B 1 324 ? 6.051 15.023 35.281 1 84.69 324 HIS B O 1
ATOM 5801 N N . ASN B 1 325 ? 7.285 16.938 35.469 1 91.44 325 ASN B N 1
ATOM 5802 C CA . ASN B 1 325 ? 6.086 17.766 35.438 1 91.44 325 ASN B CA 1
ATOM 5803 C C . ASN B 1 325 ? 5.578 17.953 34 1 91.44 325 ASN B C 1
ATOM 5805 O O . ASN B 1 325 ? 6.297 18.469 33.125 1 91.44 325 ASN B O 1
ATOM 5809 N N . MET B 1 326 ? 4.312 17.625 33.781 1 94.44 326 MET B N 1
ATOM 5810 C CA . MET B 1 326 ? 3.742 17.609 32.438 1 94.44 326 MET B CA 1
ATOM 5811 C C . MET B 1 326 ? 3.66 19.031 31.875 1 94.44 326 MET B C 1
ATOM 5813 O O . MET B 1 326 ? 3.783 19.219 30.672 1 94.44 326 MET B O 1
ATOM 5817 N N . LEU B 1 327 ? 3.414 19.969 32.719 1 95.94 327 LEU B N 1
ATOM 5818 C CA . LEU B 1 327 ? 3.357 21.359 32.25 1 95.94 327 LEU B CA 1
ATOM 5819 C C . LEU B 1 327 ? 4.727 21.828 31.781 1 95.94 327 LEU B C 1
ATOM 5821 O O . LEU B 1 327 ? 4.832 22.438 30.719 1 95.94 327 LEU B O 1
ATOM 5825 N N . ILE B 1 328 ? 5.742 21.531 32.531 1 95.5 328 ILE B N 1
ATOM 5826 C CA . ILE B 1 328 ? 7.102 21.906 32.156 1 95.5 328 ILE B CA 1
ATOM 5827 C C . ILE B 1 328 ? 7.512 21.203 30.875 1 95.5 328 ILE B C 1
ATOM 5829 O O . ILE B 1 328 ? 8.172 21.797 30.016 1 95.5 328 ILE B O 1
ATOM 5833 N N . LEU B 1 329 ? 7.152 20 30.812 1 94.62 329 LEU B N 1
ATOM 5834 C CA . LEU B 1 329 ? 7.465 19.234 29.609 1 94.62 329 LEU B CA 1
ATOM 5835 C C . LEU B 1 329 ? 6.773 19.844 28.391 1 94.62 329 LEU B C 1
ATOM 5837 O O . LEU B 1 329 ? 7.395 20.031 27.344 1 94.62 329 LEU B O 1
ATOM 5841 N N . ALA B 1 330 ? 5.508 20.125 28.484 1 97 330 ALA B N 1
ATOM 5842 C CA . ALA B 1 330 ? 4.75 20.719 27.391 1 97 330 ALA B CA 1
ATOM 5843 C C . ALA B 1 330 ? 5.355 22.062 26.969 1 97 330 ALA B C 1
ATOM 5845 O O . ALA B 1 330 ? 5.52 22.328 25.781 1 97 330 ALA B O 1
ATOM 5846 N N . LEU B 1 331 ? 5.723 22.859 27.922 1 96.62 331 LEU B N 1
ATOM 5847 C CA . LEU B 1 331 ? 6.305 24.156 27.641 1 96.62 331 LEU B CA 1
ATOM 5848 C C . LEU B 1 331 ? 7.676 24.016 26.984 1 96.62 331 LEU B C 1
ATOM 5850 O O . LEU B 1 331 ? 8.031 24.781 26.094 1 96.62 331 LEU B O 1
ATOM 5854 N N . ALA B 1 332 ? 8.414 23.094 27.469 1 96.06 332 ALA B N 1
ATOM 5855 C CA . ALA B 1 332 ? 9.727 22.828 26.875 1 96.06 332 ALA B CA 1
ATOM 5856 C C . ALA B 1 332 ? 9.594 22.438 25.406 1 96.06 332 ALA B C 1
ATOM 5858 O O . ALA B 1 332 ? 10.344 22.922 24.547 1 96.06 332 ALA B O 1
ATOM 5859 N N . PHE B 1 333 ? 8.656 21.547 25.125 1 96.88 333 PHE B N 1
ATOM 5860 C CA . PHE B 1 333 ? 8.453 21.109 23.75 1 96.88 333 PHE B CA 1
ATOM 5861 C C . PHE B 1 333 ? 7.918 22.234 22.875 1 96.88 333 PHE B C 1
ATOM 5863 O O . PHE B 1 333 ? 8.195 22.297 21.688 1 96.88 333 PHE B O 1
ATOM 5870 N N . GLY B 1 334 ? 7.152 23.141 23.484 1 97.75 334 GLY B N 1
ATOM 5871 C CA . GLY B 1 334 ? 6.703 24.328 22.766 1 97.75 334 GLY B CA 1
ATOM 5872 C C . GLY B 1 334 ? 7.828 25.281 22.422 1 97.75 334 GLY B C 1
ATOM 5873 O O . GLY B 1 334 ? 7.949 25.719 21.281 1 97.75 334 GLY B O 1
ATOM 5874 N N . VAL B 1 335 ? 8.695 25.531 23.344 1 97.75 335 VAL B N 1
ATOM 5875 C CA . VAL B 1 335 ? 9.789 26.469 23.188 1 97.75 335 VAL B CA 1
ATOM 5876 C C . VAL B 1 335 ? 10.852 25.891 22.25 1 97.75 335 VAL B C 1
ATOM 5878 O O . VAL B 1 335 ? 11.43 26.609 21.438 1 97.75 335 VAL B O 1
ATOM 5881 N N . LEU B 1 336 ? 11 24.594 22.297 1 97.19 336 LEU B N 1
ATOM 5882 C CA . LEU B 1 336 ? 12.023 23.938 21.469 1 97.19 336 LEU B CA 1
ATOM 5883 C C . LEU B 1 336 ? 11.406 23.344 20.219 1 97.19 336 LEU B C 1
ATOM 5885 O O . LEU B 1 336 ? 12.047 22.531 19.531 1 97.19 336 LEU B O 1
ATOM 5889 N N . ALA B 1 337 ? 10.25 23.703 19.906 1 97.94 337 ALA B N 1
ATOM 5890 C CA . ALA B 1 337 ? 9.516 23.125 18.781 1 97.94 337 ALA B CA 1
ATOM 5891 C C . ALA B 1 337 ? 10.289 23.266 17.469 1 97.94 337 ALA B C 1
ATOM 5893 O O . ALA B 1 337 ? 10.219 22.391 16.609 1 97.94 337 ALA B O 1
ATOM 5894 N N . PRO B 1 338 ? 11.07 24.344 17.234 1 97.06 338 PRO B N 1
ATOM 5895 C CA . PRO B 1 338 ? 11.82 24.5 15.984 1 97.06 338 PRO B CA 1
ATOM 5896 C C . PRO B 1 338 ? 12.852 23.391 15.773 1 97.06 338 PRO B C 1
ATOM 5898 O O . PRO B 1 338 ? 13.367 23.234 14.664 1 97.06 338 PRO B O 1
ATOM 5901 N N . LEU B 1 339 ? 13.086 22.594 16.766 1 95.12 339 LEU B N 1
ATOM 5902 C CA . LEU B 1 339 ? 13.984 21.453 16.625 1 95.12 339 LEU B CA 1
ATOM 5903 C C . LEU B 1 339 ? 13.352 20.375 15.75 1 95.12 339 LEU B C 1
ATOM 5905 O O . LEU B 1 339 ? 14.016 19.391 15.375 1 95.12 339 LEU B O 1
ATOM 5909 N N . ALA B 1 340 ? 12.141 20.578 15.375 1 96.06 340 ALA B N 1
ATOM 5910 C CA . ALA B 1 340 ? 11.469 19.656 14.461 1 96.06 340 ALA B CA 1
ATOM 5911 C C . ALA B 1 340 ? 11.852 19.953 13.008 1 96.06 340 ALA B C 1
ATOM 5913 O O . ALA B 1 340 ? 11.648 19.125 12.125 1 96.06 340 ALA B O 1
ATOM 5914 N N . LEU B 1 341 ? 12.359 21.156 12.742 1 93.88 341 LEU B N 1
ATOM 5915 C CA . LEU B 1 341 ? 12.719 21.562 11.391 1 93.88 341 LEU B CA 1
ATOM 5916 C C . LEU B 1 341 ? 13.828 20.672 10.836 1 93.88 341 LEU B C 1
ATOM 5918 O O . LEU B 1 341 ? 14.633 20.125 11.594 1 93.88 341 LEU B O 1
ATOM 5922 N N . PHE B 1 342 ? 13.773 20.5 9.445 1 90.88 342 PHE B N 1
ATOM 5923 C CA . PHE B 1 342 ? 14.758 19.703 8.727 1 90.88 342 PHE B CA 1
ATOM 5924 C C . PHE B 1 342 ? 14.797 18.266 9.25 1 90.88 342 PHE B C 1
ATOM 5926 O O . PHE B 1 342 ? 15.875 17.688 9.43 1 90.88 342 PHE B O 1
ATOM 5933 N N . ARG B 1 343 ? 13.57 17.812 9.703 1 91.81 343 ARG B N 1
ATOM 5934 C CA . ARG B 1 343 ? 13.391 16.453 10.195 1 91.81 343 ARG B CA 1
ATOM 5935 C C . ARG B 1 343 ? 14.211 16.219 11.461 1 91.81 343 ARG B C 1
ATOM 5937 O O . ARG B 1 343 ? 14.844 15.172 11.609 1 91.81 343 ARG B O 1
ATOM 5944 N N . GLY B 1 344 ? 14.164 17.141 12.359 1 90.75 344 GLY B N 1
ATOM 5945 C CA . GLY B 1 344 ? 14.969 17.125 13.57 1 90.75 344 GLY B CA 1
ATOM 5946 C C . GLY B 1 344 ? 14.398 16.219 14.656 1 90.75 344 GLY B C 1
ATOM 5947 O O . GLY B 1 344 ? 13.531 15.383 14.383 1 90.75 344 GLY B O 1
ATOM 5948 N N . PRO B 1 345 ? 14.938 16.328 15.859 1 91.44 345 PRO B N 1
ATOM 5949 C CA . PRO B 1 345 ? 14.656 15.398 16.953 1 91.44 345 PRO B CA 1
ATOM 5950 C C . PRO B 1 345 ? 13.203 15.461 17.422 1 91.44 345 PRO B C 1
ATOM 5952 O O . PRO B 1 345 ? 12.719 14.539 18.078 1 91.44 345 PRO B O 1
ATOM 5955 N N . PHE B 1 346 ? 12.477 16.531 17.125 1 95.56 346 PHE B N 1
ATOM 5956 C CA . PHE B 1 346 ? 11.094 16.609 17.578 1 95.56 346 PHE B CA 1
ATOM 5957 C C . PHE B 1 346 ? 10.133 16.297 16.438 1 95.56 346 PHE B C 1
ATOM 5959 O O . PHE B 1 346 ? 8.914 16.312 16.609 1 95.56 346 PHE B O 1
ATOM 5966 N N . HIS B 1 347 ? 10.672 15.945 15.258 1 95.56 347 HIS B N 1
ATOM 5967 C CA . HIS B 1 347 ? 9.867 15.539 14.102 1 95.56 347 HIS B CA 1
ATOM 5968 C C . HIS B 1 347 ? 9.688 14.031 14.062 1 95.56 347 HIS B C 1
ATOM 5970 O O . HIS B 1 347 ? 10.602 13.297 13.688 1 95.56 347 HIS B O 1
ATOM 5976 N N . VAL B 1 348 ? 8.516 13.602 14.305 1 95 348 VAL B N 1
ATOM 5977 C CA . VAL B 1 348 ? 8.281 12.172 14.477 1 95 348 VAL B CA 1
ATOM 5978 C C . VAL B 1 348 ? 8.578 11.438 13.172 1 95 348 VAL B C 1
ATOM 5980 O O . VAL B 1 348 ? 8.992 10.273 13.188 1 95 348 VAL B O 1
ATOM 5983 N N . TRP B 1 349 ? 8.367 12.023 12.047 1 94.06 349 TRP B N 1
ATOM 5984 C CA . TRP B 1 349 ? 8.688 11.414 10.758 1 94.06 349 TRP B CA 1
ATOM 5985 C C . TRP B 1 349 ? 10.102 11.781 10.32 1 94.06 349 TRP B C 1
ATOM 5987 O O . TRP B 1 349 ? 10.359 11.961 9.133 1 94.06 349 TRP B O 1
ATOM 5997 N N . GLY B 1 350 ? 10.938 12.031 11.195 1 91.88 350 GLY B N 1
ATOM 5998 C CA . GLY B 1 350 ? 12.367 12.266 11.094 1 91.88 350 GLY B CA 1
ATOM 5999 C C . GLY B 1 350 ? 13.156 11.703 12.266 1 91.88 350 GLY B C 1
ATOM 6000 O O . GLY B 1 350 ? 12.93 10.57 12.68 1 91.88 350 GLY B O 1
ATOM 6001 N N . ALA B 1 351 ? 14.094 12.492 12.734 1 89.12 351 ALA B N 1
ATOM 6002 C CA . ALA B 1 351 ? 14.914 12.055 13.867 1 89.12 351 ALA B CA 1
ATOM 6003 C C . ALA B 1 351 ? 14.07 11.93 15.133 1 89.12 351 ALA B C 1
ATOM 6005 O O . ALA B 1 351 ? 14.469 11.242 16.078 1 89.12 351 ALA B O 1
ATOM 6006 N N . GLY B 1 352 ? 12.953 12.531 15.156 1 92.12 352 GLY B N 1
ATOM 6007 C CA . GLY B 1 352 ? 12.062 12.453 16.297 1 92.12 352 GLY B CA 1
ATOM 6008 C C . GLY B 1 352 ? 11.414 11.086 16.469 1 92.12 352 GLY B C 1
ATOM 6009 O O . GLY B 1 352 ? 10.836 10.797 17.516 1 92.12 352 GLY B O 1
ATOM 6010 N N . ALA B 1 353 ? 11.586 10.281 15.492 1 91.31 353 ALA B N 1
ATOM 6011 C CA . ALA B 1 353 ? 11.102 8.906 15.625 1 91.31 353 ALA B CA 1
ATOM 6012 C C . ALA B 1 353 ? 11.805 8.188 16.781 1 91.31 353 ALA B C 1
ATOM 6014 O O . ALA B 1 353 ? 11.188 7.398 17.5 1 91.31 353 ALA B O 1
ATOM 6015 N N . ALA B 1 354 ? 13.078 8.422 16.844 1 86.81 354 ALA B N 1
ATOM 6016 C CA . ALA B 1 354 ? 13.836 7.848 17.953 1 86.81 354 ALA B CA 1
ATOM 6017 C C . ALA B 1 354 ? 13.32 8.359 19.297 1 86.81 354 ALA B C 1
ATOM 6019 O O . ALA B 1 354 ? 13.164 7.59 20.25 1 86.81 354 ALA B O 1
ATOM 6020 N N . THR B 1 355 ? 13.102 9.656 19.312 1 88.56 355 THR B N 1
ATOM 6021 C CA . THR B 1 355 ? 12.57 10.273 20.516 1 88.56 355 THR B CA 1
ATOM 6022 C C . THR B 1 355 ? 11.219 9.664 20.891 1 88.56 355 THR B C 1
ATOM 6024 O O . THR B 1 355 ? 11 9.312 22.047 1 88.56 355 THR B O 1
ATOM 6027 N N . ALA B 1 356 ? 10.375 9.516 19.953 1 92.44 356 ALA B N 1
ATOM 6028 C CA . ALA B 1 356 ? 9.047 8.953 20.188 1 92.44 356 ALA B CA 1
ATOM 6029 C C . ALA B 1 356 ? 9.141 7.512 20.672 1 92.44 356 ALA B C 1
ATOM 6031 O O . ALA B 1 356 ? 8.438 7.121 21.609 1 92.44 356 ALA B O 1
ATOM 6032 N N . ALA B 1 357 ? 10 6.805 20.062 1 87.75 357 ALA B N 1
ATOM 6033 C CA . ALA B 1 357 ? 10.141 5.391 20.422 1 87.75 357 ALA B CA 1
ATOM 6034 C C . ALA B 1 357 ? 10.672 5.227 21.828 1 87.75 357 ALA B C 1
ATOM 6036 O O . ALA B 1 357 ? 10.188 4.379 22.594 1 87.75 357 ALA B O 1
ATOM 6037 N N . VAL B 1 358 ? 11.617 6.023 22.141 1 83.88 358 VAL B N 1
ATOM 6038 C CA . VAL B 1 358 ? 12.234 5.918 23.453 1 83.88 358 VAL B CA 1
ATOM 6039 C C . VAL B 1 358 ? 11.25 6.402 24.516 1 83.88 358 VAL B C 1
ATOM 6041 O O . VAL B 1 358 ? 11.086 5.758 25.562 1 83.88 358 VAL B O 1
ATOM 6044 N N . LEU B 1 359 ? 10.555 7.465 24.266 1 87.31 359 LEU B N 1
ATOM 6045 C CA . LEU B 1 359 ? 9.609 8 25.234 1 87.31 359 LEU B CA 1
ATOM 6046 C C . LEU B 1 359 ? 8.453 7.027 25.453 1 87.31 359 LEU B C 1
ATOM 6048 O O . LEU B 1 359 ? 8.016 6.832 26.594 1 87.31 359 LEU B O 1
ATOM 6052 N N . SER B 1 360 ? 7.996 6.496 24.406 1 87.44 360 SER B N 1
ATOM 6053 C CA . SER B 1 360 ? 6.918 5.52 24.516 1 87.44 360 SER B CA 1
ATOM 6054 C C . SER B 1 360 ? 7.398 4.238 25.188 1 87.44 360 SER B C 1
ATOM 6056 O O . SER B 1 360 ? 6.652 3.613 25.938 1 87.44 360 SER B O 1
ATOM 6058 N N . GLY B 1 361 ? 8.57 3.898 25.031 1 82.56 361 GLY B N 1
ATOM 6059 C CA . GLY B 1 361 ? 9.125 2.664 25.562 1 82.56 361 GLY B CA 1
ATOM 6060 C C . GLY B 1 361 ? 9.391 2.725 27.047 1 82.56 361 GLY B C 1
ATOM 6061 O O . GLY B 1 361 ? 9.312 1.708 27.75 1 82.56 361 GLY B O 1
ATOM 6062 N N . ILE B 1 362 ? 9.703 3.844 27.5 1 81.81 362 ILE B N 1
ATOM 6063 C CA . ILE B 1 362 ? 10.031 3.992 28.922 1 81.81 362 ILE B CA 1
ATOM 6064 C C . ILE B 1 362 ? 8.758 3.928 29.75 1 81.81 362 ILE B C 1
ATOM 6066 O O . ILE B 1 362 ? 8.797 3.557 30.922 1 81.81 362 ILE B O 1
ATOM 6070 N N . GLY B 1 363 ? 7.617 4.426 29.25 1 83.56 363 GLY B N 1
ATOM 6071 C CA . GLY B 1 363 ? 6.336 4.27 29.906 1 83.56 363 GLY B CA 1
ATOM 6072 C C . GLY B 1 363 ? 6.102 5.285 31.016 1 83.56 363 GLY B C 1
ATOM 6073 O O . GLY B 1 363 ? 5.281 5.066 31.906 1 83.56 363 GLY B O 1
ATOM 6074 N N . LEU B 1 364 ? 6.801 6.344 31 1 84.25 364 LEU B N 1
ATOM 6075 C CA . LEU B 1 364 ? 6.676 7.375 32.031 1 84.25 364 LEU B CA 1
ATOM 6076 C C . LEU B 1 364 ? 5.406 8.195 31.812 1 84.25 364 LEU B C 1
ATOM 6078 O O . LEU B 1 364 ? 4.824 8.695 32.781 1 84.25 364 LEU B O 1
ATOM 6082 N N . PHE B 1 365 ? 5.023 8.383 30.594 1 91.44 365 PHE B N 1
ATOM 6083 C CA . PHE B 1 365 ? 3.863 9.195 30.25 1 91.44 365 PHE B CA 1
ATOM 6084 C C . PHE B 1 365 ? 2.883 8.391 29.406 1 91.44 365 PHE B C 1
ATOM 6086 O O . PHE B 1 365 ? 3.27 7.426 28.75 1 91.44 365 PHE B O 1
ATOM 6093 N N . SER B 1 366 ? 1.689 8.805 29.484 1 94.19 366 SER B N 1
ATOM 6094 C CA . SER B 1 366 ? 0.665 8.102 28.719 1 94.19 366 SER B CA 1
ATOM 6095 C C . SER B 1 366 ? 0.745 8.461 27.234 1 94.19 366 SER B C 1
ATOM 6097 O O . SER B 1 366 ? 1.181 9.555 26.875 1 94.19 366 SER B O 1
ATOM 6099 N N . ASP B 1 367 ? 0.309 7.531 26.359 1 95.56 367 ASP B N 1
ATOM 6100 C CA . ASP B 1 367 ? 0.259 7.758 24.922 1 95.56 367 ASP B CA 1
ATOM 6101 C C . ASP B 1 367 ? -0.67 8.922 24.578 1 95.56 367 ASP B C 1
ATOM 6103 O O . ASP B 1 367 ? -0.428 9.648 23.625 1 95.56 367 ASP B O 1
ATOM 6107 N N . ALA B 1 368 ? -1.749 9.07 25.391 1 96.06 368 ALA B N 1
ATOM 6108 C CA . ALA B 1 368 ? -2.717 10.141 25.156 1 96.06 368 ALA B CA 1
ATOM 6109 C C . ALA B 1 368 ? -2.057 11.516 25.266 1 96.06 368 ALA B C 1
ATOM 6111 O O . ALA B 1 368 ? -2.441 12.453 24.562 1 96.06 368 ALA B O 1
ATOM 6112 N N . PHE B 1 369 ? -1.049 11.586 26.094 1 96.81 369 PHE B N 1
ATOM 6113 C CA . PHE B 1 369 ? -0.318 12.828 26.297 1 96.81 369 PHE B CA 1
ATOM 6114 C C . PHE B 1 369 ? 0.849 12.938 25.328 1 96.81 369 PHE B C 1
ATOM 6116 O O . PHE B 1 369 ? 1.077 14 24.734 1 96.81 369 PHE B O 1
ATOM 6123 N N . LEU B 1 370 ? 1.589 11.859 25.094 1 96.25 370 LEU B N 1
ATOM 6124 C CA . LEU B 1 370 ? 2.812 11.875 24.297 1 96.25 370 LEU B CA 1
ATOM 6125 C C . LEU B 1 370 ? 2.502 12.148 22.828 1 96.25 370 LEU B C 1
ATOM 6127 O O . LEU B 1 370 ? 3.279 12.812 22.125 1 96.25 370 LEU B O 1
ATOM 6131 N N . LEU B 1 371 ? 1.383 11.617 22.344 1 97.56 371 LEU B N 1
ATOM 6132 C CA . LEU B 1 371 ? 1.046 11.773 20.922 1 97.56 371 LEU B CA 1
ATOM 6133 C C . LEU B 1 371 ? 0.915 13.242 20.562 1 97.56 371 LEU B C 1
ATOM 6135 O O . LEU B 1 371 ? 1.662 13.75 19.719 1 97.56 371 LEU B O 1
ATOM 6139 N N . PRO B 1 372 ? -0.029 13.984 21.25 1 98.12 372 PRO B N 1
ATOM 6140 C CA . PRO B 1 372 ? -0.124 15.398 20.875 1 98.12 372 PRO B CA 1
ATOM 6141 C C . PRO B 1 372 ? 1.13 16.188 21.234 1 98.12 372 PRO B C 1
ATOM 6143 O O . PRO B 1 372 ? 1.464 17.172 20.562 1 98.12 372 PRO B O 1
ATOM 6146 N N . LEU B 1 373 ? 1.857 15.766 22.266 1 97.5 373 LEU B N 1
ATOM 6147 C CA . LEU B 1 373 ? 3.086 16.438 22.672 1 97.5 373 LEU B CA 1
ATOM 6148 C C . LEU B 1 373 ? 4.082 16.5 21.516 1 97.5 373 LEU B C 1
ATOM 6150 O O . LEU B 1 373 ? 4.691 17.531 21.266 1 97.5 373 LEU B O 1
ATOM 6154 N N . LEU B 1 374 ? 4.23 15.383 20.844 1 97.5 374 LEU B N 1
ATOM 6155 C CA . LEU B 1 374 ? 5.188 15.32 19.75 1 97.5 374 LEU B CA 1
ATOM 6156 C C . LEU B 1 374 ? 4.527 15.711 18.422 1 97.5 374 LEU B C 1
ATOM 6158 O O . LEU B 1 374 ? 5.215 16.031 17.453 1 97.5 374 LEU B O 1
ATOM 6162 N N . TYR B 1 375 ? 3.193 15.641 18.359 1 98.25 375 TYR B N 1
ATOM 6163 C CA . TYR B 1 375 ? 2.455 15.992 17.141 1 98.25 375 TYR B CA 1
ATOM 6164 C C . TYR B 1 375 ? 2.582 17.469 16.828 1 98.25 375 TYR B C 1
ATOM 6166 O O . TYR B 1 375 ? 2.756 17.859 15.672 1 98.25 375 TYR B O 1
ATOM 6174 N N . VAL B 1 376 ? 2.566 18.312 17.859 1 98.69 376 VAL B N 1
ATOM 6175 C CA . VAL B 1 376 ? 2.549 19.766 17.734 1 98.69 376 VAL B CA 1
ATOM 6176 C C . VAL B 1 376 ? 3.832 20.234 17.062 1 98.69 376 VAL B C 1
ATOM 6178 O O . VAL B 1 376 ? 3.787 20.906 16.016 1 98.69 376 VAL B O 1
ATOM 6181 N N . PRO B 1 377 ? 5.027 19.875 17.578 1 98.31 377 PRO B N 1
ATOM 6182 C CA . PRO B 1 377 ? 6.23 20.312 16.875 1 98.31 377 PRO B CA 1
ATOM 6183 C C . PRO B 1 377 ? 6.355 19.703 15.477 1 98.31 377 PRO B C 1
ATOM 6185 O O . PRO B 1 377 ? 6.898 20.328 14.562 1 98.31 377 PRO B O 1
ATOM 6188 N N . THR B 1 378 ? 5.871 18.5 15.312 1 97.94 378 THR B N 1
ATOM 6189 C CA . THR B 1 378 ? 5.906 17.859 14 1 97.94 378 THR B CA 1
ATOM 6190 C C . THR B 1 378 ? 5.086 18.656 12.984 1 97.94 378 THR B C 1
ATOM 6192 O O . THR B 1 378 ? 5.5 18.812 11.836 1 97.94 378 THR B O 1
ATOM 6195 N N . LEU B 1 379 ? 3.967 19.188 13.406 1 98.19 379 LEU B N 1
ATOM 6196 C CA . LEU B 1 379 ? 3.096 19.922 12.508 1 98.19 379 LEU B CA 1
ATOM 6197 C C . LEU B 1 379 ? 3.67 21.312 12.211 1 98.19 379 LEU B C 1
ATOM 6199 O O . LEU B 1 379 ? 3.363 21.906 11.18 1 98.19 379 LEU B O 1
ATOM 6203 N N . LEU B 1 380 ? 4.492 21.812 13.172 1 98.38 380 LEU B N 1
ATOM 6204 C CA . LEU B 1 380 ? 5.266 23 12.844 1 98.38 380 LEU B CA 1
ATOM 6205 C C . LEU B 1 380 ? 6.148 22.75 11.617 1 98.38 380 LEU B C 1
ATOM 6207 O O . LEU B 1 380 ? 6.172 23.562 10.695 1 98.38 380 LEU B O 1
ATOM 6211 N N . ALA B 1 381 ? 6.809 21.656 11.602 1 96.31 381 ALA B N 1
ATOM 6212 C CA . ALA B 1 381 ? 7.703 21.297 10.5 1 96.31 381 ALA B CA 1
ATOM 6213 C C . ALA B 1 381 ? 6.914 21.016 9.227 1 96.31 381 ALA B C 1
ATOM 6215 O O . ALA B 1 381 ? 7.309 21.438 8.141 1 96.31 381 ALA B O 1
ATOM 6216 N N . VAL B 1 382 ? 5.824 20.344 9.32 1 95.56 382 VAL B N 1
ATOM 6217 C CA . VAL B 1 382 ? 4.988 20.016 8.172 1 95.56 382 VAL B CA 1
ATOM 6218 C C . VAL B 1 382 ? 4.531 21.297 7.484 1 95.56 382 VAL B C 1
ATOM 6220 O O . VAL B 1 382 ? 4.441 21.359 6.258 1 95.56 382 VAL B O 1
ATOM 6223 N N . SER B 1 383 ? 4.328 22.328 8.258 1 97.62 383 SER B N 1
ATOM 6224 C CA . SER B 1 383 ? 3.762 23.594 7.773 1 97.62 383 SER B CA 1
ATOM 6225 C C . SER B 1 383 ? 4.844 24.5 7.211 1 97.62 383 SER B C 1
ATOM 6227 O O . SER B 1 383 ? 4.551 25.422 6.438 1 97.62 383 SER B O 1
ATOM 6229 N N . THR B 1 384 ? 6.145 24.25 7.605 1 97.31 384 THR B N 1
ATOM 6230 C CA . THR B 1 384 ? 7.109 25.281 7.266 1 97.31 384 THR B CA 1
ATOM 6231 C C . THR B 1 384 ? 8.422 24.672 6.777 1 97.31 384 THR B C 1
ATOM 6233 O O . THR B 1 384 ? 9.297 25.375 6.281 1 97.31 384 THR B O 1
ATOM 6236 N N . ASP B 1 385 ? 8.539 23.375 6.879 1 94.88 385 ASP B N 1
ATOM 6237 C CA . ASP B 1 385 ? 9.82 22.719 6.617 1 94.88 385 ASP B CA 1
ATOM 6238 C C . ASP B 1 385 ? 10.062 22.547 5.121 1 94.88 385 ASP B C 1
ATOM 6240 O O . ASP B 1 385 ? 9.172 22.109 4.391 1 94.88 385 ASP B O 1
ATOM 6244 N N . ILE B 1 386 ? 11.273 22.844 4.652 1 91.94 386 ILE B N 1
ATOM 6245 C CA . ILE B 1 386 ? 11.602 22.844 3.23 1 91.94 386 ILE B CA 1
ATOM 6246 C C . ILE B 1 386 ? 11.875 21.406 2.766 1 91.94 386 ILE B C 1
ATOM 6248 O O . ILE B 1 386 ? 12.086 21.172 1.574 1 91.94 386 ILE B O 1
ATOM 6252 N N . THR B 1 387 ? 11.906 20.453 3.736 1 88.69 387 THR B N 1
ATOM 6253 C CA . THR B 1 387 ? 12.109 19.047 3.369 1 88.69 387 THR B CA 1
ATOM 6254 C C . THR B 1 387 ? 10.773 18.359 3.102 1 88.69 387 THR B C 1
ATOM 6256 O O . THR B 1 387 ? 10.734 17.234 2.598 1 88.69 387 THR B O 1
ATOM 6259 N N . GLN B 1 388 ? 9.734 19.047 3.434 1 92 388 GLN B N 1
ATOM 6260 C CA . GLN B 1 388 ? 8.398 18.516 3.156 1 92 388 GLN B CA 1
ATOM 6261 C C . GLN B 1 388 ? 8.078 18.594 1.665 1 92 388 GLN B C 1
ATOM 6263 O O . GLN B 1 388 ? 8.234 19.641 1.04 1 92 388 GLN B O 1
ATOM 6268 N N . SER B 1 389 ? 7.664 17.547 1.09 1 90.31 389 SER B N 1
ATOM 6269 C CA . SER B 1 389 ? 7.527 17.359 -0.351 1 90.31 389 SER B CA 1
ATOM 6270 C C . SER B 1 389 ? 6.672 18.453 -0.972 1 90.31 389 SER B C 1
ATOM 6272 O O . SER B 1 389 ? 7.051 19.047 -1.984 1 90.31 389 SER B O 1
ATOM 6274 N N . TRP B 1 390 ? 5.516 18.719 -0.4 1 93.56 390 TRP B N 1
ATOM 6275 C CA . TRP B 1 390 ? 4.648 19.703 -1.047 1 93.56 390 TRP B CA 1
ATOM 6276 C C . TRP B 1 390 ? 5.16 21.125 -0.817 1 93.56 390 TRP B C 1
ATOM 6278 O O . TRP B 1 390 ? 4.863 22.031 -1.598 1 93.56 390 TRP B O 1
ATOM 6288 N N . ASN B 1 391 ? 5.996 21.328 0.218 1 96.25 391 ASN B N 1
ATOM 6289 C CA . ASN B 1 391 ? 6.633 22.641 0.379 1 96.25 391 ASN B CA 1
ATOM 6290 C C . ASN B 1 391 ? 7.742 22.844 -0.649 1 96.25 391 ASN B C 1
ATOM 6292 O O . ASN B 1 391 ? 7.91 23.953 -1.164 1 96.25 391 ASN B O 1
ATOM 6296 N N . VAL B 1 392 ? 8.461 21.844 -0.977 1 93.06 392 VAL B N 1
ATOM 6297 C CA . VAL B 1 392 ? 9.484 21.906 -2.014 1 93.06 392 VAL B CA 1
ATOM 6298 C C . VAL B 1 392 ? 8.844 22.25 -3.357 1 93.06 392 VAL B C 1
ATOM 6300 O O . VAL B 1 392 ? 9.336 23.109 -4.094 1 93.06 392 VAL B O 1
ATOM 6303 N N . TRP B 1 393 ? 7.828 21.578 -3.658 1 95 393 TRP B N 1
ATOM 6304 C CA . TRP B 1 393 ? 7.086 21.859 -4.879 1 95 393 TRP B CA 1
ATOM 6305 C C . TRP B 1 393 ? 6.633 23.328 -4.914 1 95 393 TRP B C 1
ATOM 6307 O O . TRP B 1 393 ? 6.789 24 -5.93 1 95 393 TRP B O 1
ATOM 6317 N N . GLY B 1 394 ? 6.062 23.75 -3.803 1 96.75 394 GLY B N 1
ATOM 6318 C CA . GLY B 1 394 ? 5.57 25.125 -3.736 1 96.75 394 GLY B CA 1
ATOM 6319 C C . GLY B 1 394 ? 6.652 26.156 -3.963 1 96.75 394 GLY B C 1
ATOM 6320 O O . GLY B 1 394 ? 6.426 27.156 -4.641 1 96.75 394 GLY B O 1
ATOM 6321 N N . LEU B 1 395 ? 7.797 25.891 -3.416 1 96.75 395 LEU B N 1
ATOM 6322 C CA . LEU B 1 395 ? 8.93 26.797 -3.582 1 96.75 395 LEU B CA 1
ATOM 6323 C C . LEU B 1 395 ? 9.336 26.891 -5.051 1 96.75 395 LEU B C 1
ATOM 6325 O O . LEU B 1 395 ? 9.586 28 -5.555 1 96.75 395 LEU B O 1
ATOM 6329 N N . ASP B 1 396 ? 9.32 25.859 -5.699 1 95.06 396 ASP B N 1
ATOM 6330 C CA . ASP B 1 396 ? 9.68 25.812 -7.113 1 95.06 396 ASP B CA 1
ATOM 6331 C C . ASP B 1 396 ? 8.578 26.438 -7.977 1 95.06 396 ASP B C 1
ATOM 6333 O O . ASP B 1 396 ? 8.867 27.234 -8.867 1 95.06 396 ASP B O 1
ATOM 6337 N N . TYR B 1 397 ? 7.395 26.109 -7.672 1 95.44 397 TYR B N 1
ATOM 6338 C CA . TYR B 1 397 ? 6.25 26.594 -8.445 1 95.44 397 TYR B CA 1
ATOM 6339 C C . TYR B 1 397 ? 6.098 28.094 -8.312 1 95.44 397 TYR B C 1
ATOM 6341 O O . TYR B 1 397 ? 5.875 28.797 -9.305 1 95.44 397 TYR B O 1
ATOM 6349 N N . MET B 1 398 ? 6.281 28.578 -7.098 1 97.38 398 MET B N 1
ATOM 6350 C CA . MET B 1 398 ? 6.043 30 -6.793 1 97.38 398 MET B CA 1
ATOM 6351 C C . MET B 1 398 ? 7.316 30.812 -6.984 1 97.38 398 MET B C 1
ATOM 6353 O O . MET B 1 398 ? 7.289 32.031 -6.891 1 97.38 398 MET B O 1
ATOM 6357 N N . LYS B 1 399 ? 8.43 30.125 -7.297 1 96.06 399 LYS B N 1
ATOM 6358 C CA . LYS B 1 399 ? 9.719 30.781 -7.477 1 96.06 399 LYS B CA 1
ATOM 6359 C C . LYS B 1 399 ? 10.062 31.656 -6.273 1 96.06 399 LYS B C 1
ATOM 6361 O O . LYS B 1 399 ? 10.406 32.844 -6.434 1 96.06 399 LYS B O 1
ATOM 6366 N N . VAL B 1 400 ? 9.898 31.062 -5.137 1 97.06 400 VAL B N 1
ATOM 6367 C CA . VAL B 1 400 ? 10.18 31.75 -3.879 1 97.06 400 VAL B CA 1
ATOM 6368 C C . VAL B 1 400 ? 11.469 31.203 -3.27 1 97.06 400 VAL B C 1
ATOM 6370 O O . VAL B 1 400 ? 11.758 30 -3.373 1 97.06 400 VAL B O 1
ATOM 6373 N N . GLN B 1 401 ? 12.195 32.062 -2.68 1 95.12 401 GLN B N 1
ATOM 6374 C CA . GLN B 1 401 ? 13.422 31.641 -2.004 1 95.12 401 GLN B CA 1
ATOM 6375 C C . GLN B 1 401 ? 13.109 30.938 -0.681 1 95.12 401 GLN B C 1
ATOM 6377 O O . GLN B 1 401 ? 12.188 31.344 0.035 1 95.12 401 GLN B O 1
ATOM 6382 N N . THR B 1 402 ? 13.922 29.984 -0.325 1 95.38 402 THR B N 1
ATOM 6383 C CA . THR B 1 402 ? 13.75 29.188 0.887 1 95.38 402 THR B CA 1
ATOM 6384 C C . THR B 1 402 ? 13.82 30.078 2.127 1 95.38 402 THR B C 1
ATOM 6386 O O . THR B 1 402 ? 13.07 29.875 3.084 1 95.38 402 THR B O 1
ATOM 6389 N N . ARG B 1 403 ? 14.664 31 2.07 1 95 403 ARG B N 1
ATOM 6390 C CA . ARG B 1 403 ? 14.859 31.891 3.215 1 95 403 ARG B CA 1
ATOM 6391 C C . ARG B 1 403 ? 13.586 32.656 3.537 1 95 403 ARG B C 1
ATOM 6393 O O . ARG B 1 403 ? 13.219 32.812 4.707 1 95 403 ARG B O 1
ATOM 6400 N N . ASP B 1 404 ? 12.945 33.156 2.607 1 96 404 ASP B N 1
ATOM 6401 C CA . ASP B 1 404 ? 11.719 33.938 2.803 1 96 404 ASP B CA 1
ATOM 6402 C C . ASP B 1 404 ? 10.594 33.062 3.342 1 96 404 ASP B C 1
ATOM 6404 O O . ASP B 1 404 ? 9.82 33.469 4.203 1 96 404 ASP B O 1
ATOM 6408 N N . PHE B 1 405 ? 10.547 31.891 2.822 1 96.88 405 PHE B N 1
ATOM 6409 C CA . PHE B 1 405 ? 9.547 30.938 3.271 1 96.88 405 PHE B CA 1
ATOM 6410 C C . PHE B 1 405 ? 9.711 30.641 4.754 1 96.88 405 PHE B C 1
ATOM 6412 O O . PHE B 1 405 ? 8.742 30.672 5.516 1 96.88 405 PHE B O 1
ATOM 6419 N N . LEU B 1 406 ? 10.914 30.391 5.203 1 96.38 406 LEU B N 1
ATOM 6420 C CA . LEU B 1 406 ? 11.203 30.078 6.598 1 96.38 406 LEU B CA 1
ATOM 6421 C C . LEU B 1 406 ? 10.992 31.312 7.484 1 96.38 406 LEU B C 1
ATOM 6423 O O . LEU B 1 406 ? 10.438 31.203 8.578 1 96.38 406 LEU B O 1
ATOM 6427 N N . LYS B 1 407 ? 11.422 32.438 7.035 1 96.56 407 LYS B N 1
ATOM 6428 C CA . LYS B 1 407 ? 11.328 33.656 7.793 1 96.56 407 LYS B CA 1
ATOM 6429 C C . LYS B 1 407 ? 9.867 34.031 8.086 1 96.56 407 LYS B C 1
ATOM 6431 O O . LYS B 1 407 ? 9.555 34.531 9.148 1 96.56 407 LYS B O 1
ATOM 6436 N N . HIS B 1 408 ? 9 33.719 7.148 1 96.94 408 HIS B N 1
ATOM 6437 C CA . HIS B 1 408 ? 7.586 34.062 7.309 1 96.94 408 HIS B CA 1
ATOM 6438 C C . HIS B 1 408 ? 6.867 33 8.156 1 96.94 408 HIS B C 1
ATOM 6440 O O . HIS B 1 408 ? 6.043 33.344 9.008 1 96.94 408 HIS B O 1
ATOM 6446 N N . GLY B 1 409 ? 7.145 31.797 7.934 1 97.5 409 GLY B N 1
ATOM 6447 C CA . GLY B 1 409 ? 6.336 30.719 8.492 1 97.5 409 GLY B CA 1
ATOM 6448 C C . GLY B 1 409 ? 6.785 30.297 9.875 1 97.5 409 GLY B C 1
ATOM 6449 O O . GLY B 1 409 ? 5.957 30.062 10.758 1 97.5 409 GLY B O 1
ATOM 6450 N N . VAL B 1 410 ? 8.094 30.219 10.133 1 97.94 410 VAL B N 1
ATOM 6451 C CA . VAL B 1 410 ? 8.641 29.578 11.312 1 97.94 410 VAL B CA 1
ATOM 6452 C C . VAL B 1 410 ? 8.242 30.359 12.562 1 97.94 410 VAL B C 1
ATOM 6454 O O . VAL B 1 410 ? 7.781 29.781 13.547 1 97.94 410 VAL B O 1
ATOM 6457 N N . PRO B 1 411 ? 8.398 31.688 12.594 1 97.94 411 PRO B N 1
ATOM 6458 C CA . PRO B 1 411 ? 8.016 32.438 13.805 1 97.94 411 PRO B CA 1
ATOM 6459 C C . PRO B 1 411 ? 6.531 32.281 14.141 1 97.94 411 PRO B C 1
ATOM 6461 O O . PRO B 1 411 ? 6.172 32.156 15.32 1 97.94 411 PRO B O 1
ATOM 6464 N N . ILE B 1 412 ? 5.688 32.25 13.156 1 98.25 412 ILE B N 1
ATOM 6465 C CA . ILE B 1 412 ? 4.25 32.125 13.375 1 98.25 412 ILE B CA 1
ATOM 6466 C C . ILE B 1 412 ? 3.951 30.75 13.961 1 98.25 412 ILE B C 1
ATOM 6468 O O . ILE B 1 412 ? 3.254 30.625 14.969 1 98.25 412 ILE B O 1
ATOM 6472 N N . MET B 1 413 ? 4.5 29.703 13.328 1 98.62 413 MET B N 1
ATOM 6473 C CA . MET B 1 413 ? 4.23 28.344 13.773 1 98.62 413 MET B CA 1
ATOM 6474 C C . MET B 1 413 ? 4.875 28.078 15.125 1 98.62 413 MET B C 1
ATOM 6476 O O . MET B 1 413 ? 4.387 27.234 15.898 1 98.62 413 MET B O 1
ATOM 6480 N N . TRP B 1 414 ? 6 28.766 15.359 1 98.62 414 TRP B N 1
ATOM 6481 C CA . TRP B 1 414 ? 6.609 28.656 16.672 1 98.62 414 TRP B CA 1
ATOM 6482 C C . TRP B 1 414 ? 5.652 29.141 17.766 1 98.62 414 TRP B C 1
ATOM 6484 O O . TRP B 1 414 ? 5.434 28.453 18.766 1 98.62 414 TRP B O 1
ATOM 6494 N N . GLY B 1 415 ? 5.074 30.297 17.578 1 98.56 415 GLY B N 1
ATOM 6495 C CA . GLY B 1 415 ? 4.055 30.797 18.5 1 98.56 415 GLY B CA 1
ATOM 6496 C C . GLY B 1 415 ? 2.869 29.859 18.625 1 98.56 415 GLY B C 1
ATOM 6497 O O . GLY B 1 415 ? 2.393 29.609 19.734 1 98.56 415 GLY B O 1
ATOM 6498 N N . VAL B 1 416 ? 2.406 29.359 17.484 1 98.81 416 VAL B N 1
ATOM 6499 C CA . VAL B 1 416 ? 1.293 28.422 17.469 1 98.81 416 VAL B CA 1
ATOM 6500 C C . VAL B 1 416 ? 1.649 27.188 18.297 1 98.81 416 VAL B C 1
ATOM 6502 O O . VAL B 1 416 ? 0.818 26.672 19.047 1 98.81 416 VAL B O 1
ATOM 6505 N N . SER B 1 417 ? 2.867 26.703 18.141 1 98.75 417 SER B N 1
ATOM 6506 C CA . SER B 1 417 ? 3.303 25.5 18.844 1 98.75 417 SER B CA 1
ATOM 6507 C C . SER B 1 417 ? 3.295 25.703 20.359 1 98.75 417 SER B C 1
ATOM 6509 O O . SER B 1 417 ? 2.934 24.797 21.109 1 98.75 417 SER B O 1
ATOM 6511 N N . ILE B 1 418 ? 3.717 26.859 20.828 1 98.62 418 ILE B N 1
ATOM 6512 C CA . ILE B 1 418 ? 3.721 27.156 22.25 1 98.62 418 ILE B CA 1
ATOM 6513 C C . ILE B 1 418 ? 2.289 27.156 22.797 1 98.62 418 ILE B C 1
ATOM 6515 O O . ILE B 1 418 ? 2.008 26.531 23.812 1 98.62 418 ILE B O 1
ATOM 6519 N N . ILE B 1 419 ? 1.387 27.781 22.078 1 98.75 419 ILE B N 1
ATOM 6520 C CA . ILE B 1 419 ? -0.009 27.844 22.5 1 98.75 419 ILE B CA 1
ATOM 6521 C C . ILE B 1 419 ? -0.622 26.438 22.453 1 98.75 419 ILE B C 1
ATOM 6523 O O . ILE B 1 419 ? -1.31 26.031 23.391 1 98.75 419 ILE B O 1
ATOM 6527 N N . ASN B 1 420 ? -0.365 25.688 21.375 1 98.81 420 ASN B N 1
ATOM 6528 C CA . ASN B 1 420 ? -0.956 24.359 21.219 1 98.81 420 ASN B CA 1
ATOM 6529 C C . ASN B 1 420 ? -0.38 23.375 22.234 1 98.81 420 ASN B C 1
ATOM 6531 O O . ASN B 1 420 ? -1.059 22.438 22.641 1 98.81 420 ASN B O 1
ATOM 6535 N N . GLU B 1 421 ? 0.888 23.609 22.641 1 98.75 421 GLU B N 1
ATOM 6536 C CA . GLU B 1 421 ? 1.432 22.766 23.703 1 98.75 421 GLU B CA 1
ATOM 6537 C C . GLU B 1 421 ? 0.754 23.047 25.031 1 98.75 421 GLU B C 1
ATOM 6539 O O . GLU B 1 421 ? 0.576 22.141 25.859 1 98.75 421 GLU B O 1
ATOM 6544 N N . LEU B 1 422 ? 0.443 24.25 25.266 1 98.38 422 LEU B N 1
ATOM 6545 C CA . LEU B 1 422 ? -0.337 24.578 26.453 1 98.38 422 LEU B CA 1
ATOM 6546 C C . LEU B 1 422 ? -1.706 23.906 26.406 1 98.38 422 LEU B C 1
ATOM 6548 O O . LEU B 1 422 ? -2.209 23.438 27.438 1 98.38 422 LEU B O 1
ATOM 6552 N N . LEU B 1 423 ? -2.291 23.906 25.219 1 98.5 423 LEU B N 1
ATOM 6553 C CA . LEU B 1 423 ? -3.553 23.188 25.062 1 98.5 423 LEU B CA 1
ATOM 6554 C C . LEU B 1 423 ? -3.377 21.703 25.344 1 98.5 423 LEU B C 1
ATOM 6556 O O . LEU B 1 423 ? -4.258 21.062 25.938 1 98.5 423 LEU B O 1
ATOM 6560 N N . VAL B 1 424 ? -2.236 21.141 24.891 1 98.44 424 VAL B N 1
ATOM 6561 C CA . VAL B 1 424 ? -1.954 19.734 25.156 1 98.44 424 VAL B CA 1
ATOM 6562 C C . VAL B 1 424 ? -1.985 19.484 26.656 1 98.44 424 VAL B C 1
ATOM 6564 O O . VAL B 1 424 ? -2.582 18.5 27.125 1 98.44 424 VAL B O 1
ATOM 6567 N N . TYR B 1 425 ? -1.368 20.359 27.469 1 97.75 425 TYR B N 1
ATOM 6568 C CA . TYR B 1 425 ? -1.354 20.219 28.906 1 97.75 425 TYR B CA 1
ATOM 6569 C C . TYR B 1 425 ? -2.76 20.344 29.484 1 97.75 425 TYR B C 1
ATOM 6571 O O . TYR B 1 425 ? -3.148 19.562 30.359 1 97.75 425 TYR B O 1
ATOM 6579 N N . CYS B 1 426 ? -3.52 21.234 29.016 1 97.88 426 CYS B N 1
ATOM 6580 C CA . CYS B 1 426 ? -4.859 21.484 29.547 1 97.88 426 CYS B CA 1
ATOM 6581 C C . CYS B 1 426 ? -5.766 20.281 29.297 1 97.88 426 CYS B C 1
ATOM 6583 O O . CYS B 1 426 ? -6.59 19.938 30.156 1 97.88 426 CYS B O 1
ATOM 6585 N N . PHE B 1 427 ? -5.609 19.625 28.188 1 97.44 427 PHE B N 1
ATOM 6586 C CA . PHE B 1 427 ? -6.535 18.547 27.812 1 97.44 427 PHE B CA 1
ATOM 6587 C C . PHE B 1 427 ? -6.023 17.203 28.297 1 97.44 427 PHE B C 1
ATOM 6589 O O . PHE B 1 427 ? -6.816 16.297 28.594 1 97.44 427 PHE B O 1
ATOM 6596 N N . PHE B 1 428 ? -4.723 17.047 28.359 1 96.44 428 PHE B N 1
ATOM 6597 C CA . PHE B 1 428 ? -4.211 15.703 28.578 1 96.44 428 PHE B CA 1
ATOM 6598 C C . PHE B 1 428 ? -3.264 15.672 29.781 1 96.44 428 PHE B C 1
ATOM 6600 O O . PHE B 1 428 ? -2.785 14.602 30.172 1 96.44 428 PHE B O 1
ATOM 6607 N N . GLY B 1 429 ? -2.957 16.859 30.328 1 91.06 429 GLY B N 1
ATOM 6608 C CA . GLY B 1 429 ? -2.012 16.906 31.438 1 91.06 429 GLY B CA 1
ATOM 6609 C C . GLY B 1 429 ? -2.652 16.641 32.781 1 91.06 429 GLY B C 1
ATOM 6610 O O . GLY B 1 429 ? -3.881 16.625 32.906 1 91.06 429 GLY B O 1
#

Nearest PDB structures (foldseek):
  4r0c-assembly1_C  TM=6.245E-01  e=2.200E-05  Alcanivorax borkumensis SK2
  4r0c-assembly1_B  TM=6.242E-01  e=4.781E-05  Alcanivorax borkumensis SK2
  6lgv-assembly1_A  TM=1.877E-01  e=6.078E-02  Yersinia frederiksenii
  8w20-assembly1_A  TM=1.080E-01  e=2.944E+00  Streptomyces coelicolor A3(2)
  7qha-assembly1_B  TM=6.645E-01  e=1.354E-05  Photobacterium profundum SS9

Radius of gyration: 28.58 Å; Cα contacts (8 Å, |Δi|>4): 1422; chains: 2; bounding box: 68×84×75 Å

Foldseek 3Di:
DLLQVLVVVLVVLLVVLLVCLLVPHDLLVSLLVLLVVLCVSLVPDPVCLCPQQANPLLVLCVVLVLLLLLLLLLLLLCLVLCVLLVLLVVLLVVCVVPVLSSLLSLLVSLLLLLLAHDFLVSLVSNCLRNLLSNLQQADALLLSLLLSLLSNLLSCLNHQSNLSLLCSLAVPADNDDLSNVLSVVLSCLSSVLSSVLCVVCVVNRDNVCSVVLCVVLVRDPPDSPPLDFDPVLNNLSCQQSVCCHPPVDDNNVSSVVSSVVSCVRSVCPPDPVSVVVSSVVSSVVSCVRCVVVSSSSSSLSSSLSSLLVSLVSCVVVCVVPPDLDLQVLLQVCLQCLCCPASQGCLACSRSVVSVSSNVVNNPSDHSNLSSLSSVLSNSLRSSQHCPNPSSVVSCVSSVHDSVSSCVSRNVSSSVSSNVSSNSSVVSRD/DLLLVLVVVLVVLLVVLLVCLLVPHDLLVSLLVLLVVLCVSLVPDPVCLCPQQANPLLVVCVVLVLLLLLLLLLLLLCLVLCVLLVLLVVLLVVCVVPVLSSLLSLLVSLLLLLLAHDFLVSLVSNCLRNLLSNLQQADALLLSLLLSLLSNLLSCLNHQSNLSLLCSLAVVADNDDLSNVLSVVLSVLSSVLSSVLCVVCVVNRDNVCSVVLCVVLVRDPPDSPPLDFDPVLNNLSCQQSVCCHPPVDDNNVSSVVSSVVSCVRSVCPPDPVSVVVSSVVSSVVSCVRCVVVSSSSSSLSSSLSSLLVSLVSCVVVCVVPPDLDLQVLLQVCLQCLCCPASQGCLACSRSVVSVSSSVVNNPSDHSNLSSLSSVLSNSLRSSQHCPNPSSVVSCVSSVHDSVSSCVSRNVSSSVSSNVSSNSSVVSRD

Secondary structure (DSSP, 8-state):
-HHHHHHHHHHHHHHHHHHHHHTT--HHHHHHHHHHHHHHHTT--HHHIIIIIIIHHHHHTHHHHHHHHHHHHHHHHHHHTSHHHHHHHHHHHHHTT-HHHHHHHHHHHHHHHTTT--SHHHHHHHHHHHHHHHHHTT--HHHHHHHHHHHHHGGGGT-HHHHHHHHTTSTT--SSTHHHHHHHHHHHHHHHHHHHHHHHTGGG--GGGHHHHHHHHT------------GGGGGGGGHHHHHHHHH---HHHHHHHHHHHHHHHTTTTSSHHHHHHHHHHHHHHHHHHTHHHHHHHHHHHHHHHHHHHTHHHHHHHHHHHS-S-HHHHHHHHHHTGGGGGGG-TT-TTTTHHHHHHHHHHHTSS-HHHHHHHHHHHHHHHHHH-TTSHHHHHHHHHHT--HHHHHHHHHHHHHHHHHHHHHHHHHHH-/-HHHHHHHHHHHHHHHHHHHHHTT--HHHHHHHHHHHHHHHTT--HHHIIIIIIIHHHHHTHHHHHHHHHHHHHHHHHHHTSHHHHHHHHHHHHHTT-HHHHHHHHHHHHHHHTTT--SHHHHHHHHHHHHHHHHHTT--HHHHHHHHHHHHHGGGGT-HHHHHHHHTTSTT--SSTHHHHHHHHHHHHHHHHHHHHHHHTGGG--GGGHHHHHHHHT------------GGGGGGGGHHHHHHHHH---HHHHHHHHHHHHHHHTTTTSSHHHHHHHHHHHHHHHHHHTHHHHHHHHHHHHHHHHHHHTHHHHHHHHHHHS-S-HHHHHHHHHHTGGGGGGG-TT-TTTTHHHHHHHHHHHTSS-HHHHHHHHHHHHHHHHHH-TTSHHHHHHHHHHT--HHHHHHHHHHHHHHHHHHHHHHHHHHH-

pLDDT: mean 92.5, std 7.91, range [45.78, 98.81]

Organism: Levilactobacillus brevis (strain ATCC 367 / BCRC 12310 / CIP 105137 / JCM 1170 / LMG 11437 / NCIMB 947 / NCTC 947) (NCBI:txid387344)